Protein AF-0000000075738749 (afdb_homodimer)

Secondary structure (DSSP, 8-state):
-------HHHHHHHHHTTS--HHHHHHHHHHHIIIIISSTT----EEEE-TTHHHHHHHHHHHHHTT---STTTT-EEEEETTB--SSSS---TT-GGGTT---SS--HHHHHHHHTT-EEEEEEP-SGGGG-S-SS--TTEETTTEE---SSBTTB---STTHHHHHHHHTTSSSEEEEEESSSTTHHHHHHTT-EEEEPPBTTB--TTB--S-TTT-EEEEEESSHHHHHHHHHHH----TT-THHHHHHTT--S-GGGG--TTTTTT-EEEEEGGG-SS-HHHHHHHHHHHHHHHHTTPEEEEEE----PPTT-HHHHHHHHHHHHHHHHHHHHH-TTSS--SHHHHHHHHHHTHHHH-SS---HHHHHHHTS--TT-HHHHHHHHHHHIIIIIIIIHHHHHHTT-SEEEEESSSSSPPBP-TTT-----S--SSHHHHHHT--EEEEEEEEETTEEEEEEEE-STT-HHHHHHHHHHHHHHH--------BSS---/-------HHHHHHHHHTTS--HHHHHHHHHHHIIIIISSTT----EEEE-TTHHHHHHHHHHHHHTT---STTTT-EEEEETTB--SSSS---TT-GGGTT---SS--HHHHHHHHTT-EEEEEEP-SGGGG-S-SS--TTEETTTEE---SSBTTB---STTHHHHHHHHTTSSSEEEEEESSSTTHHHHHHTT-EEEEPPBTTB--TTB--S-TTT-EEEEEESSHHHHHHHHHHH----TT-THHHHHHTT--S-GGGG--TTTTTT-EEEEEGGG-SS-HHHHHHHHHHHHHHHHTTPEEEEEE----PPTT-HHHHHHHHHHHHHHHHHHHHT-TTSS--SHHHHHHHHHHTHHHH-SS---HHHHHHHTS--TT-HHHHHHHHHHHIIIIIIIIHHHHHHTT-SEEEEESSSSSPPBP-TTT-----S--SSHHHHHHT--EEEEEEEEETTEEEEEEEE-STT-HHHHHHHHHHHHHHH--------BSS---

Radius of gyration: 30.67 Å; Cα contacts (8 Å, |Δi|>4): 2647; chains: 2; bounding box: 59×98×75 Å

Organism: Mycobacterium marinum (strain ATCC BAA-535 / M) (NCBI:txid216594)

Foldseek 3Di:
DDDDLDALQRVVVCLVVVVDALLRLLVVLVVCCVDCCCDDLVQLFFLWWFPCLNVLRVVLSVCVVVVDQQASQASFEEEEALQFADCGQDWRFLLEPLQVRQHDNHGFLLVVLNVSNHYRHTGHTQFQRLFVLFFPFAFTQAGLRRGRRAAQQAGQFGLDAGSSSQLRCQLQVSGQWYKDKDLWLRFQVSCQFSFWKKKFAFLQFADCGRGQHQFNLQIGMAIIHRALLSRQRSSLSRGDDDPVGNSNVVNVVLDDNGLNVLLDLLLLAAAEEEEQCLQADFDDVLVVLVVVLVVLSVVSHHHYHPHDHFFDDWDCDPLVLVSRLQRNQVSFLVNLCVRVVRSARGLVRVLVVCVVVVVSGPVAGGRVSSVSSVVDDHCVDPSNVVSLVVLLCRLDVVGQVCRCVVRVHLKYKFWQAHDHTDGGDSNRHGDGTGGHDTRSCSSNSWMKMWHWRADDLSTTIIMIITHGHSSSSSVSNSRSSSCVSCVHDDRHPSHHRRDD/DDDDLDALQRVVVCLVVVVDALLRLLVVLVVCCVDCCCDDLVQLFFLWWFPCLNVLRVVLSVCVVVVDQQASQASFEEEEALQFADCGQDWRFLLEPLQVRQHDNHGFLLVVLNVSNHHRHTGHTQFQRLFVLFFPFAFTQAGLRRGRRAAQQAGQFGLDAGSSSQLRCQLQVSGQWYKDKDLWLRFQVSCQFSFWKKKFAFLQFADCGRGQHQFNLQIGMAIIHRALLSRQRSSLSRGDDDPVGNSNVVNVVLDDNGLNVLLDLLLLAAAEEEEQCLQADFDDVLVVLVVVLVVLSVVSHHHYHPHDHFFDDWDCDPLVLVSRLQRNQVSFLVNLCVRVVRSARGLVRVLVVCVVVVVSGPVAGGRVSSVSSVVDDHCVDPSNVVSLVVLLCRLDVVGQVCRCVVRVHLKYKFWQAHDHTGGGDSNRHGDGTGGHDTRSCSSNSWMKMWHWRADDLSTTIIMIITHGHSSSSSVSNSRSSSCVVCVHDDRHPSHHRRDD

Structure (mmCIF, N/CA/C/O backbone):
data_AF-0000000075738749-model_v1
#
loop_
_entity.id
_entity.type
_entity.pdbx_description
1 polymer 'Peptide amidase, GatA_1'
#
loop_
_atom_site.group_PDB
_atom_site.id
_atom_site.type_symbol
_atom_site.label_atom_id
_atom_site.label_alt_id
_atom_site.label_comp_id
_atom_site.label_asym_id
_atom_site.label_entity_id
_atom_site.label_seq_id
_atom_site.pdbx_PDB_ins_code
_atom_site.Cartn_x
_atom_site.Cartn_y
_atom_site.Cartn_z
_atom_site.occupancy
_atom_site.B_iso_or_equiv
_atom_site.auth_seq_id
_atom_site.auth_comp_id
_atom_site.auth_asym_id
_atom_site.auth_atom_id
_atom_site.pdbx_PDB_model_num
ATOM 1 N N . MET A 1 1 ? -3.473 8.977 37.5 1 52.16 1 MET A N 1
ATOM 2 C CA . MET A 1 1 ? -4.684 9.727 37.188 1 52.16 1 MET A CA 1
ATOM 3 C C . MET A 1 1 ? -4.801 9.945 35.688 1 52.16 1 MET A C 1
ATOM 5 O O . MET A 1 1 ? -3.799 10.188 35 1 52.16 1 MET A O 1
ATOM 9 N N . GLU A 1 2 ? -5.977 9.641 35.094 1 80.81 2 GLU A N 1
ATOM 10 C CA . GLU A 1 2 ? -6.215 9.82 33.656 1 80.81 2 GLU A CA 1
ATOM 11 C C . GLU A 1 2 ? -6.344 11.297 33.312 1 80.81 2 GLU A C 1
ATOM 13 O O . GLU A 1 2 ? -7.098 12.031 33.938 1 80.81 2 GLU A O 1
ATOM 18 N N . LEU A 1 3 ? -5.395 11.922 32.625 1 93.19 3 LEU A N 1
ATOM 19 C CA . LEU A 1 3 ? -5.422 13.305 32.156 1 93.19 3 LEU A CA 1
ATOM 20 C C . LEU A 1 3 ? -6.594 13.539 31.203 1 93.19 3 LEU A C 1
ATOM 22 O O . LEU A 1 3 ? -6.711 12.875 30.172 1 93.19 3 LEU A O 1
ATOM 26 N N . PRO A 1 4 ? -7.488 14.367 31.656 1 95.19 4 PRO A N 1
ATOM 27 C CA . PRO A 1 4 ? -8.57 14.68 30.719 1 95.19 4 PRO A CA 1
ATOM 28 C C . PRO A 1 4 ? -8.062 15.312 29.422 1 95.19 4 PRO A C 1
ATOM 30 O O . PRO A 1 4 ? -6.996 15.938 29.406 1 95.19 4 PRO A O 1
ATOM 33 N N . GLU A 1 5 ? -8.805 15.117 28.344 1 97.5 5 GLU A N 1
ATOM 34 C CA . GLU A 1 5 ? -8.523 15.852 27.125 1 97.5 5 GLU A CA 1
ATOM 35 C C . GLU A 1 5 ? -8.977 17.297 27.219 1 97.5 5 GLU A C 1
ATOM 37 O O . GLU A 1 5 ? -10.023 17.672 26.688 1 97.5 5 GLU A O 1
ATOM 42 N N . PHE A 1 6 ? -8.141 18.125 27.766 1 97.69 6 PHE A N 1
ATOM 43 C CA . PHE A 1 6 ? -8.477 19.531 27.984 1 97.69 6 PHE A CA 1
ATOM 44 C C . PHE A 1 6 ? -8.5 20.281 26.672 1 97.69 6 PHE A C 1
ATOM 46 O O . PHE A 1 6 ? -7.594 20.125 25.844 1 97.69 6 PHE A O 1
ATOM 53 N N . THR A 1 7 ? -9.555 21.078 26.531 1 98.5 7 THR A N 1
ATOM 54 C CA . THR A 1 7 ? -9.477 22.141 25.547 1 98.5 7 THR A CA 1
ATOM 55 C C . THR A 1 7 ? -8.695 23.328 26.094 1 98.5 7 THR A C 1
ATOM 57 O O . THR A 1 7 ? -8.391 23.391 27.297 1 98.5 7 THR A O 1
ATOM 60 N N . ILE A 1 8 ? -8.359 24.25 25.219 1 98.81 8 ILE A N 1
ATOM 61 C CA . ILE A 1 8 ? -7.645 25.438 25.656 1 98.81 8 ILE A CA 1
ATOM 62 C C . ILE A 1 8 ? -8.477 26.203 26.688 1 98.81 8 ILE A C 1
ATOM 64 O O . ILE A 1 8 ? -7.961 26.578 27.75 1 98.81 8 ILE A O 1
ATOM 68 N N . ALA A 1 9 ? -9.742 26.359 26.453 1 98.31 9 ALA A N 1
ATOM 69 C CA . ALA A 1 9 ? -10.625 27.078 27.375 1 98.31 9 ALA A CA 1
ATOM 70 C C . ALA A 1 9 ? -10.742 26.344 28.703 1 98.31 9 ALA A C 1
ATOM 72 O O . ALA A 1 9 ? -10.773 26.969 29.766 1 98.31 9 ALA A O 1
ATOM 73 N N . GLU A 1 10 ? -10.812 25.078 28.672 1 98.25 10 GLU A N 1
ATOM 74 C CA . GLU A 1 10 ? -10.938 24.297 29.891 1 98.25 10 GLU A CA 1
ATOM 75 C C . GLU A 1 10 ? -9.664 24.359 30.734 1 98.25 10 GLU A C 1
ATOM 77 O O . GLU A 1 10 ? -9.719 24.344 31.969 1 98.25 10 GLU A O 1
ATOM 82 N N . THR A 1 11 ? -8.523 24.422 30.078 1 98.31 11 THR A N 1
ATOM 83 C CA . THR A 1 11 ? -7.285 24.609 30.828 1 98.31 11 THR A CA 1
ATOM 84 C C . THR A 1 11 ? -7.301 25.922 31.594 1 98.31 11 THR A C 1
ATOM 86 O O . THR A 1 11 ? -6.918 25.953 32.781 1 98.31 11 THR A O 1
ATOM 89 N N . GLN A 1 12 ? -7.758 27 30.922 1 98 12 GLN A N 1
ATOM 90 C CA . GLN A 1 12 ? -7.812 28.297 31.578 1 98 12 GLN A CA 1
ATOM 91 C C . GLN A 1 12 ? -8.734 28.266 32.781 1 98 12 GLN A C 1
ATOM 93 O O . GLN A 1 12 ? -8.406 28.797 33.844 1 98 12 GLN A O 1
ATOM 98 N N . THR A 1 13 ? -9.852 27.578 32.656 1 97.94 13 THR A N 1
ATOM 99 C CA . THR A 1 13 ? -10.797 27.453 33.75 1 97.94 13 THR A CA 1
ATOM 100 C C . THR A 1 13 ? -10.18 26.672 34.906 1 97.94 13 THR A C 1
ATOM 102 O O . THR A 1 13 ? -10.328 27.047 36.062 1 97.94 13 THR A O 1
ATOM 105 N N . ALA A 1 14 ? -9.508 25.609 34.562 1 97.75 14 ALA A N 1
ATOM 106 C CA . ALA A 1 14 ? -8.875 24.781 35.594 1 97.75 14 ALA A CA 1
ATOM 107 C C . ALA A 1 14 ? -7.789 25.547 36.312 1 97.75 14 ALA A C 1
ATOM 109 O O . ALA A 1 14 ? -7.621 25.391 37.531 1 97.75 14 ALA A O 1
ATOM 110 N N . PHE A 1 15 ? -7.055 26.375 35.625 1 97.88 15 PHE A N 1
ATOM 111 C CA . PHE A 1 15 ? -6.027 27.219 36.25 1 97.88 15 PHE A CA 1
ATOM 112 C C . PHE A 1 15 ? -6.652 28.266 37.156 1 97.88 15 PHE A C 1
ATOM 114 O O . PHE A 1 15 ? -6.168 28.5 38.281 1 97.88 15 PHE A O 1
ATOM 121 N N . GLU A 1 16 ? -7.676 28.875 36.656 1 96.56 16 GLU A N 1
ATOM 122 C CA . GLU A 1 16 ? -8.359 29.906 37.438 1 96.56 16 GLU A CA 1
ATOM 123 C C . GLU A 1 16 ? -8.922 29.359 38.719 1 96.56 16 GLU A C 1
ATOM 125 O O . GLU A 1 16 ? -8.898 30.031 39.75 1 96.56 16 GLU A O 1
ATOM 130 N N . ARG A 1 17 ? -9.367 28.141 38.688 1 96.94 17 ARG A N 1
ATOM 131 C CA . ARG A 1 17 ? -9.992 27.516 39.844 1 96.94 17 ARG A CA 1
ATOM 132 C C . ARG A 1 17 ? -8.953 26.891 40.75 1 96.94 17 ARG A C 1
ATOM 134 O O . ARG A 1 17 ? -9.281 26.375 41.812 1 96.94 17 ARG A O 1
ATOM 141 N N . GLY A 1 18 ? -7.77 26.828 40.312 1 95.81 18 GLY A N 1
ATOM 142 C CA . GLY A 1 18 ? -6.691 26.266 41.094 1 95.81 18 GLY A CA 1
ATOM 143 C C . GLY A 1 18 ? -6.668 24.75 41.094 1 95.81 18 GLY A C 1
ATOM 144 O O . GLY A 1 18 ? -5.98 24.141 41.906 1 95.81 18 GLY A O 1
ATOM 145 N N . GLU A 1 19 ? -7.43 24.203 40.188 1 97 19 GLU A N 1
ATOM 146 C CA . GLU A 1 19 ? -7.457 22.75 40.062 1 97 19 GLU A CA 1
ATOM 147 C C . GLU A 1 19 ? -6.172 22.219 39.438 1 97 19 GLU A C 1
ATOM 149 O O . GLU A 1 19 ? -5.73 21.109 39.75 1 97 19 GLU A O 1
ATOM 154 N N . TRP A 1 20 ? -5.68 22.969 38.5 1 97.38 20 TRP A N 1
ATOM 155 C CA . TRP A 1 20 ? -4.414 22.703 37.812 1 97.38 20 TRP A CA 1
ATOM 156 C C . TRP A 1 20 ? -3.543 23.953 37.781 1 97.38 20 TRP A C 1
ATOM 158 O O . TRP A 1 20 ? -4.047 25.078 37.906 1 97.38 20 TRP A O 1
ATOM 168 N N . THR A 1 21 ? -2.281 23.734 37.75 1 98.25 21 THR A N 1
ATOM 169 C CA . THR A 1 21 ? -1.337 24.781 37.344 1 98.25 21 THR A CA 1
ATOM 170 C C . THR A 1 21 ? -0.713 24.469 36 1 98.25 21 THR A C 1
ATOM 172 O O . THR A 1 21 ? -0.791 23.328 35.531 1 98.25 21 THR A O 1
ATOM 175 N N . ALA A 1 22 ? -0.193 25.516 35.406 1 98.75 22 ALA A N 1
ATOM 176 C CA . ALA A 1 22 ? 0.54 25.266 34.188 1 98.75 22 ALA A CA 1
ATOM 177 C C . ALA A 1 22 ? 1.654 24.25 34.375 1 98.75 22 ALA A C 1
ATOM 179 O O . ALA A 1 22 ? 1.847 23.359 33.562 1 98.75 22 ALA A O 1
ATOM 180 N N . ALA A 1 23 ? 2.381 24.375 35.438 1 98.75 23 ALA A N 1
ATOM 181 C CA . ALA A 1 23 ? 3.477 23.453 35.75 1 98.75 23 ALA A CA 1
ATOM 182 C C . ALA A 1 23 ? 2.961 22.031 35.969 1 98.75 23 ALA A C 1
ATOM 184 O O . ALA A 1 23 ? 3.58 21.078 35.5 1 98.75 23 ALA A O 1
ATOM 185 N N . GLY A 1 24 ? 1.895 21.969 36.719 1 98.44 24 GLY A N 1
ATOM 186 C CA . GLY A 1 24 ? 1.309 20.656 36.938 1 98.44 24 GLY A CA 1
ATOM 187 C C . GLY A 1 24 ? 0.865 19.969 35.656 1 98.44 24 GLY A C 1
ATOM 188 O O . GLY A 1 24 ? 1.096 18.781 35.469 1 98.44 24 GLY A O 1
ATOM 189 N N . LEU A 1 25 ? 0.185 20.719 34.781 1 98.62 25 LEU A N 1
ATOM 190 C CA . LEU A 1 25 ? -0.27 20.172 33.5 1 98.62 25 LEU A CA 1
ATOM 191 C C . LEU A 1 25 ? 0.914 19.797 32.625 1 98.62 25 LEU A C 1
ATOM 193 O O . LEU A 1 25 ? 0.914 18.734 32 1 98.62 25 LEU A O 1
ATOM 197 N N . THR A 1 26 ? 1.918 20.656 32.594 1 98.75 26 THR A N 1
ATOM 198 C CA . THR A 1 26 ? 3.125 20.391 31.828 1 98.75 26 THR A CA 1
ATOM 199 C C . THR A 1 26 ? 3.824 19.125 32.312 1 98.75 26 THR A C 1
ATOM 201 O O . THR A 1 26 ? 4.246 18.297 31.5 1 98.75 26 THR A O 1
ATOM 204 N N . ASP A 1 27 ? 3.916 18.984 33.562 1 98.44 27 ASP A N 1
ATOM 205 C CA . ASP A 1 27 ? 4.543 17.797 34.156 1 98.44 27 ASP A CA 1
ATOM 206 C C . ASP A 1 27 ? 3.779 16.531 33.781 1 98.44 27 ASP A C 1
ATOM 208 O O . ASP A 1 27 ? 4.387 15.492 33.5 1 98.44 27 ASP A O 1
ATOM 212 N N . CYS A 1 28 ? 2.52 16.625 33.812 1 98.25 28 CYS A N 1
ATOM 213 C CA . CYS A 1 28 ? 1.69 15.492 33.438 1 98.25 28 CYS A CA 1
ATOM 214 C C . CYS A 1 28 ? 1.946 15.094 31.984 1 98.25 28 CYS A C 1
ATOM 216 O O . CYS A 1 28 ? 2.076 13.906 31.672 1 98.25 28 CYS A O 1
ATOM 218 N N . TYR A 1 29 ? 2.002 16.047 31.078 1 98.75 29 TYR A N 1
ATOM 219 C CA . TYR A 1 29 ? 2.26 15.75 29.672 1 98.75 29 TYR A CA 1
ATOM 220 C C . TYR A 1 29 ? 3.652 15.156 29.5 1 98.75 29 TYR A C 1
ATOM 222 O O . TYR A 1 29 ? 3.846 14.25 28.688 1 98.75 29 TYR A O 1
ATOM 230 N N . LEU A 1 30 ? 4.625 15.695 30.203 1 98.69 30 LEU A N 1
ATOM 231 C CA . LEU A 1 30 ? 5.977 15.156 30.125 1 98.69 30 LEU A CA 1
ATOM 232 C C . LEU A 1 30 ? 6.004 13.688 30.547 1 98.69 30 LEU A C 1
ATOM 234 O O . LEU A 1 30 ? 6.707 12.875 29.953 1 98.69 30 LEU A O 1
ATOM 238 N N . ARG A 1 31 ? 5.285 13.336 31.562 1 98.12 31 ARG A N 1
ATOM 239 C CA . ARG A 1 31 ? 5.184 11.953 32 1 98.12 31 ARG A CA 1
ATOM 240 C C . ARG A 1 31 ? 4.512 11.078 30.953 1 98.12 31 ARG A C 1
ATOM 242 O O . ARG A 1 31 ? 4.957 9.961 30.688 1 98.12 31 ARG A O 1
ATOM 249 N N . ARG A 1 32 ? 3.523 11.609 30.344 1 98.12 32 ARG A N 1
ATOM 250 C CA . ARG A 1 32 ? 2.811 10.852 29.328 1 98.12 32 ARG A CA 1
ATOM 251 C C . ARG A 1 32 ? 3.691 10.625 28.109 1 98.12 32 ARG A C 1
ATOM 253 O O . ARG A 1 32 ? 3.65 9.555 27.5 1 98.12 32 ARG A O 1
ATOM 260 N N . ILE A 1 33 ? 4.426 11.633 27.734 1 98.62 33 ILE A N 1
ATOM 261 C CA . ILE A 1 33 ? 5.355 11.484 26.625 1 98.62 33 ILE A CA 1
ATOM 262 C C . ILE A 1 33 ? 6.32 10.336 26.906 1 98.62 33 ILE A C 1
ATOM 264 O O . ILE A 1 33 ? 6.578 9.508 26.031 1 98.62 33 ILE A O 1
ATOM 268 N N . ARG A 1 34 ? 6.828 10.211 28.078 1 98 34 ARG A N 1
ATOM 269 C CA . ARG A 1 34 ? 7.734 9.125 28.453 1 98 34 ARG A CA 1
ATOM 270 C C . ARG A 1 34 ? 7.023 7.777 28.406 1 98 34 ARG A C 1
ATOM 272 O O . ARG A 1 34 ? 7.586 6.793 27.906 1 98 34 ARG A O 1
ATOM 279 N N . GLU A 1 35 ? 5.77 7.734 28.797 1 97.5 35 GLU A N 1
ATOM 280 C CA . GLU A 1 35 ? 5.066 6.473 29.031 1 97.5 35 GLU A CA 1
ATOM 281 C C . GLU A 1 35 ? 4.41 5.961 27.75 1 97.5 35 GLU A C 1
ATOM 283 O O . GLU A 1 35 ? 4.297 4.754 27.547 1 97.5 35 GLU A O 1
ATOM 288 N N . ILE A 1 36 ? 4 6.91 26.922 1 97.88 36 ILE A N 1
ATOM 289 C CA . ILE A 1 36 ? 3.176 6.539 25.781 1 97.88 36 ILE A CA 1
ATOM 290 C C . ILE A 1 36 ? 3.965 6.742 24.484 1 97.88 36 ILE A C 1
ATOM 292 O O . ILE A 1 36 ? 3.92 5.898 23.594 1 97.88 36 ILE A O 1
ATOM 296 N N . ASP A 1 37 ? 4.66 7.758 24.406 1 98.44 37 ASP A N 1
ATOM 297 C CA . ASP A 1 37 ? 5.34 8.156 23.172 1 98.44 37 ASP A CA 1
ATOM 298 C C . ASP A 1 37 ? 6.707 7.484 23.047 1 98.44 37 ASP A C 1
ATOM 300 O O . ASP A 1 37 ? 7.109 7.074 21.969 1 98.44 37 ASP A O 1
ATOM 304 N N . GLN A 1 38 ? 7.426 7.359 24.172 1 97.06 38 GLN A N 1
ATOM 305 C CA . GLN A 1 38 ? 8.797 6.863 24.156 1 97.06 38 GLN A CA 1
ATOM 306 C C . GLN A 1 38 ? 8.867 5.422 24.656 1 97.06 38 GLN A C 1
ATOM 308 O O . GLN A 1 38 ? 9.898 4.758 24.531 1 97.06 38 GLN A O 1
ATOM 313 N N . SER A 1 39 ? 7.773 4.98 25.234 1 95.62 39 SER A N 1
ATOM 314 C CA . SER A 1 39 ? 7.625 3.602 25.688 1 95.62 39 SER A CA 1
ATOM 315 C C . SER A 1 39 ? 6.207 3.094 25.469 1 95.62 39 SER A C 1
ATOM 317 O O . SER A 1 39 ? 5.367 3.807 24.922 1 95.62 39 SER A O 1
ATOM 319 N N . GLY A 1 40 ? 5.965 1.953 25.844 1 96 40 GLY A N 1
ATOM 320 C CA . GLY A 1 40 ? 4.625 1.43 25.656 1 96 40 GLY A CA 1
ATOM 321 C C . GLY A 1 40 ? 4.23 1.321 24.188 1 96 40 GLY A C 1
ATOM 322 O O . GLY A 1 40 ? 4.871 0.6 23.422 1 96 40 GLY A O 1
ATOM 323 N N . PRO A 1 41 ? 3.297 2.172 23.797 1 96.69 41 PRO A N 1
ATOM 324 C CA . PRO A 1 41 ? 2.906 2.191 22.391 1 96.69 41 PRO A CA 1
ATOM 325 C C . PRO A 1 41 ? 4.02 2.701 21.469 1 96.69 41 PRO A C 1
ATOM 327 O O . PRO A 1 41 ? 3.998 2.441 20.266 1 96.69 41 PRO A O 1
ATOM 330 N N . MET A 1 42 ? 4.895 3.469 22.047 1 97.56 42 MET A N 1
ATOM 331 C CA . MET A 1 42 ? 6.047 3.984 21.312 1 97.56 42 MET A CA 1
ATOM 332 C C . MET A 1 42 ? 5.602 4.727 20.062 1 97.56 42 MET A C 1
ATOM 334 O O . MET A 1 42 ? 6.027 4.391 18.953 1 97.56 42 MET A O 1
ATOM 338 N N . LEU A 1 43 ? 4.848 5.762 20.234 1 98.75 43 LEU A N 1
ATOM 339 C CA . LEU A 1 43 ? 4.238 6.516 19.141 1 98.75 43 LEU A CA 1
ATOM 340 C C . LEU A 1 43 ? 5.293 7.289 18.359 1 98.75 43 LEU A C 1
ATOM 342 O O . LEU A 1 43 ? 5.125 7.543 17.156 1 98.75 43 LEU A O 1
ATOM 346 N N . ARG A 1 44 ? 6.289 7.742 19.062 1 98.62 44 ARG A N 1
ATOM 347 C CA . ARG A 1 44 ? 7.395 8.5 18.5 1 98.62 44 ARG A CA 1
ATOM 348 C C . ARG A 1 44 ? 6.895 9.797 17.859 1 98.62 44 ARG A C 1
ATOM 350 O O . ARG A 1 44 ? 7.387 10.219 16.812 1 98.62 44 ARG A O 1
ATOM 357 N N . SER A 1 45 ? 5.895 10.375 18.422 1 98.94 45 SER A N 1
ATOM 358 C CA . SER A 1 45 ? 5.32 11.617 17.906 1 98.94 45 SER A CA 1
ATOM 359 C C . SER A 1 45 ? 6.152 12.82 18.312 1 98.94 45 SER A C 1
ATOM 361 O O . SER A 1 45 ? 6.18 13.836 17.609 1 98.94 45 SER A O 1
ATOM 363 N N . ILE A 1 46 ? 6.844 12.734 19.406 1 98.94 46 ILE A N 1
ATOM 364 C CA . ILE A 1 46 ? 7.688 13.812 19.906 1 98.94 46 ILE A CA 1
ATOM 365 C C . ILE A 1 46 ? 9.156 13.5 19.609 1 98.94 46 ILE A C 1
ATOM 367 O O . ILE A 1 46 ? 9.695 12.508 20.094 1 98.94 46 ILE A O 1
ATOM 371 N N . ILE A 1 47 ? 9.812 14.359 18.859 1 98.81 47 ILE A N 1
ATOM 372 C CA . ILE A 1 47 ? 11.188 14.094 18.438 1 98.81 47 ILE A CA 1
ATOM 373 C C . ILE A 1 47 ? 12.156 14.672 19.484 1 98.81 47 ILE A C 1
ATOM 375 O O . ILE A 1 47 ? 13.273 14.18 19.641 1 98.81 47 ILE A O 1
ATOM 379 N N . GLU A 1 48 ? 11.711 15.703 20.188 1 98.75 48 GLU A N 1
ATOM 380 C CA . GLU A 1 48 ? 12.531 16.344 21.219 1 98.75 48 GLU A CA 1
ATOM 381 C C . GLU A 1 48 ? 11.656 17.094 22.219 1 98.75 48 GLU A C 1
ATOM 383 O O . GLU A 1 48 ? 10.742 17.828 21.828 1 98.75 48 GLU A O 1
ATOM 388 N N . VAL A 1 49 ? 11.906 16.891 23.531 1 98.81 49 VAL A N 1
ATOM 389 C CA . VAL A 1 49 ? 11.211 17.609 24.578 1 98.81 49 VAL A CA 1
ATOM 390 C C . VAL A 1 49 ? 11.984 18.875 24.953 1 98.81 49 VAL A C 1
ATOM 392 O O . VAL A 1 49 ? 13.211 18.875 24.984 1 98.81 49 VAL A O 1
ATOM 395 N N . ASN A 1 50 ? 11.227 19.984 25.156 1 98.88 50 ASN A N 1
ATOM 396 C CA . ASN A 1 50 ? 11.852 21.219 25.609 1 98.88 50 ASN A CA 1
ATOM 397 C C . ASN A 1 50 ? 12.383 21.078 27.031 1 98.88 50 ASN A C 1
ATOM 399 O O . ASN A 1 50 ? 11.602 20.906 27.984 1 98.88 50 ASN A O 1
ATOM 403 N N . PRO A 1 51 ? 13.688 21.141 27.219 1 98.62 51 PRO A N 1
ATOM 404 C CA . PRO A 1 51 ? 14.211 20.969 28.578 1 98.62 51 PRO A CA 1
ATOM 405 C C . PRO A 1 51 ? 13.758 22.078 29.531 1 98.62 51 PRO A C 1
ATOM 407 O O . PRO A 1 51 ? 13.805 21.906 30.75 1 98.62 51 PRO A O 1
ATOM 410 N N . ASP A 1 52 ? 13.266 23.188 29.016 1 98.62 52 ASP A N 1
ATOM 411 C CA . ASP A 1 52 ? 12.867 24.312 29.844 1 98.62 52 ASP A CA 1
ATOM 412 C C . ASP A 1 52 ? 11.352 24.375 30 1 98.62 52 ASP A C 1
ATOM 414 O O . ASP A 1 52 ? 10.82 25.344 30.562 1 98.62 52 ASP A O 1
ATOM 418 N N . ALA A 1 53 ? 10.633 23.406 29.531 1 98.88 53 ALA A N 1
ATOM 419 C CA . ALA A 1 53 ? 9.172 23.469 29.5 1 98.88 53 ALA A CA 1
ATOM 420 C C . ALA A 1 53 ? 8.602 23.688 30.891 1 98.88 53 ALA A C 1
ATOM 422 O O . ALA A 1 53 ? 7.703 24.516 31.062 1 98.88 53 ALA A O 1
ATOM 423 N N . LEU A 1 54 ? 9.102 22.922 31.828 1 98.69 54 LEU A N 1
ATOM 424 C CA . LEU A 1 54 ? 8.578 23.031 33.188 1 98.69 54 LEU A CA 1
ATOM 425 C C . LEU A 1 54 ? 8.883 24.406 33.781 1 98.69 54 LEU A C 1
ATOM 427 O O . LEU A 1 54 ? 8.031 25 34.438 1 98.69 54 LEU A O 1
ATOM 431 N N . ALA A 1 55 ? 10.086 24.906 33.562 1 98.69 55 ALA A N 1
ATOM 432 C CA . ALA A 1 55 ? 10.461 26.219 34.062 1 98.69 55 ALA A CA 1
ATOM 433 C C . ALA A 1 55 ? 9.602 27.312 33.438 1 98.69 55 ALA A C 1
ATOM 435 O O . ALA A 1 55 ? 9.219 28.281 34.094 1 98.69 55 ALA A O 1
ATOM 436 N N . ILE A 1 56 ? 9.336 27.188 32.156 1 98.69 56 ILE A N 1
ATOM 437 C CA . ILE A 1 56 ? 8.461 28.125 31.469 1 98.69 56 ILE A CA 1
ATOM 438 C C . ILE A 1 56 ? 7.078 28.109 32.094 1 98.69 56 ILE A C 1
ATOM 440 O O . ILE A 1 56 ? 6.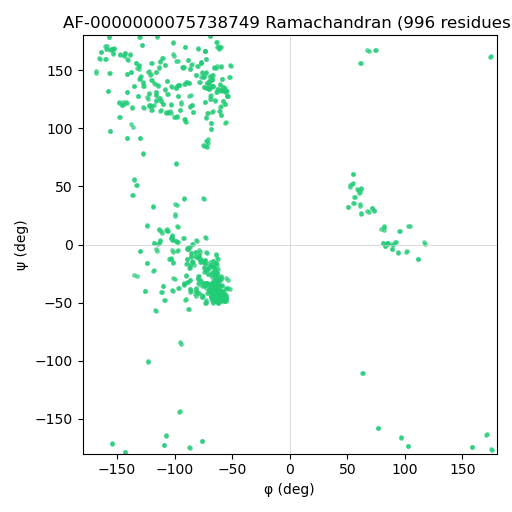508 29.172 32.375 1 98.69 56 ILE A O 1
ATOM 444 N N . ALA A 1 57 ? 6.574 26.953 32.344 1 98.88 57 ALA A N 1
ATOM 445 C CA . ALA A 1 57 ? 5.246 26.812 32.938 1 98.88 57 ALA A CA 1
ATOM 446 C C . ALA A 1 57 ? 5.191 27.438 34.344 1 98.88 57 ALA A C 1
ATOM 448 O O . ALA A 1 57 ? 4.215 28.094 34.688 1 98.88 57 ALA A O 1
ATOM 449 N N . GLU A 1 58 ? 6.223 27.203 35.125 1 98.75 58 GLU A N 1
ATOM 450 C CA . GLU A 1 58 ? 6.301 27.766 36.469 1 98.75 58 GLU A CA 1
ATOM 451 C C . GLU A 1 58 ? 6.301 29.297 36.406 1 98.75 58 GLU A C 1
ATOM 453 O O . GLU A 1 58 ? 5.66 29.953 37.25 1 98.75 58 GLU A O 1
ATOM 458 N N . ALA A 1 59 ? 7 29.812 35.5 1 98.75 59 ALA A N 1
ATOM 459 C CA . ALA A 1 59 ? 7.039 31.266 35.344 1 98.75 59 ALA A CA 1
ATOM 460 C C . ALA A 1 59 ? 5.66 31.812 35 1 98.75 59 ALA A C 1
ATOM 462 O O . ALA A 1 59 ? 5.277 32.906 35.469 1 98.75 59 ALA A O 1
ATOM 463 N N . LEU A 1 60 ? 4.953 31.141 34.188 1 98.88 60 LEU A N 1
ATOM 464 C CA . LEU A 1 60 ? 3.617 31.578 33.781 1 98.88 60 LEU A CA 1
ATOM 465 C C . LEU A 1 60 ? 2.641 31.453 34.969 1 98.88 60 LEU A C 1
ATOM 467 O O . LEU A 1 60 ? 1.719 32.281 35.094 1 98.88 60 LEU A O 1
ATOM 471 N N . ASP A 1 61 ? 2.838 30.438 35.75 1 98.69 61 ASP A N 1
ATOM 472 C CA . ASP A 1 61 ? 2.059 30.344 37 1 98.69 61 ASP A CA 1
ATOM 473 C C . ASP A 1 61 ? 2.312 31.547 37.906 1 98.69 61 ASP A C 1
ATOM 475 O O . ASP A 1 61 ? 1.384 32.094 38.5 1 98.69 61 ASP A O 1
ATOM 479 N N . ALA A 1 62 ? 3.557 31.859 38 1 98.62 62 ALA A N 1
ATOM 480 C CA . ALA A 1 62 ? 3.92 33 38.812 1 98.62 62 ALA A CA 1
ATOM 481 C C . ALA A 1 62 ? 3.283 34.281 38.281 1 98.62 62 ALA A C 1
ATOM 483 O O . ALA A 1 62 ? 2.812 35.125 39.031 1 98.62 62 ALA A O 1
ATOM 484 N N . GLU A 1 63 ? 3.309 34.438 36.969 1 98.62 63 GLU A N 1
ATOM 485 C CA . GLU A 1 63 ? 2.654 35.594 36.375 1 98.62 63 GLU A CA 1
ATOM 486 C C . GLU A 1 63 ? 1.164 35.625 36.688 1 98.62 63 GLU A C 1
ATOM 488 O O . GLU A 1 63 ? 0.624 36.688 37.031 1 98.62 63 GLU A O 1
ATOM 493 N N . ARG A 1 64 ? 0.549 34.5 36.531 1 97.88 64 ARG A N 1
ATOM 494 C CA . ARG A 1 64 ? -0.875 34.406 36.844 1 97.88 64 ARG A CA 1
ATOM 495 C C . ARG A 1 64 ? -1.142 34.781 38.312 1 97.88 64 ARG A C 1
ATOM 497 O O . ARG A 1 64 ? -2.09 35.5 38.594 1 97.88 64 ARG A O 1
ATOM 504 N N . SER A 1 65 ? -0.354 34.25 39.188 1 97.12 65 SER A N 1
ATOM 505 C CA . SER A 1 65 ? -0.495 34.562 40.594 1 97.12 65 SER A CA 1
ATOM 506 C C . SER A 1 65 ? -0.314 36.031 40.875 1 97.12 65 SER A C 1
ATOM 508 O O . SER A 1 65 ? -0.888 36.594 41.812 1 97.12 65 SER A O 1
ATOM 510 N N . GLY A 1 66 ? 0.502 36.594 40.031 1 97.31 66 GLY A N 1
ATOM 511 C CA . GLY A 1 66 ? 0.734 38.031 40.156 1 97.31 66 GLY A CA 1
ATOM 512 C C . GLY A 1 66 ? -0.314 38.875 39.438 1 97.31 66 GLY A C 1
ATOM 513 O O . GLY A 1 66 ? -0.229 40.094 39.406 1 97.31 66 GLY A O 1
ATOM 514 N N . GLY A 1 67 ? -1.225 38.25 38.844 1 96.56 67 GLY A N 1
ATOM 515 C CA . GLY A 1 67 ? -2.354 38.938 38.25 1 96.56 67 GLY A CA 1
ATOM 516 C C . GLY A 1 67 ? -2.164 39.219 36.781 1 96.56 67 GLY A C 1
ATOM 517 O O . GLY A 1 67 ? -2.951 39.938 36.156 1 96.56 67 GLY A O 1
ATOM 518 N N . ARG A 1 68 ? -1.167 38.625 36.188 1 97.56 68 ARG A N 1
ATOM 519 C CA . ARG A 1 68 ? -0.901 38.875 34.781 1 97.56 68 ARG A CA 1
ATOM 520 C C . ARG A 1 68 ? -1.229 37.625 33.938 1 97.56 68 ARG A C 1
ATOM 522 O O . ARG A 1 68 ? -0.703 36.562 34.188 1 97.56 68 ARG A O 1
ATOM 529 N N . ILE A 1 69 ? -2.123 37.812 33.031 1 97.69 69 ILE A N 1
ATOM 530 C CA . ILE A 1 69 ? -2.475 36.812 32.031 1 97.69 69 ILE A CA 1
ATOM 531 C C . ILE A 1 69 ? -2.127 37.312 30.641 1 97.69 69 ILE A C 1
ATOM 533 O O . ILE A 1 69 ? -2.645 38.344 30.203 1 97.69 69 ILE A O 1
ATOM 537 N N . ARG A 1 70 ? -1.331 36.594 29.906 1 98.06 70 ARG A N 1
ATOM 538 C CA . ARG A 1 70 ? -0.817 37.094 28.625 1 98.06 70 ARG A CA 1
ATOM 539 C C . ARG A 1 70 ? -1.866 36.969 27.531 1 98.06 70 ARG A C 1
ATOM 541 O O . ARG A 1 70 ? -1.901 37.781 26.594 1 98.06 70 ARG A O 1
ATOM 548 N N . GLY A 1 71 ? -2.654 35.938 27.625 1 97.38 71 GLY A N 1
ATOM 549 C CA . GLY A 1 71 ? -3.639 35.656 26.578 1 97.38 71 GLY A CA 1
ATOM 550 C C . GLY A 1 71 ? -4.316 34.312 26.75 1 97.38 71 GLY A C 1
ATOM 551 O O . GLY A 1 71 ? -4.234 33.688 27.812 1 97.38 71 GLY A O 1
ATOM 552 N N . ALA A 1 72 ? -4.93 33.875 25.688 1 96.81 72 ALA A N 1
ATOM 553 C CA . ALA A 1 72 ? -5.785 32.688 25.703 1 96.81 72 ALA A CA 1
ATOM 554 C C . ALA A 1 72 ? -4.957 31.438 25.922 1 96.81 72 ALA A C 1
ATOM 556 O O . ALA A 1 72 ? -5.488 30.406 26.328 1 96.81 72 ALA A O 1
ATOM 557 N N . LEU A 1 73 ? -3.643 31.547 25.703 1 98.81 73 LEU A N 1
ATOM 558 C CA . LEU A 1 73 ? -2.811 30.344 25.781 1 98.81 73 LEU A CA 1
ATOM 559 C C . LEU A 1 73 ? -1.96 30.359 27.047 1 98.81 73 LEU A C 1
ATOM 561 O O . LEU A 1 73 ? -1.061 29.531 27.188 1 98.81 73 LEU A O 1
ATOM 565 N N . HIS A 1 74 ? -2.264 31.266 27.984 1 98.81 74 HIS A N 1
ATOM 566 C CA . HIS A 1 74 ? -1.437 31.406 29.172 1 98.81 74 HIS A CA 1
ATOM 567 C C . HIS A 1 74 ? -1.306 30.078 29.922 1 98.81 74 HIS A C 1
ATOM 569 O O . HIS A 1 74 ? -2.262 29.625 30.547 1 98.81 74 HIS A O 1
ATOM 575 N N . GLY A 1 75 ? -0.152 29.469 29.781 1 98.88 75 GLY A N 1
ATOM 576 C CA . GLY A 1 75 ? 0.133 28.25 30.516 1 98.88 75 GLY A CA 1
ATOM 577 C C . GLY A 1 75 ? -0.223 26.984 29.75 1 98.88 75 GLY A C 1
ATOM 578 O O . GLY A 1 75 ? -0.047 25.875 30.25 1 98.88 75 GLY A O 1
ATOM 579 N N . VAL A 1 76 ? -0.699 27.078 28.5 1 98.88 76 VAL A N 1
ATOM 580 C CA . VAL A 1 76 ? -1.188 25.938 27.719 1 98.88 76 VAL A CA 1
ATOM 581 C C . VAL A 1 76 ? -0.02 25.25 27.016 1 98.88 76 VAL A C 1
ATOM 583 O O . VAL A 1 76 ? 0.697 25.891 26.234 1 98.88 76 VAL A O 1
ATOM 586 N N . PRO A 1 77 ? 0.262 23.938 27.266 1 98.88 77 PRO A N 1
ATOM 587 C CA . PRO A 1 77 ? 1.326 23.219 26.562 1 98.88 77 PRO A CA 1
ATOM 588 C C . PRO A 1 77 ? 1.01 22.984 25.094 1 98.88 77 PRO A C 1
ATOM 590 O O . PRO A 1 77 ? -0.059 22.469 24.75 1 98.88 77 PRO A O 1
ATOM 593 N N . VAL A 1 78 ? 1.936 23.359 24.188 1 98.94 78 VAL A N 1
ATOM 594 C CA . VAL A 1 78 ? 1.792 23.234 22.75 1 98.94 78 VAL A CA 1
ATOM 595 C C . VAL A 1 78 ? 3.037 22.562 22.156 1 98.94 78 VAL A C 1
ATOM 597 O O . VAL A 1 78 ? 4.152 22.797 22.641 1 98.94 78 VAL A O 1
ATOM 600 N N . VAL A 1 79 ? 2.822 21.703 21.141 1 98.94 79 VAL A N 1
ATOM 601 C CA . VAL A 1 79 ? 3.916 21.031 20.453 1 98.94 79 VAL A CA 1
ATOM 602 C C . VAL A 1 79 ? 4.098 21.641 19.062 1 98.94 79 VAL A C 1
ATOM 604 O O . VAL A 1 79 ? 3.119 22.016 18.406 1 98.94 79 VAL A O 1
ATOM 607 N N . ILE A 1 80 ? 5.375 21.797 18.641 1 98.94 80 ILE A N 1
ATOM 608 C CA . ILE A 1 80 ? 5.719 22.469 17.391 1 98.94 80 ILE A CA 1
ATOM 609 C C . ILE A 1 80 ? 6.379 21.484 16.438 1 98.94 80 ILE A C 1
ATOM 611 O O . ILE A 1 80 ? 7.32 20.781 16.812 1 98.94 80 ILE A O 1
ATOM 615 N N . LYS A 1 81 ? 5.879 21.391 15.156 1 98.94 81 LYS A N 1
ATOM 616 C CA . LYS A 1 81 ? 6.52 20.562 14.148 1 98.94 81 LYS A CA 1
ATOM 617 C C . LYS A 1 81 ? 8.008 20.875 14.031 1 98.94 81 LYS A C 1
ATOM 619 O O . LYS A 1 81 ? 8.406 22.031 14.078 1 98.94 81 LYS A O 1
ATOM 624 N N . ASP A 1 82 ? 8.805 19.891 13.789 1 98.88 82 ASP A N 1
ATOM 625 C CA . ASP A 1 82 ? 10.266 20 13.828 1 98.88 82 ASP A CA 1
ATOM 626 C C . ASP A 1 82 ? 10.789 20.766 12.625 1 98.88 82 ASP A C 1
ATOM 628 O O . ASP A 1 82 ? 12 20.969 12.484 1 98.88 82 ASP A O 1
ATOM 632 N N . SER A 1 83 ? 9.953 21.328 11.797 1 98.81 83 SER A N 1
ATOM 633 C CA . SER A 1 83 ? 10.375 22.172 10.688 1 98.81 83 SER A CA 1
ATOM 634 C C . SER A 1 83 ? 10.195 23.641 11.016 1 98.81 83 SER A C 1
ATOM 636 O O . SER A 1 83 ? 10.453 24.5 10.172 1 98.81 83 SER A O 1
ATOM 638 N N . ILE A 1 84 ? 9.789 23.953 12.203 1 98.88 84 ILE A N 1
ATOM 639 C CA . ILE A 1 84 ? 9.508 25.312 12.609 1 98.88 84 ILE A CA 1
ATOM 640 C C . ILE A 1 84 ? 10.477 25.734 13.711 1 98.88 84 ILE A C 1
ATOM 642 O O . ILE A 1 84 ? 10.586 25.062 14.742 1 98.88 84 ILE A O 1
ATOM 646 N N . ASP A 1 85 ? 11.062 26.859 13.562 1 98.5 85 ASP A N 1
ATOM 647 C CA . ASP A 1 85 ? 12.102 27.344 14.477 1 98.5 85 ASP A CA 1
ATOM 648 C C . ASP A 1 85 ? 11.508 27.703 15.836 1 98.5 85 ASP A C 1
ATOM 650 O O . ASP A 1 85 ? 10.43 28.297 15.914 1 98.5 85 ASP A O 1
ATOM 654 N N . THR A 1 86 ? 12.148 27.266 16.844 1 98.5 86 THR A N 1
ATOM 655 C CA . THR A 1 86 ? 11.914 27.734 18.203 1 98.5 86 THR A CA 1
ATOM 656 C C . THR A 1 86 ? 13.188 28.297 18.812 1 98.5 86 THR A C 1
ATOM 658 O O . THR A 1 86 ? 14.266 27.703 18.688 1 98.5 86 THR A O 1
ATOM 661 N N . GLY A 1 87 ? 13.062 29.438 19.344 1 96.81 87 GLY A N 1
ATOM 662 C CA . GLY A 1 87 ? 14.219 30.078 19.953 1 96.81 87 GLY A CA 1
ATOM 663 C C . GLY A 1 87 ? 14.578 29.469 21.297 1 96.81 87 GLY A C 1
ATOM 664 O O . GLY A 1 87 ? 14.781 30.188 22.281 1 96.81 87 GLY A O 1
ATOM 665 N N . ASP A 1 88 ? 14.508 28.203 21.422 1 96.31 88 ASP A N 1
ATOM 666 C CA . ASP A 1 88 ? 14.852 27.406 22.609 1 96.31 88 ASP A CA 1
ATOM 667 C C . ASP A 1 88 ? 16.156 26.641 22.391 1 96.31 88 ASP A C 1
ATOM 669 O O . ASP A 1 88 ? 16.953 26.984 21.516 1 96.31 88 ASP A O 1
ATOM 673 N N . LYS A 1 89 ? 16.344 25.625 23.312 1 97.25 89 LYS A N 1
ATOM 674 C CA . LYS A 1 89 ? 17.547 24.781 23.219 1 97.25 89 LYS A CA 1
ATOM 675 C C . LYS A 1 89 ? 17.312 23.609 22.281 1 97.25 89 LYS A C 1
ATOM 677 O O . LYS A 1 89 ? 18.25 22.859 21.969 1 97.25 89 LYS A O 1
ATOM 682 N N . MET A 1 90 ? 16.109 23.531 21.766 1 97.75 90 MET A N 1
ATOM 683 C CA . MET A 1 90 ? 15.758 22.422 20.875 1 97.75 90 MET A CA 1
ATOM 684 C C . MET A 1 90 ? 16.266 22.688 19.469 1 97.75 90 MET A C 1
ATOM 686 O O . MET A 1 90 ? 16.406 23.844 19.047 1 97.75 90 MET A O 1
ATOM 690 N N . ALA A 1 91 ? 16.5 21.625 18.766 1 97.44 91 ALA A N 1
ATOM 691 C CA . ALA A 1 91 ? 16.906 21.734 17.359 1 97.44 91 ALA A CA 1
ATOM 692 C C . ALA A 1 91 ? 15.703 21.828 16.438 1 97.44 91 ALA A C 1
ATOM 694 O O . ALA A 1 91 ? 14.594 21.438 16.812 1 97.44 91 ALA A O 1
ATOM 695 N N . THR A 1 92 ? 15.859 22.469 15.359 1 98.31 92 THR A N 1
ATOM 696 C CA . THR A 1 92 ? 14.977 22.375 14.203 1 98.31 92 THR A CA 1
ATOM 697 C C . THR A 1 92 ? 15.648 21.609 13.07 1 98.31 92 THR A C 1
ATOM 699 O O . THR A 1 92 ? 16.609 22.078 12.477 1 98.31 92 THR A O 1
ATOM 702 N N . THR A 1 93 ? 15.039 20.375 12.75 1 98.12 93 THR A N 1
ATOM 703 C CA . THR A 1 93 ? 15.844 19.469 11.922 1 98.12 93 THR A CA 1
ATOM 704 C C . THR A 1 93 ? 15.039 18.953 10.742 1 98.12 93 THR A C 1
ATOM 706 O O . THR A 1 93 ? 15.57 18.25 9.883 1 98.12 93 THR A O 1
ATOM 709 N N . ALA A 1 94 ? 13.773 19.281 10.695 1 98.38 94 ALA A N 1
ATOM 710 C CA . ALA A 1 94 ? 12.875 18.688 9.711 1 98.38 94 ALA A CA 1
ATOM 711 C C . ALA A 1 94 ? 12.992 17.156 9.711 1 98.38 94 ALA A C 1
ATOM 713 O O . ALA A 1 94 ? 12.914 16.531 8.656 1 98.38 94 ALA A O 1
ATOM 714 N N . GLY A 1 95 ? 13.266 16.562 10.844 1 98.25 95 GLY A N 1
ATOM 715 C CA . GLY A 1 95 ? 13.367 15.125 11.031 1 98.25 95 GLY A CA 1
ATOM 716 C C . GLY A 1 95 ? 14.711 14.562 10.609 1 98.25 95 GLY A C 1
ATOM 717 O O . GLY A 1 95 ? 14.945 13.359 10.719 1 98.25 95 GLY A O 1
ATOM 718 N N . SER A 1 96 ? 15.656 15.352 10.148 1 98.19 96 SER A N 1
ATOM 719 C CA . SER A 1 96 ? 16.875 14.875 9.5 1 98.19 96 SER A CA 1
ATOM 720 C C . SER A 1 96 ? 18.031 14.789 10.492 1 98.19 96 SER A C 1
ATOM 722 O O . SER A 1 96 ? 18.266 15.734 11.25 1 98.19 96 SER A O 1
ATOM 724 N N . LEU A 1 97 ? 18.781 13.742 10.43 1 97.62 97 LEU A N 1
ATOM 725 C CA . LEU A 1 97 ? 20 13.602 11.211 1 97.62 97 LEU A CA 1
ATOM 726 C C . LEU A 1 97 ? 21.047 14.633 10.781 1 97.62 97 LEU A C 1
ATOM 728 O O . LEU A 1 97 ? 21.875 15.062 11.586 1 97.62 97 LEU A O 1
ATOM 732 N N . ALA A 1 98 ? 20.953 15.062 9.562 1 97.25 98 ALA A N 1
ATOM 733 C CA . ALA A 1 98 ? 21.906 16.016 9.023 1 97.25 98 ALA A CA 1
ATOM 734 C C . ALA A 1 98 ? 21.812 17.359 9.727 1 97.25 98 ALA A C 1
ATOM 736 O O . ALA A 1 98 ? 22.75 18.156 9.688 1 97.25 98 ALA A O 1
ATOM 737 N N . LEU A 1 99 ? 20.719 17.641 10.375 1 97.69 99 LEU A N 1
ATOM 738 C CA . LEU A 1 99 ? 20.516 18.922 11.023 1 97.69 99 LEU A CA 1
ATOM 739 C C . LEU A 1 99 ? 20.453 18.781 12.539 1 97.69 99 LEU A C 1
ATOM 741 O O . LEU A 1 99 ? 19.984 19.672 13.234 1 97.69 99 LEU A O 1
ATOM 745 N N . GLU A 1 100 ? 20.875 17.594 12.953 1 95.62 100 GLU A N 1
ATOM 746 C CA . GLU A 1 100 ? 21.031 17.469 14.398 1 95.62 100 GLU A CA 1
ATOM 747 C C . GLU A 1 100 ? 21.922 18.562 14.953 1 95.62 100 GLU A C 1
ATOM 749 O O . GLU A 1 100 ? 23 18.844 14.406 1 95.62 100 GLU A O 1
ATOM 754 N N . GLY A 1 101 ? 21.469 19.297 15.969 1 93.56 101 GLY A N 1
ATOM 755 C CA . GLY A 1 101 ? 22.25 20.375 16.578 1 93.56 101 GLY A CA 1
ATOM 756 C C . GLY A 1 101 ? 21.938 21.734 15.984 1 93.56 101 GLY A C 1
ATOM 757 O O . GLY A 1 101 ? 22.453 22.75 16.469 1 93.56 101 GLY A O 1
ATOM 758 N N . ASN A 1 102 ? 21.141 21.781 14.93 1 96.75 102 ASN A N 1
ATOM 759 C CA . ASN A 1 102 ? 20.703 23.062 14.391 1 96.75 102 ASN A CA 1
ATOM 760 C C . ASN A 1 102 ? 19.75 23.781 15.352 1 96.75 102 ASN A C 1
ATOM 762 O O . ASN A 1 102 ? 18.547 23.5 15.352 1 96.75 102 ASN A O 1
ATOM 766 N N . ILE A 1 103 ? 20.312 24.703 16.078 1 96.44 103 ILE A N 1
ATOM 767 C CA . ILE A 1 103 ? 19.531 25.453 17.078 1 96.44 103 ILE A CA 1
ATOM 768 C C . ILE A 1 103 ? 19.234 26.844 16.547 1 96.44 103 ILE A C 1
ATOM 770 O O . ILE A 1 103 ? 20.156 27.656 16.359 1 96.44 103 ILE A O 1
ATOM 774 N N . ALA A 1 104 ? 17.984 27.141 16.328 1 95.44 104 ALA A N 1
ATOM 775 C CA . ALA A 1 104 ? 17.578 28.453 15.844 1 95.44 104 ALA A CA 1
ATOM 776 C C . ALA A 1 104 ? 17.828 29.516 16.906 1 95.44 104 ALA A C 1
ATOM 778 O O . ALA A 1 104 ? 17.641 29.281 18.094 1 95.44 104 ALA A O 1
ATOM 779 N N . THR A 1 105 ? 18.188 30.719 16.453 1 93.38 105 THR A N 1
ATOM 780 C CA . THR A 1 105 ? 18.5 31.797 17.391 1 93.38 105 THR A CA 1
ATOM 781 C C . THR A 1 105 ? 17.25 32.562 17.797 1 93.38 105 THR A C 1
ATOM 783 O O . THR A 1 105 ? 17.25 33.312 18.781 1 93.38 105 THR A O 1
ATOM 786 N N . ARG A 1 106 ? 16.234 32.406 17.031 1 95.44 106 ARG A N 1
ATOM 787 C CA . ARG A 1 106 ? 14.977 33.094 17.344 1 95.44 106 ARG A CA 1
ATOM 788 C C . ARG A 1 106 ? 13.789 32.188 16.969 1 95.44 106 ARG A C 1
ATOM 790 O O . ARG A 1 106 ? 13.93 31.234 16.203 1 95.44 106 ARG A O 1
ATOM 797 N N . ASP A 1 107 ? 12.664 32.562 17.516 1 98.25 107 ASP A N 1
ATOM 798 C CA . ASP A 1 107 ? 11.406 31.906 17.172 1 98.25 107 ASP A CA 1
ATOM 799 C C . ASP A 1 107 ? 10.984 32.25 15.742 1 98.25 107 ASP A C 1
ATOM 801 O O . ASP A 1 107 ? 11.188 33.375 15.281 1 98.25 107 ASP A O 1
ATOM 805 N N . ALA A 1 108 ? 10.445 31.219 15.062 1 98.69 108 ALA A N 1
ATOM 806 C CA . ALA A 1 108 ? 9.57 31.594 13.945 1 98.69 108 ALA A CA 1
ATOM 807 C C . ALA A 1 108 ? 8.508 32.594 14.391 1 98.69 108 ALA A C 1
ATOM 809 O O . ALA A 1 108 ? 8.133 32.625 15.57 1 98.69 108 ALA A O 1
ATOM 810 N N . PHE A 1 109 ? 8 33.406 13.492 1 98.44 109 PHE A N 1
ATOM 811 C CA . PHE A 1 109 ? 7.043 34.438 13.82 1 98.44 109 PHE A CA 1
ATOM 812 C C . PHE A 1 109 ? 5.828 33.844 14.531 1 98.44 109 PHE A C 1
ATOM 814 O O . PHE A 1 109 ? 5.379 34.406 15.547 1 98.44 109 PHE A O 1
ATOM 821 N N . VAL A 1 110 ? 5.266 32.75 14.062 1 98.75 110 VAL A N 1
ATOM 822 C CA . VAL A 1 110 ? 4.066 32.156 14.633 1 98.75 110 VAL A CA 1
ATOM 823 C C . VAL A 1 110 ? 4.371 31.609 16.031 1 98.75 110 VAL A C 1
ATOM 825 O O . VAL A 1 110 ? 3.496 31.594 16.906 1 98.75 110 VAL A O 1
ATOM 828 N N . VAL A 1 111 ? 5.562 31.078 16.234 1 98.88 111 VAL A N 1
ATOM 829 C CA . VAL A 1 111 ? 5.949 30.578 17.547 1 98.88 111 VAL A CA 1
ATOM 830 C C . VAL A 1 111 ? 6.086 31.75 18.531 1 98.88 111 VAL A C 1
ATOM 832 O O . VAL A 1 111 ? 5.691 31.641 19.688 1 98.88 111 VAL A O 1
ATOM 835 N N . LYS A 1 112 ? 6.672 32.844 18.062 1 98.69 112 LYS A N 1
ATOM 836 C CA . LYS A 1 112 ? 6.75 34.062 18.875 1 98.69 112 LYS A CA 1
ATOM 837 C C . LYS A 1 112 ? 5.359 34.5 19.328 1 98.69 112 LYS A C 1
ATOM 839 O O . LYS A 1 112 ? 5.172 34.906 20.484 1 98.69 112 LYS A O 1
ATOM 844 N N . GLN A 1 113 ? 4.422 34.5 18.406 1 98.31 113 GLN A N 1
ATOM 845 C CA . GLN A 1 113 ? 3.051 34.875 18.734 1 98.31 113 GLN A CA 1
ATOM 846 C C . GLN A 1 113 ? 2.469 33.938 19.812 1 98.31 113 GLN A C 1
ATOM 848 O O . GLN A 1 113 ? 1.79 34.406 20.734 1 98.31 113 GLN A O 1
ATOM 853 N N . LEU A 1 114 ? 2.734 32.656 19.688 1 98.81 114 LEU A N 1
ATOM 854 C CA . LEU A 1 114 ? 2.268 31.688 20.688 1 98.81 114 LEU A CA 1
ATOM 855 C C . LEU A 1 114 ? 2.883 31.969 22.047 1 98.81 114 LEU A C 1
ATOM 857 O O . LEU A 1 114 ? 2.18 31.984 23.062 1 98.81 114 LEU A O 1
ATOM 861 N N . ARG A 1 115 ? 4.16 32.188 22.031 1 98.56 115 ARG A N 1
ATOM 862 C CA . ARG A 1 115 ? 4.883 32.5 23.266 1 98.56 115 ARG A CA 1
ATOM 863 C C . ARG A 1 115 ? 4.363 33.781 23.906 1 98.56 115 ARG A C 1
ATOM 865 O O . ARG A 1 115 ? 4.199 33.844 25.125 1 98.56 115 ARG A O 1
ATOM 872 N N . ASP A 1 116 ? 4.121 34.812 23.109 1 98.38 116 ASP A N 1
ATOM 873 C CA . ASP A 1 116 ? 3.607 36.062 23.609 1 98.38 116 ASP A CA 1
ATOM 874 C C . ASP A 1 116 ? 2.217 35.906 24.203 1 98.38 116 ASP A C 1
ATOM 876 O O . ASP A 1 116 ? 1.833 36.656 25.109 1 98.38 116 ASP A O 1
ATOM 880 N N . ALA A 1 117 ? 1.508 34.938 23.719 1 98.62 117 ALA A N 1
ATOM 881 C CA . ALA A 1 117 ? 0.164 34.656 24.219 1 98.62 117 ALA A CA 1
ATOM 882 C C . ALA A 1 117 ? 0.21 33.75 25.453 1 98.62 117 ALA A C 1
ATOM 884 O O . ALA A 1 117 ? -0.825 33.469 26.047 1 98.62 117 ALA A O 1
ATOM 885 N N . GLY A 1 118 ? 1.387 33.25 25.797 1 98.81 118 GLY A N 1
ATOM 886 C CA . GLY A 1 118 ? 1.583 32.531 27.047 1 98.81 118 GLY A CA 1
ATOM 887 C C . GLY A 1 118 ? 1.654 31.031 26.875 1 98.81 118 GLY A C 1
ATOM 888 O O . GLY A 1 118 ? 1.534 30.281 27.859 1 98.81 118 GLY A O 1
ATOM 889 N N . ALA A 1 119 ? 1.844 30.562 25.719 1 98.88 119 ALA A N 1
ATOM 890 C CA . ALA A 1 119 ? 1.931 29.125 25.5 1 98.88 119 ALA A CA 1
ATOM 891 C C . ALA A 1 119 ? 3.205 28.547 26.109 1 98.88 119 ALA A C 1
ATOM 893 O O . ALA A 1 119 ? 4.254 29.203 26.109 1 98.88 119 ALA A O 1
ATOM 894 N N . VAL A 1 120 ? 3.139 27.375 26.625 1 98.88 120 VAL A N 1
ATOM 895 C CA . VAL A 1 120 ? 4.305 26.578 27.016 1 98.88 120 VAL A CA 1
ATOM 896 C C . VAL A 1 120 ? 4.758 25.719 25.844 1 98.88 120 VAL A C 1
ATOM 898 O O . VAL A 1 120 ? 4.105 24.734 25.484 1 98.88 120 VAL A O 1
ATOM 901 N N . ILE A 1 121 ? 5.863 26.109 25.219 1 98.88 121 ILE A N 1
ATOM 902 C CA . ILE A 1 121 ? 6.406 25.266 24.156 1 98.88 121 ILE A CA 1
ATOM 903 C C . ILE A 1 121 ? 6.945 23.969 24.734 1 98.88 121 ILE A C 1
ATOM 905 O O . ILE A 1 121 ? 8.078 23.922 25.234 1 98.88 121 ILE A O 1
ATOM 909 N N . LEU A 1 122 ? 6.238 22.922 24.562 1 98.88 122 LEU A N 1
ATOM 910 C CA . LEU A 1 122 ? 6.457 21.656 25.234 1 98.88 122 LEU A CA 1
ATOM 911 C C . LEU A 1 122 ? 7.57 20.859 24.547 1 98.88 122 LEU A C 1
ATOM 913 O O . LEU A 1 122 ? 8.344 20.172 25.219 1 98.88 122 LEU A O 1
ATOM 917 N N . GLY A 1 123 ? 7.609 20.906 23.266 1 98.88 123 GLY A N 1
ATOM 918 C CA . GLY A 1 123 ? 8.586 20.156 22.5 1 98.88 123 GLY A CA 1
ATOM 919 C C . GLY A 1 123 ? 8.383 20.266 21 1 98.88 123 GLY A C 1
ATOM 920 O O . GLY A 1 123 ? 7.566 21.078 20.531 1 98.88 123 GLY A O 1
ATOM 921 N N . LYS A 1 124 ? 9.219 19.531 20.25 1 98.94 124 LYS A N 1
ATOM 922 C CA . LYS A 1 124 ? 9.156 19.422 18.797 1 98.94 124 LYS A CA 1
ATOM 923 C C . LYS A 1 124 ? 8.523 18.109 18.359 1 98.94 124 LYS A C 1
ATOM 925 O O . LYS A 1 124 ? 8.82 17.062 18.938 1 98.94 124 LYS A O 1
ATOM 930 N N . ALA A 1 125 ? 7.648 18.203 17.391 1 98.94 125 ALA A N 1
ATOM 931 C CA . ALA A 1 125 ? 6.992 17.016 16.859 1 98.94 125 ALA A CA 1
ATOM 932 C C . ALA A 1 125 ? 7.812 16.391 15.742 1 98.94 125 ALA A C 1
ATOM 934 O O . ALA A 1 125 ? 8.391 17.094 14.914 1 98.94 125 ALA A O 1
ATOM 935 N N . ASN A 1 126 ? 7.859 15.055 15.781 1 98.88 126 ASN A N 1
ATOM 936 C CA . ASN A 1 126 ? 8.391 14.312 14.641 1 98.88 126 ASN A CA 1
ATOM 937 C C . ASN A 1 126 ? 7.57 14.562 13.375 1 98.88 126 ASN A C 1
ATOM 939 O O . ASN A 1 126 ? 6.535 15.227 13.422 1 98.88 126 ASN A O 1
ATOM 943 N N . MET A 1 127 ? 8.094 14.117 12.25 1 98.75 127 MET A N 1
ATOM 944 C CA . MET A 1 127 ? 7.48 14.438 10.961 1 98.75 127 MET A CA 1
ATOM 945 C C . MET A 1 127 ? 8.008 13.508 9.867 1 98.75 127 MET A C 1
ATOM 947 O O . MET A 1 127 ? 8.93 12.734 10.094 1 98.75 127 MET A O 1
ATOM 951 N N . SER A 1 128 ? 7.309 13.516 8.742 1 98.44 128 SER A N 1
ATOM 952 C CA . SER A 1 128 ? 7.965 12.969 7.559 1 98.44 128 SER A CA 1
ATOM 953 C C . SER A 1 128 ? 9.172 13.805 7.16 1 98.44 128 SER A C 1
ATOM 955 O O . SER A 1 128 ? 9.047 15.008 6.906 1 98.44 128 SER A O 1
ATOM 957 N N . GLU A 1 129 ? 10.25 13.211 7.078 1 98.12 129 GLU A N 1
ATOM 958 C CA . GLU A 1 129 ? 11.5 13.93 6.848 1 98.12 129 GLU A CA 1
ATOM 959 C C . GLU A 1 129 ? 11.414 14.805 5.602 1 98.12 129 GLU A C 1
ATOM 961 O O . GLU A 1 129 ? 10.922 14.367 4.559 1 98.12 129 GLU A O 1
ATOM 966 N N . TRP A 1 130 ? 11.758 16.125 5.77 1 97.5 130 TRP A N 1
ATOM 967 C CA . TRP A 1 130 ? 11.758 17.156 4.738 1 97.5 130 TRP A CA 1
ATOM 968 C C . TRP A 1 130 ? 10.359 17.375 4.172 1 97.5 130 TRP A C 1
ATOM 970 O O . TRP A 1 130 ? 10.203 17.656 2.982 1 97.5 130 TRP A O 1
ATOM 980 N N . GLY A 1 131 ? 9.344 17.094 4.961 1 97 131 GLY A N 1
ATOM 981 C CA . GLY A 1 131 ? 7.973 17.266 4.5 1 97 131 GLY A CA 1
ATOM 982 C C . GLY A 1 131 ? 7.559 16.234 3.459 1 97 131 GLY A C 1
ATOM 983 O O . GLY A 1 131 ? 6.855 16.562 2.502 1 97 131 GLY A O 1
ATOM 984 N N . TYR A 1 132 ? 8.125 15.031 3.551 1 96.06 132 TYR A N 1
ATOM 985 C CA . TYR A 1 132 ? 7.785 13.914 2.674 1 96.06 132 TYR A CA 1
ATOM 986 C C . TYR A 1 132 ? 8.594 13.969 1.383 1 96.06 132 TYR A C 1
ATOM 988 O O . TYR A 1 132 ? 8.5 13.07 0.546 1 96.06 132 TYR A O 1
ATOM 996 N N . MET A 1 133 ? 9.469 14.945 1.188 1 96.88 133 MET A N 1
ATOM 997 C CA . MET A 1 133 ? 10.141 15.188 -0.086 1 96.88 133 MET A CA 1
ATOM 998 C C . MET A 1 133 ? 11.539 14.578 -0.088 1 96.88 133 MET A C 1
ATOM 1000 O O . MET A 1 133 ? 12.477 15.156 -0.643 1 96.88 133 MET A O 1
ATOM 1004 N N . ARG A 1 134 ? 11.695 13.477 0.563 1 94 134 ARG A N 1
ATOM 1005 C CA . ARG A 1 134 ? 12.992 12.82 0.575 1 94 134 ARG A CA 1
ATOM 1006 C C . ARG A 1 134 ? 13.117 11.828 -0.58 1 94 134 ARG A C 1
ATOM 1008 O O . ARG A 1 134 ? 14.094 11.852 -1.323 1 94 134 ARG A O 1
ATOM 1015 N N . SER A 1 135 ? 12.07 11.008 -0.736 1 94.56 135 SER A N 1
ATOM 1016 C CA . SER A 1 135 ? 12.148 9.883 -1.665 1 94.56 135 SER A CA 1
ATOM 1017 C C . SER A 1 135 ? 10.852 9.727 -2.453 1 94.56 135 SER A C 1
ATOM 1019 O O . SER A 1 135 ? 9.82 10.273 -2.07 1 94.56 135 SER A O 1
ATOM 1021 N N . THR A 1 136 ? 10.922 8.969 -3.562 1 92.31 136 THR A N 1
ATOM 1022 C CA . THR A 1 136 ? 9.75 8.68 -4.371 1 92.31 136 THR A CA 1
ATOM 1023 C C . THR A 1 136 ? 8.914 7.57 -3.732 1 92.31 136 THR A C 1
ATOM 1025 O O . THR A 1 136 ? 7.773 7.332 -4.137 1 92.31 136 THR A O 1
ATOM 1028 N N . ARG A 1 137 ? 9.375 6.918 -2.732 1 91.81 137 ARG A N 1
ATOM 1029 C CA . ARG A 1 137 ? 8.656 5.867 -2.021 1 91.81 137 ARG A CA 1
ATOM 1030 C C . ARG A 1 137 ? 8.766 6.055 -0.512 1 91.81 137 ARG A C 1
ATOM 1032 O O . ARG A 1 137 ? 9.133 5.125 0.208 1 91.81 137 ARG A O 1
ATOM 1039 N N . PRO A 1 138 ? 8.461 7.227 -0.071 1 91.5 138 PRO A N 1
ATOM 1040 C CA . PRO A 1 138 ? 8.633 7.496 1.358 1 91.5 138 PRO A CA 1
ATOM 1041 C C . PRO A 1 138 ? 7.562 6.82 2.217 1 91.5 138 PRO A C 1
ATOM 1043 O O . PRO A 1 138 ? 6.613 6.238 1.683 1 91.5 138 PRO A O 1
ATOM 1046 N N . CYS A 1 139 ? 7.836 6.812 3.465 1 94.75 139 CYS A N 1
ATOM 1047 C CA . CYS A 1 139 ? 6.898 6.391 4.496 1 94.75 139 CYS A CA 1
ATOM 1048 C C . CYS A 1 139 ? 6.473 7.57 5.367 1 94.75 139 CYS A C 1
ATOM 1050 O O . CYS A 1 139 ? 7.297 8.156 6.066 1 94.75 139 CYS A O 1
ATOM 1052 N N . SER A 1 140 ? 5.211 7.902 5.328 1 97.81 140 SER A N 1
ATOM 1053 C CA . SER A 1 140 ? 4.711 9.016 6.133 1 97.81 140 SER A CA 1
ATOM 1054 C C . SER A 1 140 ? 5.031 8.812 7.613 1 97.81 140 SER A C 1
ATOM 1056 O O . SER A 1 140 ? 4.855 7.715 8.148 1 97.81 140 SER A O 1
ATOM 1058 N N . GLY A 1 141 ? 5.57 9.859 8.211 1 98.06 141 GLY A N 1
ATOM 1059 C CA . GLY A 1 141 ? 5.855 9.852 9.633 1 98.06 141 GLY A CA 1
ATOM 1060 C C . GLY A 1 141 ? 7.242 9.328 9.961 1 98.06 141 GLY A C 1
ATOM 1061 O O . GLY A 1 141 ? 7.645 9.312 11.133 1 98.06 141 GLY A O 1
ATOM 1062 N N . TRP A 1 142 ? 8 8.945 8.922 1 97.56 142 TRP A N 1
ATOM 1063 C CA . TRP A 1 142 ? 9.352 8.469 9.188 1 97.56 142 TRP A CA 1
ATOM 1064 C C . TRP A 1 142 ? 10.375 9.586 9 1 97.56 142 TRP A C 1
ATOM 1066 O O . TRP A 1 142 ? 10.281 10.375 8.062 1 97.56 142 TRP A O 1
ATOM 1076 N N . SER A 1 143 ? 11.297 9.664 9.883 1 97.81 143 SER A N 1
ATOM 1077 C CA . SER A 1 143 ? 12.469 10.531 9.773 1 97.81 143 SER A CA 1
ATOM 1078 C C . SER A 1 143 ? 13.719 9.844 10.312 1 97.81 143 SER A C 1
ATOM 1080 O O . SER A 1 143 ? 13.625 8.977 11.188 1 97.81 143 SER A O 1
ATOM 1082 N N . SER A 1 144 ? 14.859 10.148 9.719 1 97.31 144 SER A N 1
ATOM 1083 C CA . SER A 1 144 ? 16.094 9.508 10.148 1 97.31 144 SER A CA 1
ATOM 1084 C C . SER A 1 144 ? 16.391 9.812 11.609 1 97.31 144 SER A C 1
ATOM 1086 O O . SER A 1 144 ? 16.938 8.961 12.328 1 97.31 144 SER A O 1
ATOM 1088 N N . ARG A 1 145 ? 15.984 10.938 12.117 1 97.69 145 ARG A N 1
ATOM 1089 C CA . ARG A 1 145 ? 16.266 11.328 13.492 1 97.69 145 ARG A CA 1
ATOM 1090 C C . ARG A 1 145 ? 15.227 10.773 14.453 1 97.69 145 ARG A C 1
ATOM 1092 O O . ARG A 1 145 ? 15.57 10.312 15.555 1 97.69 145 ARG A O 1
ATOM 1099 N N . GLY A 1 146 ? 14 10.797 14.039 1 97.81 146 GLY A N 1
ATOM 1100 C CA . GLY A 1 146 ? 12.93 10.516 14.977 1 97.81 146 GLY A CA 1
ATOM 1101 C C . GLY A 1 146 ? 12.344 9.125 14.828 1 97.81 146 GLY A C 1
ATOM 1102 O O . GLY A 1 146 ? 11.602 8.656 15.695 1 97.81 146 GLY A O 1
ATOM 1103 N N . GLY A 1 147 ? 12.688 8.43 13.727 1 96.88 147 GLY A N 1
ATOM 1104 C CA . GLY A 1 147 ? 12.086 7.133 13.461 1 96.88 147 GLY A CA 1
ATOM 1105 C C . GLY A 1 147 ? 10.664 7.23 12.93 1 96.88 147 GLY A C 1
ATOM 1106 O O . GLY A 1 147 ? 10.297 8.234 12.312 1 96.88 147 GLY A O 1
ATOM 1107 N N . GLN A 1 148 ? 9.875 6.152 13.078 1 97.38 148 GLN A N 1
ATOM 1108 C CA . GLN A 1 148 ? 8.539 6.047 12.5 1 97.38 148 GLN A CA 1
ATOM 1109 C C . GLN A 1 148 ? 7.469 6.449 13.516 1 97.38 148 GLN A C 1
ATOM 1111 O O . GLN A 1 148 ? 7.32 5.809 14.555 1 97.38 148 GLN A O 1
ATOM 1116 N N . VAL A 1 149 ? 6.766 7.527 13.195 1 98.75 149 VAL A N 1
ATOM 1117 C CA . VAL A 1 149 ? 5.574 7.871 13.961 1 98.75 149 VAL A CA 1
ATOM 1118 C C . VAL A 1 149 ? 4.484 6.828 13.719 1 98.75 149 VAL A C 1
ATOM 1120 O O . VAL A 1 149 ? 4.281 6.387 12.586 1 98.75 149 VAL A O 1
ATOM 1123 N N . ARG A 1 150 ? 3.715 6.48 14.781 1 98.5 150 ARG A N 1
ATOM 1124 C CA . ARG A 1 150 ? 2.664 5.473 14.656 1 98.5 150 ARG A CA 1
ATOM 1125 C C . ARG A 1 150 ? 1.289 6.082 14.906 1 98.5 150 ARG A C 1
ATOM 1127 O O . ARG A 1 150 ? 1.16 7.055 15.656 1 98.5 150 ARG A O 1
ATOM 1134 N N . ASN A 1 151 ? 0.338 5.523 14.242 1 98.75 151 ASN A N 1
ATOM 1135 C CA . ASN A 1 151 ? -1.047 5.941 14.438 1 98.75 151 ASN A CA 1
ATOM 1136 C C . ASN A 1 151 ? -1.601 5.441 15.766 1 98.75 151 ASN A C 1
ATOM 1138 O O . ASN A 1 151 ? -1.641 4.234 16.016 1 98.75 151 ASN A O 1
ATOM 1142 N N . PRO A 1 152 ? -2.055 6.305 16.594 1 98.75 152 PRO A N 1
ATOM 1143 C CA . PRO A 1 152 ? -2.457 5.867 17.938 1 98.75 152 PRO A CA 1
ATOM 1144 C C . PRO A 1 152 ? -3.762 5.074 17.938 1 98.75 152 PRO A C 1
ATOM 1146 O O . PRO A 1 152 ? -4.102 4.434 18.938 1 98.75 152 PRO A O 1
ATOM 1149 N N . TYR A 1 153 ? -4.535 5.133 16.891 1 98.5 153 TYR A N 1
ATOM 1150 C CA . TYR A 1 153 ? -5.758 4.34 16.812 1 98.5 153 TYR A CA 1
ATOM 1151 C C . TYR A 1 153 ? -5.441 2.883 16.5 1 98.5 153 TYR A C 1
ATOM 1153 O O . TYR A 1 153 ? -6.027 1.976 17.094 1 98.5 153 TYR A O 1
ATOM 1161 N N . VAL A 1 154 ? -4.578 2.658 15.562 1 98.06 154 VAL A N 1
ATOM 1162 C CA . VAL A 1 154 ? -4.008 1.355 15.234 1 98.06 154 VAL A CA 1
ATOM 1163 C C . VAL A 1 154 ? -2.508 1.496 14.984 1 98.06 154 VAL A C 1
ATOM 1165 O O . VAL A 1 154 ? -2.092 2.074 13.977 1 98.06 154 VAL A O 1
ATOM 1168 N N . LEU A 1 155 ? -1.714 0.877 15.758 1 97.75 155 LEU A N 1
ATOM 1169 C CA . LEU A 1 155 ? -0.307 1.233 15.898 1 97.75 155 LEU A CA 1
ATOM 1170 C C . LEU A 1 155 ? 0.482 0.845 14.656 1 97.75 155 LEU A C 1
ATOM 1172 O O . LEU A 1 155 ? 1.522 1.438 14.367 1 97.75 155 LEU A O 1
ATOM 1176 N N . ASP A 1 156 ? -0.005 -0.112 13.836 1 96.44 156 ASP A N 1
ATOM 1177 C CA . ASP A 1 156 ? 0.748 -0.523 12.656 1 96.44 156 ASP A CA 1
ATOM 1178 C C . ASP A 1 156 ? 0.246 0.197 11.406 1 96.44 156 ASP A C 1
ATOM 1180 O O . ASP A 1 156 ? 0.555 -0.209 10.281 1 96.44 156 ASP A O 1
ATOM 1184 N N . ARG A 1 157 ? -0.54 1.291 11.625 1 98 157 ARG A N 1
ATOM 1185 C CA . ARG A 1 157 ? -1.071 2.07 10.508 1 98 157 ARG A CA 1
ATOM 1186 C C . ARG A 1 157 ? -0.375 3.424 10.406 1 98 157 ARG A C 1
ATOM 1188 O O . ARG A 1 157 ? 0.142 3.939 11.398 1 98 157 ARG A O 1
ATOM 1195 N N . SER A 1 158 ? -0.394 3.93 9.203 1 98.5 158 SER A N 1
ATOM 1196 C CA . SER A 1 158 ? 0.259 5.195 8.891 1 98.5 158 SER A CA 1
ATOM 1197 C C . SER A 1 158 ? -0.423 6.359 9.602 1 98.5 158 SER A C 1
ATOM 1199 O O . SER A 1 158 ? -1.652 6.426 9.656 1 98.5 158 SER A O 1
ATOM 1201 N N . PRO A 1 159 ? 0.378 7.238 10.164 1 98.62 159 PRO A N 1
ATOM 1202 C CA . PRO A 1 159 ? -0.208 8.477 10.68 1 98.62 159 PRO A CA 1
ATOM 1203 C C . PRO A 1 159 ? -0.525 9.484 9.586 1 98.62 159 PRO A C 1
ATOM 1205 O O . PRO A 1 159 ? -1.21 10.484 9.836 1 98.62 159 PRO A O 1
ATOM 1208 N N . LEU A 1 160 ? -0.003 9.234 8.375 1 97.31 160 LEU A N 1
ATOM 1209 C CA . LEU A 1 160 ? -0.118 10.055 7.172 1 97.31 160 LEU A CA 1
ATOM 1210 C C . LEU A 1 160 ? 0.495 11.438 7.398 1 97.31 160 LEU A C 1
ATOM 1212 O O . LEU A 1 160 ? 0.677 11.859 8.539 1 97.31 160 LEU A O 1
ATOM 1216 N N . GLY A 1 161 ? 0.898 12.07 6.289 1 96.25 161 GLY A N 1
ATOM 1217 C CA . GLY A 1 161 ? 1.265 13.477 6.242 1 96.25 161 GLY A CA 1
ATOM 1218 C C . GLY A 1 161 ? 2.619 13.758 6.863 1 96.25 161 GLY A C 1
ATOM 1219 O O . GLY A 1 161 ? 3.172 12.914 7.57 1 96.25 161 GLY A O 1
ATOM 1220 N N . SER A 1 162 ? 3.07 14.992 6.59 1 98.25 162 SER A N 1
ATOM 1221 C CA . SER A 1 162 ? 4.375 15.352 7.137 1 98.25 162 SER A CA 1
ATOM 1222 C C . SER A 1 162 ? 4.246 15.914 8.547 1 98.25 162 SER A C 1
ATOM 1224 O O . SER A 1 162 ? 5.223 15.938 9.305 1 98.25 162 SER A O 1
ATOM 1226 N N . SER A 1 163 ? 3.023 16.391 8.93 1 98.94 163 SER A N 1
ATOM 1227 C CA . SER A 1 163 ? 2.803 16.797 10.312 1 98.94 163 SER A CA 1
ATOM 1228 C C . SER A 1 163 ? 2.268 15.641 11.148 1 98.94 163 SER A C 1
ATOM 1230 O O . SER A 1 163 ? 1.372 15.836 11.977 1 98.94 163 SER A O 1
ATOM 1232 N N . SER A 1 164 ? 2.777 14.492 10.914 1 98.88 164 SER A N 1
ATOM 1233 C CA . SER A 1 164 ? 2.314 13.258 11.547 1 98.88 164 SER A CA 1
ATOM 1234 C C . SER A 1 164 ? 2.494 13.32 13.062 1 98.88 164 SER A C 1
ATOM 1236 O O . SER A 1 164 ? 1.576 12.992 13.812 1 98.88 164 SER A O 1
ATOM 1238 N N . GLY A 1 165 ? 3.701 13.781 13.539 1 98.94 165 GLY A N 1
ATOM 1239 C CA . GLY A 1 165 ? 3.941 13.875 14.969 1 98.94 165 GLY A CA 1
ATOM 1240 C C . GLY A 1 165 ? 2.984 14.82 15.672 1 98.94 165 GLY A C 1
ATOM 1241 O O . GLY A 1 165 ? 2.492 14.516 16.766 1 98.94 165 GLY A O 1
ATOM 1242 N N . SER A 1 166 ? 2.719 15.922 15.039 1 99 166 SER A N 1
ATOM 1243 C CA . SER A 1 166 ? 1.785 16.891 15.602 1 99 166 SER A CA 1
ATOM 1244 C C . SER A 1 166 ? 0.394 16.297 15.766 1 99 166 SER A C 1
ATOM 1246 O O . SER A 1 166 ? -0.226 16.422 16.828 1 99 166 SER A O 1
ATOM 1248 N N . ALA A 1 167 ? -0.043 15.641 14.711 1 98.94 167 ALA A N 1
ATOM 1249 C CA . ALA A 1 167 ? -1.383 15.055 14.734 1 98.94 167 ALA A CA 1
ATOM 1250 C C . ALA A 1 167 ? -1.485 13.961 15.797 1 98.94 167 ALA A C 1
ATOM 1252 O O . ALA A 1 167 ? -2.457 13.914 16.547 1 98.94 167 ALA A O 1
ATOM 1253 N N . VAL A 1 168 ? -0.488 13.148 15.859 1 98.94 168 VAL A N 1
ATOM 1254 C CA . VAL A 1 168 ? -0.503 12 16.766 1 98.94 168 VAL A CA 1
ATOM 1255 C C . VAL A 1 168 ? -0.387 12.484 18.203 1 98.94 168 VAL A C 1
ATOM 1257 O O . VAL A 1 168 ? -1.052 11.953 19.094 1 98.94 168 VAL A O 1
ATOM 1260 N N . ALA A 1 169 ? 0.429 13.492 18.453 1 98.94 169 ALA A N 1
ATOM 1261 C CA . ALA A 1 169 ? 0.572 14.047 19.797 1 98.94 169 ALA A CA 1
ATOM 1262 C C . ALA A 1 169 ? -0.758 14.594 20.312 1 98.94 169 ALA A C 1
ATOM 1264 O O . ALA A 1 169 ? -1.133 14.352 21.469 1 98.94 169 ALA A O 1
ATOM 1265 N N . VAL A 1 170 ? -1.451 15.273 19.469 1 98.94 170 VAL A N 1
ATOM 1266 C CA . VAL A 1 170 ? -2.742 15.836 19.828 1 98.94 170 VAL A CA 1
ATOM 1267 C C . VAL A 1 170 ? -3.752 14.719 20.062 1 98.94 170 VAL A C 1
ATOM 1269 O O . VAL A 1 170 ? -4.445 14.695 21.078 1 98.94 170 VAL A O 1
ATOM 1272 N N . ALA A 1 171 ? -3.812 13.789 19.156 1 98.94 171 ALA A N 1
ATOM 1273 C CA . ALA A 1 171 ? -4.793 12.711 19.219 1 98.94 171 ALA A CA 1
ATOM 1274 C C . ALA A 1 171 ? -4.598 11.859 20.469 1 98.94 171 ALA A C 1
ATOM 1276 O O . ALA A 1 171 ? -5.574 11.43 21.094 1 98.94 171 ALA A O 1
ATOM 1277 N N . ALA A 1 172 ? -3.342 11.68 20.859 1 98.81 172 ALA A N 1
ATOM 1278 C CA . ALA A 1 172 ? -3.004 10.789 21.969 1 98.81 172 ALA A CA 1
ATOM 1279 C C . ALA A 1 172 ? -2.951 11.547 23.297 1 98.81 172 ALA A C 1
ATOM 1281 O O . ALA A 1 172 ? -2.529 11 24.312 1 98.81 172 ALA A O 1
ATOM 1282 N N . ASN A 1 173 ? -3.305 12.781 23.281 1 98.69 173 ASN A N 1
ATOM 1283 C CA . ASN A 1 173 ? -3.336 13.609 24.484 1 98.69 173 ASN A CA 1
ATOM 1284 C C . ASN A 1 173 ? -1.95 13.742 25.109 1 98.69 173 ASN A C 1
ATOM 1286 O O . ASN A 1 173 ? -1.782 13.508 26.312 1 98.69 173 ASN A O 1
ATOM 1290 N N . LEU A 1 174 ? -1.016 14.047 24.297 1 98.88 174 LEU A N 1
ATOM 1291 C CA . LEU A 1 174 ? 0.347 14.32 24.734 1 98.88 174 LEU A CA 1
ATOM 1292 C C . LEU A 1 174 ? 0.619 15.82 24.781 1 98.88 174 LEU A C 1
ATOM 1294 O O . LEU A 1 174 ? 1.693 16.25 25.203 1 98.88 174 LEU A O 1
ATOM 1298 N N . CYS A 1 175 ? -0.289 16.609 24.328 1 98.88 175 CYS A N 1
ATOM 1299 C CA . CYS A 1 175 ? -0.36 18.078 24.391 1 98.88 175 CYS A CA 1
ATOM 1300 C C . CYS A 1 175 ? -1.794 18.547 24.203 1 98.88 175 CYS A C 1
ATOM 1302 O O . CYS A 1 175 ? -2.691 17.75 23.922 1 98.88 175 CYS A O 1
ATOM 1304 N N . VAL A 1 176 ? -1.987 19.812 24.422 1 98.88 176 VAL A N 1
ATOM 1305 C CA . VAL A 1 176 ? -3.324 20.375 24.234 1 98.88 176 VAL A CA 1
ATOM 1306 C C . VAL A 1 176 ? -3.566 20.656 22.75 1 98.88 176 VAL A C 1
ATOM 1308 O O . VAL A 1 176 ? -4.66 20.422 22.234 1 98.88 176 VAL A O 1
ATOM 1311 N N . ALA A 1 177 ? -2.555 21.156 22.078 1 98.94 177 ALA A N 1
ATOM 1312 C CA . ALA A 1 177 ? -2.611 21.531 20.656 1 98.94 177 ALA A CA 1
ATOM 1313 C C . ALA A 1 177 ? -1.221 21.516 20.031 1 98.94 177 ALA A C 1
ATOM 1315 O O . ALA A 1 177 ? -0.217 21.375 20.734 1 98.94 177 ALA A O 1
ATOM 1316 N N . ALA A 1 178 ? -1.202 21.578 18.719 1 98.94 178 ALA A N 1
ATOM 1317 C CA . ALA A 1 178 ? 0.08 21.531 18.031 1 98.94 178 ALA A CA 1
ATOM 1318 C C . ALA A 1 178 ? 0.047 22.375 16.75 1 98.94 178 ALA A C 1
ATOM 1320 O O . ALA A 1 178 ? -1.023 22.781 16.297 1 98.94 178 ALA A O 1
ATOM 1321 N N . LEU A 1 179 ? 1.241 22.656 16.25 1 98.94 179 LEU A N 1
ATOM 1322 C CA . LEU A 1 179 ? 1.408 23.281 14.953 1 98.94 179 LEU A CA 1
ATOM 1323 C C . LEU A 1 179 ? 1.964 22.297 13.93 1 98.94 179 LEU A C 1
ATOM 1325 O O . LEU A 1 179 ? 2.854 21.516 14.25 1 98.94 179 LEU A O 1
ATOM 1329 N N . GLY A 1 180 ? 1.334 22.297 12.797 1 98.88 180 GLY A N 1
ATOM 1330 C CA . GLY A 1 180 ? 1.871 21.609 11.633 1 98.88 180 GLY A CA 1
ATOM 1331 C C . GLY A 1 180 ? 2.238 22.531 10.492 1 98.88 180 GLY A C 1
ATOM 1332 O O . GLY A 1 180 ? 2.176 23.766 10.641 1 98.88 180 GLY A O 1
ATOM 1333 N N . ALA A 1 181 ? 2.723 21.984 9.492 1 98.81 181 ALA A N 1
ATOM 1334 C CA . ALA A 1 181 ? 3.006 22.672 8.234 1 98.81 181 ALA A CA 1
ATOM 1335 C C . ALA A 1 181 ? 2.59 21.828 7.035 1 98.81 181 ALA A C 1
ATOM 1337 O O . ALA A 1 181 ? 2.582 20.609 7.105 1 98.81 181 ALA A O 1
ATOM 1338 N N . GLU A 1 182 ? 2.199 22.562 6.004 1 98.38 182 GLU A N 1
ATOM 1339 C CA . GLU A 1 182 ? 1.657 21.875 4.836 1 98.38 182 GLU A CA 1
ATOM 1340 C C . GLU A 1 182 ? 2.117 22.531 3.541 1 98.38 182 GLU A C 1
ATOM 1342 O O . GLU A 1 182 ? 2.16 23.766 3.447 1 98.38 182 GLU A O 1
ATOM 1347 N N . VAL A 1 183 ? 2.596 21.672 2.641 1 98.5 183 VAL A N 1
ATOM 1348 C CA . VAL A 1 183 ? 2.734 22.109 1.253 1 98.5 183 VAL A CA 1
ATOM 1349 C C . VAL A 1 183 ? 1.578 21.547 0.423 1 98.5 183 VAL A C 1
ATOM 1351 O O . VAL A 1 183 ? 1.045 22.234 -0.448 1 98.5 183 VAL A O 1
ATOM 1354 N N . ASP A 1 184 ? 1.226 20.328 0.721 1 98.38 184 ASP A N 1
ATOM 1355 C CA . ASP A 1 184 ? 0.046 19.672 0.155 1 98.38 184 ASP A CA 1
ATOM 1356 C C . ASP A 1 184 ? -0.448 18.547 1.058 1 98.38 184 ASP A C 1
ATOM 1358 O O . ASP A 1 184 ? 0.077 17.438 1.01 1 98.38 184 ASP A O 1
ATOM 1362 N N . GLY A 1 185 ? -1.436 18.891 1.847 1 98.19 185 GLY A N 1
ATOM 1363 C CA . GLY A 1 185 ? -2.135 17.875 2.617 1 98.19 185 GLY A CA 1
ATOM 1364 C C . GLY A 1 185 ? -1.452 17.547 3.934 1 98.19 185 GLY A C 1
ATOM 1365 O O . GLY A 1 185 ? -1.964 16.75 4.723 1 98.19 185 GLY A O 1
ATOM 1366 N N . SER A 1 186 ? -0.367 18.172 4.297 1 98.62 186 SER A N 1
ATOM 1367 C CA . SER A 1 186 ? 0.472 17.766 5.418 1 98.62 186 SER A CA 1
ATOM 1368 C C . SER A 1 186 ? -0.132 18.188 6.75 1 98.62 186 SER A C 1
ATOM 1370 O O . SER A 1 186 ? 0.353 17.797 7.812 1 98.62 186 SER A O 1
ATOM 1372 N N . ILE A 1 187 ? -1.165 18.906 6.758 1 98.88 187 ILE A N 1
ATOM 1373 C CA . ILE A 1 187 ? -1.898 19.203 7.98 1 98.88 187 ILE A CA 1
ATOM 1374 C C . ILE A 1 187 ? -3.225 18.453 7.988 1 98.88 187 ILE A C 1
ATOM 1376 O O . ILE A 1 187 ? -3.51 17.703 8.922 1 98.88 187 ILE A O 1
ATOM 1380 N N . VAL A 1 188 ? -3.951 18.516 6.895 1 98.88 188 VAL A N 1
ATOM 1381 C CA . VAL A 1 188 ? -5.32 18.016 6.875 1 98.88 188 VAL A CA 1
ATOM 1382 C C . VAL A 1 188 ? -5.312 16.484 6.785 1 98.88 188 VAL A C 1
ATOM 1384 O O . VAL A 1 188 ? -6.195 15.828 7.336 1 98.88 188 VAL A O 1
ATOM 1387 N N . ARG A 1 189 ? -4.328 15.938 6.141 1 98.56 189 ARG A N 1
ATOM 1388 C CA . ARG A 1 189 ? -4.316 14.492 5.98 1 98.56 189 ARG A CA 1
ATOM 1389 C C . ARG A 1 189 ? -3.975 13.797 7.293 1 98.56 189 ARG A C 1
ATOM 1391 O O . ARG A 1 189 ? -4.684 12.883 7.723 1 98.56 189 ARG A O 1
ATOM 1398 N N . PRO A 1 190 ? -2.885 14.203 7.988 1 98.81 190 PRO A N 1
ATOM 1399 C CA . PRO A 1 190 ? -2.686 13.57 9.297 1 98.81 190 PRO A CA 1
ATOM 1400 C C . PRO A 1 190 ? -3.797 13.906 10.289 1 98.81 190 PRO A C 1
ATOM 1402 O O . PRO A 1 190 ? -4.121 13.094 11.156 1 98.81 190 PRO A O 1
ATOM 1405 N N . ALA A 1 191 ? -4.43 15.062 10.172 1 98.94 191 ALA A N 1
ATOM 1406 C CA . ALA A 1 191 ? -5.59 15.344 11.016 1 98.94 191 ALA A CA 1
ATOM 1407 C C . ALA A 1 191 ? -6.707 14.336 10.758 1 98.94 191 ALA A C 1
ATOM 1409 O O . ALA A 1 191 ? -7.301 13.812 11.703 1 98.94 191 ALA A O 1
ATOM 1410 N N . SER A 1 192 ? -6.98 14.078 9.523 1 98.81 192 SER A N 1
ATOM 1411 C CA . SER A 1 192 ? -8 13.109 9.117 1 98.81 192 SER A CA 1
ATOM 1412 C C . SER A 1 192 ? -7.691 11.719 9.664 1 98.81 192 SER A C 1
ATOM 1414 O O . SER A 1 192 ? -8.57 11.062 10.227 1 98.81 192 SER A O 1
ATOM 1416 N N . SER A 1 193 ? -6.469 11.32 9.555 1 98.69 193 SER A N 1
ATOM 1417 C CA . SER A 1 193 ? -6.078 9.953 9.883 1 98.69 193 SER A CA 1
ATOM 1418 C C . SER A 1 193 ? -5.941 9.758 11.383 1 98.69 193 SER A C 1
ATOM 1420 O O . SER A 1 193 ? -5.836 8.625 11.867 1 98.69 193 SER A O 1
ATOM 1422 N N . ASN A 1 194 ? -5.945 10.859 12.141 1 98.88 194 ASN A N 1
ATOM 1423 C CA . ASN A 1 194 ? -5.773 10.758 13.586 1 98.88 194 ASN A CA 1
ATOM 1424 C C . ASN A 1 194 ? -6.93 11.414 14.336 1 98.88 194 ASN A C 1
ATOM 1426 O O . ASN A 1 194 ? -6.801 11.75 15.516 1 98.88 194 ASN A O 1
ATOM 1430 N N . SER A 1 195 ? -7.996 11.664 13.688 1 98.88 195 SER A N 1
ATOM 1431 C CA . SER A 1 195 ? -9.281 12.086 14.242 1 98.88 195 SER A CA 1
ATOM 1432 C C . SER A 1 195 ? -9.141 13.391 15.023 1 98.88 195 SER A C 1
ATOM 1434 O O . SER A 1 195 ? -9.609 13.484 16.156 1 98.88 195 SER A O 1
ATOM 1436 N N . ILE A 1 196 ? -8.484 14.289 14.406 1 98.94 196 ILE A N 1
ATOM 1437 C CA . ILE A 1 196 ? -8.43 15.625 14.992 1 98.94 196 ILE A CA 1
ATOM 1438 C C . ILE A 1 196 ? -8.781 16.672 13.938 1 98.94 196 ILE A C 1
ATOM 1440 O O . ILE A 1 196 ? -9.117 16.312 12.805 1 98.94 196 ILE A O 1
ATOM 1444 N N . VAL A 1 197 ? -8.797 17.922 14.344 1 99 197 VAL A N 1
ATOM 1445 C CA . VAL A 1 197 ? -9.086 19.031 13.453 1 99 197 VAL A CA 1
ATOM 1446 C C . VAL A 1 197 ? -7.773 19.656 12.977 1 99 197 VAL A C 1
ATOM 1448 O O . VAL A 1 197 ? -6.855 19.875 13.773 1 99 197 VAL A O 1
ATOM 1451 N N . GLY A 1 198 ? -7.609 19.797 11.703 1 98.94 198 GLY A N 1
ATOM 1452 C CA . GLY A 1 198 ? -6.484 20.516 11.117 1 98.94 198 GLY A CA 1
ATOM 1453 C C . GLY A 1 198 ? -6.902 21.594 10.133 1 98.94 198 GLY A C 1
ATOM 1454 O O . GLY A 1 198 ? -7.852 21.406 9.367 1 98.94 198 GLY A O 1
ATOM 1455 N N . LEU A 1 199 ? -6.238 22.734 10.172 1 98.94 199 LEU A N 1
ATOM 1456 C CA . LEU A 1 199 ? -6.547 23.844 9.273 1 98.94 199 LEU A CA 1
ATOM 1457 C C . LEU A 1 199 ? -5.293 24.312 8.539 1 98.94 199 LEU A C 1
ATOM 1459 O O . LEU A 1 199 ? -4.297 24.672 9.172 1 98.94 199 LEU A O 1
ATOM 1463 N N . LYS A 1 200 ? -5.328 24.188 7.266 1 98.81 200 LYS A N 1
ATOM 1464 C CA . LYS A 1 200 ? -4.371 24.875 6.402 1 98.81 200 LYS A CA 1
ATOM 1465 C C . LYS A 1 200 ? -4.906 26.234 5.973 1 98.81 200 LYS A C 1
ATOM 1467 O O . LYS A 1 200 ? -5.789 26.328 5.117 1 98.81 200 LYS A O 1
ATOM 1472 N N . PRO A 1 201 ? -4.348 27.297 6.496 1 98.25 201 PRO A N 1
ATOM 1473 C CA . PRO A 1 201 ? -4.855 28.625 6.152 1 98.25 201 PRO A CA 1
ATOM 1474 C C . PRO A 1 201 ? -4.469 29.062 4.742 1 98.25 201 PRO A C 1
ATOM 1476 O O . PRO A 1 201 ? -3.643 28.422 4.098 1 98.25 201 PRO A O 1
ATOM 1479 N N . THR A 1 202 ? -5.168 30.141 4.316 1 98 202 THR A N 1
ATOM 1480 C CA . THR A 1 202 ? -4.773 30.797 3.076 1 98 202 THR A CA 1
ATOM 1481 C C . THR A 1 202 ? -3.309 31.234 3.133 1 98 202 THR A C 1
ATOM 1483 O O . THR A 1 202 ? -2.842 31.734 4.156 1 98 202 THR A O 1
ATOM 1486 N N . VAL A 1 203 ? -2.574 30.938 2.078 1 97.44 203 VAL A N 1
ATOM 1487 C CA . VAL A 1 203 ? -1.209 31.438 2 1 97.44 203 VAL A CA 1
ATOM 1488 C C . VAL A 1 203 ? -1.215 32.969 2.141 1 97.44 203 VAL A C 1
ATOM 1490 O O . VAL A 1 203 ? -1.882 33.656 1.372 1 97.44 203 VAL A O 1
ATOM 1493 N N . GLY A 1 204 ? -0.512 33.438 3.152 1 96.69 204 GLY A N 1
ATOM 1494 C CA . GLY A 1 204 ? -0.49 34.875 3.418 1 96.69 204 GLY A CA 1
ATOM 1495 C C . GLY A 1 204 ? -1.208 35.25 4.699 1 96.69 204 GLY A C 1
ATOM 1496 O O . GLY A 1 204 ? -1.043 36.344 5.203 1 96.69 204 GLY A O 1
ATOM 1497 N N . LEU A 1 205 ? -1.948 34.312 5.242 1 97.38 205 LEU A N 1
ATOM 1498 C CA . LEU A 1 205 ? -2.656 34.594 6.48 1 97.38 205 LEU A CA 1
ATOM 1499 C C . LEU A 1 205 ? -1.717 34.5 7.68 1 97.38 205 LEU A C 1
ATOM 1501 O O . LEU A 1 205 ? -1.831 35.281 8.625 1 97.38 205 LEU A O 1
ATOM 1505 N N . LEU A 1 206 ? -0.871 33.531 7.707 1 97.75 206 LEU A N 1
ATOM 1506 C CA . LEU A 1 206 ? 0.163 33.344 8.727 1 97.75 206 LEU A CA 1
ATOM 1507 C C . LEU A 1 206 ? 1.553 33.5 8.117 1 97.75 206 LEU A C 1
ATOM 1509 O O . LEU A 1 206 ? 1.741 33.25 6.922 1 97.75 206 LEU A O 1
ATOM 1513 N N . SER A 1 207 ? 2.426 33.906 8.961 1 97.94 207 SER A N 1
ATOM 1514 C CA . SER A 1 207 ? 3.805 34.031 8.5 1 97.94 207 SER A CA 1
ATOM 1515 C C . SER A 1 207 ? 4.484 32.688 8.391 1 97.94 207 SER A C 1
ATOM 1517 O O . SER A 1 207 ? 4.246 31.797 9.211 1 97.94 207 SER A O 1
ATOM 1519 N N . ARG A 1 208 ? 5.426 32.625 7.395 1 97.38 208 ARG A N 1
ATOM 1520 C CA . ARG A 1 208 ? 6.219 31.422 7.191 1 97.38 208 ARG A CA 1
ATOM 1521 C C . ARG A 1 208 ? 7.68 31.656 7.559 1 97.38 208 ARG A C 1
ATOM 1523 O O . ARG A 1 208 ? 8.539 30.828 7.289 1 97.38 208 ARG A O 1
ATOM 1530 N N . SER A 1 209 ? 7.914 32.812 8.188 1 96.94 209 SER A N 1
ATOM 1531 C CA . SER A 1 209 ? 9.281 33.094 8.609 1 96.94 209 SER A CA 1
ATOM 1532 C C . SER A 1 209 ? 9.758 32.062 9.648 1 96.94 209 SER A C 1
ATOM 1534 O O . SER A 1 209 ? 9.047 31.797 10.625 1 96.94 209 SER A O 1
ATOM 1536 N N . GLY A 1 210 ? 10.992 31.516 9.391 1 97 210 GLY A N 1
ATOM 1537 C CA . GLY A 1 210 ? 11.57 30.562 10.312 1 97 210 GLY A CA 1
ATOM 1538 C C . GLY A 1 210 ? 11.047 29.156 10.125 1 97 210 GLY A C 1
ATOM 1539 O O . GLY A 1 210 ? 11.195 28.312 11.008 1 97 210 GLY A O 1
ATOM 1540 N N . VAL A 1 211 ? 10.414 28.922 8.992 1 98.12 211 VAL A N 1
ATOM 1541 C CA . VAL A 1 211 ? 9.836 27.609 8.695 1 98.12 211 VAL A CA 1
ATOM 1542 C C . VAL A 1 211 ? 10.586 26.969 7.531 1 98.12 211 VAL A C 1
ATOM 1544 O O . VAL A 1 211 ? 10.828 27.609 6.508 1 98.12 211 VAL A O 1
ATOM 1547 N N . ILE A 1 212 ? 11.078 25.734 7.715 1 97.88 212 ILE A N 1
ATOM 1548 C CA . ILE A 1 212 ? 11.609 24.969 6.598 1 97.88 212 ILE A CA 1
ATOM 1549 C C . ILE A 1 212 ? 10.469 24.5 5.691 1 97.88 212 ILE A C 1
ATOM 1551 O O . ILE A 1 212 ? 9.641 23.688 6.094 1 97.88 212 ILE A O 1
ATOM 1555 N N . GLY A 1 213 ? 10.422 25.016 4.504 1 97.19 213 GLY A N 1
ATOM 1556 C CA . GLY A 1 213 ? 9.336 24.688 3.588 1 97.19 213 GLY A CA 1
ATOM 1557 C C . GLY A 1 213 ? 9.781 23.812 2.43 1 97.19 213 GLY A C 1
ATOM 1558 O O . GLY A 1 213 ? 10.898 23.281 2.432 1 97.19 213 GLY A O 1
ATOM 1559 N N . VAL A 1 214 ? 8.828 23.609 1.438 1 98.12 214 VAL A N 1
ATOM 1560 C CA . VAL A 1 214 ? 9.078 22.859 0.216 1 98.12 214 VAL A CA 1
ATOM 1561 C C . VAL A 1 214 ? 8.938 23.766 -0.997 1 98.12 214 VAL A C 1
ATOM 1563 O O . VAL A 1 214 ? 9.875 23.922 -1.783 1 98.12 214 VAL A O 1
ATOM 1566 N N . ALA A 1 215 ? 7.762 24.391 -1.094 1 98 215 ALA A N 1
ATOM 1567 C CA . ALA A 1 215 ? 7.469 25.281 -2.213 1 98 215 ALA A CA 1
ATOM 1568 C C . ALA A 1 215 ? 6.66 26.484 -1.755 1 98 215 ALA A C 1
ATOM 1570 O O . ALA A 1 215 ? 5.516 26.344 -1.321 1 98 215 ALA A O 1
ATOM 1571 N N . SER A 1 216 ? 7.133 27.656 -1.966 1 95.69 216 SER A N 1
ATOM 1572 C CA . SER A 1 216 ? 6.652 28.891 -1.373 1 95.69 216 SER A CA 1
ATOM 1573 C C . SER A 1 216 ? 5.211 29.188 -1.779 1 95.69 216 SER A C 1
ATOM 1575 O O . SER A 1 216 ? 4.43 29.703 -0.983 1 95.69 216 SER A O 1
ATOM 1577 N N . PRO A 1 217 ? 4.766 28.859 -3.01 1 96.81 217 PRO A N 1
ATOM 1578 C CA . PRO A 1 217 ? 3.383 29.172 -3.361 1 96.81 217 PRO A CA 1
ATOM 1579 C C . PRO A 1 217 ? 2.365 28.375 -2.553 1 96.81 217 PRO A C 1
ATOM 1581 O O . PRO A 1 217 ? 1.192 28.75 -2.48 1 96.81 217 PRO A O 1
ATOM 1584 N N . GLN A 1 218 ? 2.816 27.266 -1.952 1 98.38 218 GLN A N 1
ATOM 1585 C CA . GLN A 1 218 ? 1.869 26.359 -1.303 1 98.38 218 GLN A CA 1
ATOM 1586 C C . GLN A 1 218 ? 2.158 26.25 0.191 1 98.38 218 GLN A C 1
ATOM 1588 O O . GLN A 1 218 ? 1.269 25.906 0.977 1 98.38 218 GLN A O 1
ATOM 1593 N N . ASP A 1 219 ? 3.369 26.531 0.627 1 98.44 219 ASP A N 1
ATOM 1594 C CA . ASP A 1 219 ? 3.801 26.344 2.008 1 98.44 219 ASP A CA 1
ATOM 1595 C C . ASP A 1 219 ? 2.949 27.156 2.975 1 98.44 219 ASP A C 1
ATOM 1597 O O . ASP A 1 219 ? 2.701 28.344 2.738 1 98.44 219 ASP A O 1
ATOM 1601 N N . MET A 1 220 ? 2.537 26.469 4.023 1 98.31 220 MET A N 1
ATOM 1602 C CA . MET A 1 220 ? 1.825 27.172 5.082 1 98.31 220 MET A CA 1
ATOM 1603 C C . MET A 1 220 ? 1.93 26.422 6.406 1 98.31 220 MET A C 1
ATOM 1605 O O . MET A 1 220 ? 2.109 25.203 6.422 1 98.31 220 MET A O 1
ATOM 1609 N N . VAL A 1 221 ? 1.946 27.156 7.453 1 98.62 221 VAL A N 1
ATOM 1610 C CA . VAL A 1 221 ? 1.805 26.609 8.797 1 98.62 221 VAL A CA 1
ATOM 1611 C C . VAL A 1 221 ? 0.335 26.641 9.211 1 98.62 221 VAL A C 1
ATOM 1613 O O . VAL A 1 221 ? -0.454 27.422 8.68 1 98.62 221 VAL A O 1
ATOM 1616 N N . GLY A 1 222 ? -0.012 25.719 10.094 1 98.81 222 GLY A N 1
ATOM 1617 C CA . GLY A 1 222 ? -1.401 25.719 10.531 1 98.81 222 GLY A CA 1
ATOM 1618 C C . GLY A 1 222 ? -1.62 25 11.844 1 98.81 222 GLY A C 1
ATOM 1619 O O . GLY A 1 222 ? -0.776 24.219 12.281 1 98.81 222 GLY A O 1
ATOM 1620 N N . PRO A 1 223 ? -2.748 25.344 12.477 1 98.94 223 PRO A N 1
ATOM 1621 C CA . PRO A 1 223 ? -3.076 24.766 13.781 1 98.94 223 PRO A CA 1
ATOM 1622 C C . PRO A 1 223 ? -3.701 23.375 13.672 1 98.94 223 PRO A C 1
ATOM 1624 O O . PRO A 1 223 ? -4.418 23.094 12.711 1 98.94 223 PRO A O 1
ATOM 1627 N N . MET A 1 224 ? -3.418 22.516 14.625 1 98.94 224 MET A N 1
ATOM 1628 C CA . MET A 1 224 ? -3.984 21.188 14.805 1 98.94 224 MET A CA 1
ATOM 1629 C C . MET A 1 224 ? -4.426 20.984 16.25 1 98.94 224 MET A C 1
ATOM 1631 O O . MET A 1 224 ? -3.648 21.203 17.172 1 98.94 224 MET A O 1
ATOM 1635 N N . ALA A 1 225 ? -5.629 20.578 16.422 1 98.94 225 ALA A N 1
ATOM 1636 C CA . ALA A 1 225 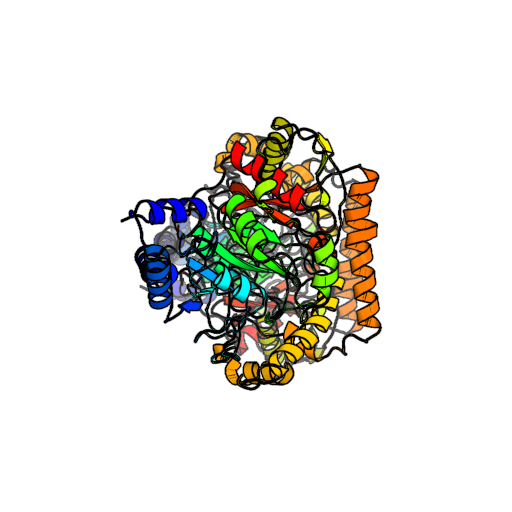? -6.184 20.359 17.75 1 98.94 225 ALA A CA 1
ATOM 1637 C C . ALA A 1 225 ? -7.355 19.375 17.703 1 98.94 225 ALA A C 1
ATOM 1639 O O . ALA A 1 225 ? -7.734 18.906 16.625 1 98.94 225 ALA A O 1
ATOM 1640 N N . ARG A 1 226 ? -7.918 19.078 18.891 1 98.88 226 ARG A N 1
ATOM 1641 C CA . ARG A 1 226 ? -9 18.094 18.969 1 98.88 226 ARG A CA 1
ATOM 1642 C C . ARG A 1 226 ? -10.344 18.734 18.641 1 98.88 226 ARG A C 1
ATOM 1644 O O . ARG A 1 226 ? -11.312 18.047 18.344 1 98.88 226 ARG A O 1
ATOM 1651 N N . THR A 1 227 ? -10.383 20.109 18.703 1 98.94 227 THR A N 1
ATOM 1652 C CA . THR A 1 227 ? -11.656 20.781 18.469 1 98.94 227 THR A CA 1
ATOM 1653 C C . THR A 1 227 ? -11.484 21.953 17.5 1 98.94 227 THR A C 1
ATOM 1655 O O . THR A 1 227 ? -10.398 22.531 17.391 1 98.94 227 THR A O 1
ATOM 1658 N N . VAL A 1 228 ? -12.602 22.281 16.859 1 98.94 228 VAL A N 1
ATOM 1659 C CA . VAL A 1 228 ? -12.609 23.438 15.977 1 98.94 228 VAL A CA 1
ATOM 1660 C C . VAL A 1 228 ? -12.336 24.719 16.781 1 98.94 228 VAL A C 1
ATOM 1662 O O . VAL A 1 228 ? -11.648 25.625 16.312 1 98.94 228 VAL A O 1
ATOM 1665 N N . THR A 1 229 ? -12.797 24.75 18 1 98.94 229 THR A N 1
ATOM 1666 C CA . THR A 1 229 ? -12.602 25.906 18.875 1 98.94 229 THR A CA 1
ATOM 1667 C C . THR A 1 229 ? -11.125 26.141 19.156 1 98.94 229 THR A C 1
ATOM 1669 O O . THR A 1 229 ? -10.641 27.266 19.078 1 98.94 229 THR A O 1
ATOM 1672 N N . ASP A 1 230 ? -10.43 25.109 19.453 1 98.94 230 ASP A N 1
ATOM 1673 C CA . ASP A 1 230 ? -9 25.25 19.734 1 98.94 230 ASP A CA 1
ATOM 1674 C C . ASP A 1 230 ? -8.227 25.672 18.484 1 98.94 230 ASP A C 1
ATOM 1676 O O . ASP A 1 230 ? -7.277 26.453 18.578 1 98.94 230 ASP A O 1
ATOM 1680 N N . VAL A 1 231 ? -8.625 25.141 17.328 1 98.94 231 VAL A N 1
ATOM 1681 C CA . VAL A 1 231 ? -8 25.531 16.062 1 98.94 231 VAL A CA 1
ATOM 1682 C C . VAL A 1 231 ? -8.242 27.016 15.805 1 98.94 231 VAL A C 1
ATOM 1684 O O . VAL A 1 231 ? -7.32 27.734 15.414 1 98.94 231 VAL A O 1
ATOM 1687 N N . ALA A 1 232 ? -9.445 27.469 16.062 1 98.88 232 ALA A N 1
ATOM 1688 C CA . ALA A 1 232 ? -9.773 28.891 15.891 1 98.88 232 ALA A CA 1
ATOM 1689 C C . ALA A 1 232 ? -8.977 29.75 16.859 1 98.88 232 ALA A C 1
ATOM 1691 O O . ALA A 1 232 ? -8.539 30.859 16.5 1 98.88 232 ALA A O 1
ATOM 1692 N N . THR A 1 233 ? -8.797 29.281 18.062 1 98.88 233 THR A N 1
ATOM 1693 C CA . THR A 1 233 ? -8.023 30.016 19.062 1 98.88 233 THR A CA 1
ATOM 1694 C C . THR A 1 233 ? -6.57 30.156 18.625 1 98.88 233 THR A C 1
ATOM 1696 O O . THR A 1 233 ? -6 31.25 18.703 1 98.88 233 THR A O 1
ATOM 1699 N N . LEU A 1 234 ? -6.016 29.078 18.172 1 98.94 234 LEU A N 1
ATOM 1700 C CA . LEU A 1 234 ? -4.629 29.109 17.703 1 98.94 234 LEU A CA 1
ATOM 1701 C C . LEU A 1 234 ? -4.48 30.016 16.5 1 98.94 234 LEU A C 1
ATOM 1703 O O . LEU A 1 234 ? -3.52 30.781 16.406 1 98.94 234 LEU A O 1
ATOM 1707 N N . LEU A 1 235 ? -5.43 29.875 15.586 1 98.69 235 LEU A N 1
ATOM 1708 C CA . LEU A 1 235 ? -5.387 30.734 14.398 1 98.69 235 LEU A CA 1
ATOM 1709 C C . LEU A 1 235 ? -5.406 32.219 14.797 1 98.69 235 LEU A C 1
ATOM 1711 O O . LEU A 1 235 ? -4.648 33 14.242 1 98.69 235 LEU A O 1
ATOM 1715 N N . THR A 1 236 ? -6.258 32.562 15.758 1 98.12 236 THR A N 1
ATOM 1716 C CA . THR A 1 236 ? -6.391 33.938 16.25 1 98.12 236 THR A CA 1
ATOM 1717 C C . THR A 1 236 ? -5.059 34.438 16.797 1 98.12 236 THR A C 1
ATOM 1719 O O . THR A 1 236 ? -4.625 35.531 16.469 1 98.12 236 THR A O 1
ATOM 1722 N N . VAL A 1 237 ? -4.387 33.656 17.547 1 98.12 237 VAL A N 1
ATOM 1723 C CA . VAL A 1 237 ? -3.16 34.062 18.234 1 98.12 237 VAL A CA 1
ATOM 1724 C C . VAL A 1 237 ? -2.025 34.219 17.234 1 98.12 237 VAL A C 1
ATOM 1726 O O . VAL A 1 237 ? -1.189 35.094 17.359 1 98.12 237 VAL A O 1
ATOM 1729 N N . MET A 1 238 ? -2.014 33.406 16.156 1 98 238 MET A N 1
ATOM 1730 C CA . MET A 1 238 ? -0.862 33.312 15.266 1 98 238 MET A CA 1
ATOM 1731 C C . MET A 1 238 ? -0.957 34.344 14.148 1 98 238 MET A C 1
ATOM 1733 O O . MET A 1 238 ? 0.037 34.656 13.477 1 98 238 MET A O 1
ATOM 1737 N N . THR A 1 239 ? -2.109 34.875 13.961 1 95.88 239 THR A N 1
ATOM 1738 C CA . THR A 1 239 ? -2.32 35.812 12.859 1 95.88 239 THR A CA 1
ATOM 1739 C C . THR A 1 239 ? -1.632 37.125 13.125 1 95.88 239 THR A C 1
ATOM 1741 O O . THR A 1 239 ? -1.69 37.656 14.242 1 95.88 239 THR A O 1
ATOM 1744 N N . GLY A 1 240 ? -0.918 37.688 12.117 1 93.38 240 GLY A N 1
ATOM 1745 C CA . GLY A 1 240 ? -0.239 38.969 12.195 1 93.38 240 GLY A CA 1
ATOM 1746 C C . GLY A 1 240 ? 0.605 39.281 10.977 1 93.38 240 GLY A C 1
ATOM 1747 O O . GLY A 1 240 ? 0.926 38.375 10.195 1 93.38 240 GLY A O 1
ATOM 1748 N N . VAL A 1 241 ? 0.92 40.5 10.797 1 95.31 241 VAL A N 1
ATOM 1749 C CA . VAL A 1 241 ? 1.779 40.906 9.703 1 95.31 241 VAL A CA 1
ATOM 1750 C C . VAL A 1 241 ? 3.244 40.781 10.109 1 95.31 241 VAL A C 1
ATOM 1752 O O . VAL A 1 241 ? 3.639 41.25 11.188 1 95.31 241 VAL A O 1
ATOM 1755 N N . ASP A 1 242 ? 3.969 40.125 9.289 1 96.25 242 ASP A N 1
ATOM 1756 C CA . ASP A 1 242 ? 5.398 39.906 9.484 1 96.25 242 ASP A CA 1
ATOM 1757 C C . ASP A 1 242 ? 6.207 40.5 8.336 1 96.25 242 ASP A C 1
ATOM 1759 O O . ASP A 1 242 ? 6.109 40.062 7.195 1 96.25 242 ASP A O 1
ATOM 1763 N N . ASP A 1 243 ? 7.07 41.438 8.617 1 94.75 243 ASP A N 1
ATOM 1764 C CA . ASP A 1 243 ? 7.871 42.094 7.594 1 94.75 243 ASP A CA 1
ATOM 1765 C C . ASP A 1 243 ? 8.805 41.125 6.895 1 94.75 243 ASP A C 1
ATOM 1767 O O . ASP A 1 243 ? 9.18 41.312 5.738 1 94.75 243 ASP A O 1
ATOM 1771 N N . SER A 1 244 ? 9.117 40.062 7.586 1 94.69 244 SER A N 1
ATOM 1772 C CA . SER A 1 244 ? 10.023 39.062 7.02 1 94.69 244 SER A CA 1
ATOM 1773 C C . SER A 1 244 ? 9.281 38.125 6.078 1 94.69 244 SER A C 1
ATOM 1775 O O . SER A 1 244 ? 9.906 37.312 5.383 1 94.69 244 SER A O 1
ATOM 1777 N N . ASP A 1 245 ? 8 38.156 6.039 1 96.12 245 ASP A N 1
ATOM 1778 C CA . ASP A 1 245 ? 7.16 37.438 5.086 1 96.12 245 ASP A CA 1
ATOM 1779 C C . ASP A 1 245 ? 6.141 38.375 4.438 1 96.12 245 ASP A C 1
ATOM 1781 O O . ASP A 1 245 ? 4.996 38.469 4.879 1 96.12 245 ASP A O 1
ATOM 1785 N N . PRO A 1 246 ? 6.496 38.938 3.346 1 93.56 246 PRO A N 1
ATOM 1786 C CA . PRO A 1 246 ? 5.688 40 2.738 1 93.56 246 PRO A CA 1
ATOM 1787 C C . PRO A 1 246 ? 4.301 39.531 2.322 1 93.56 246 PRO A C 1
ATOM 1789 O O . PRO A 1 246 ? 3.391 40.344 2.137 1 93.56 246 PRO A O 1
ATOM 1792 N N . THR A 1 247 ? 4.109 38.219 2.207 1 93 247 THR A N 1
ATOM 1793 C CA . THR A 1 247 ? 2.793 37.719 1.827 1 93 247 THR A CA 1
ATOM 1794 C C . THR A 1 247 ? 1.758 38.031 2.898 1 93 247 THR A C 1
ATOM 1796 O O . THR A 1 247 ? 0.56 38.094 2.611 1 93 247 THR A O 1
ATOM 1799 N N . THR A 1 248 ? 2.176 38.25 4.152 1 95 248 THR A N 1
ATOM 1800 C CA . THR A 1 248 ? 1.26 38.5 5.258 1 95 248 THR A CA 1
ATOM 1801 C C . THR A 1 248 ? 0.7 39.938 5.188 1 95 248 THR A C 1
ATOM 1803 O O . THR A 1 248 ? -0.287 40.25 5.852 1 95 248 THR A O 1
ATOM 1806 N N . ARG A 1 249 ? 1.27 40.781 4.41 1 90.75 249 ARG A N 1
ATOM 1807 C CA . ARG A 1 249 ? 0.738 42.125 4.23 1 90.75 249 ARG A CA 1
ATOM 1808 C C . ARG A 1 249 ? -0.593 42.094 3.488 1 90.75 249 ARG A C 1
ATOM 1810 O O . ARG A 1 249 ? -1.55 42.75 3.891 1 90.75 249 ARG A O 1
ATOM 1817 N N . ALA A 1 250 ? -0.605 41.312 2.461 1 81.94 250 ALA A N 1
ATOM 1818 C CA . ALA A 1 250 ? -1.85 41.156 1.715 1 81.94 250 ALA A CA 1
ATOM 1819 C C . ALA A 1 250 ? -2.912 40.469 2.568 1 81.94 250 ALA A C 1
ATOM 1821 O O . ALA A 1 250 ? -4.09 40.812 2.508 1 81.94 250 ALA A O 1
ATOM 1822 N N . GLY A 1 251 ? -2.559 39.656 3.387 1 84.12 251 GLY A N 1
ATOM 1823 C CA . GLY A 1 251 ? -3.469 38.938 4.258 1 84.12 251 GLY A CA 1
ATOM 1824 C C . GLY A 1 251 ? -4.027 39.781 5.379 1 84.12 251 GLY A C 1
ATOM 1825 O O . GLY A 1 251 ? -5.164 39.562 5.816 1 84.12 251 GLY A O 1
ATOM 1826 N N . GLY A 1 252 ? -3.219 40.625 5.77 1 82.88 252 GLY A N 1
ATOM 1827 C CA . GLY A 1 252 ? -3.609 41.5 6.879 1 82.88 252 GLY A CA 1
ATOM 1828 C C . GLY A 1 252 ? -4.914 42.219 6.633 1 82.88 252 GLY A C 1
ATOM 1829 O O . GLY A 1 252 ? -5.688 42.438 7.562 1 82.88 252 GLY A O 1
ATOM 1830 N N . ALA A 1 253 ? -5.16 42.469 5.422 1 81.94 253 ALA A N 1
ATOM 1831 C CA . ALA A 1 253 ? -6.379 43.188 5.062 1 81.94 253 ALA A CA 1
ATOM 1832 C C . ALA A 1 253 ? -7.605 42.281 5.188 1 81.94 253 ALA A C 1
ATOM 1834 O O . ALA A 1 253 ? -8.734 42.75 5.258 1 81.94 253 ALA A O 1
ATOM 1835 N N . HIS A 1 254 ? -7.301 41.031 5.277 1 82.94 254 HIS A N 1
ATOM 1836 C CA . HIS A 1 254 ? -8.398 40.062 5.27 1 82.94 254 HIS A CA 1
ATOM 1837 C C . HIS A 1 254 ? -8.508 39.344 6.613 1 82.94 254 HIS A C 1
ATOM 1839 O O . HIS A 1 254 ? -9.375 38.5 6.797 1 82.94 254 HIS A O 1
ATOM 1845 N N . THR A 1 255 ? -7.66 39.719 7.508 1 83.75 255 THR A N 1
ATOM 1846 C CA . THR A 1 255 ? -7.578 39 8.781 1 83.75 255 THR A CA 1
ATOM 1847 C C . THR A 1 255 ? -8.703 39.438 9.711 1 83.75 255 THR A C 1
ATOM 1849 O O . THR A 1 255 ? -9.055 40.625 9.766 1 83.75 255 THR A O 1
ATOM 1852 N N . ALA A 1 256 ? -9.203 38.406 10.359 1 82.69 256 ALA A N 1
ATOM 1853 C CA . ALA A 1 256 ? -10.117 38.719 11.461 1 82.69 256 ALA A CA 1
ATOM 1854 C C . ALA A 1 256 ? -9.344 38.969 12.742 1 82.69 256 ALA A C 1
ATOM 1856 O O . ALA A 1 256 ? -8.25 38.438 12.945 1 82.69 256 ALA A O 1
ATOM 1857 N N . THR A 1 257 ? -9.969 39.719 13.57 1 80.62 257 THR A N 1
ATOM 1858 C CA . THR A 1 257 ? -9.344 40 14.852 1 80.62 257 THR A CA 1
ATOM 1859 C C . THR A 1 257 ? -9.43 38.781 15.781 1 80.62 257 THR A C 1
ATOM 1861 O O . THR A 1 257 ? -8.539 38.562 16.609 1 80.62 257 THR A O 1
ATOM 1864 N N . ASP A 1 258 ? -10.508 38.094 15.672 1 95 258 ASP A N 1
ATOM 1865 C CA . ASP A 1 258 ? -10.75 36.906 16.484 1 95 258 ASP A CA 1
ATOM 1866 C C . ASP A 1 258 ? -11.578 35.875 15.734 1 95 258 ASP A C 1
ATOM 1868 O O . ASP A 1 258 ? -12.789 36.062 15.562 1 95 258 ASP A O 1
ATOM 1872 N N . TYR A 1 259 ? -10.992 34.812 15.367 1 97.75 259 TYR A N 1
ATOM 1873 C CA . TYR A 1 259 ? -11.656 33.781 14.555 1 97.75 259 TYR A CA 1
ATOM 1874 C C . TYR A 1 259 ? -12.664 33 15.383 1 97.75 259 TYR A C 1
ATOM 1876 O O . TYR A 1 259 ? -13.516 32.312 14.828 1 97.75 259 TYR A O 1
ATOM 1884 N N . ARG A 1 260 ? -12.664 33.094 16.719 1 97.38 260 ARG A N 1
ATOM 1885 C CA . ARG A 1 260 ? -13.609 32.406 17.578 1 97.38 260 ARG A CA 1
ATOM 1886 C C . ARG A 1 260 ? -15.008 33 17.438 1 97.38 260 ARG A C 1
ATOM 1888 O O . ARG A 1 260 ? -15.992 32.344 17.828 1 97.38 260 ARG A O 1
ATOM 1895 N N . ARG A 1 261 ? -15.07 34.188 16.922 1 97.56 261 ARG A N 1
ATOM 1896 C CA . ARG A 1 261 ? -16.359 34.812 16.75 1 97.56 261 ARG A CA 1
ATOM 1897 C C . ARG A 1 261 ? -17.219 34.094 15.727 1 97.56 261 ARG A C 1
ATOM 1899 O O . ARG A 1 261 ? -18.422 34.281 15.664 1 97.56 261 ARG A O 1
ATOM 1906 N N . PHE A 1 262 ? -16.594 33.219 14.938 1 98.06 262 PHE A N 1
ATOM 1907 C CA . PHE A 1 262 ? -17.297 32.531 13.859 1 98.06 262 PHE A CA 1
ATOM 1908 C C . PHE A 1 262 ? -17.75 31.156 14.289 1 98.06 262 PHE A C 1
ATOM 1910 O O . PHE A 1 262 ? -18.281 30.391 13.484 1 98.06 262 PHE A O 1
ATOM 1917 N N . LEU A 1 263 ? -17.484 30.812 15.578 1 98.69 263 LEU A N 1
ATOM 1918 C CA . LEU A 1 263 ? -17.984 29.562 16.156 1 98.69 263 LEU A CA 1
ATOM 1919 C C . LEU A 1 263 ? -19.484 29.625 16.391 1 98.69 263 LEU A C 1
ATOM 1921 O O . LEU A 1 263 ? -19.938 29.906 17.5 1 98.69 263 LEU A O 1
ATOM 1925 N N . ASP A 1 264 ? -20.234 29.344 15.352 1 98.5 264 ASP A N 1
ATOM 1926 C CA . ASP A 1 264 ? -21.703 29.406 15.375 1 98.5 264 ASP A CA 1
ATOM 1927 C C . ASP A 1 264 ? -22.312 28.031 15.055 1 98.5 264 ASP A C 1
ATOM 1929 O O . ASP A 1 264 ? -22.188 27.547 13.93 1 98.5 264 ASP A O 1
ATOM 1933 N N . PRO A 1 265 ? -23.031 27.438 16.062 1 98.19 265 PRO A N 1
ATOM 1934 C CA . PRO A 1 265 ? -23.625 26.125 15.812 1 98.19 265 PRO A CA 1
ATOM 1935 C C . PRO A 1 265 ? -24.672 26.156 14.695 1 98.19 265 PRO A C 1
ATOM 1937 O O . PRO A 1 265 ? -25.062 25.094 14.188 1 98.19 265 PRO A O 1
ATOM 1940 N N . ALA A 1 266 ? -25.109 27.375 14.234 1 98.5 266 ALA A N 1
ATOM 1941 C CA . ALA A 1 266 ? -26.125 27.5 13.195 1 98.5 266 ALA A CA 1
ATOM 1942 C C . ALA A 1 266 ? -25.5 27.922 11.867 1 98.5 266 ALA A C 1
ATOM 1944 O O . ALA A 1 266 ? -26.219 28.234 10.914 1 98.5 266 ALA A O 1
ATOM 1945 N N . ALA A 1 267 ? -24.25 27.875 11.797 1 98.75 267 ALA A N 1
ATOM 1946 C CA . ALA A 1 267 ? -23.531 28.453 10.664 1 98.75 267 ALA A CA 1
ATOM 1947 C C . ALA A 1 267 ? -23.906 27.75 9.359 1 98.75 267 ALA A C 1
ATOM 1949 O O . ALA A 1 267 ? -23.766 28.312 8.281 1 98.75 267 ALA A O 1
ATOM 1950 N N . LEU A 1 268 ? -24.406 26.562 9.43 1 98.81 268 LEU A N 1
ATOM 1951 C CA . LEU A 1 268 ? -24.688 25.781 8.227 1 98.81 268 LEU A CA 1
ATOM 1952 C C . LEU A 1 268 ? -26.047 26.125 7.652 1 98.81 268 LEU A C 1
ATOM 1954 O O . LEU A 1 268 ? -26.359 25.766 6.516 1 98.81 268 LEU A O 1
ATOM 1958 N N . GLN A 1 269 ? -26.891 26.828 8.438 1 98.69 269 GLN A N 1
ATOM 1959 C CA . GLN A 1 269 ? -28.203 27.219 7.938 1 98.69 269 GLN A CA 1
ATOM 1960 C C . GLN A 1 269 ? -28.078 28.094 6.699 1 98.69 269 GLN A C 1
ATOM 1962 O O . GLN A 1 269 ? -27.594 29.219 6.785 1 98.69 269 GLN A O 1
ATOM 1967 N N . GLY A 1 270 ? -28.469 27.609 5.594 1 98.25 270 GLY A N 1
ATOM 1968 C CA . GLY A 1 270 ? -28.484 28.391 4.359 1 98.25 270 GLY A CA 1
ATOM 1969 C C . GLY A 1 270 ? -27.172 28.312 3.6 1 98.25 270 GLY A C 1
ATOM 1970 O O . GLY A 1 270 ? -27.062 28.859 2.498 1 98.25 270 GLY A O 1
ATOM 1971 N N . ALA A 1 271 ? -26.203 27.641 4.18 1 98.81 271 ALA A N 1
ATOM 1972 C CA . ALA A 1 271 ? -24.922 27.484 3.484 1 98.81 271 ALA A CA 1
ATOM 1973 C C . ALA A 1 271 ? -25.078 26.609 2.244 1 98.81 271 ALA A C 1
ATOM 1975 O O . ALA A 1 271 ? -25.797 25.609 2.273 1 98.81 271 ALA A O 1
ATOM 1976 N N . ARG A 1 272 ? -24.5 27 1.147 1 98.88 272 ARG A N 1
ATOM 1977 C CA . ARG A 1 272 ? -24.484 26.203 -0.074 1 98.88 272 ARG A CA 1
ATOM 1978 C C . ARG A 1 272 ? -23.156 25.469 -0.243 1 98.88 272 ARG A C 1
ATOM 1980 O O . ARG A 1 272 ? -22.141 26.094 -0.528 1 98.88 272 ARG A O 1
ATOM 1987 N N . LEU A 1 273 ? -23.203 24.172 -0.081 1 98.94 273 LEU A N 1
ATOM 1988 C CA . LEU A 1 273 ? -22 23.344 -0.089 1 98.94 273 LEU A CA 1
ATOM 1989 C C . LEU A 1 273 ? -21.969 22.453 -1.322 1 98.94 273 LEU A C 1
ATOM 1991 O O . LEU A 1 273 ? -22.922 21.703 -1.584 1 98.94 273 LEU A O 1
ATOM 1995 N N . GLY A 1 274 ? -20.875 22.562 -2.111 1 98.88 274 GLY A N 1
ATOM 1996 C CA . GLY A 1 274 ? -20.688 21.688 -3.258 1 98.88 274 GLY A CA 1
ATOM 1997 C C . GLY A 1 274 ? -19.938 20.422 -2.916 1 98.88 274 GLY A C 1
ATOM 1998 O O . GLY A 1 274 ? -18.984 20.438 -2.137 1 98.88 274 GLY A O 1
ATOM 1999 N N . VAL A 1 275 ? -20.359 19.297 -3.488 1 98.81 275 VAL A N 1
ATOM 2000 C CA . VAL A 1 275 ? -19.703 18.016 -3.262 1 98.81 275 VAL A CA 1
ATOM 2001 C C . VAL A 1 275 ? -18.75 17.719 -4.414 1 98.81 275 VAL A C 1
ATOM 2003 O O . VAL A 1 275 ? -19.188 17.438 -5.535 1 98.81 275 VAL A O 1
ATOM 2006 N N . ALA A 1 276 ? -17.453 17.75 -4.164 1 98.38 276 ALA A N 1
ATOM 2007 C CA . ALA A 1 276 ? -16.453 17.391 -5.172 1 98.38 276 ALA A CA 1
ATOM 2008 C C . ALA A 1 276 ? -16.438 15.891 -5.426 1 98.38 276 ALA A C 1
ATOM 2010 O O . ALA A 1 276 ? -15.57 15.18 -4.922 1 98.38 276 ALA A O 1
ATOM 2011 N N . ARG A 1 277 ? -17.203 15.438 -6.305 1 97.25 277 ARG A N 1
ATOM 2012 C CA . ARG A 1 277 ? -17.469 14.016 -6.473 1 97.25 277 ARG A CA 1
ATOM 2013 C C . ARG A 1 277 ? -16.266 13.305 -7.102 1 97.25 277 ARG A C 1
ATOM 2015 O O . ARG A 1 277 ? -16.078 12.102 -6.906 1 97.25 277 ARG A O 1
ATOM 2022 N N . GLU A 1 278 ? -15.422 14.062 -7.816 1 96.31 278 GLU A N 1
ATOM 2023 C CA . GLU A 1 278 ? -14.227 13.492 -8.43 1 96.31 278 GLU A CA 1
ATOM 2024 C C . GLU A 1 278 ? -13.266 12.969 -7.367 1 96.31 278 GLU A C 1
ATOM 2026 O O . GLU A 1 278 ? -12.328 12.234 -7.684 1 96.31 278 GLU A O 1
ATOM 2031 N N . ARG A 1 279 ? -13.539 13.266 -6.102 1 97.19 279 ARG A N 1
ATOM 2032 C CA . ARG A 1 279 ? -12.648 12.867 -5.012 1 97.19 279 ARG A CA 1
ATOM 2033 C C . ARG A 1 279 ? -13.148 11.602 -4.332 1 97.19 279 ARG A C 1
ATOM 2035 O O . ARG A 1 279 ? -12.547 11.125 -3.367 1 97.19 279 ARG A O 1
ATOM 2042 N N . PHE A 1 280 ? -14.203 11 -4.793 1 96.5 280 PHE A N 1
ATOM 2043 C CA . PHE A 1 280 ? -14.82 9.789 -4.277 1 96.5 280 PHE A CA 1
ATOM 2044 C C . PHE A 1 280 ? -14.445 8.586 -5.137 1 96.5 280 PHE A C 1
ATOM 2046 O O . PHE A 1 280 ? -13.68 8.711 -6.09 1 96.5 280 PHE A O 1
ATOM 2053 N N . GLY A 1 281 ? -14.844 7.422 -4.711 1 93.88 281 GLY A N 1
ATOM 2054 C CA . GLY A 1 281 ? -14.797 6.242 -5.562 1 93.88 281 GLY A CA 1
ATOM 2055 C C . GLY A 1 281 ? -13.617 5.34 -5.273 1 93.88 281 GLY A C 1
ATOM 2056 O O . GLY A 1 281 ? -13.555 4.207 -5.762 1 93.88 281 GLY A O 1
ATOM 2057 N N . ALA A 1 282 ? -12.703 5.727 -4.414 1 93.94 282 ALA A N 1
ATOM 2058 C CA . ALA A 1 282 ? -11.492 4.945 -4.191 1 93.94 282 ALA A CA 1
ATOM 2059 C C . ALA A 1 282 ? -11.727 3.863 -3.139 1 93.94 282 ALA A C 1
ATOM 2061 O O . ALA A 1 282 ? -11.047 2.834 -3.137 1 93.94 282 ALA A O 1
ATOM 2062 N N . HIS A 1 283 ? -12.594 4.109 -2.221 1 96.19 283 HIS A N 1
ATOM 2063 C CA . HIS A 1 283 ? -12.852 3.215 -1.098 1 96.19 283 HIS A CA 1
ATOM 2064 C C . HIS A 1 283 ? -14.312 3.299 -0.649 1 96.19 283 HIS A 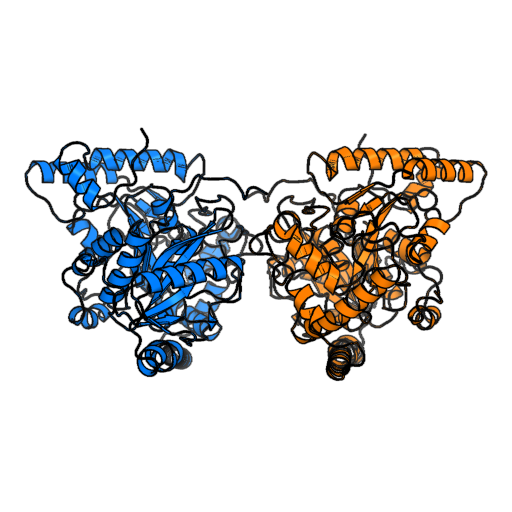C 1
ATOM 2066 O O . HIS A 1 283 ? -14.75 4.34 -0.158 1 96.19 283 HIS A O 1
ATOM 2072 N N . GLU A 1 284 ? -15.008 2.264 -0.646 1 93.19 284 GLU A N 1
ATOM 2073 C CA . GLU A 1 284 ? -16.453 2.258 -0.465 1 93.19 284 GLU A CA 1
ATOM 2074 C C . GLU A 1 284 ? -16.844 2.678 0.951 1 93.19 284 GLU A C 1
ATOM 2076 O O . GLU A 1 284 ? -17.828 3.387 1.148 1 93.19 284 GLU A O 1
ATOM 2081 N N . ALA A 1 285 ? -16.078 2.215 1.93 1 93.81 285 ALA A N 1
ATOM 2082 C CA . ALA A 1 285 ? -16.406 2.557 3.311 1 93.81 285 ALA A CA 1
ATOM 2083 C C . ALA A 1 285 ? -16.156 4.039 3.584 1 93.81 285 ALA A C 1
ATOM 2085 O O . ALA A 1 285 ? -16.922 4.676 4.32 1 93.81 285 ALA A O 1
ATOM 2086 N N . THR A 1 286 ? -15.086 4.59 3.045 1 97.38 286 THR A N 1
ATOM 2087 C CA . THR A 1 286 ? -14.828 6.02 3.16 1 97.38 286 THR A CA 1
ATOM 2088 C C . THR A 1 286 ? -15.953 6.824 2.516 1 97.38 286 THR A C 1
ATOM 2090 O O . THR A 1 286 ? -16.469 7.777 3.109 1 97.38 286 THR A O 1
ATOM 2093 N N . ASP A 1 287 ? -16.344 6.391 1.354 1 97.19 287 ASP A N 1
ATOM 2094 C CA . ASP A 1 287 ? -17.422 7.066 0.653 1 97.19 287 ASP A CA 1
ATOM 2095 C C . ASP A 1 287 ? -18.719 7.031 1.475 1 97.19 287 ASP A C 1
ATOM 2097 O O . ASP A 1 287 ? -19.422 8.039 1.574 1 97.19 287 ASP A O 1
ATOM 2101 N N . ALA A 1 288 ? -19.016 5.906 2.041 1 96.81 288 ALA A N 1
ATOM 2102 C CA . ALA A 1 288 ? -20.234 5.75 2.822 1 96.81 288 ALA A CA 1
ATOM 2103 C C . ALA A 1 288 ? -20.234 6.676 4.039 1 96.81 288 ALA A C 1
ATOM 2105 O O . ALA A 1 288 ? -21.266 7.258 4.383 1 96.81 288 ALA A O 1
ATOM 2106 N N . LEU A 1 289 ? -19.125 6.766 4.707 1 98.25 289 LEU A N 1
ATOM 2107 C CA . LEU A 1 289 ? -19 7.641 5.867 1 98.25 289 LEU A CA 1
ATOM 2108 C C . LEU A 1 289 ? -19.203 9.102 5.473 1 98.25 289 LEU A C 1
ATOM 2110 O O . LEU A 1 289 ? -19.875 9.852 6.176 1 98.25 289 LEU A O 1
ATOM 2114 N N . ILE A 1 290 ? -18.656 9.477 4.324 1 98.81 290 ILE A N 1
ATOM 2115 C CA . ILE A 1 290 ? -18.781 10.859 3.877 1 98.81 290 ILE A CA 1
ATOM 2116 C C . ILE A 1 290 ? -20.203 11.133 3.402 1 98.81 290 ILE A C 1
ATOM 2118 O O . ILE A 1 290 ? -20.734 12.227 3.596 1 98.81 290 ILE A O 1
ATOM 2122 N N . GLU A 1 291 ? -20.812 10.141 2.799 1 98.69 291 GLU A N 1
ATOM 2123 C CA . GLU A 1 291 ? -22.234 10.281 2.471 1 98.69 291 GLU A CA 1
ATOM 2124 C C . GLU A 1 291 ? -23.062 10.547 3.723 1 98.69 291 GLU A C 1
ATOM 2126 O O . GLU A 1 291 ? -23.984 11.367 3.699 1 98.69 291 GLU A O 1
ATOM 2131 N N . GLY A 1 292 ? -22.766 9.82 4.797 1 98.75 292 GLY A N 1
ATOM 2132 C CA . GLY A 1 292 ? -23.422 10.094 6.066 1 98.75 292 GLY A CA 1
ATOM 2133 C C . GLY A 1 292 ? -23.188 11.516 6.559 1 98.75 292 GLY A C 1
ATOM 2134 O O . GLY A 1 292 ? -24.125 12.156 7.055 1 98.75 292 GLY A O 1
ATOM 2135 N N . ALA A 1 293 ? -22 11.961 6.422 1 98.88 293 ALA A N 1
ATOM 2136 C CA . ALA A 1 293 ? -21.656 13.328 6.82 1 98.88 293 ALA A CA 1
ATOM 2137 C C . ALA A 1 293 ? -22.438 14.352 5.996 1 98.88 293 ALA A C 1
ATOM 2139 O O . ALA A 1 293 ? -22.875 15.367 6.523 1 98.88 293 ALA A O 1
ATOM 2140 N N . LEU A 1 294 ? -22.547 14.117 4.703 1 98.81 294 LEU A N 1
ATOM 2141 C CA . LEU A 1 294 ? -23.328 15 3.84 1 98.81 294 LEU A CA 1
ATOM 2142 C C . LEU A 1 294 ? -24.781 15.062 4.301 1 98.81 294 LEU A C 1
ATOM 2144 O O . LEU A 1 294 ? -25.391 16.125 4.293 1 98.81 294 LEU A O 1
ATOM 2148 N N . GLY A 1 295 ? -25.328 13.883 4.656 1 98.81 295 GLY A N 1
ATOM 2149 C CA . GLY A 1 295 ? -26.656 13.867 5.219 1 98.81 295 GLY A CA 1
ATOM 2150 C C . GLY A 1 295 ? -26.797 14.703 6.473 1 98.81 295 GLY A C 1
ATOM 2151 O O . GLY A 1 295 ? -27.797 15.391 6.664 1 98.81 295 GLY A O 1
ATOM 2152 N N . GLN A 1 296 ? -25.797 14.664 7.34 1 98.75 296 GLN A N 1
ATOM 2153 C CA . GLN A 1 296 ? -25.797 15.461 8.562 1 98.75 296 GLN A CA 1
ATOM 2154 C C . GLN A 1 296 ? -25.734 16.953 8.242 1 98.75 296 GLN A C 1
ATOM 2156 O O . GLN A 1 296 ? -26.406 17.766 8.875 1 98.75 296 GLN A O 1
ATOM 2161 N N . LEU A 1 297 ? -24.875 17.312 7.277 1 98.88 297 LEU A N 1
ATOM 2162 C CA . LEU A 1 297 ? -24.781 18.703 6.859 1 98.88 297 LEU A CA 1
ATOM 2163 C C . LEU A 1 297 ? -26.141 19.219 6.359 1 98.88 297 LEU A C 1
ATOM 2165 O O . LEU A 1 297 ? -26.547 20.328 6.695 1 98.88 297 LEU A O 1
ATOM 2169 N N . ALA A 1 298 ? -26.766 18.438 5.605 1 98.88 298 ALA A N 1
ATOM 2170 C CA . ALA A 1 298 ? -28.094 18.797 5.102 1 98.88 298 ALA A CA 1
ATOM 2171 C C . ALA A 1 298 ? -29.094 18.953 6.242 1 98.88 298 ALA A C 1
ATOM 2173 O O . ALA A 1 298 ? -29.891 19.891 6.246 1 98.88 298 ALA A O 1
ATOM 2174 N N . ALA A 1 299 ? -29.078 18.094 7.156 1 98.69 299 ALA A N 1
ATOM 2175 C CA . ALA A 1 299 ? -30 18.125 8.297 1 98.69 299 ALA A CA 1
ATOM 2176 C C . ALA A 1 299 ? -29.781 19.375 9.133 1 98.69 299 ALA A C 1
ATOM 2178 O O . ALA A 1 299 ? -30.703 19.859 9.789 1 98.69 299 ALA A O 1
ATOM 2179 N N . LEU A 1 300 ? -28.609 19.906 9.062 1 98.69 300 LEU A N 1
ATOM 2180 C CA . LEU A 1 300 ? -28.266 21.094 9.844 1 98.69 300 LEU A CA 1
ATOM 2181 C C . LEU A 1 300 ? -28.609 22.359 9.07 1 98.69 300 LEU A C 1
ATOM 2183 O O . LEU A 1 300 ? -28.359 23.469 9.555 1 98.69 300 LEU A O 1
ATOM 2187 N N . GLY A 1 301 ? -29.078 22.219 7.82 1 98.75 301 GLY A N 1
ATOM 2188 C CA . GLY A 1 301 ? -29.641 23.359 7.113 1 98.75 301 GLY A CA 1
ATOM 2189 C C . GLY A 1 301 ? -28.859 23.719 5.863 1 98.75 301 GLY A C 1
ATOM 2190 O O . GLY A 1 301 ? -29.25 24.641 5.133 1 98.75 301 GLY A O 1
ATOM 2191 N N . ALA A 1 302 ? -27.844 23.016 5.555 1 98.88 302 ALA A N 1
ATOM 2192 C CA . ALA A 1 302 ? -27.062 23.312 4.352 1 98.88 302 ALA A CA 1
ATOM 2193 C C . ALA A 1 302 ? -27.797 22.844 3.098 1 98.88 302 ALA A C 1
ATOM 2195 O O . ALA A 1 302 ? -28.469 21.812 3.117 1 98.88 302 ALA A O 1
ATOM 2196 N N . GLU A 1 303 ? -27.672 23.594 2.047 1 98.81 303 GLU A N 1
ATOM 2197 C CA . GLU A 1 303 ? -28.031 23.125 0.71 1 98.81 303 GLU A CA 1
ATOM 2198 C C . GLU A 1 303 ? -26.875 22.391 0.053 1 98.81 303 GLU A C 1
ATOM 2200 O O . GLU A 1 303 ? -25.812 22.984 -0.191 1 98.81 303 GLU A O 1
ATOM 2205 N N . ILE A 1 304 ? -27.141 21.156 -0.228 1 98.81 304 ILE A N 1
ATOM 2206 C CA . ILE A 1 304 ? -26.078 20.328 -0.815 1 98.81 304 ILE A CA 1
ATOM 2207 C C . ILE A 1 304 ? -26.203 20.344 -2.338 1 98.81 304 ILE A C 1
ATOM 2209 O O . ILE A 1 304 ? -27.234 19.938 -2.885 1 98.81 304 ILE A O 1
ATOM 2213 N N . VAL A 1 305 ? -25.156 20.797 -3.051 1 98.81 305 VAL A N 1
ATOM 2214 C CA . VAL A 1 305 ? -25.078 20.797 -4.508 1 98.81 305 VAL A CA 1
ATOM 2215 C C . VAL A 1 305 ? -24.188 19.656 -4.984 1 98.81 305 VAL A C 1
ATOM 2217 O O . VAL A 1 305 ? -22.953 19.719 -4.84 1 98.81 305 VAL A O 1
ATOM 2220 N N . ASP A 1 306 ? -24.734 18.734 -5.625 1 98.19 306 ASP A N 1
ATOM 2221 C CA . ASP A 1 306 ? -24.078 17.469 -5.957 1 98.19 306 ASP A CA 1
ATOM 2222 C C . ASP A 1 306 ? -24.531 16.969 -7.328 1 98.19 306 ASP A C 1
ATOM 2224 O O . ASP A 1 306 ? -25.703 16.703 -7.543 1 98.19 306 ASP A O 1
ATOM 2228 N N . PRO A 1 307 ? -23.609 16.766 -8.242 1 97.19 307 PRO A N 1
ATOM 2229 C CA . PRO A 1 307 ? -22.156 16.844 -8.102 1 97.19 307 PRO A CA 1
ATOM 2230 C C . PRO A 1 307 ? -21.594 18.188 -8.562 1 97.19 307 PRO A C 1
ATOM 2232 O O . PRO A 1 307 ? -22.266 18.922 -9.289 1 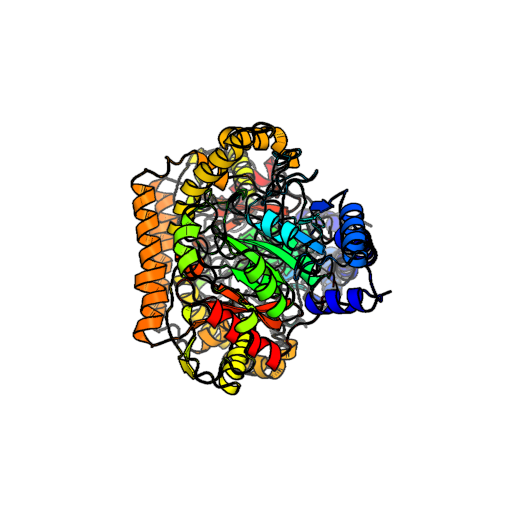97.19 307 PRO A O 1
ATOM 2235 N N . ILE A 1 308 ? -20.391 18.516 -8.055 1 97.69 308 ILE A N 1
ATOM 2236 C CA . ILE A 1 308 ? -19.578 19.531 -8.703 1 97.69 308 ILE A CA 1
ATOM 2237 C C . ILE A 1 308 ? -18.172 18.984 -8.945 1 97.69 308 ILE A C 1
ATOM 2239 O O . ILE A 1 308 ? -17.859 17.844 -8.562 1 97.69 308 ILE A O 1
ATOM 2243 N N . GLN A 1 309 ? -17.375 19.797 -9.703 1 95.69 309 GLN A N 1
ATOM 2244 C CA . GLN A 1 309 ? -15.953 19.516 -9.883 1 95.69 309 GLN A CA 1
ATOM 2245 C C . GLN A 1 309 ? -15.094 20.688 -9.406 1 95.69 309 GLN A C 1
ATOM 2247 O O . GLN A 1 309 ? -15.266 21.812 -9.875 1 95.69 309 GLN A O 1
ATOM 2252 N N . ALA A 1 310 ? -14.289 20.453 -8.477 1 93.25 310 ALA A N 1
ATOM 2253 C CA . ALA A 1 310 ? -13.406 21.484 -7.961 1 93.25 310 ALA A CA 1
ATOM 2254 C C . ALA A 1 310 ? -12.102 21.547 -8.742 1 93.25 310 ALA A C 1
ATOM 2256 O O . ALA A 1 310 ? -11.688 22.609 -9.211 1 93.25 310 ALA A O 1
ATOM 2257 N N . SER A 1 311 ? -11.359 20.406 -8.852 1 88.31 311 SER A N 1
ATOM 2258 C CA . SER A 1 311 ? -10.141 20.234 -9.633 1 88.31 311 SER A CA 1
ATOM 2259 C C . SER A 1 311 ? -9.758 18.766 -9.75 1 88.31 311 SER A C 1
ATOM 2261 O O . SER A 1 311 ? -9.977 17.984 -8.82 1 88.31 311 SER A O 1
ATOM 2263 N N . SER A 1 312 ? -9.125 18.531 -10.891 1 86.06 312 SER A N 1
ATOM 2264 C CA . SER A 1 312 ? -8.766 17.141 -11.133 1 86.06 312 SER A CA 1
ATOM 2265 C C . SER A 1 312 ? -7.285 16.891 -10.859 1 86.06 312 SER A C 1
ATOM 2267 O O . SER A 1 312 ? -6.754 15.836 -11.195 1 86.06 312 SER A O 1
ATOM 2269 N N . LEU A 1 313 ? -6.652 17.938 -10.312 1 93.44 313 LEU A N 1
ATOM 2270 C CA . LEU A 1 313 ? -5.234 17.766 -10.008 1 93.44 313 LEU A CA 1
ATOM 2271 C C . LEU A 1 313 ? -5.02 16.594 -9.055 1 93.44 313 LEU A C 1
ATOM 2273 O O . LEU A 1 313 ? -5.617 16.547 -7.973 1 93.44 313 LEU A O 1
ATOM 2277 N N . PRO A 1 314 ? -4.176 15.641 -9.516 1 92.38 314 PRO A N 1
ATOM 2278 C CA . PRO A 1 314 ? -3.902 14.508 -8.625 1 92.38 314 PRO A CA 1
ATOM 2279 C C . PRO A 1 314 ? -2.914 14.859 -7.516 1 92.38 314 PRO A C 1
ATOM 2281 O O . PRO A 1 314 ? -2.123 15.789 -7.66 1 92.38 314 PRO A O 1
ATOM 2284 N N . PHE A 1 315 ? -2.986 14.094 -6.461 1 91.19 315 PHE A N 1
ATOM 2285 C CA . PHE A 1 315 ? -1.989 14.211 -5.402 1 91.19 315 PHE A CA 1
ATOM 2286 C C . PHE A 1 315 ? -0.593 13.922 -5.941 1 91.19 315 PHE A C 1
ATOM 2288 O O . PHE A 1 315 ? -0.326 12.82 -6.426 1 91.19 315 PHE A O 1
ATOM 2295 N N . PHE A 1 316 ? 0.289 14.93 -5.832 1 92 316 PHE A N 1
ATOM 2296 C CA . PHE A 1 316 ? 1.68 14.828 -6.258 1 92 316 PHE A CA 1
ATOM 2297 C C . PHE A 1 316 ? 1.768 14.414 -7.723 1 92 316 PHE A C 1
ATOM 2299 O O . PHE A 1 316 ? 2.568 13.547 -8.086 1 92 316 PHE A O 1
ATOM 2306 N N . GLY A 1 317 ? 0.868 15.016 -8.516 1 94.56 317 GLY A N 1
ATOM 2307 C CA . GLY A 1 317 ? 0.971 14.828 -9.953 1 94.56 317 GLY A CA 1
ATOM 2308 C C . GLY A 1 317 ? 2.25 15.398 -10.539 1 94.56 317 GLY A C 1
ATOM 2309 O O . GLY A 1 317 ? 2.971 16.141 -9.867 1 94.56 317 GLY A O 1
ATOM 2310 N N . ASP A 1 318 ? 2.488 15.18 -11.797 1 95.38 318 ASP A N 1
ATOM 2311 C CA . ASP A 1 318 ? 3.744 15.547 -12.445 1 95.38 318 ASP A CA 1
ATOM 2312 C C . ASP A 1 318 ? 3.99 17.047 -12.359 1 95.38 318 ASP A C 1
ATOM 2314 O O . ASP A 1 318 ? 5.105 17.484 -12.07 1 95.38 318 ASP A O 1
ATOM 2318 N N . LEU A 1 319 ? 2.994 17.828 -12.594 1 97.25 319 LEU A N 1
ATOM 2319 C CA . LEU A 1 319 ? 3.133 19.266 -12.578 1 97.25 319 LEU A CA 1
ATOM 2320 C C . LEU A 1 319 ? 3.469 19.766 -11.172 1 97.25 319 LEU A C 1
ATOM 2322 O O . LEU A 1 319 ? 4.324 20.641 -11.008 1 97.25 319 LEU A O 1
ATOM 2326 N N . GLU A 1 320 ? 2.807 19.25 -10.211 1 98 320 GLU A N 1
ATOM 2327 C CA . GLU A 1 320 ? 3.047 19.672 -8.836 1 98 320 GLU A CA 1
ATOM 2328 C C . GLU A 1 320 ? 4.434 19.25 -8.359 1 98 320 GLU A C 1
ATOM 2330 O O . GLU A 1 320 ? 5.125 20.016 -7.691 1 98 320 GLU A O 1
ATOM 2335 N N . LEU A 1 321 ? 4.824 18.031 -8.703 1 98 321 LEU A N 1
ATOM 2336 C CA . LEU A 1 321 ? 6.148 17.547 -8.32 1 98 321 LEU A CA 1
ATOM 2337 C C . LEU A 1 321 ? 7.238 18.406 -8.961 1 98 321 LEU A C 1
ATOM 2339 O O . LEU A 1 321 ? 8.297 18.609 -8.367 1 98 321 LEU A O 1
ATOM 2343 N N . GLU A 1 322 ? 6.945 18.812 -10.188 1 98.25 322 GLU A N 1
ATOM 2344 C CA . GLU A 1 322 ? 7.902 19.719 -10.828 1 98.25 322 GLU A CA 1
ATOM 2345 C C . GLU A 1 322 ? 8.055 21.016 -10.047 1 98.25 322 GLU A C 1
ATOM 2347 O O . GLU A 1 322 ? 9.164 21.5 -9.852 1 98.25 322 GLU A O 1
ATOM 2352 N N . LEU A 1 323 ? 6.98 21.547 -9.562 1 98.62 323 LEU A N 1
ATOM 2353 C CA . LEU A 1 323 ? 7.027 22.734 -8.711 1 98.62 323 LEU A CA 1
ATOM 2354 C C . LEU A 1 323 ? 7.836 22.453 -7.445 1 98.62 323 LEU A C 1
ATOM 2356 O O . LEU A 1 323 ? 8.648 23.281 -7.027 1 98.62 323 LEU A O 1
ATOM 2360 N N . PHE A 1 324 ? 7.641 21.312 -6.871 1 98.62 324 PHE A N 1
ATOM 2361 C CA . PHE A 1 324 ? 8.312 20.938 -5.633 1 98.62 324 PHE A CA 1
ATOM 2362 C C . PHE A 1 324 ? 9.812 20.797 -5.855 1 98.62 324 PHE A C 1
ATOM 2364 O O . PHE A 1 324 ? 10.617 21.141 -4.988 1 98.62 324 PHE A O 1
ATOM 2371 N N . ARG A 1 325 ? 10.195 20.25 -6.984 1 98.38 325 ARG A N 1
ATOM 2372 C CA . ARG A 1 325 ? 11.617 20.078 -7.27 1 98.38 325 ARG A CA 1
ATOM 2373 C C . ARG A 1 325 ? 12.336 21.422 -7.301 1 98.38 325 ARG A C 1
ATOM 2375 O O . ARG A 1 325 ? 13.406 21.578 -6.703 1 98.38 325 ARG A O 1
ATOM 2382 N N . TYR A 1 326 ? 11.734 22.438 -7.949 1 98.38 326 TYR A N 1
ATOM 2383 C CA . TYR A 1 326 ? 12.305 23.781 -7.945 1 98.38 326 TYR A CA 1
ATOM 2384 C C . TYR A 1 326 ? 12.242 24.391 -6.551 1 98.38 326 TYR A C 1
ATOM 2386 O O . TYR A 1 326 ? 13.227 24.984 -6.082 1 98.38 326 TYR A O 1
ATOM 2394 N N . GLY A 1 327 ? 11.125 24.25 -5.93 1 98.56 327 GLY A N 1
ATOM 2395 C CA . GLY A 1 327 ? 10.875 24.891 -4.645 1 98.56 327 GLY A CA 1
ATOM 2396 C C . GLY A 1 327 ? 11.766 24.359 -3.539 1 98.56 327 GLY A C 1
ATOM 2397 O O . GLY A 1 327 ? 12.266 25.125 -2.709 1 98.56 327 GLY A O 1
ATOM 2398 N N . LEU A 1 328 ? 11.969 23.078 -3.51 1 98.5 328 LEU A N 1
ATOM 2399 C CA . LEU A 1 328 ? 12.727 22.438 -2.445 1 98.5 328 LEU A CA 1
ATOM 2400 C C . LEU A 1 328 ? 14.172 22.922 -2.434 1 98.5 328 LEU A C 1
ATOM 2402 O O . LEU A 1 328 ? 14.727 23.203 -1.368 1 98.5 328 LEU A O 1
ATOM 2406 N N . LYS A 1 329 ? 14.773 22.984 -3.598 1 98.19 329 LYS A N 1
ATOM 2407 C CA . LYS A 1 329 ? 16.141 23.5 -3.699 1 98.19 329 LYS A CA 1
ATOM 2408 C C . LYS A 1 329 ? 16.25 24.906 -3.146 1 98.19 329 LYS A C 1
ATOM 2410 O O . LYS A 1 329 ? 17.125 25.203 -2.338 1 98.19 329 LYS A O 1
ATOM 2415 N N . ALA A 1 330 ? 15.336 25.781 -3.566 1 98 330 ALA A N 1
ATOM 2416 C CA . ALA A 1 330 ? 15.344 27.172 -3.129 1 98 330 ALA A CA 1
ATOM 2417 C C . ALA A 1 330 ? 15.102 27.281 -1.626 1 98 330 ALA A C 1
ATOM 2419 O O . ALA A 1 330 ? 15.773 28.047 -0.933 1 98 330 ALA A O 1
ATOM 2420 N N . SER A 1 331 ? 14.125 26.531 -1.152 1 97.19 331 SER A N 1
ATOM 2421 C CA . SER A 1 331 ? 13.742 26.578 0.254 1 97.19 331 SER A CA 1
ATOM 2422 C C . SER A 1 331 ? 14.875 26.094 1.155 1 97.19 331 SER A C 1
ATOM 2424 O O . SER A 1 331 ? 15.219 26.766 2.137 1 97.19 331 SER A O 1
ATOM 2426 N N . LEU A 1 332 ? 15.453 24.984 0.85 1 97.44 332 LEU A N 1
ATOM 2427 C CA . LEU A 1 332 ? 16.5 24.406 1.691 1 97.44 332 LEU A CA 1
ATOM 2428 C C . LEU A 1 332 ? 17.75 25.266 1.651 1 97.44 332 LEU A C 1
ATOM 2430 O O . LEU A 1 332 ? 18.375 25.531 2.689 1 97.44 332 LEU A O 1
ATOM 2434 N N . ASN A 1 333 ? 18.172 25.703 0.493 1 97.5 333 ASN A N 1
ATOM 2435 C CA . ASN A 1 333 ? 19.344 26.562 0.405 1 97.5 333 ASN A CA 1
ATOM 2436 C C . ASN A 1 333 ? 19.125 27.891 1.136 1 97.5 333 ASN A C 1
ATOM 2438 O O . ASN A 1 333 ? 20.047 28.406 1.763 1 97.5 333 ASN A O 1
ATOM 2442 N N . GLY A 1 334 ? 17.938 28.438 1.006 1 95.94 334 GLY A N 1
ATOM 2443 C CA . GLY A 1 334 ? 17.625 29.656 1.734 1 95.94 334 GLY A CA 1
ATOM 2444 C C . GLY A 1 334 ? 17.688 29.484 3.24 1 95.94 334 GLY A C 1
ATOM 2445 O O . GLY A 1 334 ? 18.312 30.297 3.93 1 95.94 334 GLY A O 1
ATOM 2446 N N . TYR A 1 335 ? 17.094 28.453 3.729 1 96.44 335 TYR A N 1
ATOM 2447 C CA . TYR A 1 335 ? 17.062 28.203 5.168 1 96.44 335 TYR A CA 1
ATOM 2448 C C . TYR A 1 335 ? 18.469 27.906 5.688 1 96.44 335 TYR A C 1
ATOM 2450 O O . TYR A 1 335 ? 18.891 28.484 6.695 1 96.44 335 TYR A O 1
ATOM 2458 N N . LEU A 1 336 ? 19.109 26.984 5.012 1 95.88 336 LEU A N 1
ATOM 2459 C CA . LEU A 1 336 ? 20.422 26.547 5.461 1 95.88 336 LEU A CA 1
ATOM 2460 C C . LEU A 1 336 ? 21.422 27.703 5.387 1 95.88 336 LEU A C 1
ATOM 2462 O O . LEU A 1 336 ? 22.328 27.797 6.223 1 95.88 336 LEU A O 1
ATOM 2466 N N . GLY A 1 337 ? 21.25 28.562 4.457 1 93.88 337 GLY A N 1
ATOM 2467 C CA . GLY A 1 337 ? 22.078 29.75 4.363 1 93.88 337 GLY A CA 1
ATOM 2468 C C . GLY A 1 337 ? 21.922 30.688 5.543 1 93.88 337 GLY A C 1
ATOM 2469 O O . GLY A 1 337 ? 22.859 31.359 5.941 1 93.88 337 GLY A O 1
ATOM 2470 N N . ALA A 1 338 ? 20.734 30.656 6.102 1 91.5 338 ALA A N 1
ATOM 2471 C CA . ALA A 1 338 ? 20.422 31.547 7.215 1 91.5 338 ALA A CA 1
ATOM 2472 C C . ALA A 1 338 ? 20.797 30.906 8.547 1 91.5 338 ALA A C 1
ATOM 2474 O O . ALA A 1 338 ? 20.719 31.547 9.602 1 91.5 338 ALA A O 1
ATOM 2475 N N . HIS A 1 339 ? 21.25 29.672 8.539 1 90.69 339 HIS A N 1
ATOM 2476 C CA . HIS A 1 339 ? 21.609 28.938 9.75 1 90.69 339 HIS A CA 1
ATOM 2477 C C . HIS A 1 339 ? 23.016 28.359 9.648 1 90.69 339 HIS A C 1
ATOM 2479 O O . HIS A 1 339 ? 23.188 27.156 9.523 1 90.69 339 HIS A O 1
ATOM 2485 N N . PRO A 1 340 ? 23.953 29.156 9.844 1 84 340 PRO A N 1
ATOM 2486 C CA . PRO A 1 340 ? 25.344 28.75 9.578 1 84 340 PRO A CA 1
ATOM 2487 C C . PRO A 1 340 ? 25.875 27.766 10.602 1 84 340 PRO A C 1
ATOM 2489 O O . PRO A 1 340 ? 26.938 27.156 10.391 1 84 340 PRO A O 1
ATOM 2492 N N . ARG A 1 341 ? 25.219 27.469 11.617 1 82.62 341 ARG A N 1
ATOM 2493 C CA . ARG A 1 341 ? 25.688 26.531 12.633 1 82.62 341 ARG A CA 1
ATOM 2494 C C . ARG A 1 341 ? 25.281 25.094 12.305 1 82.62 341 ARG A C 1
ATOM 2496 O O . ARG A 1 341 ? 25.781 24.141 12.906 1 82.62 341 ARG A O 1
ATOM 2503 N N . ALA A 1 342 ? 24.391 24.969 11.352 1 88.31 342 ALA A N 1
ATOM 2504 C CA . ALA A 1 342 ? 24 23.641 10.93 1 88.31 342 ALA A CA 1
ATOM 2505 C C . ALA A 1 342 ? 25.172 22.891 10.312 1 88.31 342 ALA A C 1
ATOM 2507 O O . ALA A 1 342 ? 26.109 23.5 9.789 1 88.31 342 ALA A O 1
ATOM 2508 N N . ALA A 1 343 ? 25.156 21.578 10.398 1 91 343 ALA A N 1
ATOM 2509 C CA . ALA A 1 343 ? 26.234 20.734 9.906 1 91 343 ALA A CA 1
ATOM 2510 C C . ALA A 1 343 ? 26.328 20.797 8.383 1 91 343 ALA A C 1
ATOM 2512 O O . ALA A 1 343 ? 27.391 20.516 7.805 1 91 343 ALA A O 1
ATOM 2513 N N . VAL A 1 344 ? 25.203 21.062 7.73 1 96.06 344 VAL A N 1
ATOM 2514 C CA . VAL A 1 344 ? 25.172 21.219 6.281 1 96.06 344 VAL A CA 1
ATOM 2515 C C . VAL A 1 344 ? 24.656 22.625 5.93 1 96.06 344 VAL A C 1
ATOM 2517 O O . VAL A 1 344 ? 23.766 23.141 6.602 1 96.06 344 VAL A O 1
ATOM 2520 N N . GLY A 1 345 ? 25.188 23.141 4.836 1 95.81 345 GLY A N 1
ATOM 2521 C CA . GLY A 1 345 ? 24.859 24.531 4.523 1 95.81 345 GLY A CA 1
ATOM 2522 C C . GLY A 1 345 ? 24.078 24.688 3.23 1 95.81 345 GLY A C 1
ATOM 2523 O O . GLY A 1 345 ? 23.703 25.797 2.857 1 95.81 345 GLY A O 1
ATOM 2524 N N . SER A 1 346 ? 23.891 23.516 2.525 1 97.44 346 SER A N 1
ATOM 2525 C CA . SER A 1 346 ? 23.188 23.531 1.25 1 97.44 346 SER A CA 1
ATOM 2526 C C . SER A 1 346 ? 22.547 22.172 0.955 1 97.44 346 SER A C 1
ATOM 2528 O O . SER A 1 346 ? 22.844 21.188 1.629 1 97.44 346 SER A O 1
ATOM 2530 N N . LEU A 1 347 ? 21.688 22.203 -0.074 1 98.19 347 LEU A N 1
ATOM 2531 C CA . LEU A 1 347 ? 21.094 20.953 -0.532 1 98.19 347 LEU A CA 1
ATOM 2532 C C . LEU A 1 347 ? 22.172 19.984 -1.019 1 98.19 347 LEU A C 1
ATOM 2534 O O . LEU A 1 347 ? 22.094 18.781 -0.766 1 98.19 347 LEU A O 1
ATOM 2538 N N . ASP A 1 348 ? 23.141 20.516 -1.687 1 98.31 348 ASP A N 1
ATOM 2539 C CA . ASP A 1 348 ? 24.25 19.703 -2.18 1 98.31 348 ASP A CA 1
ATOM 2540 C C . ASP A 1 348 ? 24.984 19.016 -1.027 1 98.31 348 ASP A C 1
ATOM 2542 O O . ASP A 1 348 ? 25.297 17.828 -1.101 1 98.31 348 ASP A O 1
ATOM 2546 N N . GLU A 1 349 ? 25.25 19.766 -0.002 1 98.19 349 GLU A N 1
ATOM 2547 C CA . GLU A 1 349 ? 25.938 19.234 1.163 1 98.19 349 GLU A CA 1
ATOM 2548 C C . GLU A 1 349 ? 25.062 18.234 1.911 1 98.19 349 GLU A C 1
ATOM 2550 O O . GLU A 1 349 ? 25.562 17.25 2.473 1 98.19 349 GLU A O 1
ATOM 2555 N N . LEU A 1 350 ? 23.812 18.5 1.929 1 98.31 350 LEU A N 1
ATOM 2556 C CA . LEU A 1 350 ? 22.859 17.578 2.535 1 98.31 350 LEU A CA 1
ATOM 2557 C C . LEU A 1 350 ? 22.875 16.234 1.819 1 98.31 350 LEU A C 1
ATOM 2559 O O . LEU A 1 350 ? 22.922 15.188 2.465 1 98.31 350 LEU A O 1
ATOM 2563 N N . ILE A 1 351 ? 22.797 16.203 0.495 1 98.5 351 ILE A N 1
ATOM 2564 C CA . ILE A 1 351 ? 22.844 14.992 -0.329 1 98.5 351 ILE A CA 1
ATOM 2565 C C . ILE A 1 351 ? 24.125 14.227 -0.06 1 98.5 351 ILE A C 1
ATOM 2567 O O . ILE A 1 351 ? 24.109 13 0.084 1 98.5 351 ILE A O 1
ATOM 2571 N N . ALA A 1 352 ? 25.25 14.961 0.038 1 98.44 352 ALA A N 1
ATOM 2572 C CA . ALA A 1 352 ? 26.547 14.352 0.313 1 98.44 352 ALA A CA 1
ATOM 2573 C C . ALA A 1 352 ? 26.562 13.727 1.706 1 98.44 352 ALA A C 1
ATOM 2575 O O . ALA A 1 352 ? 27.109 12.641 1.895 1 98.44 352 ALA A O 1
ATOM 2576 N N . PHE A 1 353 ? 26.062 14.438 2.697 1 97.94 353 PHE A N 1
ATOM 2577 C CA . PHE A 1 353 ? 25.969 13.906 4.051 1 97.94 353 PHE A CA 1
ATOM 2578 C C . PHE A 1 353 ? 25.203 12.586 4.066 1 97.94 353 PHE A C 1
ATOM 2580 O O . PHE A 1 353 ? 25.656 11.609 4.668 1 97.94 353 PHE A O 1
ATOM 2587 N N . ASN A 1 354 ? 24.031 12.594 3.393 1 98.06 354 ASN A N 1
ATOM 2588 C CA . ASN A 1 354 ? 23.203 11.398 3.355 1 98.06 354 ASN A CA 1
ATOM 2589 C C . ASN A 1 354 ? 23.938 10.219 2.711 1 98.06 354 ASN A C 1
ATOM 2591 O O . ASN A 1 354 ? 23.812 9.086 3.164 1 98.06 354 ASN A O 1
ATOM 2595 N N . ARG A 1 355 ? 24.688 10.469 1.664 1 97.5 355 ARG A N 1
ATOM 2596 C CA . ARG A 1 355 ? 25.469 9.414 1.017 1 97.5 355 ARG A CA 1
ATOM 2597 C C . ARG A 1 355 ? 26.516 8.852 1.966 1 97.5 355 ARG A C 1
ATOM 2599 O O . ARG A 1 355 ? 26.703 7.633 2.043 1 97.5 355 ARG A O 1
ATOM 2606 N N . ALA A 1 356 ? 27.156 9.719 2.693 1 97.88 356 ALA A N 1
ATOM 2607 C CA . ALA A 1 356 ? 28.219 9.32 3.604 1 97.88 356 ALA A CA 1
ATOM 2608 C C . ALA A 1 356 ? 27.672 8.562 4.805 1 97.88 356 ALA A C 1
ATOM 2610 O O . ALA A 1 356 ? 28.391 7.77 5.426 1 97.88 356 ALA A O 1
ATOM 2611 N N . HIS A 1 357 ? 26.453 8.805 5.117 1 97.81 357 HIS A N 1
ATOM 2612 C CA . HIS A 1 357 ? 25.844 8.18 6.281 1 97.81 357 HIS A CA 1
ATOM 2613 C C . HIS A 1 357 ? 24.656 7.309 5.883 1 97.81 357 HIS A C 1
ATOM 2615 O O . HIS A 1 357 ? 23.672 7.227 6.613 1 97.81 357 HIS A O 1
ATOM 2621 N N . ALA A 1 358 ? 24.688 6.723 4.773 1 96.25 358 ALA A N 1
ATOM 2622 C CA . ALA A 1 358 ? 23.578 6.016 4.145 1 96.25 358 ALA A CA 1
ATOM 2623 C C . ALA A 1 358 ? 23.016 4.938 5.066 1 96.25 358 ALA A C 1
ATOM 2625 O O . ALA A 1 358 ? 21.797 4.715 5.113 1 96.25 358 ALA A O 1
ATOM 2626 N N . GLY A 1 359 ? 23.797 4.223 5.824 1 94 359 GLY A N 1
ATOM 2627 C CA . GLY A 1 359 ? 23.344 3.172 6.723 1 94 359 GLY A CA 1
ATOM 2628 C C . GLY A 1 359 ? 22.375 3.666 7.777 1 94 359 GLY A C 1
ATOM 2629 O O . GLY A 1 359 ? 21.469 2.938 8.18 1 94 359 GLY A O 1
ATOM 2630 N N . GLN A 1 360 ? 22.516 4.91 8.141 1 95.12 360 GLN A N 1
ATOM 2631 C CA . GLN A 1 360 ? 21.688 5.48 9.195 1 95.12 360 GLN A CA 1
ATOM 2632 C C . GLN A 1 360 ? 20.484 6.234 8.609 1 95.12 360 GLN A C 1
ATOM 2634 O O . GLN A 1 360 ? 19.391 6.191 9.164 1 95.12 360 GLN A O 1
ATOM 2639 N N . VAL A 1 361 ? 20.75 6.91 7.484 1 96.38 361 VAL A N 1
ATOM 2640 C CA . VAL A 1 361 ? 19.75 7.883 7.047 1 96.38 361 VAL A CA 1
ATOM 2641 C C . VAL A 1 361 ? 18.922 7.293 5.914 1 96.38 361 VAL A C 1
ATOM 2643 O O . VAL A 1 361 ? 17.844 7.797 5.609 1 96.38 361 VAL A O 1
ATOM 2646 N N . MET A 1 362 ? 19.375 6.207 5.293 1 94.19 362 MET A N 1
ATOM 2647 C CA . MET A 1 362 ? 18.656 5.617 4.164 1 94.19 362 MET A CA 1
ATOM 2648 C C . MET A 1 362 ? 18.578 4.102 4.305 1 94.19 362 MET A C 1
ATOM 2650 O O . MET A 1 362 ? 18.891 3.369 3.363 1 94.19 362 MET A O 1
ATOM 2654 N N . PRO A 1 363 ? 18.047 3.621 5.41 1 90.5 363 PRO A N 1
ATOM 2655 C CA . PRO A 1 363 ? 17.984 2.17 5.594 1 90.5 363 PRO A CA 1
ATOM 2656 C C . PRO A 1 363 ? 16.969 1.499 4.668 1 90.5 363 PRO A C 1
ATOM 2658 O O . PRO A 1 363 ? 17.094 0.31 4.363 1 90.5 363 PRO A O 1
ATOM 2661 N N . TYR A 1 364 ? 15.977 2.264 4.129 1 88.44 364 TYR A N 1
ATOM 2662 C CA . TYR A 1 364 ? 14.883 1.639 3.398 1 88.44 364 TYR A CA 1
ATOM 2663 C C . TYR A 1 364 ? 14.742 2.236 2.004 1 88.44 364 TYR A C 1
ATOM 2665 O O . TYR A 1 364 ? 14.445 1.523 1.043 1 88.44 364 TYR A O 1
ATOM 2673 N N . PHE A 1 365 ? 14.914 3.543 1.964 1 90.81 365 PHE A N 1
ATOM 2674 C CA . PHE A 1 365 ? 14.742 4.281 0.717 1 90.81 365 PHE A CA 1
ATOM 2675 C C . PHE A 1 365 ? 15.766 5.406 0.614 1 90.81 365 PHE A C 1
ATOM 2677 O O . PHE A 1 365 ? 16.406 5.766 1.606 1 90.81 365 PHE A O 1
ATOM 2684 N N . GLY A 1 366 ? 15.922 5.934 -0.537 1 93.69 366 GLY A N 1
ATOM 2685 C CA . GLY A 1 366 ? 17 6.879 -0.792 1 93.69 366 GLY A CA 1
ATOM 2686 C C . GLY A 1 366 ? 16.562 8.328 -0.662 1 93.69 366 GLY A C 1
ATOM 2687 O O . GLY A 1 366 ? 15.93 8.703 0.322 1 93.69 366 GLY A O 1
ATOM 2688 N N . GLN A 1 367 ? 17.109 9.133 -1.489 1 96.94 367 GLN A N 1
ATOM 2689 C CA . GLN A 1 367 ? 16.891 10.57 -1.436 1 96.94 367 GLN A CA 1
ATOM 2690 C C . GLN A 1 367 ? 16.656 11.141 -2.832 1 96.94 367 GLN A C 1
ATOM 2692 O O . GLN A 1 367 ? 17.203 12.188 -3.174 1 96.94 367 GLN A O 1
ATOM 2697 N N . GLU A 1 368 ? 15.852 10.453 -3.689 1 96.19 368 GLU A N 1
ATOM 2698 C CA . GLU A 1 368 ? 15.672 10.758 -5.105 1 96.19 368 GLU A CA 1
ATOM 2699 C C . GLU A 1 368 ? 15.117 12.172 -5.301 1 96.19 368 GLU A C 1
ATOM 2701 O O . GLU A 1 368 ? 15.523 12.883 -6.215 1 96.19 368 GLU A O 1
ATOM 2706 N N . PHE A 1 369 ? 14.18 12.617 -4.461 1 97.19 369 PHE A N 1
ATOM 2707 C CA . PHE A 1 369 ? 13.594 13.945 -4.617 1 97.19 369 PHE A CA 1
ATOM 2708 C C . PHE A 1 369 ? 14.633 15.031 -4.371 1 97.19 369 PHE A C 1
ATOM 2710 O O . PHE A 1 369 ? 14.625 16.062 -5.035 1 97.19 369 PHE A O 1
ATOM 2717 N N . LEU A 1 370 ? 15.523 14.766 -3.395 1 98.31 370 LEU A N 1
ATOM 2718 C CA . LEU A 1 370 ? 16.594 15.727 -3.123 1 98.31 370 LEU A CA 1
ATOM 2719 C C . LEU A 1 370 ? 17.516 15.859 -4.32 1 98.31 370 LEU A C 1
ATOM 2721 O O . LEU A 1 370 ? 17.875 16.969 -4.723 1 98.31 370 LEU A O 1
ATOM 2725 N N . GLU A 1 371 ? 17.859 14.711 -4.871 1 98.38 371 GLU A N 1
ATOM 2726 C CA . GLU A 1 371 ? 18.781 14.703 -6.016 1 98.38 371 GLU A CA 1
ATOM 2727 C C . GLU A 1 371 ? 18.125 15.336 -7.242 1 98.38 371 GLU A C 1
ATOM 2729 O O . GLU A 1 371 ? 18.766 16.094 -7.977 1 98.38 371 GLU A O 1
ATOM 2734 N N . GLN A 1 372 ? 16.891 15.062 -7.477 1 98.12 372 GLN A N 1
ATOM 2735 C CA . GLN A 1 372 ? 16.141 15.672 -8.578 1 98.12 372 GLN A CA 1
ATOM 2736 C C . GLN A 1 372 ? 16.062 17.188 -8.406 1 98.12 372 GLN A C 1
ATOM 2738 O O . GLN A 1 372 ? 16.172 17.938 -9.383 1 98.12 372 GLN A O 1
ATOM 2743 N N . SER A 1 373 ? 15.844 17.609 -7.203 1 98.62 373 SER A N 1
ATOM 2744 C CA . SER A 1 373 ? 15.758 19.031 -6.914 1 98.62 373 SER A CA 1
ATOM 2745 C C . SER A 1 373 ? 17.078 19.734 -7.172 1 98.62 373 SER A C 1
ATOM 2747 O O . SER A 1 373 ? 17.109 20.844 -7.715 1 98.62 373 SER A O 1
ATOM 2749 N N . GLN A 1 374 ? 18.156 19.078 -6.758 1 98.5 374 GLN A N 1
ATOM 2750 C CA . GLN A 1 374 ? 19.5 19.656 -6.945 1 98.5 374 GLN A CA 1
ATOM 2751 C C . GLN A 1 374 ? 19.797 19.891 -8.422 1 98.5 374 GLN A C 1
ATOM 2753 O O . GLN A 1 374 ? 20.5 20.828 -8.773 1 98.5 374 GLN A O 1
ATOM 2758 N N . ALA A 1 375 ? 19.203 19.141 -9.273 1 98.31 375 ALA A N 1
ATOM 2759 C CA . ALA A 1 375 ? 19.469 19.203 -10.711 1 98.31 375 ALA A CA 1
ATOM 2760 C C . ALA A 1 375 ? 18.672 20.328 -11.352 1 98.31 375 ALA A C 1
ATOM 2762 O O . ALA A 1 375 ? 18.906 20.688 -12.516 1 98.31 375 ALA A O 1
ATOM 2763 N N . LYS A 1 376 ? 17.781 21.016 -10.664 1 98.38 376 LYS A N 1
ATOM 2764 C CA . LYS A 1 376 ? 16.906 22.047 -11.219 1 98.38 376 LYS A CA 1
ATOM 2765 C C . LYS A 1 376 ? 17.594 23.422 -11.172 1 98.38 376 LYS A C 1
ATOM 2767 O O . LYS A 1 376 ? 18.547 23.609 -10.43 1 98.38 376 LYS A O 1
ATOM 2772 N N . GLY A 1 377 ? 17.109 24.344 -12.016 1 97.38 377 GLY A N 1
ATOM 2773 C CA . GLY A 1 377 ? 17.531 25.734 -11.961 1 97.38 377 GLY A CA 1
ATOM 2774 C C . GLY A 1 377 ? 16.906 26.5 -10.812 1 97.38 377 GLY A C 1
ATOM 2775 O O . GLY A 1 377 ? 16.375 25.906 -9.883 1 97.38 377 GLY A O 1
ATOM 2776 N N . ASP A 1 378 ? 17.062 27.844 -10.836 1 97 378 ASP A N 1
ATOM 2777 C CA . ASP A 1 378 ? 16.5 28.672 -9.773 1 97 378 ASP A CA 1
ATOM 2778 C C . ASP A 1 378 ? 15.062 29.047 -10.078 1 97 378 ASP A C 1
ATOM 2780 O O . ASP A 1 378 ? 14.461 28.531 -11.016 1 97 378 ASP A O 1
ATOM 2784 N N . LEU A 1 379 ? 14.445 29.875 -9.273 1 97.88 379 LEU A N 1
ATOM 2785 C CA . LEU A 1 379 ? 13.023 30.172 -9.344 1 97.88 379 LEU A CA 1
ATOM 2786 C C . LEU A 1 379 ? 12.734 31.188 -10.438 1 97.88 379 LEU A C 1
ATOM 2788 O O . LEU A 1 379 ? 11.586 31.609 -10.609 1 97.88 379 LEU A O 1
ATOM 2792 N N . THR A 1 380 ? 13.734 31.594 -11.164 1 98.06 380 THR A N 1
ATOM 2793 C CA . THR A 1 380 ? 13.539 32.438 -12.32 1 98.06 380 THR A CA 1
ATOM 2794 C C . THR A 1 380 ? 13.508 31.625 -13.609 1 98.06 380 THR A C 1
ATOM 2796 O O . THR A 1 380 ? 13.258 32.156 -14.688 1 98.06 380 THR A O 1
ATOM 2799 N N . ASP A 1 381 ? 13.758 30.375 -13.445 1 98 381 ASP A N 1
ATOM 2800 C CA . ASP A 1 381 ? 13.68 29.469 -14.578 1 98 381 ASP A CA 1
ATOM 2801 C C . ASP A 1 381 ? 12.32 29.531 -15.258 1 98 381 ASP A C 1
ATOM 2803 O O . ASP A 1 381 ? 11.281 29.438 -14.602 1 98 381 ASP A O 1
ATOM 2807 N N . PRO A 1 382 ? 12.328 29.656 -16.609 1 98.12 382 PRO A N 1
ATOM 2808 C CA . PRO A 1 382 ? 11.062 29.766 -17.344 1 98.12 382 PRO A CA 1
ATOM 2809 C C . PRO A 1 382 ? 10.148 28.562 -17.125 1 98.12 382 PRO A C 1
ATOM 2811 O O . PRO A 1 382 ? 8.922 28.719 -17.094 1 98.12 382 PRO A O 1
ATOM 2814 N N . GLN A 1 383 ? 10.727 27.469 -17.016 1 98.06 383 GLN A N 1
ATOM 2815 C CA . GLN A 1 383 ? 9.93 26.281 -16.781 1 98.06 383 GLN A CA 1
ATOM 2816 C C . GLN A 1 383 ? 9.227 26.344 -15.43 1 98.06 383 GLN A C 1
ATOM 2818 O O . GLN A 1 383 ? 8.055 25.969 -15.312 1 98.06 383 GLN A O 1
ATOM 2823 N N . TYR A 1 384 ? 9.977 26.781 -14.438 1 97.81 384 TYR A N 1
ATOM 2824 C CA . TYR A 1 384 ? 9.359 26.953 -13.125 1 97.81 384 TYR A CA 1
ATOM 2825 C C . TYR A 1 384 ? 8.18 27.906 -13.195 1 97.81 384 TYR A C 1
ATOM 2827 O O . TYR A 1 384 ? 7.109 27.625 -12.648 1 97.81 384 TYR A O 1
ATOM 2835 N N . LEU A 1 385 ? 8.375 29.016 -13.828 1 98.31 385 LEU A N 1
ATOM 2836 C CA . LEU A 1 385 ? 7.352 30.047 -13.914 1 98.31 385 LEU A CA 1
ATOM 2837 C C . LEU A 1 385 ? 6.121 29.531 -14.648 1 98.31 385 LEU A C 1
ATOM 2839 O O . LEU A 1 385 ? 4.988 29.828 -14.273 1 98.31 385 LEU A O 1
ATOM 2843 N N . ARG A 1 386 ? 6.309 28.75 -15.68 1 98.38 386 ARG A N 1
ATOM 2844 C CA . ARG A 1 386 ? 5.211 28.172 -16.438 1 98.38 386 ARG A CA 1
ATOM 2845 C C . ARG A 1 386 ? 4.418 27.172 -15.594 1 98.38 386 ARG A C 1
ATOM 2847 O O . ARG A 1 386 ? 3.186 27.203 -15.594 1 98.38 386 ARG A O 1
ATOM 2854 N N . VAL A 1 387 ? 5.105 26.328 -14.898 1 98.38 387 VAL A N 1
ATOM 2855 C CA . VAL A 1 387 ? 4.484 25.312 -14.055 1 98.38 387 VAL A CA 1
ATOM 2856 C C . VAL A 1 387 ? 3.666 25.984 -12.953 1 98.38 387 VAL A C 1
ATOM 2858 O O . VAL A 1 387 ? 2.523 25.594 -12.695 1 98.38 387 VAL A O 1
ATOM 2861 N N . ARG A 1 388 ? 4.242 26.969 -12.336 1 98.06 388 ARG A N 1
ATOM 2862 C CA . ARG A 1 388 ? 3.564 27.703 -11.273 1 98.06 388 ARG A CA 1
ATOM 2863 C C . ARG A 1 388 ? 2.277 28.344 -11.781 1 98.06 388 ARG A C 1
ATOM 2865 O O . ARG A 1 388 ? 1.234 28.25 -11.125 1 98.06 388 ARG A O 1
ATOM 2872 N N . ALA A 1 389 ? 2.324 28.953 -12.922 1 98 389 ALA A N 1
ATOM 2873 C CA . ALA A 1 389 ? 1.168 29.625 -13.508 1 98 389 ALA A CA 1
ATOM 2874 C C . ALA A 1 389 ? 0.082 28.625 -13.883 1 98 389 ALA A C 1
ATOM 2876 O O . ALA A 1 389 ? -1.107 28.875 -13.68 1 98 389 ALA A O 1
ATOM 2877 N N . GLU A 1 390 ? 0.486 27.547 -14.453 1 98.19 390 GLU A N 1
ATOM 2878 C CA . GLU A 1 390 ? -0.459 26.5 -14.875 1 98.19 390 GLU A CA 1
ATOM 2879 C C . GLU A 1 390 ? -1.172 25.891 -13.672 1 98.19 390 GLU A C 1
ATOM 2881 O O . GLU A 1 390 ? -2.389 25.703 -13.695 1 98.19 390 GLU A O 1
ATOM 2886 N N . LEU A 1 391 ? -0.449 25.609 -12.664 1 98.25 391 LEU A N 1
ATOM 2887 C CA . LEU A 1 391 ? -1.019 25.047 -11.438 1 98.25 391 LEU A CA 1
ATOM 2888 C C . LEU A 1 391 ? -2.018 26.016 -10.82 1 98.25 391 LEU A C 1
ATOM 2890 O O . LEU A 1 391 ? -3.119 25.625 -10.438 1 98.25 391 LEU A O 1
ATOM 2894 N N . ARG A 1 392 ? -1.606 27.25 -10.727 1 96.25 392 ARG A N 1
ATOM 2895 C CA . ARG A 1 392 ? -2.484 28.25 -10.148 1 96.25 392 ARG A CA 1
ATOM 2896 C C . ARG A 1 392 ? -3.787 28.359 -10.93 1 96.25 392 ARG A C 1
ATOM 2898 O O . ARG A 1 392 ? -4.863 28.484 -10.344 1 96.25 392 ARG A O 1
ATOM 2905 N N . ARG A 1 393 ? -3.703 28.328 -12.219 1 97.62 393 ARG A N 1
ATOM 2906 C CA . ARG A 1 393 ? -4.883 28.391 -13.07 1 97.62 393 ARG A CA 1
ATOM 2907 C C . ARG A 1 393 ? -5.789 27.188 -12.859 1 97.62 393 ARG A C 1
ATOM 2909 O O . ARG A 1 393 ? -6.992 27.344 -12.641 1 97.62 393 ARG A O 1
ATOM 2916 N N . LEU A 1 394 ? -5.219 26 -12.859 1 97.69 394 LEU A N 1
ATOM 2917 C CA . LEU A 1 394 ? -5.973 24.75 -12.797 1 97.69 394 LEU A CA 1
ATOM 2918 C C . LEU A 1 394 ? -6.668 24.609 -11.445 1 97.69 394 LEU A C 1
ATOM 2920 O O . LEU A 1 394 ? -7.766 24.062 -11.359 1 97.69 394 LEU A O 1
ATOM 2924 N N . ALA A 1 395 ? -6.055 25.125 -10.383 1 97.56 395 ALA A N 1
ATOM 2925 C CA . ALA A 1 395 ? -6.609 24.969 -9.039 1 97.56 395 ALA A CA 1
ATOM 2926 C C . ALA A 1 395 ? -7.508 26.141 -8.672 1 97.56 395 ALA A C 1
ATOM 2928 O O . ALA A 1 395 ? -8.484 25.984 -7.934 1 97.56 395 ALA A O 1
ATOM 2929 N N . GLY A 1 396 ? -7.191 27.312 -9.133 1 96.69 396 GLY A N 1
ATOM 2930 C CA . GLY A 1 396 ? -7.91 28.531 -8.773 1 96.69 396 GLY A CA 1
ATOM 2931 C C . GLY A 1 396 ? -8.992 28.891 -9.773 1 96.69 396 GLY A C 1
ATOM 2932 O O . GLY A 1 396 ? -10.125 28.438 -9.664 1 96.69 396 GLY A O 1
ATOM 2933 N N . ALA A 1 397 ? -8.578 29.594 -10.82 1 96.81 397 ALA A N 1
ATOM 2934 C CA . ALA A 1 397 ? -9.5 30.203 -11.773 1 96.81 397 ALA A CA 1
ATOM 2935 C C . ALA A 1 397 ? -10.336 29.156 -12.492 1 96.81 397 ALA A C 1
ATOM 2937 O O . ALA A 1 397 ? -11.516 29.375 -12.789 1 96.81 397 ALA A O 1
ATOM 2938 N N . ASP A 1 398 ? -9.688 28 -12.797 1 97.75 398 ASP A N 1
ATOM 2939 C CA . ASP A 1 398 ? -10.375 26.938 -13.523 1 97.75 398 ASP A CA 1
ATOM 2940 C C . ASP A 1 398 ? -10.789 25.812 -12.586 1 97.75 398 ASP A C 1
ATOM 2942 O O . ASP A 1 398 ? -11.273 24.766 -13.039 1 97.75 398 ASP A O 1
ATOM 2946 N N . GLY A 1 399 ? -10.57 26.031 -11.336 1 97.81 399 GLY A N 1
ATOM 2947 C CA . GLY A 1 399 ? -10.875 25 -10.352 1 97.81 399 GLY A CA 1
ATOM 2948 C C . GLY A 1 399 ? -11.836 25.469 -9.281 1 97.81 399 GLY A C 1
ATOM 2949 O O . GLY A 1 399 ? -13.031 25.641 -9.547 1 97.81 399 GLY A O 1
ATOM 2950 N N . ILE A 1 400 ? -11.328 25.797 -8.164 1 98.62 400 ILE A N 1
ATOM 2951 C CA . ILE A 1 400 ? -12.125 26.109 -6.977 1 98.62 400 ILE A CA 1
ATOM 2952 C C . ILE A 1 400 ? -12.961 27.359 -7.238 1 98.62 400 ILE A C 1
ATOM 2954 O O . ILE A 1 400 ? -14.164 27.375 -6.98 1 98.62 400 ILE A O 1
ATOM 2958 N N . ASP A 1 401 ? -12.336 28.375 -7.754 1 98.5 401 ASP A N 1
ATOM 2959 C CA . ASP A 1 401 ? -13.047 29.641 -7.977 1 98.5 401 ASP A CA 1
ATOM 2960 C C . ASP A 1 401 ? -14.156 29.469 -9.008 1 98.5 401 ASP A C 1
ATOM 2962 O O . ASP A 1 401 ? -15.234 30.047 -8.875 1 98.5 401 ASP A O 1
ATOM 2966 N N . LYS A 1 402 ? -13.859 28.719 -10.039 1 98.25 402 LYS A N 1
ATOM 2967 C CA . LYS A 1 402 ? -14.883 28.438 -11.047 1 98.25 402 LYS A CA 1
ATOM 2968 C C . LYS A 1 402 ? -16.062 27.703 -10.438 1 98.25 402 LYS A C 1
ATOM 2970 O O . LYS A 1 402 ? -17.219 28.047 -10.688 1 98.25 402 LYS A O 1
ATOM 2975 N N . ALA A 1 403 ? -15.828 26.703 -9.656 1 98.38 403 ALA A N 1
ATOM 2976 C CA . ALA A 1 403 ? -16.891 25.938 -9.023 1 98.38 403 ALA A CA 1
ATOM 2977 C C . ALA A 1 403 ? -17.719 26.797 -8.094 1 98.38 403 ALA A C 1
ATOM 2979 O O . ALA A 1 403 ? -18.953 26.719 -8.086 1 98.38 403 ALA A O 1
ATOM 2980 N N . LEU A 1 404 ? -17.047 27.625 -7.258 1 98.69 404 LEU A N 1
ATOM 2981 C CA . LEU A 1 404 ? -17.75 28.5 -6.324 1 98.69 404 LEU A CA 1
ATOM 2982 C C . LEU A 1 404 ? -18.656 29.469 -7.07 1 98.69 404 LEU A C 1
ATOM 2984 O O . LEU A 1 404 ? -19.797 29.703 -6.66 1 98.69 404 LEU A O 1
ATOM 2988 N N . ARG A 1 405 ? -18.156 30 -8.156 1 98.25 405 ARG A N 1
ATOM 2989 C CA . ARG A 1 405 ? -18.906 30.984 -8.93 1 98.25 405 ARG A CA 1
ATOM 2990 C C . ARG A 1 405 ? -20.062 30.328 -9.68 1 98.25 405 ARG A C 1
ATOM 2992 O O . ARG A 1 405 ? -21.203 30.781 -9.594 1 98.25 405 ARG A O 1
ATOM 2999 N N . GLU A 1 406 ? -19.75 29.25 -10.383 1 98.19 406 GLU A N 1
ATOM 3000 C CA . GLU A 1 406 ? -20.719 28.609 -11.266 1 98.19 406 GLU A CA 1
ATOM 3001 C C . GLU A 1 406 ? -21.891 28.031 -10.477 1 98.19 406 GLU A C 1
ATOM 3003 O O . GLU A 1 406 ? -23.031 28.016 -10.953 1 98.19 406 GLU A O 1
ATOM 3008 N N . HIS A 1 407 ? -21.641 27.625 -9.32 1 98.44 407 HIS A N 1
ATOM 3009 C CA . HIS A 1 407 ? -22.688 26.953 -8.547 1 98.44 407 HIS A CA 1
ATOM 3010 C C . HIS A 1 407 ? -23.109 27.797 -7.352 1 98.44 407 HIS A C 1
ATOM 3012 O O . HIS A 1 407 ? -23.891 27.344 -6.512 1 98.44 407 HIS A O 1
ATOM 3018 N N . ARG A 1 408 ? -22.547 29.016 -7.195 1 98.44 408 ARG A N 1
ATOM 3019 C CA . ARG A 1 408 ? -22.844 29.953 -6.113 1 98.44 408 ARG A CA 1
ATOM 3020 C C . ARG A 1 408 ? -22.641 29.281 -4.754 1 98.44 408 ARG A C 1
ATOM 3022 O O . ARG A 1 408 ? -23.562 29.266 -3.92 1 98.44 408 ARG A O 1
ATOM 3029 N N . LEU A 1 409 ? -21.469 28.719 -4.605 1 98.88 409 LEU A N 1
ATOM 3030 C CA . LEU A 1 409 ? -21.172 27.938 -3.406 1 98.88 409 LEU A CA 1
ATOM 3031 C C . LEU A 1 409 ? -20.5 28.812 -2.352 1 98.88 409 LEU A C 1
ATOM 3033 O O . LEU A 1 409 ? -19.781 29.75 -2.688 1 98.88 409 LEU A O 1
ATOM 3037 N N . ASP A 1 410 ? -20.719 28.391 -1.111 1 98.81 410 ASP A N 1
ATOM 3038 C CA . ASP A 1 410 ? -19.984 28.969 0.011 1 98.81 410 ASP A CA 1
ATOM 3039 C C . ASP A 1 410 ? -18.719 28.172 0.308 1 98.81 410 ASP A C 1
ATOM 3041 O O . ASP A 1 410 ? -17.719 28.734 0.777 1 98.81 410 ASP A O 1
ATOM 3045 N N . ALA A 1 411 ? -18.797 26.875 0.105 1 98.88 411 ALA A N 1
ATOM 3046 C CA . ALA A 1 411 ? -17.656 25.984 0.336 1 98.88 411 ALA A CA 1
ATOM 3047 C C . ALA A 1 411 ? -17.828 24.672 -0.431 1 98.88 411 ALA A C 1
ATOM 3049 O O . ALA A 1 411 ? -18.891 24.422 -1.005 1 98.88 411 ALA A O 1
ATOM 3050 N N . ILE A 1 412 ? -16.781 23.953 -0.463 1 98.88 412 ILE A N 1
ATOM 3051 C CA . ILE A 1 412 ? -16.75 22.656 -1.115 1 98.88 412 ILE A CA 1
ATOM 3052 C C . ILE A 1 412 ? -16.375 21.578 -0.099 1 98.88 412 ILE A C 1
ATOM 3054 O O . ILE A 1 412 ? -15.547 21.812 0.784 1 98.88 412 ILE A O 1
ATOM 3058 N N . VAL A 1 413 ? -17.047 20.391 -0.238 1 98.75 413 VAL A N 1
ATOM 3059 C CA . VAL A 1 413 ? -16.797 19.297 0.699 1 98.75 413 VAL A CA 1
ATOM 3060 C C . VAL A 1 413 ? -16.359 18.047 -0.063 1 98.75 413 VAL A C 1
ATOM 3062 O O . VAL A 1 413 ? -16.734 17.859 -1.219 1 98.75 413 VAL A O 1
ATOM 3065 N N . ALA A 1 414 ? -15.531 17.25 0.549 1 98.5 414 ALA A N 1
ATOM 3066 C CA . ALA A 1 414 ? -14.984 16.016 -0.001 1 98.5 414 ALA A CA 1
ATOM 3067 C C . ALA A 1 414 ? -14.359 15.148 1.095 1 98.5 414 ALA A C 1
ATOM 3069 O O . ALA A 1 414 ? -14.125 15.633 2.207 1 98.5 414 ALA A O 1
ATOM 3070 N N . PRO A 1 415 ? -14.188 13.805 0.83 1 98.5 415 PRO A N 1
ATOM 3071 C CA . PRO A 1 415 ? -13.312 13.078 1.75 1 98.5 415 PRO A CA 1
ATOM 3072 C C . PRO A 1 415 ? -11.898 13.656 1.808 1 98.5 415 PRO A C 1
ATOM 3074 O O . PRO A 1 415 ? -11.367 14.094 0.785 1 98.5 415 PRO A O 1
ATOM 3077 N N . THR A 1 416 ? -11.328 13.664 2.967 1 98.44 416 THR A N 1
ATOM 3078 C CA . THR A 1 416 ? -9.969 14.188 3.074 1 98.44 416 THR A CA 1
ATOM 3079 C C . THR A 1 416 ? -8.969 13.227 2.441 1 98.44 416 THR A C 1
ATOM 3081 O O . THR A 1 416 ? -8.031 13.656 1.761 1 98.44 416 THR A O 1
ATOM 3084 N N . GLU A 1 417 ? -9.219 11.969 2.729 1 97.44 417 GLU A N 1
ATOM 3085 C CA . GLU A 1 417 ? -8.391 10.906 2.176 1 97.44 417 GLU A CA 1
ATOM 3086 C C . GLU A 1 417 ? -9.219 9.945 1.323 1 97.44 417 GLU A C 1
ATOM 3088 O O . GLU A 1 417 ? -10.438 9.828 1.51 1 97.44 417 GLU A O 1
ATOM 3093 N N . GLY A 1 418 ? -8.531 9.289 0.415 1 96.19 418 GLY A N 1
ATOM 3094 C CA . GLY A 1 418 ? -9.219 8.312 -0.421 1 96.19 418 GLY A CA 1
ATOM 3095 C C . GLY A 1 418 ? -9.555 7.027 0.313 1 96.19 418 GLY A C 1
ATOM 3096 O O . GLY A 1 418 ? -10.422 6.27 -0.118 1 96.19 418 GLY A O 1
ATOM 3097 N N . SER A 1 419 ? -8.883 6.793 1.385 1 97.19 419 SER A N 1
ATOM 3098 C CA . SER A 1 419 ? -9.078 5.605 2.211 1 97.19 419 SER A CA 1
ATOM 3099 C C . SER A 1 419 ? -8.68 5.867 3.66 1 97.19 419 SER A C 1
ATOM 3101 O O . SER A 1 419 ? -8.07 6.891 3.965 1 97.19 419 SER A O 1
ATOM 3103 N N . PRO A 1 420 ? -9.133 4.949 4.559 1 97.12 420 PRO A N 1
ATOM 3104 C CA . PRO A 1 420 ? -8.492 4.98 5.875 1 97.12 420 PRO A CA 1
ATOM 3105 C C . PRO A 1 420 ? -6.988 4.734 5.812 1 97.12 420 PRO A C 1
ATOM 3107 O O . PRO A 1 420 ? -6.461 4.375 4.754 1 97.12 420 PRO A O 1
ATOM 3110 N N . ALA A 1 421 ? -6.34 4.949 6.941 1 98.19 421 ALA A N 1
ATOM 3111 C CA . ALA A 1 421 ? -4.887 4.809 7 1 98.19 421 ALA A CA 1
ATOM 3112 C C . ALA A 1 421 ? -4.453 3.404 6.594 1 98.19 421 ALA A C 1
ATOM 3114 O O . ALA A 1 421 ? -5.09 2.418 6.973 1 98.19 421 ALA A O 1
ATOM 3115 N N . PHE A 1 422 ? -3.471 3.32 5.82 1 97.88 422 PHE A N 1
ATOM 3116 C CA . PHE A 1 422 ? -2.902 2.064 5.348 1 97.88 422 PHE A CA 1
ATOM 3117 C C . PHE A 1 422 ? -1.792 1.589 6.277 1 97.88 422 PHE A C 1
ATOM 3119 O O . PHE A 1 422 ? -1.341 2.336 7.145 1 97.88 422 PHE A O 1
ATOM 3126 N N . ALA A 1 423 ? -1.352 0.38 6.074 1 97.12 423 ALA A N 1
ATOM 3127 C CA . ALA A 1 423 ? -0.298 -0.212 6.895 1 97.12 423 ALA A CA 1
ATOM 3128 C C . ALA A 1 423 ? 1.038 0.486 6.66 1 97.12 423 ALA A C 1
ATOM 3130 O O . ALA A 1 423 ? 1.36 0.857 5.527 1 97.12 423 ALA A O 1
ATOM 3131 N N . ILE A 1 424 ? 1.832 0.654 7.707 1 97.19 424 ILE A N 1
ATOM 3132 C CA . ILE A 1 424 ? 3.186 1.189 7.602 1 97.19 424 ILE A CA 1
ATOM 3133 C C . ILE A 1 424 ? 4.086 0.182 6.891 1 97.19 424 ILE A C 1
ATOM 3135 O O . ILE A 1 424 ? 4.148 -0.987 7.277 1 97.19 424 ILE A O 1
ATOM 3139 N N . ASP A 1 425 ? 4.734 0.629 5.828 1 96.5 425 ASP A N 1
ATOM 3140 C CA . ASP A 1 425 ? 5.641 -0.223 5.066 1 96.5 425 ASP A CA 1
ATOM 3141 C C . ASP A 1 425 ? 6.871 0.558 4.602 1 96.5 425 ASP A C 1
ATOM 3143 O O . ASP A 1 425 ? 6.883 1.106 3.498 1 96.5 425 ASP A O 1
ATOM 3147 N N . PRO A 1 426 ? 7.883 0.546 5.375 1 92.75 426 PRO A N 1
ATOM 3148 C CA . PRO A 1 426 ? 9.055 1.336 4.992 1 92.75 426 PRO A CA 1
ATOM 3149 C C . PRO A 1 426 ? 9.766 0.785 3.76 1 92.75 426 PRO A C 1
ATOM 3151 O O . PRO A 1 426 ? 10.547 1.495 3.123 1 92.75 426 PRO A O 1
ATOM 3154 N N . VAL A 1 427 ? 9.484 -0.478 3.42 1 94.25 427 VAL A N 1
ATOM 3155 C CA . VAL A 1 427 ? 10.195 -1.115 2.316 1 94.25 427 VAL A CA 1
ATOM 3156 C C . VAL A 1 427 ? 9.555 -0.707 0.989 1 94.25 427 VAL A C 1
ATOM 3158 O O . VAL A 1 427 ? 10.258 -0.332 0.047 1 94.25 427 VAL A O 1
ATOM 3161 N N . VAL A 1 428 ? 8.273 -0.7 0.955 1 96.38 428 VAL A N 1
ATOM 3162 C CA . VAL A 1 428 ? 7.594 -0.456 -0.313 1 96.38 428 VAL A CA 1
ATOM 3163 C C . VAL A 1 428 ? 7.105 0.989 -0.368 1 96.38 428 VAL A C 1
ATOM 3165 O O . VAL A 1 428 ? 7.016 1.579 -1.447 1 96.38 428 VAL A O 1
ATOM 3168 N N . GLY A 1 429 ? 6.801 1.566 0.809 1 96.12 429 GLY A N 1
ATOM 3169 C CA . GLY A 1 429 ? 6.32 2.938 0.868 1 96.12 429 GLY A CA 1
ATOM 3170 C C . GLY A 1 429 ? 4.82 3.039 1.075 1 96.12 429 GLY A C 1
ATOM 3171 O O . GLY A 1 429 ? 4.152 2.027 1.291 1 96.12 429 GLY A O 1
ATOM 3172 N N . ASP A 1 430 ? 4.32 4.238 1.009 1 97.12 430 ASP A N 1
ATOM 3173 C CA . ASP A 1 430 ? 2.928 4.539 1.329 1 97.12 430 ASP A CA 1
ATOM 3174 C C . ASP A 1 430 ? 1.987 4.004 0.249 1 97.12 430 ASP A C 1
ATOM 3176 O O . ASP A 1 430 ? 2.297 4.082 -0.942 1 97.12 430 ASP A O 1
ATOM 3180 N N . ASN A 1 431 ? 0.858 3.441 0.697 1 96.75 431 ASN A N 1
ATOM 3181 C CA . ASN A 1 431 ? -0.2 2.982 -0.197 1 96.75 431 ASN A CA 1
ATOM 3182 C C . ASN A 1 431 ? -1.324 4.008 -0.309 1 96.75 431 ASN A C 1
ATOM 3184 O O . ASN A 1 431 ? -2.465 3.73 0.068 1 96.75 431 ASN A O 1
ATOM 3188 N N . ILE A 1 432 ? -1.045 5.094 -0.932 1 95.5 432 ILE A N 1
ATOM 3189 C CA . ILE A 1 432 ? -2.012 6.18 -1.041 1 95.5 432 ILE A CA 1
ATOM 3190 C C . ILE A 1 432 ? -2.955 5.914 -2.211 1 95.5 432 ILE A C 1
ATOM 3192 O O . ILE A 1 432 ? -2.529 5.895 -3.369 1 95.5 432 ILE A O 1
ATOM 3196 N N . LEU A 1 433 ? -4.203 5.695 -1.953 1 94.56 433 LEU A N 1
ATOM 3197 C CA . LEU A 1 433 ? -5.199 5.523 -3.008 1 94.56 433 LEU A CA 1
ATOM 3198 C C . LEU A 1 433 ? -5.582 6.871 -3.611 1 94.56 433 LEU A C 1
ATOM 3200 O O . LEU A 1 433 ? -5.43 7.91 -2.969 1 94.56 433 LEU A O 1
ATOM 3204 N N . PRO A 1 434 ? -6.055 6.77 -4.832 1 91.44 434 PRO A N 1
ATOM 3205 C CA . PRO A 1 434 ? -6.605 8.016 -5.367 1 91.44 434 PRO A CA 1
ATOM 3206 C C . PRO A 1 434 ? -7.805 8.523 -4.57 1 91.44 434 PRO A C 1
ATOM 3208 O O . PRO A 1 434 ? -8.266 7.848 -3.65 1 91.44 434 PRO A O 1
ATOM 3211 N N . GLY A 1 435 ? -8.18 9.711 -4.914 1 91.5 435 GLY A N 1
ATOM 3212 C CA . GLY A 1 435 ? -9.258 10.344 -4.176 1 91.5 435 GLY A CA 1
ATOM 3213 C C . GLY A 1 435 ? -8.766 11.273 -3.08 1 91.5 435 GLY A C 1
ATOM 3214 O O . GLY A 1 435 ? -7.602 11.68 -3.078 1 91.5 435 GLY A O 1
ATOM 3215 N N . GLY A 1 436 ? -9.68 11.641 -2.178 1 93.94 436 GLY A N 1
ATOM 3216 C CA . GLY A 1 436 ? -9.32 12.609 -1.158 1 93.94 436 GLY A CA 1
ATOM 3217 C C . GLY A 1 436 ? -9.047 13.992 -1.722 1 93.94 436 GLY A C 1
ATOM 3218 O O . GLY A 1 436 ? -8.906 14.156 -2.936 1 93.94 436 GLY A O 1
ATOM 3219 N N . CYS A 1 437 ? -8.977 14.914 -0.786 1 93.69 437 CYS A N 1
ATOM 3220 C CA . CYS A 1 437 ? -8.852 16.281 -1.278 1 93.69 437 CYS A CA 1
ATOM 3221 C C . CYS A 1 437 ? -7.836 17.062 -0.453 1 93.69 437 CYS A C 1
ATOM 3223 O O . CYS A 1 437 ? -8.023 17.25 0.749 1 93.69 437 CYS A O 1
ATOM 3225 N N . SER A 1 438 ? -6.672 17.266 -0.986 1 94.75 438 SER A N 1
ATOM 3226 C CA . SER A 1 438 ? -5.715 18.188 -0.381 1 94.75 438 SER A CA 1
ATOM 3227 C C . SER A 1 438 ? -5.078 19.094 -1.432 1 94.75 438 SER A C 1
ATOM 3229 O O . SER A 1 438 ? -4.77 20.25 -1.155 1 94.75 438 SER A O 1
ATOM 3231 N N . THR A 1 439 ? -5.047 18.578 -2.652 1 97.62 439 THR A N 1
ATOM 3232 C CA . THR A 1 439 ? -4.184 19.188 -3.658 1 97.62 439 THR A CA 1
ATOM 3233 C C . THR A 1 439 ? -4.793 20.484 -4.18 1 97.62 439 THR A C 1
ATOM 3235 O O . THR A 1 439 ? -4.105 21.516 -4.27 1 97.62 439 THR A O 1
ATOM 3238 N N . PRO A 1 440 ? -6.09 20.531 -4.465 1 97.44 440 PRO A N 1
ATOM 3239 C CA . PRO A 1 440 ? -6.613 21.766 -5.059 1 97.44 440 PRO A CA 1
ATOM 3240 C C . PRO A 1 440 ? -6.461 22.969 -4.141 1 97.44 440 PRO A C 1
ATOM 3242 O O . PRO A 1 440 ? -5.906 24 -4.547 1 97.44 440 PRO A O 1
ATOM 3245 N N . PRO A 1 441 ? -6.875 22.859 -2.914 1 98.38 441 PRO A N 1
ATOM 3246 C CA . PRO A 1 441 ? -6.676 24.031 -2.057 1 98.38 441 PRO A CA 1
ATOM 3247 C C . PRO A 1 441 ? -5.203 24.312 -1.777 1 98.38 441 PRO A C 1
ATOM 3249 O O . PRO A 1 441 ? -4.809 25.469 -1.634 1 98.38 441 PRO A O 1
ATOM 3252 N N . ALA A 1 442 ? -4.367 23.312 -1.691 1 98.5 442 ALA A N 1
ATOM 3253 C CA . ALA A 1 442 ? -2.934 23.5 -1.489 1 98.5 442 ALA A CA 1
ATOM 3254 C C . ALA A 1 442 ? -2.32 24.297 -2.643 1 98.5 442 ALA A C 1
ATOM 3256 O O . ALA A 1 442 ? -1.607 25.281 -2.42 1 98.5 442 ALA A O 1
ATOM 3257 N N . VAL A 1 443 ? -2.652 23.859 -3.852 1 98.5 443 VAL A N 1
ATOM 3258 C CA . VAL A 1 443 ? -2.082 24.469 -5.051 1 98.5 443 VAL A CA 1
ATOM 3259 C C . VAL A 1 443 ? -2.613 25.891 -5.211 1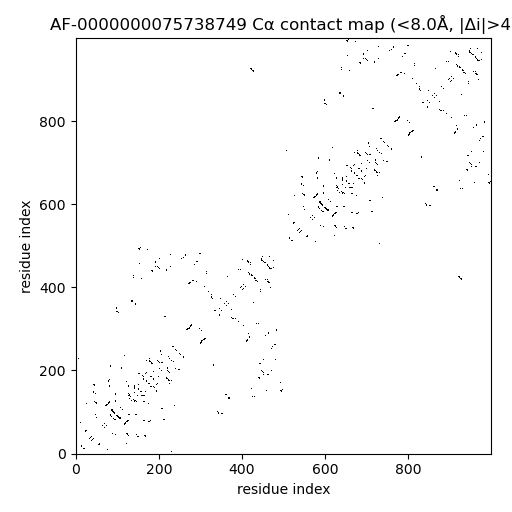 98.5 443 VAL A C 1
ATOM 3261 O O . VAL A 1 443 ? -1.87 26.797 -5.598 1 98.5 443 VAL A O 1
ATOM 3264 N N . ALA A 1 444 ? -3.844 26.125 -4.871 1 98.12 444 ALA A N 1
ATOM 3265 C CA . ALA A 1 444 ? -4.457 27.453 -5 1 98.12 444 ALA A CA 1
ATOM 3266 C C . ALA A 1 444 ? -4.008 28.375 -3.877 1 98.12 444 ALA A C 1
ATOM 3268 O O . ALA A 1 444 ? -4.184 29.594 -3.961 1 98.12 444 ALA A O 1
ATOM 3269 N N . GLY A 1 445 ? -3.422 27.812 -2.828 1 97.81 445 GLY A N 1
ATOM 3270 C CA . GLY A 1 445 ? -3.088 28.578 -1.645 1 97.81 445 GLY A CA 1
ATOM 3271 C C . GLY A 1 445 ? -4.301 28.953 -0.813 1 97.81 445 GLY A C 1
ATOM 3272 O O . GLY A 1 445 ? -4.324 30.016 -0.181 1 97.81 445 GLY A O 1
ATOM 3273 N N . TYR A 1 446 ? -5.352 28.109 -0.852 1 98.31 446 TYR A N 1
ATOM 3274 C CA . TYR A 1 446 ? -6.637 28.438 -0.236 1 98.31 446 TYR A CA 1
ATOM 3275 C C . TYR A 1 446 ? -6.789 27.719 1.102 1 98.31 446 TYR A C 1
ATOM 3277 O O . TYR A 1 446 ? -6 26.828 1.434 1 98.31 446 TYR A O 1
ATOM 3285 N N . PRO A 1 447 ? -7.781 28.203 1.952 1 98.44 447 PRO A N 1
ATOM 3286 C CA . PRO A 1 447 ? -7.98 27.547 3.246 1 98.44 447 PRO A CA 1
ATOM 3287 C C . PRO A 1 447 ? -8.68 26.188 3.121 1 98.44 447 PRO A C 1
ATOM 3289 O O . PRO A 1 447 ? -9.523 26 2.24 1 98.44 447 PRO A O 1
ATOM 3292 N N . HIS A 1 448 ? -8.305 25.297 3.949 1 98.88 448 HIS A N 1
ATOM 3293 C CA . HIS A 1 448 ? -8.789 23.922 4.008 1 98.88 448 HIS A CA 1
ATOM 3294 C C . HIS A 1 448 ? -8.844 23.422 5.449 1 98.88 448 HIS A C 1
ATOM 3296 O O . HIS A 1 448 ? -7.844 23.469 6.164 1 98.88 448 HIS A O 1
ATOM 3302 N N . ILE A 1 449 ? -10.047 23.047 5.906 1 98.94 449 ILE A N 1
ATOM 3303 C CA . ILE A 1 449 ? -10.188 22.5 7.254 1 98.94 449 ILE A CA 1
ATOM 3304 C C . ILE A 1 449 ? -10.688 21.062 7.176 1 98.94 449 ILE A C 1
ATOM 3306 O O . ILE A 1 449 ? -11.477 20.719 6.293 1 98.94 449 ILE A O 1
ATOM 3310 N N . CYS A 1 450 ? -10.133 20.234 7.988 1 98.81 450 CYS A N 1
ATOM 3311 C CA . CYS A 1 450 ? -10.555 18.859 8.133 1 98.81 450 CYS A CA 1
ATOM 3312 C C . CYS A 1 450 ? -11.133 18.594 9.523 1 98.81 450 CYS A C 1
ATOM 3314 O O . CYS A 1 450 ? -10.586 19.062 10.523 1 98.81 450 CYS A O 1
ATOM 3316 N N . VAL A 1 451 ? -12.273 17.844 9.57 1 98.94 451 VAL A N 1
ATOM 3317 C CA . VAL A 1 451 ? -12.875 17.438 10.836 1 98.94 451 VAL A CA 1
ATOM 3318 C C . VAL A 1 451 ? -13.172 15.938 10.812 1 98.94 451 VAL A C 1
ATOM 3320 O O . VAL A 1 451 ? -13.359 15.352 9.75 1 98.94 451 VAL A O 1
ATOM 3323 N N . PRO A 1 452 ? -13.203 15.328 12 1 98.88 452 PRO A N 1
ATOM 3324 C CA . PRO A 1 452 ? -13.547 13.898 12.047 1 98.88 452 PRO A CA 1
ATOM 3325 C C . PRO A 1 452 ? -14.945 13.617 11.484 1 98.88 452 PRO A C 1
ATOM 3327 O O . PRO A 1 452 ? -15.891 14.344 11.781 1 98.88 452 PRO A O 1
ATOM 3330 N N . ALA A 1 453 ? -15.062 12.531 10.688 1 98.81 453 ALA A N 1
ATOM 3331 C CA . ALA A 1 453 ? -16.344 12.227 10.055 1 98.81 453 ALA A CA 1
ATOM 3332 C C . ALA A 1 453 ? -16.797 10.82 10.406 1 98.81 453 ALA A C 1
ATOM 3334 O O . ALA A 1 453 ? -17.969 10.477 10.227 1 98.81 453 ALA A O 1
ATOM 3335 N N . GLY A 1 454 ? -15.891 10.016 10.914 1 98.69 454 GLY A N 1
ATOM 3336 C CA . GLY A 1 454 ? -16.266 8.672 11.297 1 98.69 454 GLY A CA 1
ATOM 3337 C C . GLY A 1 454 ? -15.094 7.715 11.367 1 98.69 454 GLY A C 1
ATOM 3338 O O . GLY A 1 454 ? -13.938 8.141 11.312 1 98.69 454 GLY A O 1
ATOM 3339 N N . TYR A 1 455 ? -15.461 6.438 11.602 1 97.62 455 TYR A N 1
ATOM 3340 C CA . TYR A 1 455 ? -14.445 5.395 11.742 1 97.62 455 TYR A CA 1
ATOM 3341 C C . TYR A 1 455 ? -14.828 4.152 10.953 1 97.62 455 TYR A C 1
ATOM 3343 O O . TYR A 1 455 ? -16 3.77 10.914 1 97.62 455 TYR A O 1
ATOM 3351 N N . PHE A 1 456 ? -13.922 3.578 10.273 1 96.19 456 PHE A N 1
ATOM 3352 C CA . PHE A 1 456 ? -14.039 2.26 9.656 1 96.19 456 PHE A CA 1
ATOM 3353 C C . PHE A 1 456 ? -12.945 1.328 10.164 1 96.19 456 PHE A C 1
ATOM 3355 O O . PHE A 1 456 ? -11.758 1.62 10.023 1 96.19 456 PHE A O 1
ATOM 3362 N N . CYS A 1 457 ? -13.305 0.224 10.789 1 93.69 457 CYS A N 1
ATOM 3363 C CA . CYS A 1 457 ? -12.383 -0.716 11.43 1 93.69 457 CYS A CA 1
ATOM 3364 C C . CYS A 1 457 ? -11.492 -0.008 12.438 1 93.69 457 CYS A C 1
ATOM 3366 O O . CYS A 1 457 ? -10.297 -0.285 12.516 1 93.69 457 CYS A O 1
ATOM 3368 N N . GLY A 1 458 ? -12.078 0.978 13.109 1 95.81 458 GLY A N 1
ATOM 3369 C CA . GLY A 1 458 ? -11.359 1.691 14.148 1 95.81 458 GLY A CA 1
ATOM 3370 C C . GLY A 1 458 ? -10.469 2.795 13.609 1 95.81 458 GLY A C 1
ATOM 3371 O O . GLY A 1 458 ? -9.867 3.547 14.375 1 95.81 458 GLY A O 1
ATOM 3372 N N . LEU A 1 459 ? -10.422 2.963 12.305 1 97.81 459 LEU A N 1
ATOM 3373 C CA . LEU A 1 459 ? -9.562 3.965 11.688 1 97.81 459 LEU A CA 1
ATOM 3374 C C . LEU A 1 459 ? -10.352 5.227 11.352 1 97.81 459 LEU A C 1
ATOM 3376 O O . LEU A 1 459 ? -11.438 5.148 10.766 1 97.81 459 LEU A O 1
ATOM 3380 N N . PRO A 1 460 ? -9.828 6.367 11.648 1 98.56 460 PRO A N 1
ATOM 3381 C CA . PRO A 1 460 ? -10.555 7.617 11.43 1 98.56 460 PRO A CA 1
ATOM 3382 C C . PRO A 1 460 ? -10.656 7.992 9.953 1 98.56 460 PRO A C 1
ATOM 3384 O O . PRO A 1 460 ? -9.75 7.707 9.172 1 98.56 460 PRO A O 1
ATOM 3387 N N . VAL A 1 461 ? -11.711 8.625 9.625 1 98.69 461 VAL A N 1
ATOM 3388 C CA . VAL A 1 461 ? -11.961 9.258 8.336 1 98.69 461 VAL A CA 1
ATOM 3389 C C . VAL A 1 461 ? -12.383 10.711 8.547 1 98.69 461 VAL A C 1
ATOM 3391 O O . VAL A 1 461 ? -13.148 11.016 9.469 1 98.69 461 VAL A O 1
ATOM 3394 N N . GLY A 1 462 ? -11.812 11.555 7.734 1 98.75 462 GLY A N 1
ATOM 3395 C CA . GLY A 1 462 ? -12.102 12.969 7.91 1 98.75 462 GLY A CA 1
ATOM 3396 C C . GLY A 1 462 ? -12.898 13.562 6.758 1 98.75 462 GLY A C 1
ATOM 3397 O O . GLY A 1 462 ? -12.867 13.031 5.645 1 98.75 462 GLY A O 1
ATOM 3398 N N . LEU A 1 463 ? -13.562 14.641 7.059 1 98.88 463 LEU A N 1
ATOM 3399 C CA . LEU A 1 463 ? -14.289 15.469 6.098 1 98.88 463 LEU A CA 1
ATOM 3400 C C . LEU A 1 463 ? -13.547 16.766 5.828 1 98.88 463 LEU A C 1
ATOM 3402 O O . LEU A 1 463 ? -13.172 17.484 6.766 1 98.88 463 LEU A O 1
ATOM 3406 N N . SER A 1 464 ? -13.391 17.016 4.594 1 98.81 464 SER A N 1
ATOM 3407 C CA . SER A 1 464 ? -12.742 18.25 4.168 1 98.81 464 SER A CA 1
ATOM 3408 C C . SER A 1 464 ? -13.773 19.312 3.793 1 98.81 464 SER A C 1
ATOM 3410 O O . SER A 1 464 ? -14.773 19.016 3.139 1 98.81 464 SER A O 1
ATOM 3412 N N . LEU A 1 465 ? -13.523 20.531 4.25 1 98.94 465 LEU A N 1
ATOM 3413 C CA . LEU A 1 465 ? -14.172 21.75 3.777 1 98.94 465 LEU A CA 1
ATOM 3414 C C . LEU A 1 465 ? -13.148 22.766 3.287 1 98.94 465 LEU A C 1
ATOM 3416 O O . LEU A 1 465 ? -12.18 23.062 3.992 1 98.94 465 LEU A O 1
ATOM 3420 N N . PHE A 1 466 ? -13.305 23.203 2.119 1 98.81 466 PHE A N 1
ATOM 3421 C CA . PHE A 1 466 ? -12.398 24.219 1.591 1 98.81 466 PHE A CA 1
ATOM 3422 C C . PHE A 1 466 ? -13.156 25.234 0.762 1 98.81 466 PHE A C 1
ATOM 3424 O O . PHE A 1 466 ? -14.297 25 0.361 1 98.81 466 PHE A O 1
ATOM 3431 N N . ALA A 1 467 ? -12.609 26.406 0.563 1 98.5 467 ALA A N 1
ATOM 3432 C CA . ALA A 1 467 ? -13.227 27.531 -0.13 1 98.5 467 ALA A CA 1
ATOM 3433 C C . ALA A 1 467 ? -12.172 28.453 -0.731 1 98.5 467 ALA A C 1
ATOM 3435 O O . ALA A 1 467 ? -11.023 28.047 -0.926 1 98.5 467 ALA A O 1
ATOM 3436 N N . GLY A 1 468 ? -12.648 29.609 -1.23 1 97.88 468 GLY A N 1
ATOM 3437 C CA . GLY A 1 468 ? -11.734 30.578 -1.812 1 97.88 468 GLY A CA 1
ATOM 3438 C C . GLY A 1 468 ? -10.828 31.234 -0.785 1 97.88 468 GLY A C 1
ATOM 3439 O O . GLY A 1 468 ? -10.938 30.969 0.411 1 97.88 468 GLY A O 1
ATOM 3440 N N . ALA A 1 469 ? -9.961 32.125 -1.248 1 97.19 469 ALA A N 1
ATOM 3441 C CA . ALA A 1 469 ? -8.953 32.781 -0.418 1 97.19 469 ALA A CA 1
ATOM 3442 C C . ALA A 1 469 ? -9.609 33.562 0.72 1 97.19 469 ALA A C 1
ATOM 3444 O O . ALA A 1 469 ? -10.633 34.219 0.524 1 97.19 469 ALA A O 1
ATOM 3445 N N . PHE A 1 470 ? -9.047 33.344 1.966 1 97.31 470 PHE A N 1
ATOM 3446 C CA . PHE A 1 470 ? -9.336 34.125 3.17 1 97.31 470 PHE A CA 1
ATOM 3447 C C . PHE A 1 470 ? -10.766 33.875 3.641 1 97.31 470 PHE A C 1
ATOM 3449 O O . PHE A 1 470 ? -11.383 34.75 4.258 1 97.31 470 PHE A O 1
ATOM 3456 N N . GLN A 1 471 ? -11.234 32.688 3.318 1 97.56 471 GLN A N 1
ATOM 3457 C CA . GLN A 1 471 ? -12.57 32.312 3.766 1 97.56 471 GLN A CA 1
ATOM 3458 C C . GLN A 1 471 ? -12.508 31.422 5.004 1 97.56 471 GLN A C 1
ATOM 3460 O O . GLN A 1 471 ? -13.414 30.641 5.25 1 97.56 471 GLN A O 1
ATOM 3465 N N . GLU A 1 472 ? -11.453 31.547 5.762 1 98.12 472 GLU A N 1
ATOM 3466 C CA . GLU A 1 472 ? -11.32 30.797 7.008 1 98.12 472 GLU A CA 1
ATOM 3467 C C . GLU A 1 472 ? -12.539 31.016 7.91 1 98.12 472 GLU A C 1
ATOM 3469 O O . GLU A 1 472 ? -13.016 30.062 8.539 1 98.12 472 GLU A O 1
ATOM 3474 N N . PRO A 1 473 ? -13.117 32.219 7.961 1 98 473 PRO A N 1
ATOM 3475 C CA . PRO A 1 473 ? -14.281 32.438 8.82 1 98 473 PRO A CA 1
ATOM 3476 C C . PRO A 1 473 ? -15.438 31.484 8.492 1 98 473 PRO A C 1
ATOM 3478 O O . PRO A 1 473 ? -16.016 30.859 9.383 1 98 473 PRO A O 1
ATOM 3481 N N . LYS A 1 474 ? -15.742 31.328 7.234 1 98.12 474 LYS A N 1
ATOM 3482 C CA . LYS A 1 474 ? -16.828 30.453 6.816 1 98.12 474 LYS A CA 1
ATOM 3483 C C . LYS A 1 474 ? -16.531 29 7.16 1 98.12 474 LYS A C 1
ATOM 3485 O O . LYS A 1 474 ? -17.375 28.281 7.695 1 98.12 474 LYS A O 1
ATOM 3490 N N . LEU A 1 475 ? -15.344 28.594 6.848 1 98.88 475 LEU A N 1
ATOM 3491 C CA . LEU A 1 475 ? -14.961 27.203 7.059 1 98.88 475 LEU A CA 1
ATOM 3492 C C . LEU A 1 475 ? -14.992 26.859 8.539 1 98.88 475 LEU A C 1
ATOM 3494 O O . LEU A 1 475 ? -15.43 25.766 8.914 1 98.88 475 LEU A O 1
ATOM 3498 N N . ILE A 1 476 ? -14.5 27.766 9.359 1 98.88 476 ILE A N 1
ATOM 3499 C CA . ILE A 1 476 ? -14.508 27.547 10.805 1 98.88 476 ILE A CA 1
ATOM 3500 C C . ILE A 1 476 ? -15.945 27.422 11.297 1 98.88 476 ILE A C 1
ATOM 3502 O O . ILE A 1 476 ? -16.25 26.547 12.102 1 98.88 476 ILE A O 1
ATOM 3506 N N . GLY A 1 477 ? -16.828 28.266 10.797 1 98.88 477 GLY A N 1
ATOM 3507 C CA . GLY A 1 477 ? -18.234 28.172 11.164 1 98.88 477 GLY A CA 1
ATOM 3508 C C . GLY A 1 477 ? -18.875 26.844 10.773 1 98.88 477 GLY A C 1
ATOM 3509 O O . GLY A 1 477 ? -19.531 26.203 11.602 1 98.88 477 GLY A O 1
ATOM 3510 N N . TYR A 1 478 ? -18.688 26.422 9.539 1 98.94 478 TYR A N 1
ATOM 3511 C CA . TYR A 1 478 ? -19.281 25.188 9.039 1 98.94 478 TYR A CA 1
ATOM 3512 C C . TYR A 1 478 ? -18.719 23.984 9.781 1 98.94 478 TYR A C 1
ATOM 3514 O O . TYR A 1 478 ? -19.484 23.078 10.172 1 98.94 478 TYR A O 1
ATOM 3522 N N . ALA A 1 479 ? -17.406 23.984 9.969 1 98.94 479 ALA A N 1
ATOM 3523 C CA . ALA A 1 479 ? -16.766 22.891 10.688 1 98.94 479 ALA A CA 1
ATOM 3524 C C . ALA A 1 479 ? -17.266 22.797 12.125 1 98.94 479 ALA A C 1
ATOM 3526 O O . ALA A 1 479 ? -17.516 21.703 12.641 1 98.94 479 ALA A O 1
ATOM 3527 N N . TYR A 1 480 ? -17.422 23.938 12.734 1 98.94 480 TYR A N 1
ATOM 3528 C CA . TYR A 1 480 ? -17.891 23.984 14.117 1 98.94 480 TYR A CA 1
ATOM 3529 C C . TYR A 1 480 ? -19.312 23.469 14.234 1 98.94 480 TYR A C 1
ATOM 3531 O O . TYR A 1 480 ? -19.609 22.672 15.133 1 98.94 480 TYR A O 1
ATOM 3539 N N . ALA A 1 481 ? -20.141 23.906 13.375 1 98.94 481 ALA A N 1
ATOM 3540 C CA . ALA A 1 481 ? -21.531 23.453 13.391 1 98.94 481 ALA A CA 1
ATOM 3541 C C . ALA A 1 481 ? -21.609 21.938 13.242 1 98.94 481 ALA A C 1
ATOM 3543 O O . ALA A 1 481 ? -22.359 21.281 13.961 1 98.94 481 ALA A O 1
ATOM 3544 N N . PHE A 1 482 ? -20.875 21.406 12.359 1 98.88 482 PHE A N 1
ATOM 3545 C CA . PHE A 1 482 ? -20.828 19.953 12.148 1 98.88 482 PHE A CA 1
ATOM 3546 C C . PHE A 1 482 ? -20.312 19.25 13.391 1 98.88 482 PHE A C 1
ATOM 3548 O O . PHE A 1 482 ? -20.906 18.25 13.828 1 98.88 482 PHE A O 1
ATOM 3555 N N . GLU A 1 483 ? -19.203 19.734 13.922 1 98.88 483 GLU A N 1
ATOM 3556 C CA . GLU A 1 483 ? -18.578 19.156 15.102 1 98.88 483 GLU A CA 1
ATOM 3557 C C . GLU A 1 483 ? -19.547 19.109 16.281 1 98.88 483 GLU A C 1
ATOM 3559 O O . GLU A 1 483 ? -19.688 18.094 16.953 1 98.88 483 GLU A O 1
ATOM 3564 N N . GLN A 1 484 ? -20.234 20.219 16.516 1 98.69 484 GLN A N 1
ATOM 3565 C CA . GLN A 1 484 ? -21.125 20.328 17.656 1 98.69 484 GLN A CA 1
ATOM 3566 C C . GLN A 1 484 ? -22.328 19.406 17.5 1 98.69 484 GLN A C 1
ATOM 3568 O O . GLN A 1 484 ? -22.828 18.859 18.5 1 98.69 484 GLN A O 1
ATOM 3573 N N . ALA A 1 485 ? -22.75 19.219 16.328 1 98.5 485 ALA A N 1
ATOM 3574 C CA . ALA A 1 485 ? -23.953 18.422 16.078 1 98.5 485 ALA A CA 1
ATOM 3575 C C . ALA A 1 485 ? -23.641 16.938 16.141 1 98.5 485 ALA A C 1
ATOM 3577 O O . ALA A 1 485 ? -24.516 16.125 16.5 1 98.5 485 ALA A O 1
ATOM 3578 N N . THR A 1 486 ? -22.453 16.516 15.812 1 98.25 486 THR A N 1
ATOM 3579 C CA . THR A 1 486 ? -22.203 15.094 15.578 1 98.25 486 THR A CA 1
ATOM 3580 C C . THR A 1 486 ? -21.344 14.508 16.688 1 98.25 486 THR A C 1
ATOM 3582 O O . THR A 1 486 ? -21.5 13.336 17.062 1 98.25 486 THR A O 1
ATOM 3585 N N . GLY A 1 487 ? -20.406 15.312 17.203 1 98.19 487 GLY A N 1
ATOM 3586 C CA . GLY A 1 487 ? -19.531 14.797 18.234 1 98.19 487 GLY A CA 1
ATOM 3587 C C . GLY A 1 487 ? -18.844 13.5 17.859 1 98.19 487 GLY A C 1
ATOM 3588 O O . GLY A 1 487 ? -18.781 12.57 18.672 1 98.19 487 GLY A O 1
ATOM 3589 N N . VAL A 1 488 ? -18.234 13.414 16.703 1 98.19 488 VAL A N 1
ATOM 3590 C CA . VAL A 1 488 ? -17.766 12.18 16.094 1 98.19 488 VAL A CA 1
ATOM 3591 C C . VAL A 1 488 ? -16.547 11.664 16.844 1 98.19 488 VAL A C 1
ATOM 3593 O O . VAL A 1 488 ? -16.375 10.453 17.031 1 98.19 488 VAL A O 1
ATOM 3596 N N . ARG A 1 489 ? -15.695 12.508 17.391 1 98.44 489 ARG A N 1
ATOM 3597 C CA . ARG A 1 489 ? -14.352 12.148 17.812 1 98.44 489 ARG A CA 1
ATOM 3598 C C . ARG A 1 489 ? -14.383 11.242 19.031 1 98.44 489 ARG A C 1
ATOM 3600 O O . ARG A 1 489 ? -15.156 11.469 19.969 1 98.44 489 ARG A O 1
ATOM 3607 N N . ARG A 1 490 ? -13.547 10.266 18.984 1 97.88 490 ARG A N 1
ATOM 3608 C CA . ARG A 1 490 ? -13.242 9.391 20.109 1 97.88 490 ARG A CA 1
ATOM 3609 C C . ARG A 1 490 ? -11.734 9.289 20.328 1 97.88 490 ARG A C 1
ATOM 3611 O O . ARG A 1 490 ? -10.961 9.289 19.375 1 97.88 490 ARG A O 1
ATOM 3618 N N . PRO A 1 491 ? -11.289 9.188 21.578 1 98 491 PRO A N 1
ATOM 3619 C CA . PRO A 1 491 ? -9.859 9.016 21.844 1 98 491 PRO A CA 1
ATOM 3620 C C . PRO A 1 491 ? -9.32 7.676 21.328 1 98 491 PRO A C 1
ATOM 3622 O O . PRO A 1 491 ? -10.07 6.695 21.266 1 98 491 PRO A O 1
ATOM 3625 N N . PRO A 1 492 ? -8.07 7.641 21 1 98.19 492 PRO A N 1
ATOM 3626 C CA . PRO A 1 492 ? -7.484 6.375 20.547 1 98.19 492 PRO A CA 1
ATOM 3627 C C . PRO A 1 492 ? -7.293 5.375 21.688 1 98.19 492 PRO A C 1
ATOM 3629 O O . PRO A 1 492 ? -7.223 5.77 22.859 1 98.19 492 PRO A O 1
ATOM 3632 N N . ARG A 1 493 ? -7.164 4.059 21.406 1 96.38 493 ARG A N 1
ATOM 3633 C CA . ARG A 1 493 ? -6.984 2.988 22.391 1 96.38 493 ARG A CA 1
ATOM 3634 C C . ARG A 1 493 ? -5.648 2.279 22.172 1 96.38 493 ARG A C 1
ATOM 3636 O O . ARG A 1 493 ? -5.344 1.304 22.859 1 96.38 493 ARG A O 1
ATOM 3643 N N . PHE A 1 494 ? -4.859 2.674 21.25 1 97.75 494 PHE A N 1
ATOM 3644 C CA . PHE A 1 494 ? -3.512 2.176 21 1 97.75 494 PHE A CA 1
ATOM 3645 C C . PHE A 1 494 ? -3.535 0.686 20.672 1 97.75 494 PHE A C 1
ATOM 3647 O O . PHE A 1 494 ? -2.742 -0.084 21.219 1 97.75 494 PHE A O 1
ATOM 3654 N N . VAL A 1 495 ? -4.492 0.26 19.781 1 96.69 495 VAL A N 1
ATOM 3655 C CA . VAL A 1 495 ? -4.555 -1.155 19.438 1 96.69 495 VAL A CA 1
ATOM 3656 C C . VAL A 1 495 ? -3.404 -1.511 18.5 1 96.69 495 VAL A C 1
ATOM 3658 O O . VAL A 1 495 ? -3.076 -0.742 17.594 1 96.69 495 VAL A O 1
ATOM 3661 N N . PRO A 1 496 ? -2.752 -2.619 18.766 1 94.75 496 PRO A N 1
ATOM 3662 C CA . PRO A 1 496 ? -1.532 -2.934 18.016 1 94.75 496 PRO A CA 1
ATOM 3663 C C . PRO A 1 496 ? -1.789 -3.129 16.516 1 94.75 496 PRO A C 1
ATOM 3665 O O . PRO A 1 496 ? -0.96 -2.742 15.695 1 94.75 496 PRO A O 1
ATOM 3668 N N . THR A 1 497 ? -2.908 -3.812 16.188 1 93.38 497 THR A N 1
ATOM 3669 C CA . THR A 1 497 ? -3.289 -4.098 14.805 1 93.38 497 THR A CA 1
ATOM 3670 C C . THR A 1 497 ? -4.801 -4.242 14.68 1 93.38 497 THR A C 1
ATOM 3672 O O . THR A 1 497 ? -5.516 -4.25 15.688 1 93.38 497 THR A O 1
ATOM 3675 N N . LEU A 1 498 ? -5.297 -4.27 13.391 1 87.69 498 LEU A N 1
ATOM 3676 C CA . LEU A 1 498 ? -6.73 -4.41 13.156 1 87.69 498 LEU A CA 1
ATOM 3677 C C . LEU A 1 498 ? -7.238 -5.742 13.703 1 87.69 498 LEU A C 1
ATOM 3679 O O . LEU A 1 498 ? -6.535 -6.75 13.641 1 87.69 498 LEU A O 1
ATOM 3683 N N . SER A 1 499 ? -8.281 -5.73 14.375 1 66.5 499 SER A N 1
ATOM 3684 C CA . SER A 1 499 ? -8.875 -6.969 14.875 1 66.5 499 SER A CA 1
ATOM 3685 C C . SER A 1 499 ? -9.477 -7.789 13.742 1 66.5 499 SER A C 1
ATOM 3687 O O . SER A 1 499 ? -10.266 -7.273 12.953 1 66.5 499 SER A O 1
ATOM 3689 N N . THR A 1 500 ? -8.742 -8.641 13.07 1 53.69 500 THR A N 1
ATOM 3690 C CA . THR A 1 500 ? -9.352 -9.531 12.086 1 53.69 500 THR A CA 1
ATOM 3691 C C . THR A 1 500 ? -10.297 -10.523 12.758 1 53.69 500 THR A C 1
ATOM 3693 O O . THR A 1 500 ? -10.102 -10.875 13.922 1 53.69 500 THR A O 1
ATOM 3696 N N . MET B 1 1 ? 11.93 -34.25 14.281 1 51.62 1 MET B N 1
ATOM 3697 C CA . MET B 1 1 ? 12.93 -34.312 13.219 1 51.62 1 MET B CA 1
ATOM 3698 C C . MET B 1 1 ? 12.656 -33.281 12.133 1 51.62 1 MET B C 1
ATOM 3700 O O . MET B 1 1 ? 11.5 -33.031 11.789 1 51.62 1 MET B O 1
ATOM 3704 N N . GLU B 1 2 ? 13.695 -32.531 11.734 1 80.81 2 GLU B N 1
ATOM 3705 C CA . GLU B 1 2 ? 13.578 -31.516 10.688 1 80.81 2 GLU B CA 1
ATOM 3706 C C . GLU B 1 2 ? 13.438 -32.156 9.312 1 80.81 2 GLU B C 1
ATOM 3708 O O . GLU B 1 2 ? 14.219 -33.062 8.953 1 80.81 2 GLU B O 1
ATOM 3713 N N . LEU B 1 3 ? 12.273 -32.125 8.648 1 93.19 3 LEU B N 1
ATOM 3714 C CA . LEU B 1 3 ? 12.023 -32.656 7.309 1 93.19 3 LEU B CA 1
ATOM 3715 C C . LEU B 1 3 ? 12.891 -31.953 6.273 1 93.19 3 LEU B C 1
ATOM 3717 O O . LEU B 1 3 ? 12.82 -30.719 6.133 1 93.19 3 LEU B O 1
ATOM 3721 N N . PRO B 1 4 ? 13.773 -32.719 5.691 1 95.19 4 PRO B N 1
ATOM 3722 C CA . PRO B 1 4 ? 14.539 -32.062 4.629 1 95.19 4 PRO B CA 1
ATOM 3723 C C . PRO B 1 4 ? 13.656 -31.531 3.504 1 95.19 4 PRO B C 1
ATOM 3725 O O . PRO B 1 4 ? 12.555 -32.031 3.287 1 95.19 4 PRO B O 1
ATOM 3728 N N . GLU B 1 5 ? 14.125 -30.516 2.836 1 97.5 5 GLU B N 1
ATOM 3729 C CA . GLU B 1 5 ? 13.461 -30.062 1.613 1 97.5 5 GLU B CA 1
ATOM 3730 C C . GLU B 1 5 ? 13.758 -31 0.449 1 97.5 5 GLU B C 1
ATOM 3732 O O . GLU B 1 5 ? 14.586 -30.703 -0.406 1 97.5 5 GLU B O 1
ATOM 3737 N N . PHE B 1 6 ? 12.984 -32.031 0.353 1 97.62 6 PHE B N 1
ATOM 3738 C CA . PHE B 1 6 ? 13.195 -33.031 -0.675 1 97.62 6 PHE B CA 1
ATOM 3739 C C . PHE B 1 6 ? 12.797 -32.5 -2.047 1 97.62 6 PHE B C 1
ATOM 3741 O O . PHE B 1 6 ? 11.734 -31.891 -2.195 1 97.62 6 PHE B O 1
ATOM 3748 N N . THR B 1 7 ? 13.688 -32.781 -2.998 1 98.5 7 THR B N 1
ATOM 3749 C CA . THR B 1 7 ? 13.234 -32.719 -4.383 1 98.5 7 THR B CA 1
ATOM 3750 C C . THR B 1 7 ? 12.477 -33.969 -4.773 1 98.5 7 THR B C 1
ATOM 3752 O O . THR B 1 7 ? 12.477 -34.969 -4.031 1 98.5 7 THR B O 1
ATOM 3755 N N . ILE B 1 8 ? 11.836 -33.938 -5.906 1 98.81 8 ILE B N 1
ATOM 3756 C CA . ILE B 1 8 ? 11.109 -35.094 -6.395 1 98.81 8 ILE B CA 1
ATOM 3757 C C . ILE B 1 8 ? 12.07 -36.281 -6.566 1 98.81 8 ILE B C 1
ATOM 3759 O O . ILE B 1 8 ? 11.797 -37.375 -6.109 1 98.81 8 ILE B O 1
ATOM 3763 N N . ALA B 1 9 ? 13.219 -36.031 -7.145 1 98.31 9 ALA B N 1
ATOM 3764 C CA . ALA B 1 9 ? 14.203 -37.094 -7.367 1 98.31 9 ALA B CA 1
ATOM 3765 C C . ALA B 1 9 ? 14.734 -37.625 -6.043 1 98.31 9 ALA B C 1
ATOM 3767 O O . ALA B 1 9 ? 14.945 -38.844 -5.902 1 98.31 9 ALA B O 1
ATOM 3768 N N . GLU B 1 10 ? 14.945 -36.812 -5.105 1 98.25 10 GLU B N 1
ATOM 3769 C CA . GLU B 1 10 ? 15.453 -37.219 -3.807 1 98.25 10 GLU B CA 1
ATOM 3770 C C . GLU B 1 10 ? 14.43 -38.062 -3.051 1 98.25 10 GLU B C 1
ATOM 3772 O O . GLU B 1 10 ? 14.789 -39 -2.318 1 98.25 10 GLU B O 1
ATOM 3777 N N . THR B 1 11 ? 13.164 -37.75 -3.215 1 98.31 11 THR B N 1
ATOM 3778 C CA . THR B 1 11 ? 12.133 -38.562 -2.604 1 98.31 11 THR B CA 1
ATOM 3779 C C . THR B 1 11 ? 12.188 -40 -3.154 1 98.31 11 THR B C 1
ATOM 3781 O O . THR B 1 11 ? 12.109 -40.969 -2.395 1 98.31 11 THR B O 1
ATOM 3784 N N . GLN B 1 12 ? 12.328 -40.094 -4.496 1 98 12 GLN B N 1
ATOM 3785 C CA . GLN B 1 12 ? 12.391 -41.406 -5.117 1 98 12 GLN B CA 1
ATOM 3786 C C . GLN B 1 12 ? 13.586 -42.219 -4.594 1 98 12 GLN B C 1
ATOM 3788 O O . GLN B 1 12 ? 13.461 -43.406 -4.297 1 98 12 GLN B O 1
ATOM 3793 N N . THR B 1 13 ? 14.695 -41.531 -4.441 1 97.94 13 THR B N 1
ATOM 3794 C CA . THR B 1 13 ? 15.898 -42.188 -3.924 1 97.94 13 THR B CA 1
ATOM 3795 C C . THR B 1 13 ? 15.688 -42.656 -2.488 1 97.94 13 THR B C 1
ATOM 3797 O O . THR B 1 13 ? 16.062 -43.781 -2.129 1 97.94 13 THR B O 1
ATOM 3800 N N . ALA B 1 14 ? 15.078 -41.812 -1.708 1 97.75 14 ALA B N 1
ATOM 3801 C CA . ALA B 1 14 ? 14.82 -42.125 -0.311 1 97.75 14 ALA B CA 1
ATOM 3802 C C . ALA B 1 14 ? 13.867 -43.312 -0.2 1 97.75 14 ALA B C 1
ATOM 3804 O O . ALA B 1 14 ? 14.023 -44.156 0.685 1 97.75 14 ALA B O 1
ATOM 3805 N N . PHE B 1 15 ? 12.891 -43.406 -1.067 1 97.88 15 PHE B N 1
ATOM 3806 C CA . PHE B 1 15 ? 11.961 -44.531 -1.088 1 97.88 15 PHE B CA 1
ATOM 3807 C C . PHE B 1 15 ? 12.664 -45.812 -1.503 1 97.88 15 PHE B C 1
ATOM 3809 O O . PHE B 1 15 ? 12.445 -46.875 -0.904 1 97.88 15 PHE B O 1
ATOM 3816 N N . GLU B 1 16 ? 13.453 -45.688 -2.52 1 96.56 16 GLU B N 1
ATOM 3817 C CA . GLU B 1 16 ? 14.18 -46.844 -3.033 1 96.56 16 GLU B CA 1
ATOM 3818 C C . GLU B 1 16 ? 15.109 -47.438 -1.974 1 96.56 16 GLU B C 1
ATOM 3820 O O . GLU B 1 16 ? 15.266 -48.656 -1.879 1 96.56 16 GLU B O 1
ATOM 3825 N N . ARG B 1 17 ? 15.672 -46.562 -1.175 1 96.94 17 ARG B N 1
ATOM 3826 C CA . ARG B 1 17 ? 16.641 -47 -0.163 1 96.94 17 ARG B CA 1
ATOM 3827 C C . ARG B 1 17 ? 15.93 -47.438 1.12 1 96.94 17 ARG B C 1
ATOM 3829 O O . ARG B 1 17 ? 16.578 -47.875 2.066 1 96.94 17 ARG B O 1
ATOM 3836 N N . GLY B 1 18 ? 14.688 -47.156 1.188 1 95.75 18 GLY B N 1
ATOM 3837 C CA . GLY B 1 18 ? 13.914 -47.562 2.355 1 95.75 18 GLY B CA 1
ATOM 3838 C C . GLY B 1 18 ? 14.07 -46.594 3.523 1 95.75 18 GLY B C 1
ATOM 3839 O O . GLY B 1 18 ? 13.695 -46.938 4.652 1 95.75 18 GLY B O 1
ATOM 3840 N N . GLU B 1 19 ? 14.641 -45.469 3.215 1 96.94 19 GLU B N 1
ATOM 3841 C CA . GLU B 1 19 ? 14.812 -44.469 4.258 1 96.94 19 GLU B CA 1
ATOM 3842 C C . GLU B 1 19 ? 13.484 -43.781 4.602 1 96.94 19 GLU B C 1
ATOM 3844 O O . GLU B 1 19 ? 13.266 -43.375 5.742 1 96.94 19 GLU B O 1
ATOM 3849 N N .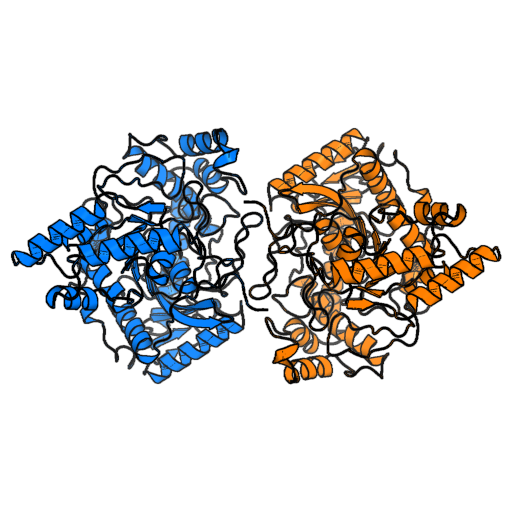 TRP B 1 20 ? 12.688 -43.625 3.596 1 97.38 20 TRP B N 1
ATOM 3850 C CA . TRP B 1 20 ? 11.336 -43.062 3.713 1 97.38 20 TRP B CA 1
ATOM 3851 C C . TRP B 1 20 ? 10.336 -43.938 2.947 1 97.38 20 TRP B C 1
ATOM 3853 O O . TRP B 1 20 ? 10.719 -44.688 2.039 1 97.38 20 TRP B O 1
ATOM 3863 N N . THR B 1 21 ? 9.148 -43.906 3.406 1 98.25 21 THR B N 1
ATOM 3864 C CA . THR B 1 21 ? 8.016 -44.375 2.613 1 98.25 21 THR B CA 1
ATOM 3865 C C . THR B 1 21 ? 7.117 -43.219 2.203 1 98.25 21 THR B C 1
ATOM 3867 O O . THR B 1 21 ? 7.215 -42.125 2.762 1 98.25 21 THR B O 1
ATOM 3870 N N . ALA B 1 22 ? 6.344 -43.5 1.187 1 98.75 22 ALA B N 1
ATOM 3871 C CA . ALA B 1 22 ? 5.359 -42.5 0.816 1 98.75 22 ALA B CA 1
ATOM 3872 C C . ALA B 1 22 ? 4.465 -42.125 2 1 98.75 22 ALA B C 1
ATOM 3874 O O . ALA B 1 22 ? 4.191 -40.969 2.248 1 98.75 22 ALA B O 1
ATOM 3875 N N . ALA B 1 23 ? 4.016 -43.094 2.715 1 98.75 23 ALA B N 1
ATOM 3876 C CA . ALA B 1 23 ? 3.15 -42.875 3.871 1 98.75 23 ALA B CA 1
ATOM 3877 C C . ALA B 1 23 ? 3.869 -42.094 4.957 1 98.75 23 ALA B C 1
ATOM 3879 O O . ALA B 1 23 ? 3.279 -41.188 5.578 1 98.75 23 ALA B O 1
ATOM 3880 N N . GLY B 1 24 ? 5.09 -42.5 5.184 1 98.38 24 GLY B N 1
ATOM 3881 C CA . GLY B 1 24 ? 5.867 -41.781 6.176 1 98.38 24 GLY B CA 1
ATOM 3882 C C . GLY B 1 24 ? 6.059 -40.312 5.832 1 98.38 24 GLY B C 1
ATOM 3883 O O . GLY B 1 24 ? 5.93 -39.438 6.695 1 98.38 24 GLY B O 1
ATOM 3884 N N . LEU B 1 25 ? 6.406 -40.031 4.582 1 98.62 25 LEU B N 1
ATOM 3885 C CA . LEU B 1 25 ? 6.594 -38.656 4.121 1 98.62 25 LEU B CA 1
ATOM 3886 C C . LEU B 1 25 ? 5.281 -37.875 4.18 1 98.62 25 LEU B C 1
ATOM 3888 O O . LEU B 1 25 ? 5.25 -36.75 4.621 1 98.62 25 LEU B O 1
ATOM 3892 N N . THR B 1 26 ? 4.207 -38.531 3.773 1 98.69 26 THR B N 1
ATOM 3893 C CA . THR B 1 26 ? 2.883 -37.906 3.805 1 98.69 26 THR B CA 1
ATOM 3894 C C . THR B 1 26 ? 2.482 -37.562 5.234 1 98.69 26 THR B C 1
ATOM 3896 O O . THR B 1 26 ? 1.979 -36.469 5.496 1 98.69 26 THR B O 1
ATOM 3899 N N . ASP B 1 27 ? 2.721 -38.438 6.113 1 98.44 27 ASP B N 1
ATOM 3900 C CA . ASP B 1 27 ? 2.4 -38.219 7.52 1 98.44 27 ASP B CA 1
ATOM 3901 C C . ASP B 1 27 ? 3.193 -37.031 8.078 1 98.44 27 ASP B C 1
ATOM 3903 O O . ASP B 1 27 ? 2.666 -36.25 8.859 1 98.44 27 ASP B O 1
ATOM 3907 N N . CYS B 1 28 ? 4.41 -36.969 7.715 1 98.25 28 CYS B N 1
ATOM 3908 C CA . CYS B 1 28 ? 5.25 -35.875 8.156 1 98.25 28 CYS B CA 1
ATOM 3909 C C . CYS B 1 28 ? 4.695 -34.531 7.664 1 98.25 28 CYS B C 1
ATOM 3911 O O . CYS B 1 28 ? 4.637 -33.562 8.43 1 98.25 28 CYS B O 1
ATOM 3913 N N . TYR B 1 29 ? 4.301 -34.469 6.422 1 98.75 29 TYR B N 1
ATOM 3914 C CA . TYR B 1 29 ? 3.742 -33.219 5.883 1 98.75 29 TYR B CA 1
ATOM 3915 C C . TYR B 1 29 ? 2.426 -32.875 6.566 1 98.75 29 TYR B C 1
ATOM 3917 O O . TYR B 1 29 ? 2.152 -31.703 6.836 1 98.75 29 TYR B O 1
ATOM 3925 N N . LEU B 1 30 ? 1.606 -33.875 6.82 1 98.69 30 LEU B N 1
ATOM 3926 C CA . LEU B 1 30 ? 0.35 -33.625 7.52 1 98.69 30 LEU B CA 1
ATOM 3927 C C . LEU B 1 30 ? 0.604 -33.031 8.906 1 98.69 30 LEU B C 1
ATOM 3929 O O . LEU B 1 30 ? -0.12 -32.156 9.344 1 98.69 30 LEU B O 1
ATOM 3933 N N . ARG B 1 31 ? 1.584 -33.5 9.586 1 98.12 31 ARG B N 1
ATOM 3934 C CA . ARG B 1 31 ? 1.957 -32.969 10.891 1 98.12 31 ARG B CA 1
ATOM 3935 C C . ARG B 1 31 ? 2.449 -31.516 10.766 1 98.12 31 ARG B C 1
ATOM 3937 O O . ARG B 1 31 ? 2.086 -30.656 11.57 1 98.12 31 ARG B O 1
ATOM 3944 N N . ARG B 1 32 ? 3.199 -31.281 9.758 1 98.12 32 ARG B N 1
ATOM 3945 C CA . ARG B 1 32 ? 3.723 -29.938 9.555 1 98.12 32 ARG B CA 1
ATOM 3946 C C . ARG B 1 32 ? 2.6 -28.953 9.219 1 98.12 32 ARG B C 1
ATOM 3948 O O . ARG B 1 32 ? 2.619 -27.812 9.672 1 98.12 32 ARG B O 1
ATOM 3955 N N . ILE B 1 33 ? 1.678 -29.406 8.422 1 98.62 33 ILE B N 1
ATOM 3956 C CA . ILE B 1 33 ? 0.528 -28.562 8.102 1 98.62 33 ILE B CA 1
ATOM 3957 C C . ILE B 1 33 ? -0.194 -28.172 9.391 1 98.62 33 ILE B C 1
ATOM 3959 O O . ILE B 1 33 ? -0.552 -27 9.578 1 98.62 33 ILE B O 1
ATOM 3963 N N . ARG B 1 34 ? -0.378 -29.047 10.312 1 98 34 ARG B N 1
ATOM 3964 C CA . ARG B 1 34 ? -1.028 -28.75 11.586 1 98 34 ARG B CA 1
ATOM 3965 C C . ARG B 1 34 ? -0.199 -27.781 12.406 1 98 34 ARG B C 1
ATOM 3967 O O . ARG B 1 34 ? -0.742 -26.844 13.016 1 98 34 ARG B O 1
ATOM 3974 N N . GLU B 1 35 ? 1.111 -27.891 12.367 1 97.5 35 GLU B N 1
ATOM 3975 C CA . GLU B 1 35 ? 1.992 -27.188 13.297 1 97.5 35 GLU B CA 1
ATOM 3976 C C . GLU B 1 35 ? 2.369 -25.812 12.766 1 97.5 35 GLU B C 1
ATOM 3978 O O . GLU B 1 35 ? 2.574 -24.875 13.539 1 97.5 35 GLU B O 1
ATOM 3983 N N . ILE B 1 36 ? 2.453 -25.734 11.445 1 97.88 36 ILE B N 1
ATOM 3984 C CA . ILE B 1 36 ? 3.01 -24.531 10.844 1 97.88 36 ILE B CA 1
ATOM 3985 C C . ILE B 1 36 ? 1.91 -23.766 10.117 1 97.88 36 ILE B C 1
ATOM 3987 O O . ILE B 1 36 ? 1.833 -22.531 10.211 1 97.88 36 ILE B O 1
ATOM 3991 N N . ASP B 1 37 ? 1.088 -24.422 9.461 1 98.44 37 ASP B N 1
ATOM 3992 C CA . ASP B 1 37 ? 0.086 -23.812 8.594 1 98.44 37 ASP B CA 1
ATOM 3993 C C . ASP B 1 37 ? -1.177 -23.453 9.375 1 98.44 37 ASP B C 1
ATOM 3995 O O . ASP B 1 37 ? -1.781 -22.406 9.148 1 98.44 37 ASP B O 1
ATOM 3999 N N . GLN B 1 38 ? -1.573 -24.312 10.312 1 97.12 38 GLN B N 1
ATOM 4000 C CA . GLN B 1 38 ? -2.834 -24.156 11.031 1 97.12 38 GLN B CA 1
ATOM 4001 C C . GLN B 1 38 ? -2.6 -23.641 12.453 1 97.12 38 GLN B C 1
ATOM 4003 O O . GLN B 1 38 ? -3.545 -23.266 13.141 1 97.12 38 GLN B O 1
ATOM 4008 N N . SER B 1 39 ? -1.353 -23.672 12.867 1 95.81 39 SER B N 1
ATOM 4009 C CA . SER B 1 39 ? -0.93 -23.141 14.156 1 95.81 39 SER B CA 1
ATOM 4010 C C . SER B 1 39 ? 0.441 -22.469 14.062 1 95.81 39 SER B C 1
ATOM 4012 O O . SER B 1 39 ? 1.024 -22.391 12.977 1 95.81 39 SER B O 1
ATOM 4014 N N . GLY B 1 40 ? 0.902 -22.016 15.102 1 96.06 40 GLY B N 1
ATOM 4015 C CA . GLY B 1 40 ? 2.205 -21.375 15.055 1 96.06 40 GLY B CA 1
ATOM 4016 C C . GLY B 1 40 ? 2.232 -20.141 14.164 1 96.06 40 GLY B C 1
ATOM 4017 O O . GLY B 1 40 ? 1.506 -19.172 14.414 1 96.06 40 GLY B O 1
ATOM 4018 N N . PRO B 1 41 ? 2.928 -20.266 13.062 1 96.75 41 PRO B N 1
ATOM 4019 C CA . PRO B 1 41 ? 2.955 -19.156 12.109 1 96.75 41 PRO B CA 1
ATOM 4020 C C . PRO B 1 41 ? 1.601 -18.906 11.445 1 96.75 41 PRO B C 1
ATOM 4022 O O . PRO B 1 41 ? 1.356 -17.812 10.914 1 96.75 41 PRO B O 1
ATOM 4025 N N . MET B 1 42 ? 0.807 -19.938 11.422 1 97.62 42 MET B N 1
ATOM 4026 C CA . MET B 1 42 ? -0.543 -19.844 10.883 1 97.62 42 MET B CA 1
ATOM 4027 C C . MET B 1 42 ? -0.515 -19.297 9.453 1 97.62 42 MET B C 1
ATOM 4029 O O . MET B 1 42 ? -1.16 -18.281 9.156 1 97.62 42 MET B O 1
ATOM 4033 N N . LEU B 1 43 ? 0.131 -19.984 8.57 1 98.75 43 LEU B N 1
ATOM 4034 C CA . LEU B 1 43 ? 0.357 -19.547 7.199 1 98.75 43 LEU B CA 1
ATOM 4035 C C . LEU B 1 43 ? -0.943 -19.562 6.402 1 98.75 43 LEU B C 1
ATOM 4037 O O . LEU B 1 43 ? -1.105 -18.797 5.457 1 98.75 43 LEU B O 1
ATOM 4041 N N . ARG B 1 44 ? -1.778 -20.516 6.734 1 98.62 44 ARG B N 1
ATOM 4042 C CA . ARG B 1 44 ? -3.074 -20.688 6.082 1 98.62 44 ARG B CA 1
ATOM 4043 C C . ARG B 1 44 ? -2.908 -20.969 4.594 1 98.62 44 ARG B C 1
ATOM 4045 O O . ARG B 1 44 ? -3.691 -20.469 3.775 1 98.62 44 ARG B O 1
ATOM 4052 N N . SER B 1 45 ? -1.883 -21.641 4.234 1 98.94 45 SER B N 1
ATOM 4053 C CA . SER B 1 45 ? -1.607 -21.953 2.834 1 98.94 45 SER B CA 1
ATOM 4054 C C . SER B 1 45 ? -2.459 -23.125 2.354 1 98.94 45 SER B C 1
ATOM 4056 O O . SER B 1 45 ? -2.779 -23.219 1.166 1 98.94 45 SER B O 1
ATOM 4058 N N . ILE B 1 46 ? -2.848 -23.984 3.238 1 98.94 46 ILE B N 1
ATOM 4059 C CA . ILE B 1 46 ? -3.664 -25.141 2.916 1 98.94 46 ILE B CA 1
ATOM 4060 C C . ILE B 1 46 ? -5.109 -24.891 3.34 1 98.94 46 ILE B C 1
ATOM 4062 O O . ILE B 1 46 ? -5.391 -24.703 4.523 1 98.94 46 ILE B O 1
ATOM 4066 N N . ILE B 1 47 ? -6.031 -24.938 2.4 1 98.81 47 ILE B N 1
ATOM 4067 C CA . ILE B 1 47 ? -7.422 -24.625 2.697 1 98.81 47 ILE B CA 1
ATOM 4068 C C . ILE B 1 47 ? -8.164 -25.891 3.107 1 98.81 47 ILE B C 1
ATOM 4070 O O . ILE B 1 47 ? -9.141 -25.828 3.859 1 98.81 47 ILE B O 1
ATOM 4074 N N . GLU B 1 48 ? -7.688 -27.031 2.633 1 98.75 48 GLU B N 1
ATOM 4075 C CA . GLU B 1 48 ? -8.297 -28.312 2.945 1 98.75 48 GLU B CA 1
ATOM 4076 C C . GLU B 1 48 ? -7.305 -29.453 2.75 1 98.75 48 GLU B C 1
ATOM 4078 O O . GLU B 1 48 ? -6.602 -29.516 1.738 1 98.75 48 GLU B O 1
ATOM 4083 N N . VAL B 1 49 ? -7.199 -30.359 3.744 1 98.81 49 VAL B N 1
ATOM 4084 C CA . VAL B 1 49 ? -6.352 -31.547 3.648 1 98.81 49 VAL B CA 1
ATOM 4085 C C . VAL B 1 49 ? -7.16 -32.719 3.082 1 98.81 49 VAL B C 1
ATOM 4087 O O . VAL B 1 49 ? -8.336 -32.906 3.418 1 98.81 49 VAL B O 1
ATOM 4090 N N . ASN B 1 50 ? -6.512 -33.469 2.178 1 98.88 50 ASN B N 1
ATOM 4091 C CA . ASN B 1 50 ? -7.145 -34.688 1.661 1 98.88 50 ASN B CA 1
ATOM 4092 C C . ASN B 1 50 ? -7.285 -35.75 2.744 1 98.88 50 ASN B C 1
ATOM 4094 O O . ASN B 1 50 ? -6.285 -36.281 3.242 1 98.88 50 ASN B O 1
ATOM 4098 N N . PRO B 1 51 ? -8.508 -36.094 3.119 1 98.62 51 PRO B N 1
ATOM 4099 C CA . PRO B 1 51 ? -8.656 -37.094 4.188 1 98.62 51 PRO B CA 1
ATOM 4100 C C . PRO B 1 51 ? -8.117 -38.469 3.789 1 98.62 51 PRO B C 1
ATOM 4102 O O . PRO B 1 51 ? -7.84 -39.281 4.656 1 98.62 51 PRO B O 1
ATOM 4105 N N . ASP B 1 52 ? -7.898 -38.719 2.52 1 98.62 52 ASP B N 1
ATOM 4106 C CA . ASP B 1 52 ? -7.449 -40 2.045 1 98.62 52 ASP B CA 1
ATOM 4107 C C . ASP B 1 52 ? -5.961 -40 1.717 1 98.62 52 ASP B C 1
ATOM 4109 O O . ASP B 1 52 ? -5.43 -40.969 1.17 1 98.62 52 ASP B O 1
ATOM 4113 N N . ALA B 1 53 ? -5.27 -38.938 1.989 1 98.88 53 ALA B N 1
ATOM 4114 C CA . ALA B 1 53 ? -3.881 -38.781 1.566 1 98.88 53 ALA B CA 1
ATOM 4115 C C . ALA B 1 53 ? -3.016 -39.938 2.076 1 98.88 53 ALA B C 1
ATOM 4117 O O . ALA B 1 53 ? -2.209 -40.469 1.329 1 98.88 53 ALA B O 1
ATOM 4118 N N . LEU B 1 54 ? -3.168 -40.219 3.348 1 98.69 54 LEU B N 1
ATOM 4119 C CA . LEU B 1 54 ? -2.346 -41.281 3.941 1 98.69 54 LEU B CA 1
ATOM 4120 C C . LEU B 1 54 ? -2.654 -42.625 3.314 1 98.69 54 LEU B C 1
ATOM 4122 O O . LEU B 1 54 ? -1.743 -43.406 3.041 1 98.69 54 LEU B O 1
ATOM 4126 N N . ALA B 1 55 ? -3.92 -42.906 3.104 1 98.69 55 ALA B N 1
ATOM 4127 C CA . ALA B 1 55 ? -4.316 -44.188 2.477 1 98.69 55 ALA B CA 1
ATOM 4128 C C . ALA B 1 55 ? -3.779 -44.281 1.053 1 98.69 55 ALA B C 1
ATOM 4130 O O . ALA B 1 55 ? -3.359 -45.344 0.612 1 98.69 55 ALA B O 1
ATOM 4131 N N . ILE B 1 56 ? -3.826 -43.188 0.338 1 98.69 56 ILE B N 1
ATOM 4132 C CA . ILE B 1 56 ? -3.273 -43.156 -1.011 1 98.69 56 ILE B CA 1
ATOM 4133 C C . ILE B 1 56 ? -1.779 -43.469 -0.969 1 98.69 56 ILE B C 1
ATOM 4135 O O . ILE B 1 56 ? -1.288 -44.281 -1.754 1 98.69 56 ILE B O 1
ATOM 4139 N N . ALA B 1 57 ? -1.101 -42.875 -0.053 1 98.88 57 ALA B N 1
ATOM 4140 C CA . ALA B 1 57 ? 0.34 -43.062 0.081 1 98.88 57 ALA B CA 1
ATOM 4141 C C . ALA B 1 57 ? 0.663 -44.5 0.411 1 98.88 57 ALA B C 1
ATOM 4143 O O . ALA B 1 57 ? 1.607 -45.094 -0.138 1 98.88 57 ALA B O 1
ATOM 4144 N N . GLU B 1 58 ? -0.112 -45.094 1.3 1 98.75 58 GLU B N 1
ATOM 4145 C CA . GLU B 1 58 ? 0.078 -46.5 1.683 1 98.75 58 GLU B CA 1
ATOM 4146 C C . GLU B 1 58 ? -0.115 -47.438 0.489 1 98.75 58 GLU B C 1
ATOM 4148 O O . GLU B 1 58 ? 0.629 -48.406 0.324 1 98.75 58 GLU B O 1
ATOM 4153 N N . ALA B 1 59 ? -1.073 -47.125 -0.274 1 98.75 59 ALA B N 1
ATOM 4154 C CA . ALA B 1 59 ? -1.32 -47.938 -1.47 1 98.75 59 ALA B CA 1
ATOM 4155 C C . ALA B 1 59 ? -0.146 -47.844 -2.439 1 98.75 59 ALA B C 1
ATOM 4157 O O . ALA B 1 59 ? 0.211 -48.844 -3.082 1 98.75 59 ALA B O 1
ATOM 4158 N N . LEU B 1 60 ? 0.411 -46.719 -2.584 1 98.81 60 LEU B N 1
ATOM 4159 C CA . LEU B 1 60 ? 1.545 -46.531 -3.482 1 98.81 60 LEU B CA 1
ATOM 4160 C C . LEU B 1 60 ? 2.787 -47.25 -2.941 1 98.81 60 LEU B C 1
ATOM 4162 O O . LEU B 1 60 ? 3.607 -47.75 -3.715 1 98.81 60 LEU B O 1
ATOM 4166 N N . ASP B 1 61 ? 2.924 -47.219 -1.635 1 98.69 61 ASP B N 1
ATOM 4167 C CA . ASP B 1 61 ? 3.986 -48.031 -1.031 1 98.69 61 ASP B CA 1
ATOM 4168 C C . ASP B 1 61 ? 3.82 -49.5 -1.363 1 98.69 61 ASP B C 1
ATOM 4170 O O . ASP B 1 61 ? 4.797 -50.188 -1.651 1 98.69 61 ASP B O 1
ATOM 4174 N N . ALA B 1 62 ? 2.613 -49.938 -1.222 1 98.62 62 ALA B N 1
ATOM 4175 C CA . ALA B 1 62 ? 2.326 -51.312 -1.538 1 98.62 62 ALA B CA 1
ATOM 4176 C C . ALA B 1 62 ? 2.65 -51.625 -2.996 1 98.62 62 ALA B C 1
ATOM 4178 O O . ALA B 1 62 ? 3.193 -52.688 -3.305 1 98.62 62 ALA B O 1
ATOM 4179 N N . GLU B 1 63 ? 2.297 -50.75 -3.875 1 98.62 63 GLU B N 1
ATOM 4180 C CA . GLU B 1 63 ? 2.635 -50.906 -5.285 1 98.62 63 GLU B CA 1
ATOM 4181 C C . GLU B 1 63 ? 4.145 -51 -5.48 1 98.62 63 GLU B C 1
ATOM 4183 O O . GLU B 1 63 ? 4.625 -51.875 -6.211 1 98.62 63 GLU B O 1
ATOM 4188 N N . ARG B 1 64 ? 4.832 -50.125 -4.855 1 97.88 64 ARG B N 1
ATOM 4189 C CA . ARG B 1 64 ? 6.289 -50.125 -4.961 1 97.88 64 ARG B CA 1
ATOM 4190 C C . ARG B 1 64 ? 6.859 -51.438 -4.445 1 97.88 64 ARG B C 1
ATOM 4192 O O . ARG B 1 64 ? 7.75 -52.031 -5.066 1 97.88 64 ARG B O 1
ATOM 4199 N N . SER B 1 65 ? 6.379 -51.875 -3.346 1 97.06 65 SER B N 1
ATOM 4200 C CA . SER B 1 65 ? 6.828 -53.125 -2.766 1 97.06 65 SER B CA 1
ATOM 4201 C C . SER B 1 65 ? 6.543 -54.312 -3.697 1 97.06 65 SER B C 1
ATOM 4203 O O . SER B 1 65 ? 7.262 -55.312 -3.686 1 97.06 65 SER B O 1
ATOM 4205 N N . GLY B 1 66 ? 5.48 -54.125 -4.402 1 97.31 66 GLY B N 1
ATOM 4206 C CA . GLY B 1 66 ? 5.117 -55.156 -5.375 1 97.31 66 GLY B CA 1
ATOM 4207 C C . GLY B 1 66 ? 5.848 -55 -6.695 1 97.31 66 GLY B C 1
ATOM 4208 O O . GLY B 1 66 ? 5.609 -55.781 -7.629 1 97.31 66 GLY B O 1
ATOM 4209 N N . GLY B 1 67 ? 6.656 -54.062 -6.797 1 96.62 67 GLY B N 1
ATOM 4210 C CA . GLY B 1 67 ? 7.512 -53.906 -7.965 1 96.62 67 GLY B CA 1
ATOM 4211 C C . GLY B 1 67 ? 6.934 -52.969 -9 1 96.62 67 GLY B C 1
ATOM 4212 O O . GLY B 1 67 ? 7.449 -52.875 -10.117 1 96.62 67 GLY B O 1
ATOM 4213 N N . ARG B 1 68 ? 5.906 -52.25 -8.648 1 97.56 68 ARG B N 1
ATOM 4214 C CA . ARG B 1 68 ? 5.273 -51.344 -9.609 1 97.56 68 ARG B CA 1
ATOM 4215 C C . ARG B 1 68 ? 5.523 -49.906 -9.242 1 97.56 68 ARG B C 1
ATOM 4217 O O . ARG B 1 68 ? 5.199 -49.469 -8.141 1 97.56 68 ARG B O 1
ATOM 4224 N N . ILE B 1 69 ? 6.137 -49.188 -10.125 1 97.75 69 ILE B N 1
ATOM 4225 C CA . ILE B 1 69 ? 6.344 -47.75 -10.031 1 97.75 69 ILE B CA 1
ATOM 4226 C C . ILE B 1 69 ? 5.605 -47.062 -11.172 1 97.75 69 ILE B C 1
ATOM 4228 O O . ILE B 1 69 ? 5.875 -47.312 -12.344 1 97.75 69 ILE B O 1
ATOM 4232 N N . ARG B 1 70 ? 4.742 -46.125 -10.859 1 98.06 70 ARG B N 1
ATOM 4233 C CA . ARG B 1 70 ? 3.877 -45.531 -11.867 1 98.06 70 ARG B CA 1
ATOM 4234 C C . ARG B 1 70 ? 4.629 -44.469 -12.68 1 98.06 70 ARG B C 1
ATOM 4236 O O . ARG B 1 70 ? 4.336 -44.25 -13.859 1 98.06 70 ARG B O 1
ATOM 4243 N N . GLY B 1 71 ? 5.535 -43.812 -12.023 1 97.44 71 GLY B N 1
ATOM 4244 C CA . GLY B 1 71 ? 6.258 -42.719 -12.672 1 97.44 71 GLY B CA 1
ATOM 4245 C C . GLY B 1 71 ? 7.113 -41.906 -11.711 1 97.44 71 GLY B C 1
ATOM 4246 O O . GLY B 1 71 ? 7.367 -42.344 -10.586 1 97.44 71 GLY B O 1
ATOM 4247 N N . ALA B 1 72 ? 7.5 -40.75 -12.172 1 96.81 72 ALA B N 1
ATOM 4248 C CA . ALA B 1 72 ? 8.469 -39.938 -11.453 1 96.81 72 ALA B CA 1
ATOM 4249 C C . ALA B 1 72 ? 7.871 -39.375 -10.156 1 96.81 72 ALA B C 1
ATOM 4251 O O . ALA B 1 72 ? 8.609 -38.969 -9.25 1 96.81 72 ALA B O 1
ATOM 4252 N N . LEU B 1 73 ? 6.535 -39.438 -10.047 1 98.81 73 LEU B N 1
ATOM 4253 C CA . LEU B 1 73 ? 5.895 -38.844 -8.883 1 98.81 73 LEU B CA 1
ATOM 4254 C C . LEU B 1 73 ? 5.391 -39.906 -7.926 1 98.81 73 LEU B C 1
ATOM 4256 O O . LEU B 1 73 ? 4.66 -39.625 -6.98 1 98.81 73 LEU B O 1
ATOM 4260 N N . HIS B 1 74 ? 5.809 -41.188 -8.141 1 98.81 74 HIS B N 1
ATOM 4261 C CA . HIS B 1 74 ? 5.289 -42.281 -7.344 1 98.81 74 HIS B CA 1
ATOM 4262 C C . HIS B 1 74 ? 5.504 -42.031 -5.852 1 98.81 74 HIS B C 1
ATOM 4264 O O . HIS B 1 74 ? 6.637 -42.125 -5.363 1 98.81 74 HIS B O 1
ATOM 4270 N N . GLY B 1 75 ? 4.434 -41.688 -5.172 1 98.88 75 GLY B N 1
ATOM 4271 C CA . GLY B 1 75 ? 4.488 -41.5 -3.73 1 98.88 75 GLY B CA 1
ATOM 4272 C C . GLY B 1 75 ? 4.793 -40.062 -3.316 1 98.88 75 GLY B C 1
ATOM 4273 O O . GLY B 1 75 ? 4.887 -39.781 -2.123 1 98.88 75 GLY B O 1
ATOM 4274 N N . VAL B 1 76 ? 4.934 -39.125 -4.234 1 98.88 76 VAL B N 1
ATOM 4275 C CA . VAL B 1 76 ? 5.348 -37.75 -3.947 1 98.88 76 VAL B CA 1
ATOM 4276 C C . VAL B 1 76 ? 4.137 -36.906 -3.551 1 98.88 76 VAL B C 1
ATOM 4278 O O . VAL B 1 76 ? 3.178 -36.781 -4.32 1 98.88 76 VAL B O 1
ATOM 4281 N N . PRO B 1 77 ? 4.086 -36.312 -2.328 1 98.88 77 PRO B N 1
ATOM 4282 C CA . PRO B 1 77 ? 2.977 -35.438 -1.924 1 98.88 77 PRO B CA 1
ATOM 4283 C C . PRO B 1 77 ? 2.943 -34.125 -2.701 1 98.88 77 PRO B C 1
ATOM 4285 O O . PRO B 1 77 ? 3.951 -33.406 -2.766 1 98.88 77 PRO B O 1
ATOM 4288 N N . VAL B 1 78 ? 1.785 -33.781 -3.281 1 98.94 78 VAL B N 1
ATOM 4289 C CA . VAL B 1 78 ? 1.583 -32.562 -4.074 1 98.94 78 VAL B CA 1
ATOM 4290 C C . VAL B 1 78 ? 0.321 -31.844 -3.604 1 98.94 78 VAL B C 1
ATOM 4292 O O . VAL B 1 78 ? -0.663 -32.5 -3.225 1 98.94 78 VAL B O 1
ATOM 4295 N N . VAL B 1 79 ? 0.38 -30.5 -3.598 1 98.94 79 VAL B N 1
ATOM 4296 C CA . VAL B 1 79 ? -0.764 -29.672 -3.227 1 98.94 79 VAL B CA 1
ATOM 4297 C C . VAL B 1 79 ? -1.354 -29.016 -4.473 1 98.94 79 VAL B C 1
ATOM 4299 O O . VAL B 1 79 ? -0.621 -28.625 -5.387 1 98.94 79 VAL B O 1
ATOM 4302 N N . ILE B 1 80 ? -2.707 -28.938 -4.52 1 98.94 80 ILE B N 1
ATOM 4303 C CA . ILE B 1 80 ? -3.424 -28.453 -5.691 1 98.94 80 ILE B CA 1
ATOM 4304 C C . ILE B 1 80 ? -4.18 -27.172 -5.34 1 98.94 80 ILE B C 1
ATOM 4306 O O . ILE B 1 80 ? -4.91 -27.125 -4.348 1 98.94 80 ILE B O 1
ATOM 4310 N N . LYS B 1 81 ? -4.004 -26.078 -6.156 1 98.94 81 LYS B N 1
ATOM 4311 C CA . LYS B 1 81 ? -4.766 -24.844 -5.953 1 98.94 81 LYS B CA 1
ATOM 4312 C C . LYS B 1 81 ? -6.262 -25.125 -5.891 1 98.94 81 LYS B C 1
ATOM 4314 O O . LYS B 1 81 ? -6.777 -25.953 -6.664 1 98.94 81 LYS B O 1
ATOM 4319 N N . ASP B 1 82 ? -6.977 -24.422 -5.086 1 98.88 82 ASP B N 1
ATOM 4320 C CA . ASP B 1 82 ? -8.375 -24.688 -4.781 1 98.88 82 ASP B CA 1
ATOM 4321 C C . ASP B 1 82 ? -9.273 -24.312 -5.961 1 98.88 82 ASP B C 1
ATOM 4323 O O . ASP B 1 82 ? -10.5 -24.469 -5.891 1 98.88 82 ASP B O 1
ATOM 4327 N N . SER B 1 83 ? -8.742 -23.938 -7.082 1 98.81 83 SER B N 1
ATOM 4328 C CA . SER B 1 83 ? -9.531 -23.656 -8.281 1 98.81 83 SER B CA 1
ATOM 4329 C C . SER B 1 83 ? -9.453 -24.828 -9.266 1 98.81 83 SER B C 1
ATOM 4331 O O . SER B 1 83 ? -10.008 -24.75 -10.367 1 98.81 83 SER B O 1
ATOM 4333 N N . ILE B 1 84 ? -8.805 -25.875 -8.898 1 98.88 84 ILE B N 1
ATOM 4334 C CA . ILE B 1 84 ? -8.602 -27.016 -9.781 1 98.88 84 ILE B CA 1
ATOM 4335 C C . ILE B 1 84 ? -9.312 -28.25 -9.203 1 98.88 84 ILE B C 1
ATOM 4337 O O . ILE B 1 84 ? -9.078 -28.625 -8.055 1 98.88 84 ILE B O 1
ATOM 4341 N N . ASP B 1 85 ? -10.047 -28.906 -10.008 1 98.56 85 ASP B N 1
ATOM 4342 C CA . ASP B 1 85 ? -10.875 -30.031 -9.57 1 98.56 85 ASP B CA 1
ATOM 4343 C C . ASP B 1 85 ? -10.016 -31.234 -9.195 1 98.56 85 ASP B C 1
ATOM 4345 O O . ASP B 1 85 ? -9.031 -31.547 -9.875 1 98.56 85 ASP B O 1
ATOM 4349 N N . THR B 1 86 ? -10.336 -31.797 -8.109 1 98.5 86 THR B N 1
ATOM 4350 C CA . THR B 1 86 ? -9.828 -33.094 -7.715 1 98.5 86 THR B CA 1
ATOM 4351 C C . THR B 1 86 ? -10.977 -34.094 -7.473 1 98.5 86 THR B C 1
ATOM 4353 O O . THR B 1 86 ? -11.961 -33.75 -6.824 1 98.5 86 THR B O 1
ATOM 4356 N N . GLY B 1 87 ? -10.852 -35.188 -8.07 1 96.81 87 GLY B N 1
ATOM 4357 C CA . GLY B 1 87 ? -11.883 -36.219 -7.895 1 96.81 87 GLY B CA 1
ATOM 4358 C C . GLY B 1 87 ? -11.828 -36.906 -6.543 1 96.81 87 GLY B C 1
ATOM 4359 O O . GLY B 1 87 ? -11.875 -38.125 -6.461 1 96.81 87 GLY B O 1
ATOM 4360 N N . ASP B 1 88 ? -11.57 -36.188 -5.52 1 96.25 88 ASP B N 1
ATOM 4361 C CA . ASP B 1 88 ? -11.508 -36.625 -4.133 1 96.25 88 ASP B CA 1
ATOM 4362 C C . ASP B 1 88 ? -12.719 -36.125 -3.342 1 96.25 88 ASP B C 1
ATOM 4364 O O . ASP B 1 88 ? -13.742 -35.781 -3.926 1 96.25 88 ASP B O 1
ATOM 4368 N N . LYS B 1 89 ? -12.57 -36.219 -1.98 1 97.25 89 LYS B N 1
ATOM 4369 C CA . LYS B 1 89 ? -13.641 -35.75 -1.1 1 97.25 89 LYS B CA 1
ATOM 4370 C C . LYS B 1 89 ? -13.508 -34.25 -0.806 1 97.25 89 LYS B C 1
ATOM 4372 O O . LYS B 1 89 ? -14.391 -33.656 -0.186 1 97.25 89 LYS B O 1
ATOM 4377 N N . MET B 1 90 ? -12.461 -33.688 -1.34 1 97.75 90 MET B N 1
ATOM 4378 C CA . MET B 1 90 ? -12.211 -32.281 -1.109 1 97.75 90 MET B CA 1
ATOM 4379 C C . MET B 1 90 ? -13.086 -31.406 -2.021 1 97.75 90 MET B C 1
ATOM 4381 O O . MET B 1 90 ? -13.453 -31.844 -3.117 1 97.75 90 MET B O 1
ATOM 4385 N N . ALA B 1 91 ? -13.352 -30.219 -1.564 1 97.44 91 ALA B N 1
ATOM 4386 C CA . ALA B 1 91 ? -14.109 -29.266 -2.375 1 97.44 91 ALA B CA 1
ATOM 4387 C C . ALA B 1 91 ? -13.18 -28.484 -3.299 1 97.44 91 ALA B C 1
ATOM 4389 O O . ALA B 1 91 ? -11.969 -28.406 -3.057 1 97.44 91 ALA B O 1
ATOM 4390 N N . THR B 1 92 ? -13.68 -28.078 -4.387 1 98.31 92 THR B N 1
ATOM 4391 C CA . THR B 1 92 ? -13.109 -27.031 -5.227 1 98.31 92 THR B CA 1
ATOM 4392 C C . THR B 1 92 ? -13.945 -25.75 -5.141 1 98.31 92 THR B C 1
ATOM 4394 O O . THR B 1 92 ? -15.078 -25.719 -5.613 1 98.31 92 THR B O 1
ATOM 4397 N N . THR B 1 93 ? -13.289 -24.656 -4.527 1 98.19 93 THR B N 1
ATOM 4398 C CA . THR B 1 93 ? -14.156 -23.547 -4.133 1 98.19 93 THR B CA 1
ATOM 4399 C C . THR B 1 93 ? -13.602 -22.219 -4.637 1 98.19 93 THR B C 1
ATOM 4401 O O . THR B 1 93 ? -14.242 -21.172 -4.477 1 98.19 93 THR B O 1
ATOM 4404 N N . ALA B 1 94 ? -12.438 -22.25 -5.223 1 98.38 94 ALA B N 1
ATOM 4405 C CA . ALA B 1 94 ? -11.742 -21.016 -5.574 1 98.38 94 ALA B CA 1
ATOM 4406 C C . ALA B 1 94 ? -11.672 -20.062 -4.379 1 98.38 94 ALA B C 1
ATOM 4408 O O . ALA B 1 94 ? -11.766 -18.844 -4.539 1 98.38 94 ALA B O 1
ATOM 4409 N N . GLY B 1 95 ? -11.594 -20.594 -3.184 1 98.25 95 GLY B N 1
ATOM 4410 C CA . GLY B 1 95 ? -11.477 -19.844 -1.944 1 98.25 95 GLY B CA 1
ATOM 4411 C C . GLY B 1 95 ? -12.805 -19.312 -1.433 1 98.25 95 GLY B C 1
ATOM 4412 O O . GLY B 1 95 ? -12.859 -18.656 -0.386 1 98.25 95 GLY B O 1
ATOM 4413 N N . SER B 1 96 ? -13.922 -19.562 -2.078 1 98.19 96 SER B N 1
ATOM 4414 C CA . SER B 1 96 ? -15.188 -18.906 -1.79 1 98.19 96 SER B CA 1
ATOM 4415 C C . SER B 1 96 ? -16.047 -19.75 -0.855 1 98.19 96 SER B C 1
ATOM 4417 O O . SER B 1 96 ? -16.219 -20.953 -1.073 1 98.19 96 SER B O 1
ATOM 4419 N N . LEU B 1 97 ? -16.672 -19.125 0.106 1 97.69 97 LEU B N 1
ATOM 4420 C CA . LEU B 1 97 ? -17.641 -19.781 0.974 1 97.69 97 LEU B CA 1
ATOM 4421 C C . LEU B 1 97 ? -18.859 -20.219 0.181 1 97.69 97 LEU B C 1
ATOM 4423 O O . LEU B 1 97 ? -19.516 -21.203 0.528 1 97.69 97 LEU B O 1
ATOM 4427 N N . ALA B 1 98 ? -19.125 -19.547 -0.887 1 97.25 98 ALA B N 1
ATOM 4428 C CA . ALA B 1 98 ? -20.297 -19.844 -1.706 1 97.25 98 ALA B CA 1
ATOM 4429 C C . ALA B 1 98 ? -20.188 -21.219 -2.348 1 97.25 98 ALA B C 1
ATOM 4431 O O . ALA B 1 98 ? -21.188 -21.797 -2.76 1 97.25 98 ALA B O 1
ATOM 4432 N N . LEU B 1 99 ? -19 -21.766 -2.434 1 97.69 99 LEU B N 1
ATOM 4433 C CA . LEU B 1 99 ? -18.797 -23.047 -3.096 1 97.69 99 LEU B CA 1
ATOM 4434 C C . LEU B 1 99 ? -18.359 -24.109 -2.098 1 97.69 99 LEU B C 1
ATOM 4436 O O . LEU B 1 99 ? -17.844 -25.156 -2.492 1 97.69 99 LEU B O 1
ATOM 4440 N N . GLU B 1 100 ? -18.516 -23.734 -0.846 1 95.62 100 GLU B N 1
ATOM 4441 C CA . GLU B 1 100 ? -18.281 -24.781 0.143 1 95.62 100 GLU B CA 1
ATOM 4442 C C . GLU B 1 100 ? -19.156 -26.016 -0.144 1 95.62 100 GLU B C 1
ATOM 4444 O O . GLU B 1 100 ? -20.344 -25.875 -0.416 1 95.62 100 GLU B O 1
ATOM 4449 N N . GLY B 1 101 ? -18.547 -27.188 -0.213 1 93.62 101 GLY B N 1
ATOM 4450 C CA . GLY B 1 101 ? -19.266 -28.422 -0.481 1 93.62 101 GLY B CA 1
ATOM 4451 C C . GLY B 1 101 ? -19.281 -28.797 -1.951 1 93.62 101 GLY B C 1
ATOM 4452 O O . GLY B 1 101 ? -19.781 -29.859 -2.32 1 93.62 101 GLY B O 1
ATOM 4453 N N . ASN B 1 102 ? -18.781 -27.922 -2.807 1 96.75 102 ASN B N 1
ATOM 4454 C CA . ASN B 1 102 ? -18.641 -28.266 -4.219 1 96.75 102 ASN B CA 1
ATOM 4455 C C . ASN B 1 102 ? -17.578 -29.344 -4.426 1 96.75 102 ASN B C 1
ATOM 4457 O O . ASN B 1 102 ? -16.391 -29.031 -4.516 1 96.75 102 ASN B O 1
ATOM 4461 N N . ILE B 1 103 ? -18.047 -30.562 -4.574 1 96.44 103 ILE B N 1
ATOM 4462 C CA . ILE B 1 103 ? -17.156 -31.688 -4.746 1 96.44 103 ILE B CA 1
ATOM 4463 C C . ILE B 1 103 ? -17.172 -32.156 -6.207 1 96.44 103 ILE B C 1
ATOM 4465 O O . ILE B 1 103 ? -18.188 -32.625 -6.711 1 96.44 103 ILE B O 1
ATOM 4469 N N . ALA B 1 104 ? -16.062 -32 -6.863 1 95.5 104 ALA B N 1
ATOM 4470 C CA . ALA B 1 104 ? -15.945 -32.406 -8.258 1 95.5 104 ALA B CA 1
ATOM 4471 C C . ALA B 1 104 ? -16.047 -33.938 -8.398 1 95.5 104 ALA B C 1
ATOM 4473 O O . ALA B 1 104 ? -15.547 -34.656 -7.547 1 95.5 104 ALA B O 1
ATOM 4474 N N . THR B 1 105 ? -16.641 -34.375 -9.5 1 93.38 105 THR B N 1
ATOM 4475 C CA . THR B 1 105 ? -16.859 -35.812 -9.703 1 93.38 105 THR B CA 1
ATOM 4476 C C . THR B 1 105 ? -15.641 -36.469 -10.352 1 93.38 105 THR B C 1
ATOM 4478 O O . THR B 1 105 ? -15.5 -37.688 -10.344 1 93.38 105 THR B O 1
ATOM 4481 N N . ARG B 1 106 ? -14.844 -35.656 -10.93 1 95.44 106 ARG B N 1
ATOM 4482 C CA . ARG B 1 106 ? -13.641 -36.156 -11.578 1 95.44 106 ARG B CA 1
ATOM 4483 C C . ARG B 1 106 ? -12.477 -35.188 -11.414 1 95.44 106 ARG B C 1
ATOM 4485 O O . ARG B 1 106 ? -12.68 -34.031 -11.102 1 95.44 106 ARG B O 1
ATOM 4492 N N . ASP B 1 107 ? -11.305 -35.719 -11.648 1 98.25 107 ASP B N 1
ATOM 4493 C CA . ASP B 1 107 ? -10.094 -34.875 -11.664 1 98.25 107 ASP B CA 1
ATOM 4494 C C . ASP B 1 107 ? -10.078 -33.969 -12.875 1 98.25 107 ASP B C 1
ATOM 4496 O O . ASP B 1 107 ? -10.523 -34.344 -13.961 1 98.25 107 ASP B O 1
ATOM 4500 N N . ALA B 1 108 ? -9.602 -32.719 -12.617 1 98.69 108 ALA B N 1
ATOM 4501 C CA . ALA B 1 108 ? -9.078 -32 -13.781 1 98.69 108 ALA B CA 1
ATOM 4502 C C . ALA B 1 108 ? -8.07 -32.844 -14.547 1 98.69 108 ALA B C 1
ATOM 4504 O O . ALA B 1 108 ? -7.422 -33.719 -13.969 1 98.69 108 ALA B O 1
ATOM 4505 N N . PHE B 1 109 ? -7.902 -32.625 -15.812 1 98.44 109 PHE B N 1
ATOM 4506 C CA . PHE B 1 109 ? -7.023 -33.438 -16.656 1 98.44 109 PHE B CA 1
ATOM 4507 C C . PHE B 1 109 ? -5.609 -33.469 -16.094 1 98.44 109 PHE B C 1
ATOM 4509 O O . PHE B 1 109 ? -4.992 -34.531 -16 1 98.44 109 PHE B O 1
ATOM 4516 N N . VAL B 1 110 ? -5.047 -32.312 -15.656 1 98.75 110 VAL B N 1
ATOM 4517 C CA . VAL B 1 110 ? -3.682 -32.25 -15.156 1 98.75 110 VAL B CA 1
ATOM 4518 C C . VAL B 1 110 ? -3.564 -33 -13.844 1 98.75 110 VAL B C 1
ATOM 4520 O O . VAL B 1 110 ? -2.512 -33.594 -13.539 1 98.75 110 VAL B O 1
ATOM 4523 N N . VAL B 1 111 ? -4.594 -32.969 -13.016 1 98.88 111 VAL B N 1
ATOM 4524 C CA . VAL B 1 111 ? -4.586 -33.719 -11.766 1 98.88 111 VAL B CA 1
ATOM 4525 C C . VAL B 1 111 ? -4.617 -35.219 -12.047 1 98.88 111 VAL B C 1
ATOM 4527 O O . VAL B 1 111 ? -3.936 -36 -11.375 1 98.88 111 VAL B O 1
ATOM 4530 N N . LYS B 1 112 ? -5.426 -35.625 -13.023 1 98.69 112 LYS B N 1
ATOM 4531 C CA . LYS B 1 112 ? -5.441 -37.031 -13.438 1 98.69 112 LYS B CA 1
ATOM 4532 C C . LYS B 1 112 ? -4.051 -37.469 -13.867 1 98.69 112 LYS B C 1
ATOM 4534 O O . LYS B 1 112 ? -3.631 -38.594 -13.531 1 98.69 112 LYS B O 1
ATOM 4539 N N . GLN B 1 113 ? -3.373 -36.656 -14.625 1 98.38 113 GLN B N 1
ATOM 4540 C CA . GLN B 1 113 ? -2.018 -37 -15.055 1 98.38 113 GLN B CA 1
ATOM 4541 C C . GLN B 1 113 ? -1.086 -37.156 -13.859 1 98.38 113 GLN B C 1
ATOM 4543 O O . GLN B 1 113 ? -0.263 -38.062 -13.836 1 98.38 113 GLN B O 1
ATOM 4548 N N . LEU B 1 114 ? -1.21 -36.281 -12.867 1 98.81 114 LEU B N 1
ATOM 4549 C CA . LEU B 1 114 ? -0.402 -36.406 -11.656 1 98.81 114 LEU B CA 1
ATOM 4550 C C . LEU B 1 114 ? -0.695 -37.688 -10.922 1 98.81 114 LEU B C 1
ATOM 4552 O O . LEU B 1 114 ? 0.228 -38.406 -10.5 1 98.81 114 LEU B O 1
ATOM 4556 N N . ARG B 1 115 ? -1.956 -37.969 -10.781 1 98.56 115 ARG B N 1
ATOM 4557 C CA . ARG B 1 115 ? -2.385 -39.188 -10.102 1 98.56 115 ARG B CA 1
ATOM 4558 C C . ARG B 1 115 ? -1.88 -40.406 -10.828 1 98.56 115 ARG B C 1
ATOM 4560 O O . ARG B 1 115 ? -1.416 -41.375 -10.195 1 98.56 115 ARG B O 1
ATOM 4567 N N . ASP B 1 116 ? -1.971 -40.438 -12.141 1 98.38 116 ASP B N 1
ATOM 4568 C CA . ASP B 1 116 ? -1.511 -41.562 -12.961 1 98.38 116 ASP B CA 1
ATOM 4569 C C . ASP B 1 116 ? -0.004 -41.75 -12.82 1 98.38 116 ASP B C 1
ATOM 4571 O O . ASP B 1 116 ? 0.495 -42.875 -12.953 1 98.38 116 ASP B O 1
ATOM 4575 N N . ALA B 1 117 ? 0.681 -40.688 -12.539 1 98.62 117 ALA B N 1
ATOM 4576 C CA . ALA B 1 117 ? 2.131 -40.75 -12.367 1 98.62 117 ALA B CA 1
ATOM 4577 C C . ALA B 1 117 ? 2.5 -41.125 -10.938 1 98.62 117 ALA B C 1
ATOM 4579 O O . ALA B 1 117 ? 3.678 -41.281 -10.617 1 98.62 117 ALA B O 1
ATOM 4580 N N . GLY B 1 118 ? 1.51 -41.188 -10.055 1 98.81 118 GLY B N 1
ATOM 4581 C CA . GLY B 1 118 ? 1.719 -41.719 -8.719 1 98.81 118 GLY B CA 1
ATOM 4582 C C . GLY B 1 118 ? 1.789 -40.656 -7.648 1 98.81 118 GLY B C 1
ATOM 4583 O O . GLY B 1 118 ? 2.232 -40.906 -6.527 1 98.81 118 GLY B O 1
ATOM 4584 N N . ALA B 1 119 ? 1.376 -39.5 -7.926 1 98.88 119 ALA B N 1
ATOM 4585 C CA . ALA B 1 119 ? 1.413 -38.438 -6.93 1 98.88 119 ALA B CA 1
ATOM 4586 C C . ALA B 1 119 ? 0.407 -38.688 -5.812 1 98.88 119 ALA B C 1
ATOM 4588 O O . ALA B 1 119 ? -0.679 -39.219 -6.055 1 98.88 119 ALA B O 1
ATOM 4589 N N . VAL B 1 120 ? 0.75 -38.312 -4.613 1 98.88 120 VAL B N 1
ATOM 4590 C CA . VAL B 1 120 ? -0.182 -38.25 -3.494 1 98.88 120 VAL B CA 1
ATOM 4591 C C . VAL B 1 120 ? -0.805 -36.875 -3.422 1 98.88 120 VAL B C 1
ATOM 4593 O O . VAL B 1 120 ? -0.145 -35.906 -3.023 1 98.88 120 VAL B O 1
ATOM 4596 N N . ILE B 1 121 ? -2.068 -36.75 -3.809 1 98.88 121 ILE B N 1
ATOM 4597 C CA . ILE B 1 121 ? -2.75 -35.469 -3.668 1 98.88 121 ILE B CA 1
ATOM 4598 C C . ILE B 1 121 ? -2.971 -35.156 -2.188 1 98.88 121 ILE B C 1
ATOM 4600 O O . ILE B 1 121 ? -3.93 -35.656 -1.583 1 98.88 121 ILE B O 1
ATOM 4604 N N . LEU B 1 122 ? -2.205 -34.281 -1.667 1 98.88 122 LEU B N 1
ATOM 4605 C CA . LEU B 1 122 ? -2.098 -34.031 -0.235 1 98.88 122 LEU B CA 1
ATOM 4606 C C . LEU B 1 122 ? -3.242 -33.125 0.241 1 98.88 122 LEU B C 1
ATOM 4608 O O . LEU B 1 122 ? -3.738 -33.312 1.357 1 98.88 122 LEU B O 1
ATOM 4612 N N . GLY B 1 123 ? -3.609 -32.188 -0.547 1 98.88 123 GLY B N 1
ATOM 4613 C CA . GLY B 1 123 ? -4.652 -31.25 -0.188 1 98.88 123 GLY B CA 1
ATOM 4614 C C . GLY B 1 123 ? -4.836 -30.141 -1.21 1 98.88 123 GLY B C 1
ATOM 4615 O O . GLY B 1 123 ? -4.262 -30.188 -2.299 1 98.88 123 GLY B O 1
ATOM 4616 N N . LYS B 1 124 ? -5.734 -29.203 -0.88 1 98.94 124 LYS B N 1
ATOM 4617 C CA . LYS B 1 124 ? -6.016 -28.016 -1.68 1 98.94 124 LYS B CA 1
ATOM 4618 C C . LYS B 1 124 ? -5.359 -26.766 -1.076 1 98.94 124 LYS B C 1
ATOM 4620 O O . LYS B 1 124 ? -5.375 -26.578 0.142 1 98.94 124 LYS B O 1
ATOM 4625 N N . ALA B 1 125 ? -4.77 -25.984 -1.944 1 98.94 125 ALA B N 1
ATOM 4626 C CA . ALA B 1 125 ? -4.121 -24.75 -1.508 1 98.94 125 ALA B CA 1
ATOM 4627 C C . ALA B 1 125 ? -5.113 -23.594 -1.482 1 98.94 125 ALA B C 1
ATOM 4629 O O . ALA B 1 125 ? -5.957 -23.469 -2.373 1 98.94 125 ALA B O 1
ATOM 4630 N N . ASN B 1 126 ? -4.992 -22.781 -0.435 1 98.88 126 ASN B N 1
ATOM 4631 C CA . ASN B 1 126 ? -5.691 -21.5 -0.407 1 98.88 126 ASN B CA 1
ATOM 4632 C C . ASN B 1 126 ? -5.246 -20.594 -1.552 1 98.88 126 ASN B C 1
ATOM 4634 O O . ASN B 1 126 ? -4.316 -20.938 -2.289 1 98.88 126 ASN B O 1
ATOM 4638 N N . MET B 1 127 ? -5.977 -19.516 -1.753 1 98.75 127 MET B N 1
ATOM 4639 C CA . MET B 1 127 ? -5.742 -18.656 -2.91 1 98.75 127 MET B CA 1
ATOM 4640 C C . MET B 1 127 ? -6.41 -17.297 -2.719 1 98.75 127 MET B C 1
ATOM 4642 O O . MET B 1 127 ? -7.156 -17.094 -1.76 1 98.75 127 MET B O 1
ATOM 4646 N N . SER B 1 128 ? -6.016 -16.359 -3.561 1 98.44 128 SER B N 1
ATOM 4647 C CA . SER B 1 128 ? -6.871 -15.18 -3.678 1 98.44 128 SER B CA 1
ATOM 4648 C C . SER B 1 128 ? -8.234 -15.547 -4.258 1 98.44 128 SER B C 1
ATOM 4650 O O . SER B 1 128 ? -8.32 -16.094 -5.359 1 98.44 128 SER B O 1
ATOM 4652 N N . GLU B 1 129 ? -9.219 -15.234 -3.584 1 98.06 129 GLU B N 1
ATOM 4653 C CA . GLU B 1 129 ? -10.562 -15.656 -3.965 1 98.06 129 GLU B CA 1
ATOM 4654 C C . GLU B 1 129 ? -10.891 -15.242 -5.398 1 98.06 129 GLU B C 1
ATOM 4656 O O . GLU B 1 129 ? -10.609 -14.109 -5.797 1 98.06 129 GLU B O 1
ATOM 4661 N N . TRP B 1 130 ? -11.344 -16.234 -6.23 1 97.5 130 TRP B N 1
ATOM 4662 C CA . TRP B 1 130 ? -11.727 -16.094 -7.633 1 97.5 130 TRP B CA 1
ATOM 4663 C C . TRP B 1 130 ? -10.539 -15.641 -8.477 1 97.5 130 TRP B C 1
ATOM 4665 O O . TRP B 1 130 ? -10.711 -14.883 -9.438 1 97.5 130 TRP B O 1
ATOM 4675 N N . GLY B 1 131 ? -9.336 -15.938 -8.039 1 97 131 GLY B N 1
ATOM 4676 C CA . GLY B 1 131 ? -8.156 -15.531 -8.789 1 97 131 GLY B CA 1
ATOM 4677 C C . GLY B 1 131 ? -7.895 -14.039 -8.727 1 97 131 GLY B C 1
ATOM 4678 O O . GLY B 1 131 ? -7.5 -13.43 -9.727 1 97 131 GLY B O 1
ATOM 4679 N N . TYR B 1 132 ? -8.258 -13.422 -7.602 1 96 132 TYR B N 1
ATOM 4680 C CA . TYR B 1 132 ? -8.008 -12.008 -7.355 1 96 132 TYR B CA 1
ATOM 4681 C C . TYR B 1 132 ? -9.109 -11.148 -7.965 1 96 132 TYR B C 1
ATOM 4683 O O . TYR B 1 132 ? -9.094 -9.922 -7.82 1 96 132 TYR B O 1
ATOM 4691 N N . MET B 1 133 ? -10.133 -11.703 -8.594 1 96.88 133 MET B N 1
ATOM 4692 C CA . MET B 1 133 ? -11.117 -10.961 -9.367 1 96.88 133 MET B CA 1
ATOM 4693 C C . MET B 1 133 ? -12.383 -10.727 -8.555 1 96.88 133 MET B C 1
ATOM 4695 O O . MET B 1 133 ? -13.492 -10.789 -9.094 1 96.88 133 MET B O 1
ATOM 4699 N N . ARG B 1 134 ? -12.242 -10.539 -7.289 1 94.06 134 ARG B N 1
ATOM 4700 C CA . ARG B 1 134 ? -13.406 -10.281 -6.453 1 94.06 134 ARG B CA 1
ATOM 4701 C C . ARG B 1 134 ? -13.688 -8.781 -6.348 1 94.06 134 ARG B C 1
ATOM 4703 O O . ARG B 1 134 ? -14.812 -8.336 -6.559 1 94.06 134 ARG B O 1
ATOM 4710 N N . SER B 1 135 ? -12.625 -8.031 -6.07 1 94.56 135 SER B N 1
ATOM 4711 C CA . SER B 1 135 ? -12.797 -6.617 -5.742 1 94.56 135 SER B CA 1
ATOM 4712 C C . SER B 1 135 ? -11.727 -5.758 -6.406 1 94.56 135 SER B C 1
ATOM 4714 O O . SER B 1 135 ? -10.703 -6.273 -6.859 1 94.56 135 SER B O 1
ATOM 4716 N N . THR B 1 136 ? -11.961 -4.441 -6.465 1 92.31 136 THR B N 1
ATOM 4717 C CA . THR B 1 136 ? -11 -3.492 -7.012 1 92.31 136 THR B CA 1
ATOM 4718 C C . THR B 1 136 ? -9.906 -3.186 -5.992 1 92.31 136 THR B C 1
ATOM 4720 O O . THR B 1 136 ? -8.883 -2.588 -6.332 1 92.31 136 THR B O 1
ATOM 4723 N N . ARG B 1 137 ? -10.031 -3.592 -4.793 1 91.88 137 ARG B N 1
ATOM 4724 C CA . ARG B 1 137 ? -9.039 -3.393 -3.742 1 91.88 137 ARG B CA 1
ATOM 4725 C C . ARG B 1 137 ? -8.781 -4.688 -2.975 1 91.88 137 ARG B C 1
ATOM 4727 O O . ARG B 1 137 ? -8.852 -4.707 -1.743 1 91.88 137 ARG B O 1
ATOM 4734 N N . PRO B 1 138 ? -8.508 -5.723 -3.699 1 91.56 138 PRO B N 1
ATOM 4735 C CA . PRO B 1 138 ? -8.352 -7.016 -3.033 1 91.56 138 PRO B CA 1
ATOM 4736 C C . PRO B 1 138 ? -7.043 -7.125 -2.256 1 91.56 138 PRO B C 1
ATOM 4738 O O . PRO B 1 138 ? -6.195 -6.234 -2.344 1 91.56 138 PRO B O 1
ATOM 4741 N N . CYS B 1 139 ? -7.008 -8.117 -1.45 1 94.94 139 CYS B N 1
ATOM 4742 C CA . CYS B 1 139 ? -5.812 -8.539 -0.726 1 94.94 139 CYS B CA 1
ATOM 4743 C C . CYS B 1 139 ? -5.332 -9.898 -1.207 1 94.94 139 CYS B C 1
ATOM 4745 O O . CYS B 1 139 ? -6.02 -10.906 -1.025 1 94.94 139 CYS B O 1
ATOM 4747 N N . SER B 1 140 ? -4.156 -9.945 -1.799 1 97.88 140 SER B N 1
ATOM 4748 C CA . SER B 1 140 ? -3.615 -11.203 -2.295 1 97.88 140 SER B CA 1
ATOM 4749 C C . SER B 1 140 ? -3.537 -12.242 -1.185 1 97.88 140 SER B C 1
ATOM 4751 O O . SER B 1 140 ? -3.111 -11.938 -0.068 1 97.88 140 SER B O 1
ATOM 4753 N N . GLY B 1 141 ? -4.035 -13.43 -1.506 1 98.12 141 GLY B N 1
ATOM 4754 C CA . GLY B 1 141 ? -3.959 -14.555 -0.583 1 98.12 141 GLY B CA 1
ATOM 4755 C C . GLY B 1 141 ? -5.145 -14.633 0.358 1 98.12 141 GLY B C 1
ATOM 4756 O O . GLY B 1 141 ? -5.234 -15.555 1.175 1 98.12 141 GLY B O 1
ATOM 4757 N N . TRP B 1 142 ? -6.09 -13.688 0.213 1 97.62 142 TRP B N 1
ATOM 4758 C CA . TRP B 1 142 ? -7.266 -13.742 1.075 1 97.62 142 TRP B CA 1
ATOM 4759 C C . TRP B 1 142 ? -8.43 -14.422 0.363 1 97.62 142 TRP B C 1
ATOM 4761 O O . TRP B 1 142 ? -8.664 -14.18 -0.822 1 97.62 142 TRP B O 1
ATOM 4771 N N . SER B 1 143 ? -9.109 -15.258 1.049 1 97.81 143 SER B N 1
ATOM 4772 C CA . SER B 1 143 ? -10.367 -15.859 0.609 1 97.81 143 SER B CA 1
ATOM 4773 C C . SER B 1 143 ? -11.352 -15.984 1.767 1 97.81 143 SER B C 1
ATOM 4775 O O . SER B 1 143 ? -10.945 -16.109 2.926 1 97.81 143 SER B O 1
ATOM 4777 N N . SER B 1 144 ? -12.625 -15.852 1.465 1 97.31 144 SER B N 1
ATOM 4778 C CA . SER B 1 144 ? -13.633 -15.922 2.518 1 97.31 144 SER B CA 1
ATOM 4779 C C . SER B 1 144 ? -13.602 -17.281 3.227 1 97.31 144 SER B C 1
ATOM 4781 O O . SER B 1 144 ? -13.836 -17.359 4.434 1 97.31 144 SER B O 1
ATOM 4783 N N . ARG B 1 145 ? -13.219 -18.328 2.562 1 97.69 145 ARG B N 1
ATOM 4784 C CA . ARG B 1 145 ? -13.203 -19.656 3.145 1 97.69 145 ARG B CA 1
ATOM 4785 C C . ARG B 1 145 ? -11.898 -19.922 3.885 1 97.69 145 ARG B C 1
ATOM 4787 O O . ARG B 1 145 ? -11.898 -20.516 4.969 1 97.69 145 ARG B O 1
ATOM 4794 N N . GLY B 1 146 ? -10.82 -19.484 3.311 1 97.81 146 GLY B N 1
ATOM 4795 C CA . GLY B 1 146 ? -9.523 -19.906 3.814 1 97.81 146 GLY B CA 1
ATOM 4796 C C . GLY B 1 146 ? -8.828 -18.844 4.645 1 97.81 146 GLY B C 1
ATOM 4797 O O . GLY B 1 146 ? -7.84 -19.125 5.324 1 97.81 146 GLY B O 1
ATOM 4798 N N . GLY B 1 147 ? -9.336 -17.594 4.613 1 96.88 147 GLY B N 1
ATOM 4799 C CA . GLY B 1 147 ? -8.672 -16.5 5.301 1 96.88 147 GLY B CA 1
ATOM 4800 C C . GLY B 1 147 ? -7.445 -15.992 4.566 1 96.88 147 GLY B C 1
ATOM 4801 O O . GLY B 1 147 ? -7.355 -16.109 3.342 1 96.88 147 GLY B O 1
ATOM 4802 N N . GLN B 1 148 ? -6.527 -15.336 5.281 1 97.38 148 GLN B N 1
ATOM 4803 C CA . GLN B 1 148 ? -5.371 -14.664 4.695 1 97.38 148 GLN B CA 1
ATOM 4804 C C . GLN B 1 148 ? -4.141 -15.57 4.723 1 97.38 148 GLN B C 1
ATOM 4806 O O . GLN B 1 148 ? -3.67 -15.953 5.793 1 97.38 148 GLN B O 1
ATOM 4811 N N . VAL B 1 149 ? -3.668 -15.922 3.537 1 98.75 149 VAL B N 1
ATOM 4812 C CA . VAL B 1 149 ? -2.375 -16.594 3.43 1 98.75 149 VAL B CA 1
ATOM 4813 C C . VAL B 1 149 ? -1.26 -15.617 3.818 1 98.75 149 VAL B C 1
ATOM 4815 O O . VAL B 1 149 ? -1.288 -14.445 3.438 1 98.75 149 VAL B O 1
ATOM 4818 N N . ARG B 1 150 ? -0.22 -16.125 4.527 1 98.5 150 ARG B N 1
ATOM 4819 C CA . ARG B 1 150 ? 0.88 -15.273 4.969 1 98.5 150 ARG B CA 1
ATOM 4820 C C . ARG B 1 150 ? 2.191 -15.688 4.309 1 98.5 150 ARG B C 1
ATOM 4822 O O . ARG B 1 150 ? 2.379 -16.859 3.967 1 98.5 150 ARG B O 1
ATOM 4829 N N . ASN B 1 151 ? 3.014 -14.719 4.102 1 98.75 151 ASN B N 1
ATOM 4830 C CA . ASN B 1 151 ? 4.34 -14.961 3.551 1 98.75 151 ASN B CA 1
ATOM 4831 C C . ASN B 1 151 ? 5.266 -15.602 4.582 1 98.75 151 ASN B C 1
ATOM 4833 O O . ASN B 1 151 ? 5.512 -15.023 5.645 1 98.75 151 ASN B O 1
ATOM 4837 N N . PRO B 1 152 ? 5.809 -16.719 4.309 1 98.75 152 PRO B N 1
ATOM 4838 C CA . PRO B 1 152 ? 6.578 -17.422 5.336 1 98.75 152 PRO B CA 1
ATOM 4839 C C . PRO B 1 152 ? 7.93 -16.766 5.617 1 98.75 152 PRO B C 1
ATOM 4841 O O . PRO B 1 152 ? 8.586 -17.094 6.609 1 98.75 152 PRO B O 1
ATOM 4844 N N . TYR B 1 153 ? 8.406 -15.914 4.758 1 98.5 153 TYR B N 1
ATOM 4845 C CA . TYR B 1 153 ? 9.656 -15.211 5.012 1 98.5 153 TYR B CA 1
ATOM 4846 C C . TYR B 1 153 ? 9.453 -14.094 6.027 1 98.5 153 TYR B C 1
ATOM 4848 O O . TYR B 1 153 ? 10.273 -13.906 6.93 1 98.5 153 TYR B O 1
ATOM 4856 N N . VAL B 1 154 ? 8.414 -13.328 5.863 1 98.12 154 VAL B N 1
ATOM 4857 C CA . VAL B 1 154 ? 7.941 -12.328 6.812 1 98.12 154 VAL B CA 1
ATOM 4858 C C . VAL B 1 154 ? 6.422 -12.398 6.926 1 98.12 154 VAL B C 1
ATOM 4860 O O . VAL B 1 154 ? 5.703 -12.039 5.988 1 98.12 154 VAL B O 1
ATOM 4863 N N . LEU B 1 155 ? 5.918 -12.688 8.055 1 97.75 155 LEU B N 1
ATOM 4864 C CA . LEU B 1 155 ? 4.555 -13.195 8.211 1 97.75 155 LEU B CA 1
ATOM 4865 C C . LEU B 1 155 ? 3.535 -12.086 7.965 1 97.75 155 LEU B C 1
ATOM 4867 O O . LEU B 1 155 ? 2.393 -12.359 7.594 1 97.75 155 LEU B O 1
ATOM 4871 N N . ASP B 1 156 ? 3.922 -10.797 8.086 1 96.44 156 ASP B N 1
ATOM 4872 C CA . ASP B 1 156 ? 2.953 -9.727 7.891 1 96.44 156 ASP B CA 1
ATOM 4873 C C . ASP B 1 156 ? 3.043 -9.156 6.473 1 96.44 156 ASP B C 1
ATOM 4875 O O . ASP B 1 156 ? 2.516 -8.078 6.195 1 96.44 156 ASP B O 1
ATOM 4879 N N . ARG B 1 157 ? 3.723 -9.93 5.574 1 98 157 ARG B N 1
ATOM 4880 C CA . ARG B 1 157 ? 3.865 -9.5 4.188 1 98 157 ARG B CA 1
ATOM 4881 C C . ARG B 1 157 ? 3.01 -10.359 3.258 1 98 157 ARG B C 1
ATOM 4883 O O . ARG B 1 157 ? 2.697 -11.508 3.578 1 98 157 ARG B O 1
ATOM 4890 N N . SER B 1 158 ? 2.672 -9.75 2.15 1 98.5 158 SER B N 1
ATOM 4891 C CA . SER B 1 158 ? 1.812 -10.383 1.158 1 98.5 158 SER B CA 1
ATOM 4892 C C . SER B 1 158 ? 2.504 -11.586 0.519 1 98.5 158 SER B C 1
ATOM 4894 O O . SER B 1 158 ? 3.691 -11.523 0.193 1 98.5 158 SER B O 1
ATOM 4896 N N . PRO B 1 159 ? 1.767 -12.656 0.371 1 98.62 159 PRO B N 1
ATOM 4897 C CA . PRO B 1 159 ? 2.307 -13.773 -0.415 1 98.62 159 PRO B CA 1
ATOM 4898 C C . PRO B 1 159 ? 2.221 -13.523 -1.92 1 98.62 159 PRO B C 1
ATOM 4900 O O . PRO B 1 159 ? 2.816 -14.266 -2.705 1 98.62 159 PRO B O 1
ATOM 4903 N N . LEU B 1 160 ? 1.441 -12.5 -2.309 1 97.38 160 LEU B N 1
ATOM 4904 C CA . LEU B 1 160 ? 1.158 -12.086 -3.678 1 97.38 160 LEU B CA 1
ATOM 4905 C C . LEU B 1 160 ? 0.458 -13.195 -4.449 1 97.38 160 LEU B C 1
ATOM 4907 O O . LEU B 1 160 ? 0.515 -14.367 -4.055 1 97.38 160 LEU B O 1
ATOM 4911 N N . GLY B 1 161 ? -0.279 -12.797 -5.496 1 96.25 161 GLY B N 1
ATOM 4912 C CA . GLY B 1 161 ? -0.814 -13.688 -6.512 1 96.25 161 GLY B CA 1
ATOM 4913 C C . GLY B 1 161 ? -1.994 -14.508 -6.023 1 96.25 161 GLY B C 1
ATOM 4914 O O . GLY B 1 161 ? -2.246 -14.586 -4.82 1 96.25 161 GLY B O 1
ATOM 4915 N N . SER B 1 162 ? -2.646 -15.125 -7.02 1 98.25 162 SER B N 1
ATOM 4916 C CA . SER B 1 162 ? -3.807 -15.93 -6.648 1 98.25 162 SER B CA 1
ATOM 4917 C C . SER B 1 162 ? -3.398 -17.344 -6.27 1 98.25 162 SER B C 1
ATOM 4919 O O . SER B 1 162 ? -4.148 -18.062 -5.598 1 98.25 162 SER B O 1
ATOM 4921 N N . SER B 1 163 ? -2.182 -17.797 -6.707 1 98.94 163 SER B N 1
ATOM 4922 C CA . SER B 1 163 ? -1.679 -19.094 -6.262 1 98.94 163 SER B CA 1
ATOM 4923 C C . SER B 1 163 ? -0.82 -18.938 -5.008 1 98.94 163 SER B C 1
ATOM 4925 O O . SER B 1 163 ? 0.219 -19.594 -4.887 1 98.94 163 SER B O 1
ATOM 4927 N N . SER B 1 164 ? -1.233 -18.094 -4.141 1 98.88 164 SER B N 1
ATOM 4928 C CA . SER B 1 164 ? -0.484 -17.75 -2.936 1 98.88 164 SER B CA 1
ATOM 4929 C C . SER B 1 164 ? -0.292 -18.969 -2.041 1 98.88 164 SER B C 1
ATOM 4931 O O . SER B 1 164 ? 0.816 -19.234 -1.57 1 98.88 164 SER B O 1
ATOM 4933 N N . GLY B 1 165 ? -1.386 -19.766 -1.811 1 98.94 165 GLY B N 1
ATOM 4934 C CA . GLY B 1 165 ? -1.275 -20.953 -0.978 1 98.94 165 GLY B CA 1
ATOM 4935 C C . GLY B 1 165 ? -0.295 -21.969 -1.521 1 98.94 165 GLY B C 1
ATOM 4936 O O . GLY B 1 165 ? 0.484 -22.562 -0.766 1 98.94 165 GLY B O 1
ATOM 4937 N N . SER B 1 166 ? -0.33 -22.156 -2.814 1 99 166 SER B N 1
ATOM 4938 C CA . SER B 1 166 ? 0.589 -23.094 -3.459 1 99 166 SER B CA 1
ATOM 4939 C C . SER B 1 166 ? 2.039 -22.672 -3.246 1 99 166 SER B C 1
ATOM 4941 O O . SER B 1 166 ? 2.879 -23.5 -2.871 1 99 166 SER B O 1
ATOM 4943 N N . ALA B 1 167 ? 2.279 -21.406 -3.473 1 98.94 167 ALA B N 1
ATOM 4944 C CA . ALA B 1 167 ? 3.645 -20.891 -3.344 1 98.94 167 ALA B CA 1
ATOM 4945 C C . ALA B 1 167 ? 4.133 -21.016 -1.902 1 98.94 167 ALA B C 1
ATOM 4947 O O . ALA B 1 167 ? 5.258 -21.453 -1.655 1 98.94 167 ALA B O 1
ATOM 4948 N N . VAL B 1 168 ? 3.291 -20.656 -0.994 1 98.94 168 VAL B N 1
ATOM 4949 C CA . VAL B 1 168 ? 3.666 -20.625 0.416 1 98.94 168 VAL B CA 1
ATOM 4950 C C . VAL B 1 168 ? 3.854 -22.047 0.931 1 98.94 168 VAL B C 1
ATOM 4952 O O . VAL B 1 168 ? 4.777 -22.328 1.7 1 98.94 168 VAL B O 1
ATOM 4955 N N . ALA B 1 169 ? 3.014 -22.969 0.515 1 98.94 169 ALA B N 1
ATOM 4956 C CA . ALA B 1 169 ? 3.141 -24.375 0.923 1 98.94 169 ALA B CA 1
ATOM 4957 C C . ALA B 1 169 ? 4.48 -24.953 0.48 1 98.94 169 ALA B C 1
ATOM 4959 O O . ALA B 1 169 ? 5.156 -25.625 1.255 1 98.94 169 ALA B O 1
ATOM 4960 N N . VAL B 1 170 ? 4.848 -24.656 -0.717 1 98.94 170 VAL B N 1
ATOM 4961 C CA . VAL B 1 170 ? 6.113 -25.141 -1.252 1 98.94 170 VAL B CA 1
ATOM 4962 C C . VAL B 1 170 ? 7.277 -24.484 -0.506 1 98.94 170 VAL B C 1
ATOM 4964 O O . VAL B 1 170 ? 8.195 -25.172 -0.054 1 98.94 170 VAL B O 1
ATOM 4967 N N . ALA B 1 171 ? 7.219 -23.203 -0.352 1 98.94 171 ALA B N 1
ATOM 4968 C CA . ALA B 1 171 ? 8.305 -22.453 0.27 1 98.94 171 ALA B CA 1
ATOM 4969 C C . ALA B 1 171 ? 8.531 -22.906 1.71 1 98.94 171 ALA B C 1
ATOM 4971 O O . ALA B 1 171 ? 9.672 -23 2.166 1 98.94 171 ALA B O 1
ATOM 4972 N N . ALA B 1 172 ? 7.445 -23.25 2.389 1 98.81 172 ALA B N 1
ATOM 4973 C CA . ALA B 1 172 ? 7.5 -23.578 3.812 1 98.81 172 ALA B CA 1
ATOM 4974 C C . ALA B 1 172 ? 7.688 -25.078 4.023 1 98.81 172 ALA B C 1
ATOM 4976 O O . ALA B 1 172 ? 7.602 -25.562 5.152 1 98.81 172 ALA B O 1
ATOM 4977 N N . ASN B 1 173 ? 7.875 -25.797 2.992 1 98.62 173 ASN B N 1
ATOM 4978 C CA . ASN B 1 173 ? 8.102 -27.234 3.066 1 98.62 173 ASN B CA 1
ATOM 4979 C C . ASN B 1 173 ? 6.91 -27.969 3.68 1 98.62 173 ASN B C 1
ATOM 4981 O O . ASN B 1 173 ? 7.074 -28.766 4.605 1 98.62 173 ASN B O 1
ATOM 4985 N N . LEU B 1 174 ? 5.773 -27.641 3.184 1 98.81 174 LEU B N 1
ATOM 4986 C CA . LEU B 1 174 ? 4.539 -28.312 3.58 1 98.81 174 LEU B CA 1
ATOM 4987 C C . LEU B 1 174 ? 4.105 -29.312 2.518 1 98.81 174 LEU B C 1
ATOM 4989 O O . LEU B 1 174 ? 3.125 -30.031 2.703 1 98.81 174 LEU B O 1
ATOM 4993 N N . CYS B 1 175 ? 4.777 -29.375 1.426 1 98.88 175 CYS B N 1
ATOM 4994 C CA . CYS B 1 175 ? 4.684 -30.312 0.321 1 98.88 175 CYS B CA 1
ATOM 4995 C C . CYS B 1 175 ? 5.957 -30.312 -0.515 1 98.88 175 CYS B C 1
ATOM 4997 O O . CYS B 1 175 ? 6.848 -29.484 -0.285 1 98.88 175 CYS B O 1
ATOM 4999 N N . VAL B 1 176 ? 6.043 -31.25 -1.405 1 98.88 176 VAL B N 1
ATOM 5000 C CA . VAL B 1 176 ? 7.215 -31.297 -2.273 1 98.88 176 VAL B CA 1
ATOM 5001 C C . VAL B 1 176 ? 7.047 -30.312 -3.428 1 98.88 176 VAL B C 1
ATOM 5003 O O . VAL B 1 176 ? 8 -29.641 -3.82 1 98.88 176 VAL B O 1
ATOM 5006 N N . ALA B 1 177 ? 5.84 -30.234 -3.971 1 98.94 177 ALA B N 1
ATOM 5007 C CA . ALA B 1 177 ? 5.504 -29.375 -5.102 1 98.94 177 ALA B CA 1
ATOM 5008 C C . ALA B 1 177 ? 4.012 -29.047 -5.113 1 98.94 177 ALA B C 1
ATOM 5010 O O . ALA B 1 177 ? 3.236 -29.625 -4.348 1 98.94 177 ALA B O 1
ATOM 5011 N N . ALA B 1 178 ? 3.66 -28.094 -5.941 1 98.94 178 ALA B N 1
ATOM 5012 C CA . ALA B 1 178 ? 2.26 -27.672 -5.996 1 98.94 178 ALA B CA 1
ATOM 5013 C C . ALA B 1 178 ? 1.877 -27.234 -7.406 1 98.94 178 ALA B C 1
ATOM 5015 O O . ALA B 1 178 ? 2.746 -27.031 -8.258 1 98.94 178 ALA B O 1
ATOM 5016 N N . LEU B 1 179 ? 0.573 -27.172 -7.617 1 98.94 179 LEU B N 1
ATOM 5017 C CA . LEU B 1 179 ? 0.016 -26.578 -8.836 1 98.94 179 LEU B CA 1
ATOM 5018 C C . LEU B 1 179 ? -0.649 -25.25 -8.539 1 98.94 179 LEU B C 1
ATOM 5020 O O . LEU B 1 179 ? -1.33 -25.094 -7.523 1 98.94 179 LEU B O 1
ATOM 5024 N N . GLY B 1 180 ? -0.323 -24.297 -9.383 1 98.88 180 GLY B N 1
ATOM 5025 C CA . GLY B 1 180 ? -1.038 -23.031 -9.398 1 98.88 180 GLY B CA 1
ATOM 5026 C C . GLY B 1 180 ? -1.785 -22.797 -10.695 1 98.88 180 GLY B C 1
ATOM 5027 O O . GLY B 1 180 ? -1.84 -23.672 -11.562 1 98.88 180 GLY B O 1
ATOM 5028 N N . ALA B 1 181 ? -2.428 -21.719 -10.742 1 98.81 181 ALA B N 1
ATOM 5029 C CA . ALA B 1 181 ? -3.094 -21.219 -11.945 1 98.81 181 ALA B CA 1
ATOM 5030 C C . ALA B 1 181 ? -2.881 -19.719 -12.117 1 98.81 181 ALA B C 1
ATOM 5032 O O . ALA B 1 181 ? -2.695 -19 -11.133 1 98.81 181 ALA B O 1
ATOM 5033 N N . GLU B 1 182 ? -2.852 -19.359 -13.383 1 98.44 182 GLU B N 1
ATOM 5034 C CA . GLU B 1 182 ? -2.535 -17.953 -13.68 1 98.44 182 GLU B CA 1
ATOM 5035 C C . GLU B 1 182 ? -3.373 -17.438 -14.844 1 98.44 182 GLU B C 1
ATOM 5037 O O . GLU B 1 182 ? -3.586 -18.156 -15.828 1 98.44 182 GLU B O 1
ATOM 5042 N N . VAL B 1 183 ? -3.957 -16.266 -14.602 1 98.5 183 VAL B N 1
ATOM 5043 C CA . VAL B 1 183 ? -4.48 -15.484 -15.719 1 98.5 183 VAL B CA 1
ATOM 5044 C C . VAL B 1 183 ? -3.506 -14.367 -16.062 1 98.5 183 VAL B C 1
ATOM 5046 O O . VAL B 1 183 ? -3.289 -14.07 -17.25 1 98.5 183 VAL B O 1
ATOM 5049 N N . ASP B 1 184 ? -2.949 -13.781 -15.031 1 98.44 184 ASP B N 1
ATOM 5050 C CA . ASP B 1 184 ? -1.876 -12.797 -15.164 1 98.44 184 ASP B CA 1
ATOM 5051 C C . ASP B 1 184 ? -1.045 -12.719 -13.883 1 98.44 184 ASP B C 1
ATOM 5053 O O . ASP B 1 184 ? -1.433 -12.055 -12.93 1 98.44 184 ASP B O 1
ATOM 5057 N N . GLY B 1 185 ? 0.063 -13.422 -13.93 1 98.19 185 GLY B N 1
ATOM 5058 C CA . GLY B 1 185 ? 1.047 -13.289 -12.867 1 98.19 185 GLY B CA 1
ATOM 5059 C C . GLY B 1 185 ? 0.753 -14.172 -11.672 1 98.19 185 GLY B C 1
ATOM 5060 O O . GLY B 1 185 ? 1.537 -14.219 -10.719 1 98.19 185 GLY B O 1
ATOM 5061 N N . SER B 1 186 ? -0.277 -14.977 -11.664 1 98.62 186 SER B N 1
ATOM 5062 C CA . SER B 1 186 ? -0.761 -15.672 -10.469 1 98.62 186 SER B CA 1
ATOM 5063 C C . SER B 1 186 ? 0.097 -16.891 -10.156 1 98.62 186 SER B C 1
ATOM 5065 O O . SER B 1 186 ? -0.061 -17.516 -9.102 1 98.62 186 SER B O 1
ATOM 5067 N N . ILE B 1 187 ? 1.009 -17.219 -10.953 1 98.88 187 ILE B N 1
ATOM 5068 C CA . ILE B 1 187 ? 1.979 -18.266 -10.648 1 98.88 187 ILE B CA 1
ATOM 5069 C C . ILE B 1 187 ? 3.348 -17.641 -10.391 1 98.88 187 ILE B C 1
ATOM 5071 O O . ILE B 1 187 ? 3.941 -17.844 -9.328 1 98.88 187 ILE B O 1
ATOM 5075 N N . VAL B 1 188 ? 3.77 -16.75 -11.273 1 98.88 188 VAL B N 1
ATOM 5076 C CA . VAL B 1 188 ? 5.141 -16.266 -11.242 1 98.88 188 VAL B CA 1
ATOM 5077 C C . VAL B 1 188 ? 5.297 -15.234 -10.125 1 98.88 188 VAL B C 1
ATOM 5079 O O . VAL B 1 188 ? 6.363 -15.141 -9.508 1 98.88 188 VAL B O 1
ATOM 5082 N N . ARG B 1 189 ? 4.254 -14.516 -9.836 1 98.56 189 ARG B N 1
ATOM 5083 C CA . ARG B 1 189 ? 4.375 -13.477 -8.812 1 98.56 189 ARG B CA 1
ATOM 5084 C C . ARG B 1 189 ? 4.457 -14.086 -7.418 1 98.56 189 ARG B C 1
ATOM 5086 O O . ARG B 1 189 ? 5.352 -13.75 -6.641 1 98.56 189 ARG B O 1
ATOM 5093 N N . PRO B 1 190 ? 3.529 -15 -7.059 1 98.81 190 PRO B N 1
ATOM 5094 C CA . PRO B 1 190 ? 3.734 -15.633 -5.754 1 98.81 190 PRO B CA 1
ATOM 5095 C C . PRO B 1 190 ? 5.008 -16.469 -5.695 1 98.81 190 PRO B C 1
ATOM 5097 O O . PRO B 1 190 ? 5.629 -16.594 -4.637 1 98.81 190 PRO B O 1
ATOM 5100 N N . ALA B 1 191 ? 5.457 -17.047 -6.805 1 98.94 191 ALA B N 1
ATOM 5101 C CA . ALA B 1 191 ? 6.746 -17.719 -6.812 1 98.94 191 ALA B CA 1
ATOM 5102 C C . ALA B 1 191 ? 7.879 -16.766 -6.465 1 98.94 191 ALA B C 1
ATOM 5104 O O . ALA B 1 191 ? 8.742 -17.078 -5.645 1 98.94 191 ALA B O 1
ATOM 5105 N N . SER B 1 192 ? 7.859 -15.617 -7.062 1 98.81 192 SER B N 1
ATOM 5106 C CA . SER B 1 192 ? 8.852 -14.578 -6.82 1 98.81 192 SER B CA 1
ATOM 5107 C C . SER B 1 192 ? 8.859 -14.156 -5.355 1 98.81 192 SER B C 1
ATOM 5109 O O . SER B 1 192 ? 9.922 -14.07 -4.734 1 98.81 192 SER B O 1
ATOM 5111 N N . SER B 1 193 ? 7.707 -13.969 -4.805 1 98.69 193 SER B N 1
ATOM 5112 C CA . SER B 1 193 ? 7.578 -13.406 -3.467 1 98.69 193 SER B CA 1
ATOM 5113 C C . SER B 1 193 ? 7.84 -14.453 -2.393 1 98.69 193 SER B C 1
ATOM 5115 O O . SER B 1 193 ? 7.988 -14.117 -1.215 1 98.69 193 SER B O 1
ATOM 5117 N N . ASN B 1 194 ? 7.898 -15.719 -2.797 1 98.88 194 ASN B N 1
ATOM 5118 C CA . ASN B 1 194 ? 8.102 -16.781 -1.82 1 98.88 194 ASN B CA 1
ATOM 5119 C C . ASN B 1 194 ? 9.32 -17.641 -2.168 1 98.88 194 ASN B C 1
ATOM 5121 O O . ASN B 1 194 ? 9.438 -18.766 -1.695 1 98.88 194 ASN B O 1
ATOM 5125 N N . SER B 1 195 ? 10.148 -17.172 -3 1 98.88 195 SER B N 1
ATOM 5126 C CA . SER B 1 195 ? 11.469 -17.703 -3.312 1 98.88 195 SER B CA 1
ATOM 5127 C C . SER B 1 195 ? 11.375 -19.141 -3.812 1 98.88 195 SER B C 1
ATOM 5129 O O . SER B 1 195 ? 12.094 -20.031 -3.334 1 98.88 195 SER B O 1
ATOM 5131 N N . ILE B 1 196 ? 10.484 -19.328 -4.707 1 98.94 196 ILE B N 1
ATOM 5132 C CA . ILE B 1 196 ? 10.414 -20.625 -5.371 1 98.94 196 ILE B CA 1
ATOM 5133 C C . ILE B 1 196 ? 10.367 -20.422 -6.887 1 98.94 196 ILE B C 1
ATOM 5135 O O . ILE B 1 196 ? 10.453 -19.297 -7.375 1 98.94 196 ILE B O 1
ATOM 5139 N N . VAL B 1 197 ? 10.328 -21.531 -7.609 1 99 197 VAL B N 1
ATOM 5140 C CA . VAL B 1 197 ? 10.242 -21.516 -9.062 1 99 197 VAL B CA 1
ATOM 5141 C C . VAL B 1 197 ? 8.789 -21.703 -9.5 1 99 197 VAL B C 1
ATOM 5143 O O . VAL B 1 197 ? 8.078 -22.547 -8.953 1 99 197 VAL B O 1
ATOM 5146 N N . GLY B 1 198 ? 8.312 -20.828 -10.336 1 98.94 198 GLY B N 1
ATOM 5147 C CA . GLY B 1 198 ? 6.996 -20.953 -10.945 1 98.94 198 GLY B CA 1
ATOM 5148 C C . GLY B 1 198 ? 7.023 -20.844 -12.453 1 98.94 198 GLY B C 1
ATOM 5149 O O . GLY B 1 198 ? 7.762 -20.016 -13 1 98.94 198 GLY B O 1
ATOM 5150 N N . LEU B 1 199 ? 6.258 -21.672 -13.141 1 98.94 199 LEU B N 1
ATOM 5151 C CA . LEU B 1 199 ? 6.199 -21.641 -14.594 1 98.94 199 LEU B CA 1
ATOM 5152 C C . LEU B 1 199 ? 4.758 -21.531 -15.078 1 98.94 199 LEU B C 1
ATOM 5154 O O . LEU B 1 199 ? 3.912 -22.359 -14.727 1 98.94 199 LEU B O 1
ATOM 5158 N N . LYS B 1 200 ? 4.496 -20.469 -15.75 1 98.81 200 LYS B N 1
ATOM 5159 C CA . LYS B 1 200 ? 3.279 -20.359 -16.547 1 98.81 200 LYS B CA 1
ATOM 5160 C C . LYS B 1 200 ? 3.521 -20.828 -17.984 1 98.81 200 LYS B C 1
ATOM 5162 O O . LYS B 1 200 ? 4.141 -20.125 -18.781 1 98.81 200 LYS B O 1
ATOM 5167 N N . PRO B 1 201 ? 2.992 -21.953 -18.344 1 98.31 201 PRO B N 1
ATOM 5168 C CA . PRO B 1 201 ? 3.234 -22.469 -19.688 1 98.31 201 PRO B CA 1
ATOM 5169 C C . PRO B 1 201 ? 2.461 -21.703 -20.766 1 98.31 201 PRO B C 1
ATOM 5171 O O . PRO B 1 201 ? 1.587 -20.906 -20.438 1 98.31 201 PRO B O 1
ATOM 5174 N N . THR B 1 202 ? 2.9 -21.984 -22.016 1 98.06 202 THR B N 1
ATOM 5175 C CA . THR B 1 202 ? 2.133 -21.484 -23.156 1 98.06 202 THR B CA 1
ATOM 5176 C C . THR B 1 202 ? 0.688 -21.969 -23.078 1 98.06 202 THR B C 1
ATOM 5178 O O . THR B 1 202 ? 0.431 -23.125 -22.75 1 98.06 202 THR B O 1
ATOM 5181 N N . VAL B 1 203 ? -0.247 -21.062 -23.312 1 97.5 203 VAL B N 1
ATOM 5182 C CA . VAL B 1 203 ? -1.641 -21.484 -23.406 1 97.5 203 VAL B CA 1
ATOM 5183 C C . VAL B 1 203 ? -1.784 -22.562 -24.484 1 97.5 203 VAL B C 1
ATOM 5185 O O . VAL B 1 203 ? -1.42 -22.328 -25.641 1 97.5 203 VAL B O 1
ATOM 5188 N N . GLY B 1 204 ? -2.264 -23.703 -24.062 1 96.81 204 GLY B N 1
ATOM 5189 C CA . GLY B 1 204 ? -2.396 -24.812 -25 1 96.81 204 GLY B CA 1
ATOM 5190 C C . GLY B 1 204 ? -1.435 -25.953 -24.719 1 96.81 204 GLY B C 1
ATOM 5191 O O . GLY B 1 204 ? -1.604 -27.062 -25.219 1 96.81 204 GLY B O 1
ATOM 5192 N N . LEU B 1 205 ? -0.472 -25.688 -23.859 1 97.5 205 LEU B N 1
ATOM 5193 C CA . LEU B 1 205 ? 0.477 -26.75 -23.531 1 97.5 205 LEU B CA 1
ATOM 5194 C C . LEU B 1 205 ? -0.117 -27.719 -22.516 1 97.5 205 LEU B C 1
ATOM 5196 O O . LEU B 1 205 ? 0.13 -28.922 -22.594 1 97.5 205 LEU B O 1
ATOM 5200 N N . LEU B 1 206 ? -0.805 -27.219 -21.531 1 97.81 206 LEU B N 1
ATOM 5201 C CA . LEU B 1 206 ? -1.531 -28.016 -20.547 1 97.81 206 LEU B CA 1
ATOM 5202 C C . LEU B 1 206 ? -3.035 -27.812 -20.672 1 97.81 206 LEU B C 1
ATOM 5204 O O . LEU B 1 206 ? -3.479 -26.75 -21.141 1 97.81 206 LEU B O 1
ATOM 5208 N N . SER B 1 207 ? -3.721 -28.797 -20.281 1 98 207 SER B N 1
ATOM 5209 C CA . SER B 1 207 ? -5.176 -28.703 -20.312 1 98 207 SER B CA 1
ATOM 5210 C C . SER B 1 207 ? -5.695 -27.844 -19.156 1 98 207 SER B C 1
ATOM 5212 O O . SER B 1 207 ? -5.16 -27.891 -18.047 1 98 207 SER B O 1
ATOM 5214 N N . ARG B 1 208 ? -6.84 -27.156 -19.484 1 97.38 208 ARG B N 1
ATOM 5215 C CA . ARG B 1 208 ? -7.508 -26.328 -18.469 1 97.38 208 ARG B CA 1
ATOM 5216 C C . ARG B 1 208 ? -8.852 -26.938 -18.078 1 97.38 208 ARG B C 1
ATOM 5218 O O . ARG B 1 208 ? -9.648 -26.297 -17.391 1 97.38 208 ARG B O 1
ATOM 5225 N N . SER B 1 209 ? -9.047 -28.156 -18.516 1 96.94 209 SER B N 1
ATOM 5226 C CA . SER B 1 209 ? -10.297 -28.828 -18.141 1 96.94 209 SER B CA 1
ATOM 5227 C C . SER B 1 209 ? -10.375 -29.047 -16.641 1 96.94 209 SER B C 1
ATOM 5229 O O . SER B 1 209 ? -9.422 -29.531 -16.031 1 96.94 209 SER B O 1
ATOM 5231 N N . GLY B 1 210 ? -11.57 -28.641 -16.078 1 97.06 210 GLY B N 1
ATOM 5232 C CA . GLY B 1 210 ? -11.781 -28.812 -14.648 1 97.06 210 GLY B CA 1
ATOM 5233 C C . GLY B 1 210 ? -11.156 -27.719 -13.812 1 97.06 210 GLY B C 1
ATOM 5234 O O . GLY B 1 210 ? -10.977 -27.875 -12.602 1 97.06 210 GLY B O 1
ATOM 5235 N N . VAL B 1 211 ? -10.789 -26.625 -14.453 1 98.12 211 VAL B N 1
ATOM 5236 C CA . VAL B 1 211 ? -10.148 -25.5 -13.773 1 98.12 211 VAL B CA 1
ATOM 5237 C C . VAL B 1 211 ? -11.078 -24.281 -13.781 1 98.12 211 VAL B C 1
ATOM 5239 O O . VAL B 1 211 ? -11.641 -23.938 -14.82 1 98.12 211 VAL B O 1
ATOM 5242 N N . ILE B 1 212 ? -11.359 -23.703 -12.609 1 97.88 212 ILE B N 1
ATOM 5243 C CA . ILE B 1 212 ? -12.055 -22.422 -12.547 1 97.88 212 ILE B CA 1
ATOM 5244 C C . ILE B 1 212 ? -11.125 -21.312 -13.016 1 97.88 212 ILE B C 1
ATOM 5246 O O . ILE B 1 212 ? -10.125 -21 -12.359 1 97.88 212 ILE B O 1
ATOM 5250 N N . GLY B 1 213 ? -11.43 -20.719 -14.117 1 97.19 213 GLY B N 1
ATOM 5251 C CA . GLY B 1 213 ? -10.578 -19.688 -14.68 1 97.19 213 GLY B CA 1
ATOM 5252 C C . GLY B 1 213 ? -11.18 -18.297 -14.586 1 97.19 213 GLY B C 1
ATOM 5253 O O . GLY B 1 213 ? -12.18 -18.094 -13.898 1 97.19 213 GLY B O 1
ATOM 5254 N N . VAL B 1 214 ? -10.477 -17.297 -15.25 1 98.06 214 VAL B N 1
ATOM 5255 C CA . VAL B 1 214 ? -10.93 -15.906 -15.336 1 98.06 214 VAL B CA 1
ATOM 5256 C C . VAL B 1 214 ? -11.203 -15.539 -16.797 1 98.06 214 VAL B C 1
ATOM 5258 O O . VAL B 1 214 ? -12.312 -15.125 -17.141 1 98.06 214 VAL B O 1
ATOM 5261 N N . ALA B 1 215 ? -10.164 -15.711 -17.609 1 98 215 ALA B N 1
ATOM 5262 C CA . ALA B 1 215 ? -10.266 -15.383 -19.031 1 98 215 ALA B CA 1
ATOM 5263 C C . ALA B 1 215 ? -9.516 -16.406 -19.891 1 98 215 ALA B C 1
ATOM 5265 O O . ALA B 1 215 ? -8.297 -16.5 -19.797 1 98 215 ALA B O 1
ATOM 5266 N N . SER B 1 216 ? -10.172 -17.031 -20.781 1 95.62 216 SER B N 1
ATOM 5267 C CA . SER B 1 216 ? -9.711 -18.203 -21.5 1 95.62 216 SER B CA 1
ATOM 5268 C C . SER B 1 216 ? -8.453 -17.906 -22.328 1 95.62 216 SER B C 1
ATOM 5270 O O . SER B 1 216 ? -7.566 -18.75 -22.438 1 95.62 216 SER B O 1
ATOM 5272 N N . PRO B 1 217 ? -8.297 -16.703 -22.906 1 96.81 217 PRO B N 1
ATOM 5273 C CA . PRO B 1 217 ? -7.094 -16.469 -23.703 1 96.81 217 PRO B CA 1
ATOM 5274 C C . PRO B 1 217 ? -5.82 -16.469 -22.859 1 96.81 217 PRO B C 1
ATOM 5276 O O . PRO B 1 217 ? -4.719 -16.625 -23.406 1 96.81 217 PRO B O 1
ATOM 5279 N N . GLN B 1 218 ? -5.965 -16.281 -21.547 1 98.38 218 GLN B N 1
ATOM 5280 C CA . GLN B 1 218 ? -4.785 -16.109 -20.703 1 98.38 218 GLN B CA 1
ATOM 5281 C C . GLN B 1 218 ? -4.68 -17.219 -19.656 1 98.38 218 GLN B C 1
ATOM 5283 O O . GLN B 1 218 ? -3.594 -17.5 -19.156 1 98.38 218 GLN B O 1
ATOM 5288 N N . ASP B 1 219 ? -5.77 -17.875 -19.328 1 98.5 219 ASP B N 1
ATOM 5289 C CA . ASP B 1 219 ? -5.82 -18.859 -18.25 1 98.5 219 ASP B CA 1
ATOM 5290 C C . ASP B 1 219 ? -4.867 -20.031 -18.516 1 98.5 219 ASP B C 1
ATOM 5292 O O . ASP B 1 219 ? -4.832 -20.562 -19.625 1 98.5 219 ASP B O 1
ATOM 5296 N N . MET B 1 220 ? -4.129 -20.344 -17.469 1 98.31 220 MET B N 1
ATOM 5297 C CA . MET B 1 220 ? -3.275 -21.516 -17.562 1 98.31 220 MET B CA 1
ATOM 5298 C C . MET B 1 220 ? -2.957 -22.078 -16.188 1 98.31 220 MET B C 1
ATOM 5300 O O . MET B 1 220 ? -2.975 -21.344 -15.195 1 98.31 220 MET B O 1
ATOM 5304 N N . VAL B 1 221 ? -2.811 -23.344 -16.109 1 98.62 221 VAL B N 1
ATOM 5305 C CA . VAL B 1 221 ? -2.275 -24.016 -14.938 1 98.62 221 VAL B CA 1
ATOM 5306 C C . VAL B 1 221 ? -0.763 -24.172 -15.07 1 98.62 221 VAL B C 1
ATOM 5308 O O . VAL B 1 221 ? -0.231 -24.172 -16.188 1 98.62 221 VAL B O 1
ATOM 5311 N N . GLY B 1 222 ? -0.099 -24.234 -13.93 1 98.81 222 GLY B N 1
ATOM 5312 C CA . GLY B 1 222 ? 1.343 -24.406 -14.023 1 98.81 222 GLY B CA 1
ATOM 5313 C C . GLY B 1 222 ? 1.961 -24.938 -12.742 1 98.81 222 GLY B C 1
ATOM 5314 O O . GLY B 1 222 ? 1.346 -24.875 -11.68 1 98.81 222 GLY B O 1
ATOM 5315 N N . PRO B 1 223 ? 3.16 -25.5 -12.898 1 98.94 223 PRO B N 1
ATOM 5316 C CA . PRO B 1 223 ? 3.867 -26.094 -11.766 1 98.94 223 PRO B CA 1
ATOM 5317 C C . PRO B 1 223 ? 4.609 -25.062 -10.922 1 98.94 223 PRO B C 1
ATOM 5319 O O . PRO B 1 223 ? 5.102 -24.062 -11.453 1 98.94 223 PRO B O 1
ATOM 5322 N N . MET B 1 224 ? 4.672 -25.281 -9.641 1 98.94 224 MET B N 1
ATOM 5323 C CA . MET B 1 224 ? 5.426 -24.516 -8.656 1 98.94 224 MET B CA 1
ATOM 5324 C C . MET B 1 224 ? 6.23 -25.438 -7.742 1 98.94 224 MET B C 1
ATOM 5326 O O . MET B 1 224 ? 5.684 -26.391 -7.176 1 98.94 224 MET B O 1
ATOM 5330 N N . ALA B 1 225 ? 7.48 -25.172 -7.629 1 98.94 225 ALA B N 1
ATOM 5331 C CA . ALA B 1 225 ? 8.367 -25.984 -6.805 1 98.94 225 ALA B CA 1
ATOM 5332 C C . ALA B 1 225 ? 9.602 -25.203 -6.379 1 98.94 225 ALA B C 1
ATOM 5334 O O . ALA B 1 225 ? 9.758 -24.031 -6.75 1 98.94 225 ALA B O 1
ATOM 5335 N N . ARG B 1 226 ? 10.469 -25.859 -5.582 1 98.94 226 ARG B N 1
ATOM 5336 C CA . ARG B 1 226 ? 11.648 -25.156 -5.062 1 98.94 226 ARG B CA 1
ATOM 5337 C C . ARG B 1 226 ? 12.781 -25.172 -6.082 1 98.94 226 ARG B C 1
ATOM 5339 O O . ARG B 1 226 ? 13.727 -24.391 -5.965 1 98.94 226 ARG B O 1
ATOM 5346 N N . THR B 1 227 ? 12.664 -26.062 -7.105 1 98.94 227 THR B N 1
ATOM 5347 C CA . THR B 1 227 ? 13.75 -26.172 -8.078 1 98.94 227 THR B CA 1
ATOM 5348 C C . THR B 1 227 ? 13.203 -26.172 -9.5 1 98.94 227 THR B C 1
ATOM 5350 O O . THR B 1 227 ? 12.07 -26.594 -9.734 1 98.94 227 THR B O 1
ATOM 5353 N N . VAL B 1 228 ? 14.07 -25.781 -10.406 1 98.94 228 VAL B N 1
ATOM 5354 C CA . VAL B 1 228 ? 13.727 -25.828 -11.828 1 98.94 228 VAL B CA 1
ATOM 5355 C C . VAL B 1 228 ? 13.508 -27.281 -12.258 1 98.94 228 VAL B C 1
ATOM 5357 O O . VAL B 1 228 ? 12.617 -27.562 -13.055 1 98.94 228 VAL B O 1
ATOM 5360 N N . THR B 1 229 ? 14.25 -28.188 -11.68 1 98.94 229 THR B N 1
ATOM 5361 C CA . THR B 1 229 ? 14.141 -29.594 -12 1 98.94 229 THR B CA 1
ATOM 5362 C C . THR B 1 229 ? 12.758 -30.125 -11.641 1 98.94 229 THR B C 1
ATOM 5364 O O . THR B 1 229 ? 12.141 -30.844 -12.43 1 98.94 229 THR B O 1
ATOM 5367 N N . ASP B 1 230 ? 12.289 -29.797 -10.508 1 98.94 230 ASP B N 1
ATOM 5368 C CA . ASP B 1 230 ? 10.969 -30.281 -10.086 1 98.94 230 ASP B CA 1
ATOM 5369 C C . ASP B 1 230 ? 9.867 -29.672 -10.961 1 98.94 230 ASP B C 1
ATOM 5371 O O . ASP B 1 230 ? 8.883 -30.344 -11.273 1 98.94 230 ASP B O 1
ATOM 5375 N N . VAL B 1 231 ? 10.023 -28.406 -11.344 1 98.94 231 VAL B N 1
ATOM 5376 C CA . VAL B 1 231 ? 9.07 -27.75 -12.234 1 98.94 231 VAL B CA 1
ATOM 5377 C C . VAL B 1 231 ? 9.055 -28.453 -13.586 1 98.94 231 VAL B C 1
ATOM 5379 O O . VAL B 1 231 ? 7.988 -28.734 -14.141 1 98.94 231 VAL B O 1
ATOM 5382 N N . ALA B 1 232 ? 10.227 -28.797 -14.078 1 98.88 232 ALA B N 1
ATOM 5383 C CA . ALA B 1 232 ? 10.32 -29.516 -15.344 1 98.88 232 ALA B CA 1
ATOM 5384 C C . ALA B 1 232 ? 9.695 -30.906 -15.242 1 98.88 232 ALA B C 1
ATOM 5386 O O . ALA B 1 232 ? 9.047 -31.375 -16.188 1 98.88 232 ALA B O 1
ATOM 5387 N N . THR B 1 233 ? 9.883 -31.562 -14.125 1 98.88 233 THR B N 1
ATOM 5388 C CA . THR B 1 233 ? 9.297 -32.875 -13.891 1 98.88 233 THR B CA 1
ATOM 5389 C C . THR B 1 233 ? 7.773 -32.812 -13.898 1 98.88 233 THR B C 1
ATOM 5391 O O . THR B 1 233 ? 7.109 -33.625 -14.555 1 98.88 233 THR B O 1
ATOM 5394 N N . LEU B 1 234 ? 7.25 -31.828 -13.211 1 98.94 234 LEU B N 1
ATOM 5395 C CA . LEU B 1 234 ? 5.801 -31.656 -13.156 1 98.94 234 LEU B CA 1
ATOM 5396 C C . LEU B 1 234 ? 5.246 -31.328 -14.539 1 98.94 234 LEU B C 1
ATOM 5398 O O . LEU B 1 234 ? 4.207 -31.859 -14.945 1 98.94 234 LEU B O 1
ATOM 5402 N N . LEU B 1 235 ? 5.949 -30.422 -15.211 1 98.75 235 LEU B N 1
ATOM 5403 C CA . LEU B 1 235 ? 5.512 -30.062 -16.562 1 98.75 235 LEU B CA 1
ATOM 5404 C C . LEU B 1 235 ? 5.449 -31.297 -17.453 1 98.75 235 LEU B C 1
ATOM 5406 O O . LEU B 1 235 ? 4.492 -31.469 -18.219 1 98.75 235 LEU B O 1
ATOM 5410 N N . THR B 1 236 ? 6.465 -32.156 -17.375 1 98.19 236 THR B N 1
ATOM 5411 C CA . THR B 1 236 ? 6.551 -33.375 -18.156 1 98.19 236 THR B CA 1
ATOM 5412 C C . THR B 1 236 ? 5.348 -34.281 -17.891 1 98.19 236 THR B C 1
ATOM 5414 O O . THR B 1 236 ? 4.711 -34.781 -18.828 1 98.19 236 THR B O 1
ATOM 5417 N N . VAL B 1 237 ? 4.98 -34.438 -16.703 1 98.19 237 VAL B N 1
ATOM 5418 C CA . VAL B 1 237 ? 3.926 -35.375 -16.266 1 98.19 237 VAL B CA 1
ATOM 5419 C C . VAL B 1 237 ? 2.564 -34.812 -16.703 1 98.19 237 VAL B C 1
ATOM 5421 O O . VAL B 1 237 ? 1.688 -35.594 -17.109 1 98.19 237 VAL B O 1
ATOM 5424 N N . MET B 1 238 ? 2.383 -33.5 -16.734 1 98.06 238 MET B N 1
ATOM 5425 C CA . MET B 1 238 ? 1.066 -32.906 -16.906 1 98.06 238 MET B CA 1
ATOM 5426 C C . MET B 1 238 ? 0.758 -32.688 -18.391 1 98.06 238 MET B C 1
ATOM 5428 O O . MET B 1 238 ? -0.396 -32.469 -18.75 1 98.06 238 MET B O 1
ATOM 5432 N N . THR B 1 239 ? 1.764 -32.719 -19.188 1 96.06 239 THR B N 1
ATOM 5433 C CA . THR B 1 239 ? 1.587 -32.438 -20.594 1 96.06 239 THR B CA 1
ATOM 5434 C C . THR B 1 239 ? 0.833 -33.562 -21.297 1 96.06 239 THR B C 1
ATOM 5436 O O . THR B 1 239 ? 1.108 -34.75 -21.062 1 96.06 239 THR B O 1
ATOM 5439 N N . GLY B 1 240 ? -0.171 -33.219 -22.125 1 93.69 240 GLY B N 1
ATOM 5440 C CA . GLY B 1 240 ? -0.958 -34.188 -22.906 1 93.69 240 GLY B CA 1
ATOM 5441 C C . GLY B 1 240 ? -2.109 -33.531 -23.656 1 93.69 240 GLY B C 1
ATOM 5442 O O . GLY B 1 240 ? -2.496 -32.406 -23.344 1 93.69 240 GLY B O 1
ATOM 5443 N N . VAL B 1 241 ? -2.607 -34.219 -24.609 1 95.38 241 VAL B N 1
ATOM 5444 C CA . VAL B 1 241 ? -3.758 -33.719 -25.375 1 95.38 241 VAL B CA 1
ATOM 5445 C C . VAL B 1 241 ? -5.051 -34.125 -24.672 1 95.38 241 VAL B C 1
ATOM 5447 O O . VAL B 1 241 ? -5.215 -35.281 -24.281 1 95.38 241 VAL B O 1
ATOM 5450 N N . ASP B 1 242 ? -5.871 -33.156 -24.453 1 96.38 242 ASP B N 1
ATOM 5451 C CA . ASP B 1 242 ? -7.172 -33.344 -23.828 1 96.38 242 ASP B CA 1
ATOM 5452 C C . ASP B 1 242 ? -8.305 -32.938 -24.766 1 96.38 242 ASP B C 1
ATOM 5454 O O . ASP B 1 242 ? -8.445 -31.766 -25.109 1 96.38 242 ASP B O 1
ATOM 5458 N N . ASP B 1 243 ? -9.172 -33.844 -25.094 1 94.88 243 ASP B N 1
ATOM 5459 C CA . ASP B 1 243 ? -10.273 -33.594 -26.016 1 94.88 243 ASP B CA 1
ATOM 5460 C C . ASP B 1 243 ? -11.219 -32.531 -25.453 1 94.88 243 ASP B C 1
ATOM 5462 O O . ASP B 1 243 ? -11.898 -31.812 -26.203 1 94.88 243 ASP B O 1
ATOM 5466 N N . SER B 1 244 ? -11.227 -32.406 -24.156 1 94.81 244 SER B N 1
ATOM 5467 C CA . SER B 1 244 ? -12.117 -31.469 -23.5 1 94.81 244 SER B CA 1
ATOM 5468 C C . SER B 1 244 ? -11.531 -30.062 -23.516 1 94.81 244 SER B C 1
ATOM 5470 O O . SER B 1 244 ? -12.203 -29.094 -23.156 1 94.81 244 SER B O 1
ATOM 5472 N N . ASP B 1 245 ? -10.305 -29.906 -23.891 1 96.19 245 ASP B N 1
ATOM 5473 C CA . ASP B 1 245 ? -9.648 -28.625 -24.109 1 96.19 245 ASP B CA 1
ATOM 5474 C C . ASP B 1 245 ? -8.945 -28.594 -25.469 1 96.19 245 ASP B C 1
ATOM 5476 O O . ASP B 1 245 ? -7.738 -28.844 -25.547 1 96.19 245 ASP B O 1
ATOM 5480 N N . PRO B 1 246 ? -9.609 -28.156 -26.469 1 93.62 246 PRO B N 1
ATOM 5481 C CA . PRO B 1 246 ? -9.109 -28.266 -27.828 1 93.62 246 PRO B CA 1
ATOM 5482 C C . PRO B 1 246 ? -7.82 -27.469 -28.062 1 93.62 246 PRO B C 1
ATOM 5484 O O . PRO B 1 246 ? -7.094 -27.734 -29.016 1 93.62 246 PRO B O 1
ATOM 5487 N N . THR B 1 247 ? -7.512 -26.547 -27.156 1 93.12 247 THR B N 1
ATOM 5488 C CA . THR B 1 247 ? -6.277 -25.781 -27.328 1 93.12 247 THR B CA 1
ATOM 5489 C C . THR B 1 247 ? -5.059 -26.688 -27.203 1 93.12 247 THR B C 1
ATOM 5491 O O . THR B 1 247 ? -3.984 -26.375 -27.719 1 93.12 247 THR B O 1
ATOM 5494 N N . THR B 1 248 ? -5.18 -27.828 -26.516 1 95.06 248 THR B N 1
ATOM 5495 C CA . THR B 1 248 ? -4.055 -28.734 -26.281 1 95.06 248 THR B CA 1
ATOM 5496 C C . THR B 1 248 ? -3.705 -29.5 -27.547 1 95.06 248 THR B C 1
ATOM 5498 O O . THR B 1 248 ? -2.629 -30.094 -27.641 1 95.06 248 THR B O 1
ATOM 5501 N N . ARG B 1 249 ? -4.555 -29.516 -28.516 1 91 249 ARG B N 1
ATOM 5502 C CA . ARG B 1 249 ? -4.246 -30.172 -29.781 1 91 249 ARG B CA 1
ATOM 5503 C C . ARG B 1 249 ? -3.154 -29.406 -30.531 1 91 249 ARG B C 1
ATOM 5505 O O . ARG B 1 249 ? -2.211 -30.016 -31.047 1 91 249 ARG B O 1
ATOM 5512 N N . ALA B 1 250 ? -3.305 -28.141 -30.562 1 82.69 250 ALA B N 1
ATOM 5513 C CA . ALA B 1 250 ? -2.279 -27.312 -31.188 1 82.69 250 ALA B CA 1
ATOM 5514 C C . ALA B 1 250 ? -0.96 -27.391 -30.422 1 82.69 250 ALA B C 1
ATOM 5516 O O . ALA B 1 250 ? 0.113 -27.438 -31.031 1 82.69 250 ALA B O 1
ATOM 5517 N N . GLY B 1 251 ? -1.005 -27.562 -29.219 1 84.75 251 GLY B N 1
ATOM 5518 C CA . GLY B 1 251 ? 0.178 -27.656 -28.375 1 84.75 251 GLY B CA 1
ATOM 5519 C C . GLY B 1 251 ? 0.896 -28.984 -28.5 1 84.75 251 GLY B C 1
ATOM 5520 O O . GLY B 1 251 ? 2.119 -29.047 -28.359 1 84.75 251 GLY B O 1
ATOM 5521 N N . GLY B 1 252 ? 0.113 -29.922 -28.719 1 83.5 252 GLY B N 1
ATOM 5522 C CA . GLY B 1 252 ? 0.665 -31.266 -28.812 1 83.5 252 GLY B CA 1
ATOM 5523 C C . GLY B 1 252 ? 1.765 -31.391 -29.844 1 83.5 252 GLY B C 1
ATOM 5524 O O . GLY B 1 252 ? 2.713 -32.156 -29.656 1 83.5 252 GLY B O 1
ATOM 5525 N N . ALA B 1 253 ? 1.67 -30.594 -30.812 1 82.38 253 ALA B N 1
ATOM 5526 C CA . ALA B 1 253 ? 2.664 -30.625 -31.891 1 82.38 253 ALA B CA 1
ATOM 5527 C C . ALA B 1 253 ? 3.984 -30 -31.438 1 82.38 253 ALA B C 1
ATOM 5529 O O . ALA B 1 253 ? 5.027 -30.234 -32.031 1 82.38 253 ALA B O 1
ATOM 5530 N N . HIS B 1 254 ? 3.863 -29.328 -30.344 1 83.5 254 HIS B N 1
ATOM 5531 C CA . HIS B 1 254 ? 5.031 -28.578 -29.875 1 83.5 254 HIS B CA 1
ATOM 5532 C C . HIS B 1 254 ? 5.562 -29.141 -28.562 1 83.5 254 HIS B C 1
ATOM 5534 O O . HIS B 1 254 ? 6.555 -28.656 -28.031 1 83.5 254 HIS B O 1
ATOM 5540 N N . THR B 1 255 ? 4.93 -30.156 -28.109 1 84.25 255 THR B N 1
ATOM 5541 C CA . THR B 1 255 ? 5.258 -30.703 -26.781 1 84.25 255 THR B CA 1
ATOM 5542 C C . THR B 1 255 ? 6.52 -31.547 -26.844 1 84.25 255 THR B C 1
ATOM 5544 O O . THR B 1 255 ? 6.734 -32.281 -27.812 1 84.25 255 THR B O 1
ATOM 5547 N N . ALA B 1 256 ? 7.277 -31.344 -25.781 1 83 256 ALA B N 1
ATOM 5548 C CA . ALA B 1 256 ? 8.383 -32.281 -25.578 1 83 256 ALA B CA 1
ATOM 5549 C C . ALA B 1 256 ? 7.926 -33.531 -24.844 1 83 256 ALA B C 1
ATOM 5551 O O . ALA B 1 256 ? 6.98 -33.469 -24.047 1 83 256 ALA B O 1
ATOM 5552 N N . THR B 1 257 ? 8.641 -34.531 -25.062 1 81.44 257 THR B N 1
ATOM 5553 C CA . THR B 1 257 ? 8.32 -35.781 -24.375 1 81.44 257 THR B CA 1
ATOM 5554 C C . THR B 1 257 ? 8.766 -35.719 -22.906 1 81.44 257 THR B C 1
ATOM 5556 O O . THR B 1 257 ? 8.133 -36.312 -22.047 1 81.44 257 THR B O 1
ATOM 5559 N N . ASP B 1 258 ? 9.875 -35.062 -22.734 1 95.06 258 ASP B N 1
ATOM 5560 C CA . ASP B 1 258 ? 10.445 -34.938 -21.391 1 95.06 258 ASP B CA 1
ATOM 5561 C C . ASP B 1 258 ? 11.188 -33.594 -21.25 1 95.06 258 ASP B C 1
ATOM 5563 O O . ASP B 1 258 ? 12.281 -33.438 -21.797 1 95.06 258 ASP B O 1
ATOM 5567 N N . TYR B 1 259 ? 10.664 -32.719 -20.5 1 97.81 259 TYR B N 1
ATOM 5568 C CA . TYR B 1 259 ? 11.227 -31.375 -20.359 1 97.81 259 TYR B CA 1
ATOM 5569 C C . TYR B 1 259 ? 12.492 -31.391 -19.516 1 97.81 259 TYR B C 1
ATOM 5571 O O . TYR B 1 259 ? 13.266 -30.422 -19.516 1 97.81 259 TYR B O 1
ATOM 5579 N N . ARG B 1 260 ? 12.812 -32.469 -18.797 1 97.44 260 ARG B N 1
ATOM 5580 C CA . ARG B 1 260 ? 14.023 -32.594 -17.984 1 97.44 260 ARG B CA 1
ATOM 5581 C C . ARG B 1 260 ? 15.266 -32.688 -18.875 1 97.44 260 ARG B C 1
ATOM 5583 O O . ARG B 1 260 ? 16.375 -32.469 -18.406 1 97.44 260 ARG B O 1
ATOM 5590 N N . ARG B 1 261 ? 15.055 -33.031 -20.094 1 97.62 261 ARG B N 1
ATOM 5591 C CA . ARG B 1 261 ? 16.172 -33.156 -21.016 1 97.62 261 ARG B CA 1
ATOM 5592 C C . ARG B 1 261 ? 16.828 -31.797 -21.281 1 97.62 261 ARG B C 1
ATOM 5594 O O . ARG B 1 261 ? 17.953 -31.734 -21.766 1 97.62 261 ARG B O 1
ATOM 5601 N N . PHE B 1 262 ? 16.141 -30.734 -20.906 1 98.06 262 PHE B N 1
ATOM 5602 C CA . PHE B 1 262 ? 16.625 -29.391 -21.203 1 98.06 262 PHE B CA 1
ATOM 5603 C C . PHE B 1 262 ? 17.344 -28.797 -20 1 98.06 262 PHE B C 1
ATOM 5605 O O . PHE B 1 262 ? 17.75 -27.625 -20.031 1 98.06 262 PHE B O 1
ATOM 5612 N N . LEU B 1 263 ? 17.453 -29.594 -18.922 1 98.69 263 LEU B N 1
ATOM 5613 C CA . LEU B 1 263 ? 18.219 -29.188 -17.75 1 98.69 263 LEU B CA 1
ATOM 5614 C C . LEU B 1 263 ? 19.719 -29.234 -18.031 1 98.69 263 LEU B C 1
ATOM 5616 O O . LEU B 1 263 ? 20.375 -30.203 -17.703 1 98.69 263 LEU B O 1
ATOM 5620 N N . ASP B 1 264 ? 20.219 -28.156 -18.609 1 98.5 264 ASP B N 1
ATOM 5621 C CA . ASP B 1 264 ? 21.625 -28.047 -19 1 98.5 264 ASP B CA 1
ATOM 5622 C C . ASP B 1 264 ? 22.297 -26.859 -18.297 1 98.5 264 ASP B C 1
ATOM 5624 O O . ASP B 1 264 ? 21.953 -25.703 -18.562 1 98.5 264 ASP B O 1
ATOM 5628 N N . PRO B 1 265 ? 23.297 -27.172 -17.422 1 98.19 265 PRO B N 1
ATOM 5629 C CA . PRO B 1 265 ? 23.969 -26.078 -16.703 1 98.19 265 PRO B CA 1
ATOM 5630 C C . PRO B 1 265 ? 24.688 -25.109 -17.641 1 98.19 265 PRO B C 1
ATOM 5632 O O . PRO B 1 265 ? 25.078 -24.016 -17.234 1 98.19 265 PRO B O 1
ATOM 5635 N N . ALA B 1 266 ? 24.844 -25.5 -18.969 1 98.5 266 ALA B N 1
ATOM 5636 C CA . ALA B 1 266 ? 25.562 -24.656 -19.922 1 98.5 266 ALA B CA 1
ATOM 5637 C C . ALA B 1 266 ? 24.594 -23.984 -20.891 1 98.5 266 ALA B C 1
ATOM 5639 O O . ALA B 1 266 ? 25 -23.359 -21.875 1 98.5 266 ALA B O 1
ATOM 5640 N N . ALA B 1 267 ? 23.359 -24.031 -20.578 1 98.75 267 ALA B N 1
ATOM 5641 C CA . ALA B 1 267 ? 22.328 -23.625 -21.516 1 98.75 267 ALA B CA 1
ATOM 5642 C C . ALA B 1 267 ? 22.453 -22.125 -21.844 1 98.75 267 ALA B C 1
ATOM 5644 O O . ALA B 1 267 ? 21.984 -21.672 -22.891 1 98.75 267 ALA B O 1
ATOM 5645 N N . LEU B 1 268 ? 23.094 -21.375 -21.016 1 98.81 268 LEU B N 1
ATOM 5646 C CA . LEU B 1 268 ? 23.156 -19.938 -21.188 1 98.81 268 LEU B CA 1
ATOM 5647 C C . LEU B 1 268 ? 24.281 -19.547 -22.141 1 98.81 268 LEU B C 1
ATOM 5649 O O . LEU B 1 268 ? 24.344 -18.406 -22.609 1 98.81 268 LEU B O 1
ATOM 5653 N N . GLN B 1 269 ? 25.203 -20.484 -22.422 1 98.69 269 GLN B N 1
ATOM 5654 C CA . GLN B 1 269 ? 26.297 -20.188 -23.344 1 98.69 269 GLN B CA 1
ATOM 5655 C C . GLN B 1 269 ? 25.766 -19.812 -24.719 1 98.69 269 GLN B C 1
ATOM 5657 O O . GLN B 1 269 ? 25.172 -20.656 -25.406 1 98.69 269 GLN B O 1
ATOM 5662 N N . GLY B 1 270 ? 25.922 -18.609 -25.094 1 98.25 270 GLY B N 1
ATOM 5663 C CA . GLY B 1 270 ? 25.547 -18.156 -26.422 1 98.25 270 GLY B CA 1
ATOM 5664 C C . GLY B 1 270 ? 24.109 -17.688 -26.5 1 98.25 270 GLY B C 1
ATOM 5665 O O . GLY B 1 270 ? 23.656 -17.188 -27.531 1 98.25 270 GLY B O 1
ATOM 5666 N N . ALA B 1 271 ? 23.391 -17.828 -25.391 1 98.75 271 ALA B N 1
ATOM 5667 C CA . ALA B 1 271 ? 22.016 -17.344 -25.375 1 98.75 271 ALA B CA 1
ATOM 5668 C C . ALA B 1 271 ? 21.969 -15.812 -25.469 1 98.75 271 ALA B C 1
ATOM 5670 O O . ALA B 1 271 ? 22.766 -15.117 -24.844 1 98.75 271 ALA B O 1
ATOM 5671 N N . ARG B 1 272 ? 21.078 -15.281 -26.281 1 98.88 272 ARG B N 1
ATOM 5672 C CA . ARG B 1 272 ? 20.875 -13.844 -26.391 1 98.88 272 ARG B CA 1
ATOM 5673 C C . ARG B 1 272 ? 19.641 -13.406 -25.594 1 98.88 272 ARG B C 1
ATOM 5675 O O . ARG B 1 272 ? 18.516 -13.703 -25.984 1 98.88 272 ARG B O 1
ATOM 5682 N N . LEU B 1 273 ? 19.891 -12.711 -24.516 1 98.94 273 LEU B N 1
ATOM 5683 C CA . LEU B 1 273 ? 18.828 -12.328 -23.594 1 98.94 273 LEU B CA 1
ATOM 5684 C C . LEU B 1 273 ? 18.594 -10.82 -23.625 1 98.94 273 LEU B C 1
ATOM 5686 O O . LEU B 1 273 ? 19.531 -10.039 -23.438 1 98.94 273 LEU B O 1
ATOM 5690 N N . GLY B 1 274 ? 17.328 -10.414 -23.922 1 98.88 274 GLY B N 1
ATOM 5691 C CA . GLY B 1 274 ? 16.969 -9.008 -23.875 1 98.88 274 GLY B CA 1
ATOM 5692 C C . GLY B 1 274 ? 16.484 -8.555 -22.516 1 98.88 274 GLY B C 1
ATOM 5693 O O . GLY B 1 274 ? 15.75 -9.281 -21.844 1 98.88 274 GLY B O 1
ATOM 5694 N N . VAL B 1 275 ? 16.891 -7.359 -22.094 1 98.81 275 VAL B N 1
ATOM 5695 C CA . VAL B 1 275 ? 16.469 -6.801 -20.812 1 98.81 275 VAL B CA 1
ATOM 5696 C C . VAL B 1 275 ? 15.305 -5.836 -21.031 1 98.81 275 VAL B C 1
ATOM 5698 O O . VAL B 1 275 ? 15.477 -4.754 -21.594 1 98.81 275 VAL B O 1
ATOM 5701 N N . ALA B 1 276 ? 14.109 -6.207 -20.594 1 98.38 276 ALA B N 1
ATOM 5702 C CA . ALA B 1 276 ? 12.945 -5.324 -20.672 1 98.38 276 ALA B CA 1
ATOM 5703 C C . ALA B 1 276 ? 13.047 -4.184 -19.672 1 98.38 276 ALA B C 1
ATOM 5705 O O . ALA B 1 276 ? 12.422 -4.223 -18.609 1 98.38 276 ALA B O 1
ATOM 5706 N N . ARG B 1 277 ? 13.609 -3.127 -20.016 1 97.25 277 ARG B N 1
ATOM 5707 C CA . ARG B 1 277 ? 13.992 -2.068 -19.094 1 97.25 277 ARG B CA 1
ATOM 5708 C C . ARG B 1 277 ? 12.773 -1.283 -18.625 1 97.25 277 ARG B C 1
ATOM 5710 O O . ARG B 1 277 ? 12.781 -0.696 -17.547 1 97.25 277 ARG B O 1
ATOM 5717 N N . GLU B 1 278 ? 11.695 -1.32 -19.438 1 96.38 278 GLU B N 1
ATOM 5718 C CA . GLU B 1 278 ? 10.469 -0.627 -19.047 1 96.38 278 GLU B CA 1
ATOM 5719 C C . GLU B 1 278 ? 9.859 -1.226 -17.781 1 96.38 278 GLU B C 1
ATOM 5721 O O . GLU B 1 278 ? 8.969 -0.63 -17.172 1 96.38 278 GLU B O 1
ATOM 5726 N N . ARG B 1 279 ? 10.398 -2.354 -17.328 1 97.25 279 ARG B N 1
ATOM 5727 C CA . ARG B 1 279 ? 9.859 -3.043 -16.172 1 97.25 279 ARG B CA 1
ATOM 5728 C C . ARG B 1 279 ? 10.664 -2.707 -14.914 1 97.25 279 ARG B C 1
ATOM 5730 O O . ARG B 1 279 ? 10.383 -3.219 -13.828 1 97.25 279 ARG B O 1
ATOM 5737 N N . PHE B 1 280 ? 11.641 -1.853 -14.992 1 96.5 280 PHE B N 1
ATOM 5738 C CA . PHE B 1 280 ? 12.516 -1.411 -13.914 1 96.5 280 PHE B CA 1
ATOM 5739 C C . PHE B 1 280 ? 12.094 -0.038 -13.406 1 96.5 280 PHE B C 1
ATOM 5741 O O . PHE B 1 280 ? 11.102 0.525 -13.867 1 96.5 280 PHE B O 1
ATOM 5748 N N . GLY B 1 281 ? 12.711 0.416 -12.359 1 93.88 281 GLY B N 1
ATOM 5749 C CA . GLY B 1 281 ? 12.609 1.808 -11.953 1 93.88 281 GLY B CA 1
ATOM 5750 C C . GLY B 1 281 ? 11.648 2.021 -10.797 1 93.88 281 GLY B C 1
ATOM 5751 O O . GLY B 1 281 ? 11.609 3.104 -10.203 1 93.88 281 GLY B O 1
ATOM 5752 N N . ALA B 1 282 ? 10.938 1.013 -10.352 1 93.94 282 ALA B N 1
ATOM 5753 C CA . ALA B 1 282 ? 9.922 1.198 -9.32 1 93.94 282 ALA B CA 1
ATOM 5754 C C . ALA B 1 282 ? 10.531 1.101 -7.922 1 93.94 282 ALA B C 1
ATOM 5756 O O . ALA B 1 282 ? 10.008 1.675 -6.965 1 93.94 282 ALA B O 1
ATOM 5757 N N . HIS B 1 283 ? 11.562 0.335 -7.785 1 96.12 283 HIS B N 1
ATOM 5758 C CA . HIS B 1 283 ? 12.195 0.068 -6.5 1 96.12 283 HIS B CA 1
ATOM 5759 C C . HIS B 1 283 ? 13.695 -0.159 -6.66 1 96.12 283 HIS B C 1
ATOM 5761 O O . HIS B 1 283 ? 14.117 -1.138 -7.281 1 96.12 283 HIS B O 1
ATOM 5767 N N . GLU B 1 284 ? 14.492 0.578 -6.027 1 93.12 284 GLU B N 1
ATOM 5768 C CA . GLU B 1 284 ? 15.93 0.613 -6.27 1 93.12 284 GLU B CA 1
ATOM 5769 C C . GLU B 1 284 ? 16.594 -0.695 -5.848 1 93.12 284 GLU B C 1
ATOM 5771 O O . GLU B 1 284 ? 17.5 -1.179 -6.523 1 93.12 284 GLU B O 1
ATOM 5776 N N . ALA B 1 285 ? 16.156 -1.243 -4.73 1 93.75 285 ALA B N 1
ATOM 5777 C CA . ALA B 1 285 ? 16.781 -2.479 -4.258 1 93.75 285 ALA B CA 1
ATOM 5778 C C . ALA B 1 285 ? 16.422 -3.65 -5.172 1 93.75 285 ALA B C 1
ATOM 5780 O O . ALA B 1 285 ? 17.266 -4.523 -5.414 1 93.75 285 ALA B O 1
ATOM 5781 N N . THR B 1 286 ? 15.188 -3.715 -5.652 1 97.38 286 THR B N 1
ATOM 5782 C CA . THR B 1 286 ? 14.797 -4.734 -6.617 1 97.38 286 THR B CA 1
ATOM 5783 C C . THR B 1 286 ? 15.625 -4.613 -7.895 1 97.38 286 THR B C 1
ATOM 5785 O O . THR B 1 286 ? 16.141 -5.609 -8.398 1 97.38 286 THR B O 1
ATOM 5788 N N . ASP B 1 287 ? 15.766 -3.4 -8.344 1 97.19 287 ASP B N 1
ATOM 5789 C CA . ASP B 1 287 ? 16.562 -3.16 -9.547 1 97.19 287 ASP B CA 1
ATOM 5790 C C . ASP B 1 287 ? 18 -3.619 -9.352 1 97.19 287 ASP B C 1
ATOM 5792 O O . ASP B 1 287 ? 18.578 -4.25 -10.242 1 97.19 287 ASP B O 1
ATOM 5796 N N . ALA B 1 288 ? 18.547 -3.309 -8.227 1 96.81 288 ALA B N 1
ATOM 5797 C CA . ALA B 1 288 ? 19.938 -3.666 -7.945 1 96.81 288 ALA B CA 1
ATOM 5798 C C . ALA B 1 288 ? 20.125 -5.18 -7.934 1 96.81 288 ALA B C 1
ATOM 5800 O O . ALA B 1 288 ? 21.125 -5.691 -8.43 1 96.81 288 ALA B O 1
ATOM 5801 N N . LEU B 1 289 ? 19.219 -5.887 -7.332 1 98.31 289 LEU B N 1
ATOM 5802 C CA . LEU B 1 289 ? 19.297 -7.344 -7.285 1 98.31 289 LEU B CA 1
ATOM 5803 C C . LEU B 1 289 ? 19.203 -7.934 -8.688 1 98.31 289 LEU B C 1
ATOM 5805 O O . LEU B 1 289 ? 19.938 -8.867 -9.016 1 98.31 289 LEU B O 1
ATOM 5809 N N . ILE B 1 290 ? 18.359 -7.359 -9.523 1 98.81 290 ILE B N 1
ATOM 5810 C CA . ILE B 1 290 ? 18.188 -7.875 -10.883 1 98.81 290 ILE B CA 1
ATOM 5811 C C . ILE B 1 290 ? 19.406 -7.512 -11.719 1 98.81 290 ILE B C 1
ATOM 5813 O O . ILE B 1 290 ? 19.844 -8.289 -12.578 1 98.81 290 ILE B O 1
ATOM 5817 N N . GLU B 1 291 ? 19.984 -6.348 -11.469 1 98.69 291 GLU B N 1
ATOM 5818 C CA . GLU B 1 291 ? 21.25 -6.02 -12.125 1 98.69 291 GLU B CA 1
ATOM 5819 C C . GLU B 1 291 ? 22.312 -7.051 -11.789 1 98.69 291 GLU B C 1
ATOM 5821 O O . GLU B 1 291 ? 23.109 -7.441 -12.656 1 98.69 291 GLU B O 1
ATOM 5826 N N . GLY B 1 292 ? 22.375 -7.453 -10.523 1 98.75 292 GLY B N 1
ATOM 5827 C CA . GLY B 1 292 ? 23.281 -8.523 -10.141 1 98.75 292 GLY B CA 1
ATOM 5828 C C . GLY B 1 292 ? 23.016 -9.82 -10.883 1 98.75 292 GLY B C 1
ATOM 5829 O O . GLY B 1 292 ? 23.953 -10.5 -11.312 1 98.75 292 GLY B O 1
ATOM 5830 N N . ALA B 1 293 ? 21.781 -10.141 -11.016 1 98.88 293 ALA B N 1
ATOM 5831 C CA . ALA B 1 293 ? 21.391 -11.344 -11.742 1 98.88 293 ALA B CA 1
ATOM 5832 C C . ALA B 1 293 ? 21.812 -11.266 -13.203 1 98.88 293 ALA B C 1
ATOM 5834 O O . ALA B 1 293 ? 22.25 -12.258 -13.781 1 98.88 293 ALA B O 1
ATOM 5835 N N . LEU B 1 294 ? 21.641 -10.117 -13.828 1 98.81 294 LEU B N 1
ATOM 5836 C CA . LEU B 1 294 ? 22.078 -9.914 -15.203 1 98.81 294 LEU B CA 1
ATOM 5837 C C . LEU B 1 294 ? 23.578 -10.141 -15.336 1 98.81 294 LEU B C 1
ATOM 5839 O O . LEU B 1 294 ? 24.031 -10.734 -16.312 1 98.81 294 LEU B O 1
ATOM 5843 N N . GLY B 1 295 ? 24.312 -9.609 -14.344 1 98.81 295 GLY B N 1
ATOM 5844 C CA . GLY B 1 295 ? 25.75 -9.875 -14.328 1 98.81 295 GLY B CA 1
ATOM 5845 C C . GLY B 1 295 ? 26.078 -11.352 -14.266 1 98.81 295 GLY B C 1
ATOM 5846 O O . GLY B 1 295 ? 27.016 -11.812 -14.93 1 98.81 295 GLY B O 1
ATOM 5847 N N . GLN B 1 296 ? 25.344 -12.109 -13.477 1 98.75 296 GLN B N 1
ATOM 5848 C CA . GLN B 1 296 ? 25.547 -13.547 -13.359 1 98.75 296 GLN B CA 1
ATOM 5849 C C . GLN B 1 296 ? 25.219 -14.25 -14.68 1 98.75 296 GLN B C 1
ATOM 5851 O O . GLN B 1 296 ? 25.938 -15.164 -15.094 1 98.75 296 GLN B O 1
ATOM 5856 N N . LEU B 1 297 ? 24.141 -13.844 -15.312 1 98.88 297 LEU B N 1
ATOM 5857 C CA . LEU B 1 297 ? 23.766 -14.406 -16.609 1 98.88 297 LEU B CA 1
ATOM 5858 C C . LEU B 1 297 ? 24.875 -14.188 -17.625 1 98.88 297 LEU B C 1
ATOM 5860 O O . LEU B 1 297 ? 25.234 -15.102 -18.375 1 98.88 297 LEU B O 1
ATOM 5864 N N . ALA B 1 298 ? 25.406 -13.039 -17.641 1 98.88 298 ALA B N 1
ATOM 5865 C CA . ALA B 1 298 ? 26.5 -12.719 -18.531 1 98.88 298 ALA B CA 1
ATOM 5866 C C . ALA B 1 298 ? 27.734 -13.578 -18.219 1 98.88 298 ALA B C 1
ATOM 5868 O O . ALA B 1 298 ? 28.391 -14.086 -19.141 1 98.88 298 ALA B O 1
ATOM 5869 N N . ALA B 1 299 ? 28.031 -13.742 -17.016 1 98.69 299 ALA B N 1
ATOM 5870 C CA . ALA B 1 299 ? 29.188 -14.523 -16.594 1 98.69 299 ALA B CA 1
ATOM 5871 C C . ALA B 1 299 ? 29.047 -15.984 -17 1 98.69 299 ALA B C 1
ATOM 5873 O O . ALA B 1 299 ? 30.031 -16.688 -17.203 1 98.69 299 ALA B O 1
ATOM 5874 N N . LEU B 1 300 ? 27.828 -16.406 -17.172 1 98.69 300 LEU B N 1
ATOM 5875 C CA . LEU B 1 300 ? 27.547 -17.797 -17.531 1 98.69 300 LEU B CA 1
ATOM 5876 C C . LEU B 1 300 ? 27.531 -17.969 -19.047 1 98.69 300 LEU B C 1
ATOM 5878 O O . LEU B 1 300 ? 27.281 -19.062 -19.547 1 98.69 300 LEU B O 1
ATOM 5882 N N . GLY B 1 301 ? 27.703 -16.859 -19.797 1 98.75 301 GLY B N 1
ATOM 5883 C CA . GLY B 1 301 ? 27.938 -16.969 -21.219 1 98.75 301 GLY B CA 1
ATOM 5884 C C . GLY B 1 301 ? 26.828 -16.344 -22.062 1 98.75 301 GLY B C 1
ATOM 5885 O O . GLY B 1 301 ? 26.922 -16.297 -23.281 1 98.75 301 GLY B O 1
ATOM 5886 N N . ALA B 1 302 ? 25.859 -15.773 -21.453 1 98.88 302 ALA B N 1
ATOM 5887 C CA . ALA B 1 302 ? 24.781 -15.125 -22.203 1 98.88 302 ALA B CA 1
ATOM 5888 C C . ALA B 1 302 ? 25.234 -13.781 -22.75 1 98.88 302 ALA B C 1
ATOM 5890 O O . ALA B 1 302 ? 26.016 -13.07 -22.125 1 98.88 302 ALA B O 1
ATOM 5891 N N . GLU B 1 303 ? 24.766 -13.453 -23.922 1 98.81 303 GLU B N 1
ATOM 5892 C CA . GLU B 1 303 ? 24.844 -12.094 -24.438 1 98.81 303 GLU B CA 1
ATOM 5893 C C . GLU B 1 303 ? 23.641 -11.258 -23.984 1 98.81 303 GLU B C 1
ATOM 5895 O O . GLU B 1 303 ? 22.5 -11.555 -24.328 1 98.81 303 GLU B O 1
ATOM 5900 N N . ILE B 1 304 ? 23.984 -10.234 -23.266 1 98.81 304 ILE B N 1
ATOM 5901 C CA . ILE B 1 304 ? 22.922 -9.398 -22.734 1 98.81 304 ILE B CA 1
ATOM 5902 C C . ILE B 1 304 ? 22.672 -8.219 -23.672 1 98.81 304 ILE B C 1
ATOM 5904 O O . ILE B 1 304 ? 23.578 -7.43 -23.938 1 98.81 304 ILE B O 1
ATOM 5908 N N . VAL B 1 305 ? 21.422 -8.07 -24.156 1 98.88 305 VAL B N 1
ATOM 5909 C CA . VAL B 1 305 ? 21 -6.965 -25.016 1 98.88 305 VAL B CA 1
ATOM 5910 C C . VAL B 1 305 ? 20.156 -5.988 -24.203 1 98.88 305 VAL B C 1
ATOM 5912 O O . VAL B 1 305 ? 19 -6.285 -23.859 1 98.88 305 VAL B O 1
ATOM 5915 N N . ASP B 1 306 ? 20.641 -4.848 -24 1 98.19 306 ASP B N 1
ATOM 5916 C CA . ASP B 1 306 ? 20.078 -3.877 -23.062 1 98.19 306 ASP B CA 1
ATOM 5917 C C . ASP B 1 306 ? 20.219 -2.453 -23.594 1 98.19 306 ASP B C 1
ATOM 5919 O O . ASP B 1 306 ? 21.344 -1.978 -23.812 1 98.19 306 ASP B O 1
ATOM 5923 N N . PRO B 1 307 ? 19.156 -1.733 -23.781 1 97.25 307 PRO B N 1
ATOM 5924 C CA . PRO B 1 307 ? 17.781 -2.062 -23.391 1 97.25 307 PRO B CA 1
ATOM 5925 C C . PRO B 1 307 ? 16.969 -2.623 -24.562 1 97.25 307 PRO B C 1
ATOM 5927 O O . PRO B 1 307 ? 17.344 -2.455 -25.719 1 97.25 307 PRO B O 1
ATOM 5930 N N . ILE B 1 308 ? 15.898 -3.361 -24.219 1 97.75 308 ILE B N 1
ATOM 5931 C CA . ILE B 1 308 ? 14.82 -3.596 -25.172 1 97.75 308 ILE B CA 1
ATOM 5932 C C . ILE B 1 308 ? 13.477 -3.23 -24.547 1 97.75 308 ILE B C 1
ATOM 5934 O O . ILE B 1 308 ? 13.414 -2.854 -23.375 1 97.75 308 ILE B O 1
ATOM 5938 N N . GLN B 1 309 ? 12.43 -3.25 -25.422 1 95.69 309 GLN B N 1
ATOM 5939 C CA . GLN B 1 309 ? 11.047 -3.104 -24.969 1 95.69 309 GLN B CA 1
ATOM 5940 C C . GLN B 1 309 ? 10.203 -4.312 -25.375 1 95.69 309 GLN B C 1
ATOM 5942 O O . GLN B 1 309 ? 10.117 -4.645 -26.562 1 95.69 309 GLN B O 1
ATOM 5947 N N . ALA B 1 310 ? 9.688 -4.973 -24.438 1 93.31 310 ALA B N 1
ATOM 5948 C CA . ALA B 1 310 ? 8.836 -6.129 -24.719 1 93.31 310 ALA B CA 1
ATOM 5949 C C . ALA B 1 310 ? 7.383 -5.715 -24.891 1 93.31 310 ALA B C 1
ATOM 5951 O O . ALA B 1 310 ? 6.742 -6.062 -25.891 1 93.31 310 ALA B O 1
ATOM 5952 N N . SER B 1 311 ? 6.773 -5.016 -23.906 1 88.69 311 SER B N 1
ATOM 5953 C CA . SER B 1 311 ? 5.426 -4.453 -23.922 1 88.69 311 SER B CA 1
ATOM 5954 C C . SER B 1 311 ? 5.203 -3.504 -22.75 1 88.69 311 SER B C 1
ATOM 5956 O O . SER B 1 311 ? 5.711 -3.734 -21.656 1 88.69 311 SER B O 1
ATOM 5958 N N . SER B 1 312 ? 4.371 -2.525 -23.078 1 86.25 312 SER B N 1
ATOM 5959 C CA . SER B 1 312 ? 4.148 -1.521 -22.047 1 86.25 312 SER B CA 1
ATOM 5960 C C . SER B 1 312 ? 2.814 -1.739 -21.344 1 86.25 312 SER B C 1
ATOM 5962 O O . SER B 1 312 ? 2.355 -0.878 -20.578 1 86.25 312 SER B O 1
ATOM 5964 N N . LEU B 1 313 ? 2.201 -2.877 -21.672 1 93.44 313 LEU B N 1
ATOM 5965 C CA . LEU B 1 313 ? 0.929 -3.158 -21.016 1 93.44 313 LEU B CA 1
ATOM 5966 C C . LEU B 1 313 ? 1.093 -3.188 -19.5 1 93.44 313 LEU B C 1
ATOM 5968 O O . LEU B 1 313 ? 1.933 -3.924 -18.984 1 93.44 313 LEU B O 1
ATOM 5972 N N . PRO B 1 314 ? 0.286 -2.332 -18.844 1 92.38 314 PRO B N 1
ATOM 5973 C CA . PRO B 1 314 ? 0.375 -2.334 -17.375 1 92.38 314 PRO B CA 1
ATOM 5974 C C . PRO B 1 314 ? -0.35 -3.518 -16.734 1 92.38 314 PRO B C 1
ATOM 5976 O O . PRO B 1 314 ? -1.257 -4.09 -17.344 1 92.38 314 PRO B O 1
ATOM 5979 N N . PHE B 1 315 ? 0.067 -3.84 -15.547 1 91.19 315 PHE B N 1
ATOM 5980 C CA . PHE B 1 315 ? -0.646 -4.844 -14.766 1 91.19 315 PHE B CA 1
ATOM 5981 C C . PHE B 1 315 ? -2.086 -4.41 -14.516 1 91.19 315 PHE B C 1
ATOM 5983 O O . PHE B 1 315 ? -2.328 -3.377 -13.883 1 91.19 315 PHE B O 1
ATOM 5990 N N . PHE B 1 316 ? -3.033 -5.219 -15.023 1 92.19 316 PHE B N 1
ATOM 5991 C CA . PHE B 1 316 ? -4.461 -4.992 -14.852 1 92.19 316 PHE B CA 1
ATOM 5992 C C . PHE B 1 316 ? -4.859 -3.619 -15.375 1 92.19 316 PHE B C 1
ATOM 5994 O O . PHE B 1 316 ? -5.609 -2.891 -14.727 1 92.19 316 PHE B O 1
ATOM 6001 N N . GLY B 1 317 ? -4.258 -3.27 -16.531 1 94.75 317 GLY B N 1
ATOM 6002 C CA . GLY B 1 317 ? -4.695 -2.064 -17.219 1 94.75 317 GLY B CA 1
ATOM 6003 C C . GLY B 1 317 ? -6.137 -2.131 -17.688 1 94.75 317 GLY B C 1
ATOM 6004 O O . GLY B 1 317 ? -6.75 -3.201 -17.672 1 94.75 317 GLY B O 1
ATOM 6005 N N . ASP B 1 318 ? -6.656 -1.066 -18.203 1 95.44 318 ASP B N 1
ATOM 6006 C CA . ASP B 1 318 ? -8.062 -0.951 -18.562 1 95.44 318 ASP B CA 1
ATOM 6007 C C . ASP B 1 318 ? -8.461 -1.996 -19.594 1 95.44 318 ASP B C 1
ATOM 6009 O O . ASP B 1 318 ? -9.516 -2.621 -19.484 1 95.44 318 ASP B O 1
ATOM 6013 N N . LEU B 1 319 ? -7.641 -2.182 -20.578 1 97.31 319 LEU B N 1
ATOM 6014 C CA . LEU B 1 319 ? -7.938 -3.129 -21.641 1 97.31 319 LEU B CA 1
ATOM 6015 C C . LEU B 1 319 ? -7.977 -4.555 -21.109 1 97.31 319 LEU B C 1
ATOM 6017 O O . LEU B 1 319 ? -8.867 -5.332 -21.469 1 97.31 319 LEU B O 1
ATOM 6021 N N . GLU B 1 320 ? -7.039 -4.887 -20.297 1 98 320 GLU B N 1
ATOM 6022 C CA . GLU B 1 320 ? -6.984 -6.238 -19.75 1 98 320 GLU B CA 1
ATOM 6023 C C . GLU B 1 320 ? -8.148 -6.496 -18.797 1 98 320 GLU B C 1
ATOM 6025 O O . GLU B 1 320 ? -8.742 -7.578 -18.812 1 98 320 GLU B O 1
ATOM 6030 N N . LEU B 1 321 ? -8.469 -5.52 -17.969 1 98 321 LEU B N 1
ATOM 6031 C CA . LEU B 1 321 ? -9.586 -5.668 -17.047 1 98 321 LEU B CA 1
ATOM 6032 C C . LEU B 1 321 ? -10.898 -5.844 -17.812 1 98 321 LEU B C 1
ATOM 6034 O O . LEU B 1 321 ? -11.789 -6.562 -17.375 1 98 321 LEU B O 1
ATOM 6038 N N . GLU B 1 322 ? -10.969 -5.129 -18.922 1 98.25 322 GLU B N 1
ATOM 6039 C CA . GLU B 1 322 ? -12.156 -5.316 -19.766 1 98.25 322 GLU B CA 1
ATOM 6040 C C . GLU B 1 322 ? -12.266 -6.754 -20.25 1 98.25 322 GLU B C 1
ATOM 6042 O O . GLU B 1 322 ? -13.344 -7.344 -20.25 1 98.25 322 GLU B O 1
ATOM 6047 N N . LEU B 1 323 ? -11.172 -7.332 -20.656 1 98.56 323 LEU B N 1
ATOM 6048 C CA . LEU B 1 323 ? -11.148 -8.742 -21.047 1 98.56 323 LEU B CA 1
ATOM 6049 C C . LEU B 1 323 ? -11.578 -9.633 -19.891 1 98.56 323 LEU B C 1
ATOM 6051 O O . LEU B 1 323 ? -12.352 -10.57 -20.078 1 98.56 323 LEU B O 1
ATOM 6055 N N . PHE B 1 324 ? -11.117 -9.328 -18.703 1 98.62 324 PHE B N 1
ATOM 6056 C CA . PHE B 1 324 ? -11.414 -10.133 -17.531 1 98.62 324 PHE B CA 1
ATOM 6057 C C . PHE B 1 324 ? -12.898 -10.039 -17.172 1 98.62 324 PHE B C 1
ATOM 6059 O O . PHE B 1 324 ? -13.5 -11.023 -16.734 1 98.62 324 PHE B O 1
ATOM 6066 N N . ARG B 1 325 ? -13.477 -8.867 -17.328 1 98.38 325 ARG B N 1
ATOM 6067 C CA . ARG B 1 325 ? -14.891 -8.711 -17.016 1 98.38 325 ARG B CA 1
ATOM 6068 C C . ARG B 1 325 ? -15.75 -9.617 -17.891 1 98.38 325 ARG B C 1
ATOM 6070 O O . ARG B 1 325 ? -16.641 -10.297 -17.375 1 98.38 325 ARG B O 1
ATOM 6077 N N . TYR B 1 326 ? -15.453 -9.695 -19.188 1 98.31 326 TYR B N 1
ATOM 6078 C CA . TYR B 1 326 ? -16.156 -10.617 -20.078 1 98.31 326 TYR B CA 1
ATOM 6079 C C . TYR B 1 326 ? -15.828 -12.062 -19.734 1 98.31 326 TYR B C 1
ATOM 6081 O O . TYR B 1 326 ? -16.719 -12.906 -19.656 1 98.31 326 TYR B O 1
ATOM 6089 N N . GLY B 1 327 ? -14.578 -12.312 -19.547 1 98.5 327 GLY B N 1
ATOM 6090 C CA . GLY B 1 327 ? -14.102 -13.672 -19.328 1 98.5 327 GLY B CA 1
ATOM 6091 C C . GLY B 1 327 ? -14.617 -14.289 -18.047 1 98.5 327 GLY B C 1
ATOM 6092 O O . GLY B 1 327 ? -14.992 -15.461 -18.016 1 98.5 327 GLY B O 1
ATOM 6093 N N . LEU B 1 328 ? -14.656 -13.531 -17 1 98.44 328 LEU B N 1
ATOM 6094 C CA . LEU B 1 328 ? -15.047 -14.031 -15.688 1 98.44 328 LEU B CA 1
ATOM 6095 C C . LEU B 1 328 ? -16.484 -14.516 -15.695 1 98.44 328 LEU B C 1
ATOM 6097 O O . LEU B 1 328 ? -16.797 -15.578 -15.141 1 98.44 328 LEU B O 1
ATOM 6101 N N . LYS B 1 329 ? -17.359 -13.734 -16.297 1 98.12 329 LYS B N 1
ATOM 6102 C CA . LYS B 1 329 ? -18.766 -14.133 -16.406 1 98.12 329 LYS B CA 1
ATOM 6103 C C . LYS B 1 329 ? -18.891 -15.469 -17.141 1 98.12 329 LYS B C 1
ATOM 6105 O O . LYS B 1 329 ? -19.578 -16.375 -16.656 1 98.12 329 LYS B O 1
ATOM 6110 N N . ALA B 1 330 ? -18.234 -15.578 -18.266 1 98 330 ALA B N 1
ATOM 6111 C CA . ALA B 1 330 ? -18.297 -16.797 -19.062 1 98 330 ALA B CA 1
ATOM 6112 C C . ALA B 1 330 ? -17.703 -17.984 -18.312 1 98 330 ALA B C 1
ATOM 6114 O O . ALA B 1 330 ? -18.266 -19.078 -18.328 1 98 330 ALA B O 1
ATOM 6115 N N . SER B 1 331 ? -16.562 -17.781 -17.703 1 97.12 331 SER B N 1
ATOM 6116 C CA . SER B 1 331 ? -15.852 -18.844 -17 1 97.12 331 SER B CA 1
ATOM 6117 C C . SER B 1 331 ? -16.656 -19.359 -15.82 1 97.12 331 SER B C 1
ATOM 6119 O O . SER B 1 331 ? -16.828 -20.578 -15.664 1 97.12 331 SER B O 1
ATOM 6121 N N . LEU B 1 332 ? -17.156 -18.484 -15.008 1 97.44 332 LEU B N 1
ATOM 6122 C CA . LEU B 1 332 ? -17.891 -18.891 -13.812 1 97.44 332 LEU B CA 1
ATOM 6123 C C . LEU B 1 332 ? -19.219 -19.547 -14.188 1 97.44 332 LEU B C 1
ATOM 6125 O O . LEU B 1 332 ? -19.578 -20.594 -13.617 1 97.44 332 LEU B O 1
ATOM 6129 N N . ASN B 1 333 ? -19.938 -18.984 -15.109 1 97.5 333 ASN B N 1
ATOM 6130 C CA . ASN B 1 333 ? -21.188 -19.594 -15.531 1 97.5 333 ASN B CA 1
ATOM 6131 C C . ASN B 1 333 ? -20.969 -20.969 -16.172 1 97.5 333 ASN B C 1
ATOM 6133 O O . ASN B 1 333 ? -21.766 -21.891 -15.969 1 97.5 333 ASN B O 1
ATOM 6137 N N . GLY B 1 334 ? -19.922 -21.078 -16.953 1 96.06 334 GLY B N 1
ATOM 6138 C CA . GLY B 1 334 ? -19.578 -22.375 -17.531 1 96.06 334 GLY B CA 1
ATOM 6139 C C . GLY B 1 334 ? -19.266 -23.422 -16.5 1 96.06 334 GLY B C 1
ATOM 6140 O O . GLY B 1 334 ? -19.797 -24.531 -16.547 1 96.06 334 GLY B O 1
ATOM 6141 N N . TYR B 1 335 ? -18.438 -23.078 -15.562 1 96.5 335 TYR B N 1
ATOM 6142 C CA . TYR B 1 335 ? -18.031 -24.031 -14.531 1 96.5 335 TYR B CA 1
ATOM 6143 C C . TYR B 1 335 ? -19.219 -24.406 -13.641 1 96.5 335 TYR B C 1
ATOM 6145 O O . TYR B 1 335 ? -19.438 -25.594 -13.375 1 96.5 335 TYR B O 1
ATOM 6153 N N . LEU B 1 336 ? -19.891 -23.375 -13.18 1 95.88 336 LEU B N 1
ATOM 6154 C CA . LEU B 1 336 ? -21 -23.594 -12.258 1 95.88 336 LEU B CA 1
ATOM 6155 C C . LEU B 1 336 ? -22.109 -24.391 -12.938 1 95.88 336 LEU B C 1
ATOM 6157 O O . LEU B 1 336 ? -22.781 -25.203 -12.289 1 95.88 336 LEU B O 1
ATOM 6161 N N . GLY B 1 337 ? -22.266 -24.203 -14.195 1 93.94 337 GLY B N 1
ATOM 6162 C CA . GLY B 1 337 ? -23.219 -24.984 -14.953 1 93.94 337 GLY B CA 1
ATOM 6163 C C . GLY B 1 337 ? -22.875 -26.453 -15.016 1 93.94 337 GLY B C 1
ATOM 6164 O O . GLY B 1 337 ? -23.781 -27.297 -15.07 1 93.94 337 GLY B O 1
ATOM 6165 N N . ALA B 1 338 ? -21.609 -26.719 -14.953 1 91.69 338 ALA B N 1
ATOM 6166 C CA . ALA B 1 338 ? -21.141 -28.094 -15.055 1 91.69 338 ALA B CA 1
ATOM 6167 C C . ALA B 1 338 ? -21.094 -28.766 -13.68 1 91.69 338 ALA B C 1
ATOM 6169 O O . ALA B 1 338 ? -20.828 -29.953 -13.57 1 91.69 338 ALA B O 1
ATOM 6170 N N . HIS B 1 339 ? -21.391 -28.031 -12.633 1 90.88 339 HIS B N 1
ATOM 6171 C CA . HIS B 1 339 ? -21.359 -28.531 -11.266 1 90.88 339 HIS B CA 1
ATOM 6172 C C . HIS B 1 339 ? -22.672 -28.25 -10.539 1 90.88 339 HIS B C 1
ATOM 6174 O O . HIS B 1 339 ? -22.719 -27.406 -9.641 1 90.88 339 HIS B O 1
ATOM 6180 N N . PRO B 1 340 ? -23.625 -29 -10.797 1 84.38 340 PRO B N 1
ATOM 6181 C CA . PRO B 1 340 ? -24.984 -28.703 -10.32 1 84.38 340 PRO B CA 1
ATOM 6182 C C . PRO B 1 340 ? -25.141 -28.922 -8.812 1 84.38 340 PRO B C 1
ATOM 6184 O O . PRO B 1 340 ? -26.125 -28.516 -8.227 1 84.38 340 PRO B O 1
ATOM 6187 N N . ARG B 1 341 ? -24.203 -29.453 -8.141 1 83.06 341 ARG B N 1
ATOM 6188 C CA . ARG B 1 341 ? -24.312 -29.703 -6.707 1 83.06 341 ARG B CA 1
ATOM 6189 C C . ARG B 1 341 ? -23.828 -28.5 -5.906 1 83.06 341 ARG B C 1
ATOM 6191 O O . ARG B 1 341 ? -24.047 -28.438 -4.695 1 83.06 341 ARG B O 1
ATOM 6198 N N . ALA B 1 342 ? -23.172 -27.594 -6.59 1 88.5 342 ALA B N 1
ATOM 6199 C CA . ALA B 1 342 ? -22.734 -26.375 -5.902 1 88.5 342 ALA B CA 1
ATOM 6200 C C . ALA B 1 342 ? -23.938 -25.578 -5.398 1 88.5 342 ALA B C 1
ATOM 6202 O O . ALA B 1 342 ? -25.031 -25.656 -5.953 1 88.5 342 ALA B O 1
ATOM 6203 N N . ALA B 1 343 ? -23.734 -24.797 -4.344 1 91.19 343 ALA B N 1
ATOM 6204 C CA . ALA B 1 343 ? -24.797 -24.016 -3.723 1 91.19 343 ALA B CA 1
ATOM 6205 C C . ALA B 1 343 ? -25.266 -22.891 -4.645 1 91.19 343 ALA B C 1
ATOM 6207 O O . ALA B 1 343 ? -26.391 -22.406 -4.508 1 91.19 343 ALA B O 1
ATOM 6208 N N . VAL B 1 344 ? -24.375 -22.438 -5.527 1 96.06 344 VAL B N 1
ATOM 6209 C CA . VAL B 1 344 ? -24.719 -21.422 -6.516 1 96.06 344 VAL B CA 1
ATOM 6210 C C . VAL B 1 344 ? -24.484 -21.969 -7.922 1 96.06 344 VAL B C 1
ATOM 6212 O O . VAL B 1 344 ? -23.531 -22.719 -8.148 1 96.06 344 VAL B O 1
ATOM 6215 N N . GLY B 1 345 ? -25.328 -21.531 -8.844 1 95.81 345 GLY B N 1
ATOM 6216 C CA . GLY B 1 345 ? -25.266 -22.125 -10.164 1 95.81 345 GLY B CA 1
ATOM 6217 C C . GLY B 1 345 ? -24.844 -21.141 -11.242 1 95.81 345 GLY B C 1
ATOM 6218 O O . GLY B 1 345 ? -24.703 -21.516 -12.406 1 95.81 345 GLY B O 1
ATOM 6219 N N . SER B 1 346 ? -24.703 -19.844 -10.828 1 97.44 346 SER B N 1
ATOM 6220 C CA . SER B 1 346 ? -24.328 -18.797 -11.766 1 97.44 346 SER B CA 1
ATOM 6221 C C . SER B 1 346 ? -23.641 -17.641 -11.062 1 97.44 346 SER B C 1
ATOM 6223 O O . SER B 1 346 ? -23.641 -17.562 -9.828 1 97.44 346 SER B O 1
ATOM 6225 N N . LEU B 1 347 ? -23.062 -16.766 -11.898 1 98.19 347 LEU B N 1
ATOM 6226 C CA . LEU B 1 347 ? -22.469 -15.547 -11.359 1 98.19 347 LEU B CA 1
ATOM 6227 C C . LEU B 1 347 ? -23.5 -14.695 -10.641 1 98.19 347 LEU B C 1
ATOM 6229 O O . LEU B 1 347 ? -23.219 -14.125 -9.586 1 98.19 347 LEU B O 1
ATOM 6233 N N . ASP B 1 348 ? -24.656 -14.62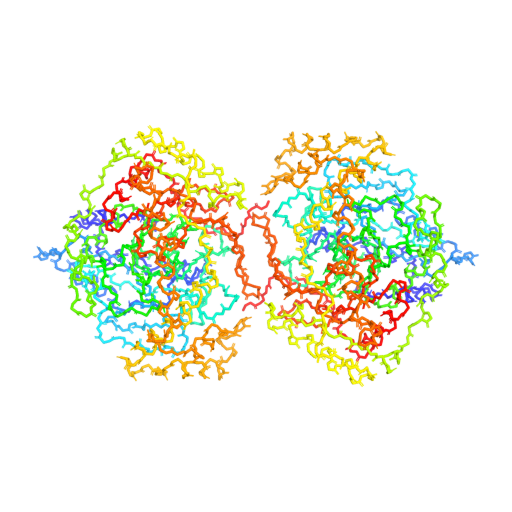5 -11.203 1 98.31 348 ASP B N 1
ATOM 6234 C CA . ASP B 1 348 ? -25.734 -13.859 -10.594 1 98.31 348 ASP B CA 1
ATOM 6235 C C . ASP B 1 348 ? -26.078 -14.398 -9.203 1 98.31 348 ASP B C 1
ATOM 6237 O O . ASP B 1 348 ? -26.266 -13.633 -8.258 1 98.31 348 ASP B O 1
ATOM 6241 N N . GLU B 1 349 ? -26.172 -15.695 -9.109 1 98.19 349 GLU B N 1
ATOM 6242 C CA . GLU B 1 349 ? -26.484 -16.328 -7.832 1 98.19 349 GLU B CA 1
ATOM 6243 C C . GLU B 1 349 ? -25.328 -16.172 -6.844 1 98.19 349 GLU B C 1
ATOM 6245 O O . GLU B 1 349 ? -25.562 -16.031 -5.637 1 98.19 349 GLU B O 1
ATOM 6250 N N . LEU B 1 350 ? -24.156 -16.203 -7.355 1 98.31 350 LEU B N 1
ATOM 6251 C CA . LEU B 1 350 ? -22.984 -15.969 -6.523 1 98.31 350 LEU B CA 1
ATOM 6252 C C . LEU B 1 350 ? -23.016 -14.57 -5.914 1 98.31 350 LEU B C 1
ATOM 6254 O O . LEU B 1 350 ? -22.781 -14.414 -4.715 1 98.31 350 LEU B O 1
ATOM 6258 N N . ILE B 1 351 ? -23.281 -13.531 -6.68 1 98.5 351 ILE B N 1
ATOM 6259 C CA . ILE B 1 351 ? -23.375 -12.141 -6.238 1 98.5 351 ILE B CA 1
ATOM 6260 C C . ILE B 1 351 ? -24.453 -12.016 -5.168 1 98.5 351 ILE B C 1
ATOM 6262 O O . ILE B 1 351 ? -24.25 -11.352 -4.148 1 98.5 351 ILE B O 1
ATOM 6266 N N . ALA B 1 352 ? -25.594 -12.695 -5.402 1 98.44 352 ALA B N 1
ATOM 6267 C CA . ALA B 1 352 ? -26.688 -12.672 -4.449 1 98.44 352 ALA B CA 1
ATOM 6268 C C . ALA B 1 352 ? -26.297 -13.344 -3.137 1 98.44 352 ALA B C 1
ATOM 6270 O O . ALA B 1 352 ? -26.656 -12.867 -2.057 1 98.44 352 ALA B O 1
ATOM 6271 N N . PHE B 1 353 ? -25.656 -14.484 -3.221 1 97.94 353 PHE B N 1
ATOM 6272 C CA . PHE B 1 353 ? -25.172 -15.18 -2.033 1 97.94 353 PHE B CA 1
ATOM 6273 C C . PHE B 1 353 ? -24.266 -14.266 -1.201 1 97.94 353 PHE B C 1
ATOM 6275 O O . PHE B 1 353 ? -24.438 -14.164 0.016 1 97.94 353 PHE B O 1
ATOM 6282 N N . ASN B 1 354 ? -23.312 -13.617 -1.894 1 98.06 354 ASN B N 1
ATOM 6283 C CA . ASN B 1 354 ? -22.375 -12.734 -1.204 1 98.06 354 ASN B CA 1
ATOM 6284 C C . ASN B 1 354 ? -23.109 -11.586 -0.505 1 98.06 354 ASN B C 1
ATOM 6286 O O . ASN B 1 354 ? -22.734 -11.203 0.608 1 98.06 354 ASN B O 1
ATOM 6290 N N . ARG B 1 355 ? -24.109 -11.016 -1.123 1 97.56 355 ARG B N 1
ATOM 6291 C CA . ARG B 1 355 ? -24.891 -9.953 -0.51 1 97.56 355 ARG B CA 1
ATOM 6292 C C . ARG B 1 355 ? -25.609 -10.453 0.745 1 97.56 355 ARG B C 1
ATOM 6294 O O . ARG B 1 355 ? -25.609 -9.766 1.77 1 97.56 355 ARG B O 1
ATOM 6301 N N . ALA B 1 356 ? -26.141 -11.633 0.664 1 97.88 356 ALA B N 1
ATOM 6302 C CA . ALA B 1 356 ? -26.906 -12.211 1.769 1 97.88 356 ALA B CA 1
ATOM 6303 C C . ALA B 1 356 ? -25.984 -12.586 2.93 1 97.88 356 ALA B C 1
ATOM 6305 O O . ALA B 1 356 ? -26.422 -12.648 4.082 1 97.88 356 ALA B O 1
ATOM 6306 N N . HIS B 1 357 ? -24.766 -12.836 2.629 1 97.81 357 HIS B N 1
ATOM 6307 C CA . HIS B 1 357 ? -23.828 -13.266 3.65 1 97.81 357 HIS B CA 1
ATOM 6308 C C . HIS B 1 357 ? -22.672 -12.273 3.791 1 97.81 357 HIS B C 1
ATOM 6310 O O . HIS B 1 357 ? -21.531 -12.664 4.035 1 97.81 357 HIS B O 1
ATOM 6316 N N . ALA B 1 358 ? -22.906 -11.055 3.596 1 96.31 358 ALA B N 1
ATOM 6317 C CA . ALA B 1 358 ? -21.906 -9.984 3.494 1 96.31 358 ALA B CA 1
ATOM 6318 C C . ALA B 1 358 ? -21 -9.953 4.727 1 96.31 358 ALA B C 1
ATOM 6320 O O . ALA B 1 358 ? -19.797 -9.711 4.621 1 96.31 358 ALA B O 1
ATOM 6321 N N . GLY B 1 359 ? -21.484 -10.188 5.914 1 94.12 359 GLY B N 1
ATOM 6322 C CA . GLY B 1 359 ? -20.703 -10.172 7.137 1 94.12 359 GLY B CA 1
ATOM 6323 C C . GLY B 1 359 ? -19.562 -11.18 7.137 1 94.12 359 GLY B C 1
ATOM 6324 O O . GLY B 1 359 ? -18.5 -10.93 7.715 1 94.12 359 GLY B O 1
ATOM 6325 N N . GLN B 1 360 ? -19.766 -12.25 6.43 1 95.12 360 GLN B N 1
ATOM 6326 C CA . GLN B 1 360 ? -18.766 -13.328 6.41 1 95.12 360 GLN B CA 1
ATOM 6327 C C . GLN B 1 360 ? -17.859 -13.211 5.191 1 95.12 360 GLN B C 1
ATOM 6329 O O . GLN B 1 360 ? -16.656 -13.477 5.281 1 95.12 360 GLN B O 1
ATOM 6334 N N . VAL B 1 361 ? -18.469 -12.805 4.07 1 96.44 361 VAL B N 1
ATOM 6335 C CA . VAL B 1 361 ? -17.734 -12.969 2.816 1 96.44 361 VAL B CA 1
ATOM 6336 C C . VAL B 1 361 ? -17.141 -11.625 2.393 1 96.44 361 VAL B C 1
ATOM 6338 O O . VAL B 1 361 ? -16.25 -11.578 1.55 1 96.44 361 VAL B O 1
ATOM 6341 N N . MET B 1 362 ? -17.609 -10.508 2.977 1 94.25 362 MET B N 1
ATOM 6342 C CA . MET B 1 362 ? -17.125 -9.18 2.584 1 94.25 362 MET B CA 1
ATOM 6343 C C . MET B 1 362 ? -16.844 -8.32 3.811 1 94.25 362 MET B C 1
ATOM 6345 O O . MET B 1 362 ? -17.297 -7.18 3.895 1 94.25 362 MET B O 1
ATOM 6349 N N . PRO B 1 363 ? -15.992 -8.805 4.699 1 90.62 363 PRO B N 1
ATOM 6350 C CA . PRO B 1 363 ? -15.719 -8.031 5.906 1 90.62 363 PRO B CA 1
ATOM 6351 C C . PRO B 1 363 ? -14.891 -6.773 5.625 1 90.62 363 PRO B C 1
ATOM 6353 O O . PRO B 1 363 ? -14.945 -5.809 6.391 1 90.62 363 PRO B O 1
ATOM 6356 N N . TYR B 1 364 ? -14.156 -6.727 4.469 1 88.56 364 TYR B N 1
ATOM 6357 C CA . TYR B 1 364 ? -13.211 -5.641 4.246 1 88.56 364 TYR B CA 1
ATOM 6358 C C . TYR B 1 364 ? -13.492 -4.934 2.926 1 88.56 364 TYR B C 1
ATOM 6360 O O . TYR B 1 364 ? -13.336 -3.713 2.824 1 88.56 364 TYR B O 1
ATOM 6368 N N . PHE B 1 365 ? -13.828 -5.742 1.948 1 91.12 365 PHE B N 1
ATOM 6369 C CA . PHE B 1 365 ? -14.062 -5.234 0.602 1 91.12 365 PHE B CA 1
ATOM 6370 C C . PHE B 1 365 ? -15.203 -5.984 -0.071 1 91.12 365 PHE B C 1
ATOM 6372 O O . PHE B 1 365 ? -15.609 -7.051 0.391 1 91.12 365 PHE B O 1
ATOM 6379 N N . GLY B 1 366 ? -15.711 -5.453 -1.113 1 93.81 366 GLY B N 1
ATOM 6380 C CA . GLY B 1 366 ? -16.922 -5.98 -1.726 1 93.81 366 GLY B CA 1
ATOM 6381 C C . GLY B 1 366 ? -16.641 -6.941 -2.865 1 93.81 366 GLY B C 1
ATOM 6382 O O . GLY B 1 366 ? -15.828 -7.863 -2.725 1 93.81 366 GLY B O 1
ATOM 6383 N N . GLN B 1 367 ? -17.453 -6.875 -3.84 1 97 367 GLN B N 1
ATOM 6384 C CA . GLN B 1 367 ? -17.391 -7.797 -4.969 1 97 367 GLN B CA 1
ATOM 6385 C C . GLN B 1 367 ? -17.578 -7.059 -6.293 1 97 367 GLN B C 1
ATOM 6387 O O . GLN B 1 367 ? -18.312 -7.52 -7.164 1 97 367 GLN B O 1
ATOM 6392 N N . GLU B 1 368 ? -16.938 -5.871 -6.469 1 96.19 368 GLU B N 1
ATOM 6393 C CA . GLU B 1 368 ? -17.141 -4.957 -7.586 1 96.19 368 GLU B CA 1
ATOM 6394 C C . GLU B 1 368 ? -16.828 -5.633 -8.914 1 96.19 368 GLU B C 1
ATOM 6396 O O . GLU B 1 368 ? -17.531 -5.43 -9.906 1 96.19 368 GLU B O 1
ATOM 6401 N N . PHE B 1 369 ? -15.773 -6.449 -9 1 97.19 369 PHE B N 1
ATOM 6402 C CA . PHE B 1 369 ? -15.398 -7.102 -10.25 1 97.19 369 PHE B CA 1
ATOM 6403 C C . PHE B 1 369 ? -16.469 -8.102 -10.68 1 97.19 369 PHE B C 1
ATOM 6405 O O . PHE B 1 369 ? -16.75 -8.234 -11.867 1 97.19 369 PHE B O 1
ATOM 6412 N N . LEU B 1 370 ? -17.062 -8.781 -9.68 1 98.31 370 LEU B N 1
ATOM 6413 C CA . LEU B 1 370 ? -18.125 -9.719 -9.992 1 98.31 370 LEU B CA 1
ATOM 6414 C C . LEU B 1 370 ? -19.344 -8.992 -10.578 1 98.31 370 LEU B C 1
ATOM 6416 O O . LEU B 1 370 ? -19.906 -9.43 -11.578 1 98.31 370 LEU B O 1
ATOM 6420 N N . GLU B 1 371 ? -19.672 -7.895 -9.938 1 98.38 371 GLU B N 1
ATOM 6421 C CA . GLU B 1 371 ? -20.828 -7.117 -10.391 1 98.38 371 GLU B CA 1
ATOM 6422 C C . GLU B 1 371 ? -20.578 -6.504 -11.766 1 98.38 371 GLU B C 1
ATOM 6424 O O . GLU B 1 371 ? -21.469 -6.492 -12.609 1 98.38 371 GLU B O 1
ATOM 6429 N N . GLN B 1 372 ? -19.406 -6 -11.992 1 98.12 372 GLN B N 1
ATOM 6430 C CA . GLN B 1 372 ? -19.031 -5.457 -13.297 1 98.12 372 GLN B CA 1
ATOM 6431 C C . GLN B 1 372 ? -19.094 -6.531 -14.375 1 98.12 372 GLN B C 1
ATOM 6433 O O . GLN B 1 372 ? -19.531 -6.262 -15.5 1 98.12 372 GLN B O 1
ATOM 6438 N N . SER B 1 373 ? -18.641 -7.695 -14.039 1 98.62 373 SER B N 1
ATOM 6439 C CA . SER B 1 373 ? -18.656 -8.805 -14.984 1 98.62 373 SER B CA 1
ATOM 6440 C C . SER B 1 373 ? -20.078 -9.211 -15.344 1 98.62 373 SER B C 1
ATOM 6442 O O . SER B 1 373 ? -20.375 -9.492 -16.516 1 98.62 373 SER B O 1
ATOM 6444 N N . GLN B 1 374 ? -20.938 -9.25 -14.336 1 98.5 374 GLN B N 1
ATOM 6445 C CA . GLN B 1 374 ? -22.328 -9.625 -14.555 1 98.5 374 GLN B CA 1
ATOM 6446 C C . GLN B 1 374 ? -23 -8.672 -15.539 1 98.5 374 GLN B C 1
ATOM 6448 O O . GLN B 1 374 ? -23.891 -9.078 -16.281 1 98.5 374 GLN B O 1
ATOM 6453 N N . ALA B 1 375 ? -22.562 -7.477 -15.602 1 98.31 375 ALA B N 1
ATOM 6454 C CA . ALA B 1 375 ? -23.172 -6.449 -16.438 1 98.31 375 ALA B CA 1
ATOM 6455 C C . ALA B 1 375 ? -22.703 -6.574 -17.891 1 98.31 375 ALA B C 1
ATOM 6457 O O . ALA B 1 375 ? -23.25 -5.926 -18.781 1 98.31 375 ALA B O 1
ATOM 6458 N N . LYS B 1 376 ? -21.766 -7.43 -18.219 1 98.38 376 LYS B N 1
ATOM 6459 C CA . LYS B 1 376 ? -21.188 -7.551 -19.562 1 98.38 376 LYS B CA 1
ATOM 6460 C C . LYS B 1 376 ? -21.984 -8.531 -20.422 1 98.38 376 LYS B C 1
ATOM 6462 O O . LYS B 1 376 ? -22.766 -9.336 -19.891 1 98.38 376 LYS B O 1
ATOM 6467 N N . GLY B 1 377 ? -21.844 -8.414 -21.734 1 97.38 377 GLY B N 1
ATOM 6468 C CA . GLY B 1 377 ? -22.406 -9.383 -22.672 1 97.38 377 GLY B CA 1
ATOM 6469 C C . GLY B 1 377 ? -21.609 -10.672 -22.734 1 97.38 377 GLY B C 1
ATOM 6470 O O . GLY B 1 377 ? -20.797 -10.945 -21.859 1 97.38 377 GLY B O 1
ATOM 6471 N N . ASP B 1 378 ? -21.922 -11.523 -23.734 1 97 378 ASP B N 1
ATOM 6472 C CA . ASP B 1 378 ? -21.219 -12.797 -23.875 1 97 378 ASP B CA 1
ATOM 6473 C C . ASP B 1 378 ? -19.953 -12.633 -24.703 1 97 378 ASP B C 1
ATOM 6475 O O . ASP B 1 378 ? -19.547 -11.516 -25.016 1 97 378 ASP B O 1
ATOM 6479 N N . LEU B 1 379 ? -19.266 -13.695 -25.016 1 97.88 379 LEU B N 1
ATOM 6480 C CA . LEU B 1 379 ? -17.953 -13.656 -25.641 1 97.88 379 LEU B CA 1
ATOM 6481 C C . LEU B 1 379 ? -18.062 -13.438 -27.141 1 97.88 379 LEU B C 1
ATOM 6483 O O . LEU B 1 379 ? -17.047 -13.43 -27.844 1 97.88 379 LEU B O 1
ATOM 6487 N N . THR B 1 380 ? -19.234 -13.25 -27.625 1 98 380 THR B N 1
ATOM 6488 C CA . THR B 1 380 ? -19.438 -12.875 -29.031 1 98 380 THR B CA 1
ATOM 6489 C C . THR B 1 380 ? -19.625 -11.367 -29.172 1 98 380 THR B C 1
ATOM 6491 O O . THR B 1 380 ? -19.719 -10.852 -30.281 1 98 380 THR B O 1
ATOM 6494 N N . ASP B 1 381 ? -19.688 -10.727 -28.047 1 98 381 ASP B N 1
ATOM 6495 C CA . ASP B 1 381 ? -19.781 -9.273 -28.047 1 98 381 ASP B CA 1
ATOM 6496 C C . ASP B 1 381 ? -18.641 -8.633 -28.844 1 98 381 ASP B C 1
ATOM 6498 O O . ASP B 1 381 ? -17.484 -8.953 -28.625 1 98 381 ASP B O 1
ATOM 6502 N N . PRO B 1 382 ? -19 -7.68 -29.734 1 98.12 382 PRO B N 1
ATOM 6503 C CA . PRO B 1 382 ? -17.969 -7.043 -30.562 1 98.12 382 PRO B CA 1
ATOM 6504 C C . PRO B 1 382 ? -16.891 -6.34 -29.734 1 98.12 382 PRO B C 1
ATOM 6506 O O . PRO B 1 382 ? -15.727 -6.309 -30.125 1 98.12 382 PRO B O 1
ATOM 6509 N N . GLN B 1 383 ? -17.297 -5.805 -28.688 1 98 383 GLN B N 1
ATOM 6510 C CA . GLN B 1 383 ? -16.344 -5.137 -27.828 1 98 383 GLN B CA 1
ATOM 6511 C C . GLN B 1 383 ? -15.336 -6.133 -27.25 1 98 383 GLN B C 1
ATOM 6513 O O . GLN B 1 383 ? -14.141 -5.848 -27.188 1 98 383 GLN B O 1
ATOM 6518 N N . TYR B 1 384 ? -15.867 -7.25 -26.812 1 97.81 384 TYR B N 1
ATOM 6519 C CA . TYR B 1 384 ? -14.977 -8.289 -26.312 1 97.81 384 TYR B CA 1
ATOM 6520 C C . TYR B 1 384 ? -13.969 -8.703 -27.375 1 97.81 384 TYR B C 1
ATOM 6522 O O . TYR B 1 384 ? -12.773 -8.812 -27.109 1 97.81 384 TYR B O 1
ATOM 6530 N N . LEU B 1 385 ? -14.445 -8.938 -28.547 1 98.31 385 LEU B N 1
ATOM 6531 C CA . LEU B 1 385 ? -13.594 -9.406 -29.641 1 98.31 385 LEU B CA 1
ATOM 6532 C C . LEU B 1 385 ? -12.531 -8.367 -29.984 1 98.31 385 LEU B C 1
ATOM 6534 O O . LEU B 1 385 ? -11.383 -8.719 -30.266 1 98.31 385 LEU B O 1
ATOM 6538 N N . ARG B 1 386 ? -12.875 -7.109 -29.953 1 98.38 386 ARG B N 1
ATOM 6539 C CA . ARG B 1 386 ? -11.938 -6.027 -30.234 1 98.38 386 ARG B CA 1
ATOM 6540 C C . ARG B 1 386 ? -10.844 -5.961 -29.172 1 98.38 386 ARG B C 1
ATOM 6542 O O . ARG B 1 386 ? -9.664 -5.828 -29.484 1 98.38 386 ARG B O 1
ATOM 6549 N N . VAL B 1 387 ? -11.242 -6.035 -27.938 1 98.44 387 VAL B N 1
ATOM 6550 C CA . VAL B 1 387 ? -10.32 -5.973 -26.812 1 98.44 387 VAL B CA 1
ATOM 6551 C C . VAL B 1 387 ? -9.336 -7.141 -26.875 1 98.44 387 VAL B C 1
ATOM 6553 O O . VAL B 1 387 ? -8.133 -6.957 -26.719 1 98.44 387 VAL B O 1
ATOM 6556 N N . ARG B 1 388 ? -9.867 -8.305 -27.125 1 98.06 388 ARG B N 1
ATOM 6557 C CA . ARG B 1 388 ? -9.039 -9.5 -27.219 1 98.06 388 ARG B CA 1
ATOM 6558 C C . ARG B 1 388 ? -8 -9.359 -28.328 1 98.06 388 ARG B C 1
ATOM 6560 O O . ARG B 1 388 ? -6.824 -9.688 -28.141 1 98.06 388 ARG B O 1
ATOM 6567 N N . ALA B 1 389 ? -8.391 -8.883 -29.469 1 98.06 389 ALA B N 1
ATOM 6568 C CA . ALA B 1 389 ? -7.5 -8.719 -30.609 1 98.06 389 ALA B CA 1
ATOM 6569 C C . ALA B 1 389 ? -6.43 -7.672 -30.328 1 98.06 389 ALA B C 1
ATOM 6571 O O . ALA B 1 389 ? -5.266 -7.848 -30.703 1 98.06 389 ALA B O 1
ATOM 6572 N N . GLU B 1 390 ? -6.832 -6.594 -29.734 1 98.19 390 GLU B N 1
ATOM 6573 C CA . GLU B 1 390 ? -5.902 -5.508 -29.438 1 98.19 390 GLU B CA 1
ATOM 6574 C C . GLU B 1 390 ? -4.848 -5.957 -28.422 1 98.19 390 GLU B C 1
ATOM 6576 O O . GLU B 1 390 ? -3.66 -5.668 -28.594 1 98.19 390 GLU B O 1
ATOM 6581 N N . LEU B 1 391 ? -5.266 -6.625 -27.422 1 98.31 391 LEU B N 1
ATOM 6582 C CA . LEU B 1 391 ? -4.348 -7.148 -26.422 1 98.31 391 LEU B CA 1
ATOM 6583 C C . LEU B 1 391 ? -3.352 -8.117 -27.047 1 98.31 391 LEU B C 1
ATOM 6585 O O . LEU B 1 391 ? -2.148 -8.031 -26.781 1 98.31 391 LEU B O 1
ATOM 6589 N N . ARG B 1 392 ? -3.863 -9.016 -27.828 1 96.38 392 ARG B N 1
ATOM 6590 C CA . ARG B 1 392 ? -2.996 -9.992 -28.469 1 96.38 392 ARG B CA 1
ATOM 6591 C C . ARG B 1 392 ? -1.951 -9.305 -29.344 1 96.38 392 ARG B C 1
ATOM 6593 O O . ARG B 1 392 ? -0.785 -9.703 -29.359 1 96.38 392 ARG B O 1
ATOM 6600 N N . ARG B 1 393 ? -2.348 -8.305 -30.062 1 97.69 393 ARG B N 1
ATOM 6601 C CA . ARG B 1 393 ? -1.432 -7.555 -30.906 1 97.69 393 ARG B CA 1
ATOM 6602 C C . ARG B 1 393 ? -0.364 -6.852 -30.078 1 97.69 393 ARG B C 1
ATOM 6604 O O . ARG B 1 393 ? 0.83 -6.969 -30.359 1 97.69 393 ARG B O 1
ATOM 6611 N N . LEU B 1 394 ? -0.771 -6.164 -29.031 1 97.81 394 LEU B N 1
ATOM 6612 C CA . LEU B 1 394 ? 0.124 -5.34 -28.219 1 97.81 394 LEU B CA 1
ATOM 6613 C C . LEU B 1 394 ? 1.142 -6.207 -27.484 1 97.81 394 LEU B C 1
ATOM 6615 O O . LEU B 1 394 ? 2.285 -5.793 -27.281 1 97.81 394 LEU B O 1
ATOM 6619 N N . ALA B 1 395 ? 0.748 -7.418 -27.094 1 97.69 395 ALA B N 1
ATOM 6620 C CA . ALA B 1 395 ? 1.629 -8.281 -26.312 1 97.69 395 ALA B CA 1
ATOM 6621 C C . ALA B 1 395 ? 2.445 -9.195 -27.219 1 97.69 395 ALA B C 1
ATOM 6623 O O . ALA B 1 395 ? 3.58 -9.555 -26.891 1 97.69 395 ALA B O 1
ATOM 6624 N N . GLY B 1 396 ? 1.894 -9.617 -28.328 1 96.75 396 GLY B N 1
ATOM 6625 C CA . GLY B 1 396 ? 2.527 -10.57 -29.219 1 96.75 396 GLY B CA 1
ATOM 6626 C C . GLY B 1 396 ? 3.27 -9.906 -30.359 1 96.75 396 GLY B C 1
ATOM 6627 O O . GLY B 1 396 ? 4.441 -9.547 -30.219 1 96.75 396 GLY B O 1
ATOM 6628 N N . ALA B 1 397 ? 2.529 -9.586 -31.406 1 96.88 397 ALA B N 1
ATOM 6629 C CA . ALA B 1 397 ? 3.104 -9.133 -32.688 1 96.88 397 ALA B CA 1
ATOM 6630 C C . ALA B 1 397 ? 3.852 -7.816 -32.5 1 96.88 397 ALA B C 1
ATOM 6632 O O . ALA B 1 397 ? 4.883 -7.586 -33.125 1 96.88 397 ALA B O 1
ATOM 6633 N N . ASP B 1 398 ? 3.293 -6.945 -31.625 1 97.81 398 ASP B N 1
ATOM 6634 C CA . ASP B 1 398 ? 3.902 -5.637 -31.406 1 97.81 398 ASP B CA 1
ATOM 6635 C C . ASP B 1 398 ? 4.668 -5.594 -30.094 1 97.81 398 ASP B C 1
ATOM 6637 O O . ASP B 1 398 ? 5.148 -4.535 -29.688 1 97.81 398 ASP B O 1
ATOM 6641 N N . GLY B 1 399 ? 4.742 -6.727 -29.469 1 97.81 399 GLY B N 1
ATOM 6642 C CA . GLY B 1 399 ? 5.402 -6.797 -28.172 1 97.81 399 GLY B CA 1
ATOM 6643 C C . GLY B 1 399 ? 6.539 -7.801 -28.141 1 97.81 399 GLY B C 1
ATOM 6644 O O . GLY B 1 399 ? 7.602 -7.57 -28.719 1 97.81 399 GLY B O 1
ATOM 6645 N N . ILE B 1 400 ? 6.285 -8.922 -27.594 1 98.62 400 ILE B N 1
ATOM 6646 C CA . ILE B 1 400 ? 7.297 -9.938 -27.344 1 98.62 400 ILE B CA 1
ATOM 6647 C C . ILE B 1 400 ? 7.887 -10.43 -28.656 1 98.62 400 ILE B C 1
ATOM 6649 O O . ILE B 1 400 ? 9.109 -10.492 -28.812 1 98.62 400 ILE B O 1
ATOM 6653 N N . ASP B 1 401 ? 7.035 -10.75 -29.594 1 98.5 401 ASP B N 1
ATOM 6654 C CA . ASP B 1 401 ? 7.512 -11.289 -30.859 1 98.5 401 ASP B CA 1
ATOM 6655 C C . ASP B 1 401 ? 8.352 -10.266 -31.609 1 98.5 401 ASP B C 1
ATOM 6657 O O . ASP B 1 401 ? 9.344 -10.609 -32.25 1 98.5 401 ASP B O 1
ATOM 6661 N N . LYS B 1 402 ? 7.902 -9.031 -31.594 1 98.25 402 LYS B N 1
ATOM 6662 C CA . LYS B 1 402 ? 8.672 -7.965 -32.219 1 98.25 402 LYS B CA 1
ATOM 6663 C C . LYS B 1 402 ? 10.055 -7.832 -31.578 1 98.25 402 LYS B C 1
ATOM 6665 O O . LYS B 1 402 ? 11.055 -7.727 -32.281 1 98.25 402 LYS B O 1
ATOM 6670 N N . ALA B 1 403 ? 10.133 -7.832 -30.297 1 98.38 403 ALA B N 1
ATOM 6671 C CA . ALA B 1 403 ? 11.406 -7.707 -29.594 1 98.38 403 ALA B CA 1
ATOM 6672 C C . ALA B 1 403 ? 12.328 -8.875 -29.922 1 98.38 403 ALA B C 1
ATOM 6674 O O . ALA B 1 403 ? 13.523 -8.688 -30.156 1 98.38 403 ALA B O 1
ATOM 6675 N N . LEU B 1 404 ? 11.789 -10.109 -29.891 1 98.69 404 LEU B N 1
ATOM 6676 C CA . LEU B 1 404 ? 12.578 -11.297 -30.188 1 98.69 404 LEU B CA 1
ATOM 6677 C C . LEU B 1 404 ? 13.156 -11.234 -31.594 1 98.69 404 LEU B C 1
ATOM 6679 O O . LEU B 1 404 ? 14.32 -11.555 -31.812 1 98.69 404 LEU B O 1
ATOM 6683 N N . ARG B 1 405 ? 12.344 -10.797 -32.531 1 98.31 405 ARG B N 1
ATOM 6684 C CA . ARG B 1 405 ? 12.758 -10.734 -33.906 1 98.31 405 ARG B CA 1
ATOM 6685 C C . ARG B 1 405 ? 13.758 -9.609 -34.156 1 98.31 405 ARG B C 1
ATOM 6687 O O . ARG B 1 405 ? 14.828 -9.82 -34.719 1 98.31 405 ARG B O 1
ATOM 6694 N N . GLU B 1 406 ? 13.43 -8.422 -33.656 1 98.19 406 GLU B N 1
ATOM 6695 C CA . GLU B 1 406 ? 14.219 -7.223 -33.938 1 98.19 406 GLU B CA 1
ATOM 6696 C C . GLU B 1 406 ? 15.609 -7.332 -33.312 1 98.19 406 GLU B C 1
ATOM 6698 O O . GLU B 1 406 ? 16.594 -6.836 -33.875 1 98.19 406 GLU B O 1
ATOM 6703 N N . HIS B 1 407 ? 15.703 -7.988 -32.25 1 98.44 407 HIS B N 1
ATOM 6704 C CA . HIS B 1 407 ? 16.984 -8.039 -31.547 1 98.44 407 HIS B CA 1
ATOM 6705 C C . HIS B 1 407 ? 17.578 -9.445 -31.594 1 98.44 407 HIS B C 1
ATOM 6707 O O . HIS B 1 407 ? 18.594 -9.711 -30.938 1 98.44 407 HIS B O 1
ATOM 6713 N N . ARG B 1 408 ? 16.922 -10.398 -32.312 1 98.44 408 ARG B N 1
ATOM 6714 C CA . ARG B 1 408 ? 17.375 -11.781 -32.438 1 98.44 408 ARG B CA 1
ATOM 6715 C C . ARG B 1 408 ? 17.594 -12.43 -31.078 1 98.44 408 ARG B C 1
ATOM 6717 O O . ARG B 1 408 ? 18.672 -12.953 -30.812 1 98.44 408 ARG B O 1
ATOM 6724 N N . LEU B 1 409 ? 16.562 -12.32 -30.266 1 98.88 409 LEU B N 1
ATOM 6725 C CA . LEU B 1 409 ? 16.656 -12.789 -28.875 1 98.88 409 LEU B CA 1
ATOM 6726 C C . LEU B 1 409 ? 16.172 -14.227 -28.75 1 98.88 409 LEU B C 1
ATOM 6728 O O . LEU B 1 409 ? 15.281 -14.648 -29.5 1 98.88 409 LEU B O 1
ATOM 6732 N N . ASP B 1 410 ? 16.734 -14.883 -27.75 1 98.81 410 ASP B N 1
ATOM 6733 C CA . ASP B 1 410 ? 16.234 -16.188 -27.344 1 98.81 410 ASP B CA 1
ATOM 6734 C C . ASP B 1 410 ? 15.18 -16.062 -26.25 1 98.81 410 ASP B C 1
ATOM 6736 O O . ASP B 1 410 ? 14.273 -16.891 -26.156 1 98.81 410 ASP B O 1
ATOM 6740 N N . ALA B 1 411 ? 15.359 -15.094 -25.391 1 98.88 411 ALA B N 1
ATOM 6741 C CA . ALA B 1 411 ? 14.438 -14.836 -24.297 1 98.88 411 ALA B CA 1
ATOM 6742 C C . ALA B 1 411 ? 14.57 -13.398 -23.781 1 98.88 411 ALA B C 1
ATOM 6744 O O . ALA B 1 411 ? 15.484 -12.672 -24.188 1 98.88 411 ALA B O 1
ATOM 6745 N N . ILE B 1 412 ? 13.633 -13.047 -23 1 98.88 412 ILE B N 1
ATOM 6746 C CA . ILE B 1 412 ? 13.602 -11.727 -22.375 1 98.88 412 ILE B CA 1
ATOM 6747 C C . ILE B 1 412 ? 13.617 -11.867 -20.859 1 98.88 412 ILE B C 1
ATOM 6749 O O . ILE B 1 412 ? 13 -12.789 -20.312 1 98.88 412 ILE B O 1
ATOM 6753 N N . VAL B 1 413 ? 14.367 -10.938 -20.188 1 98.75 413 VAL B N 1
ATOM 6754 C CA . VAL B 1 413 ? 14.492 -10.992 -18.734 1 98.75 413 VAL B CA 1
ATOM 6755 C C . VAL B 1 413 ? 14.016 -9.68 -18.125 1 98.75 413 VAL B C 1
ATOM 6757 O O . VAL B 1 413 ? 14.117 -8.617 -18.75 1 98.75 413 VAL B O 1
ATOM 6760 N N . ALA B 1 414 ? 13.477 -9.734 -16.938 1 98.5 414 ALA B N 1
ATOM 6761 C CA . ALA B 1 414 ? 12.969 -8.594 -16.188 1 98.5 414 ALA B CA 1
ATOM 6762 C C . ALA B 1 414 ? 12.742 -8.969 -14.727 1 98.5 414 ALA B C 1
ATOM 6764 O O . ALA B 1 414 ? 12.727 -10.148 -14.375 1 98.5 414 ALA B O 1
ATOM 6765 N N . PRO B 1 415 ? 12.672 -7.93 -13.805 1 98.56 415 PRO B N 1
ATOM 6766 C CA . PRO B 1 415 ? 12.148 -8.281 -12.484 1 98.56 415 PRO B CA 1
ATOM 6767 C C . PRO B 1 415 ? 10.734 -8.859 -12.547 1 98.56 415 PRO B C 1
ATOM 6769 O O . PRO B 1 415 ? 9.914 -8.414 -13.352 1 98.56 415 PRO B O 1
ATOM 6772 N N . THR B 1 416 ? 10.469 -9.828 -11.727 1 98.44 416 THR B N 1
ATOM 6773 C CA . THR B 1 416 ? 9.125 -10.398 -11.727 1 98.44 416 THR B CA 1
ATOM 6774 C C . THR B 1 416 ? 8.125 -9.43 -11.125 1 98.44 416 THR B C 1
ATOM 6776 O O . THR B 1 416 ? 7.004 -9.289 -11.625 1 98.44 416 THR B O 1
ATOM 6779 N N . GLU B 1 417 ? 8.586 -8.812 -10.047 1 97.38 417 GLU B N 1
ATOM 6780 C CA . GLU B 1 417 ? 7.777 -7.812 -9.352 1 97.38 417 GLU B CA 1
ATOM 6781 C C . GLU B 1 417 ? 8.477 -6.457 -9.328 1 97.38 417 GLU B C 1
ATOM 6783 O O . GLU B 1 417 ? 9.703 -6.387 -9.438 1 97.38 417 GLU B O 1
ATOM 6788 N N . GLY B 1 418 ? 7.672 -5.438 -9.18 1 96.12 418 GLY B N 1
ATOM 6789 C CA . GLY B 1 418 ? 8.234 -4.098 -9.102 1 96.12 418 GLY B CA 1
ATOM 6790 C C . GLY B 1 418 ? 8.898 -3.807 -7.766 1 96.12 418 GLY B C 1
ATOM 6791 O O . GLY B 1 418 ? 9.711 -2.889 -7.656 1 96.12 418 GLY B O 1
ATOM 6792 N N . SER B 1 419 ? 8.547 -4.562 -6.785 1 97.19 419 SER B N 1
ATOM 6793 C CA . SER B 1 419 ? 9.086 -4.422 -5.438 1 97.19 419 SER B CA 1
ATOM 6794 C C . SER B 1 419 ? 9.031 -5.746 -4.68 1 97.19 419 SER B C 1
ATOM 6796 O O . SER B 1 419 ? 8.398 -6.699 -5.133 1 97.19 419 SER B O 1
ATOM 6798 N N . PRO B 1 420 ? 9.789 -5.801 -3.555 1 97.12 420 PRO B N 1
ATOM 6799 C CA . PRO B 1 420 ? 9.5 -6.91 -2.639 1 97.12 420 PRO B CA 1
ATOM 6800 C C . PRO B 1 420 ? 8.07 -6.883 -2.115 1 97.12 420 PRO B C 1
ATOM 6802 O O . PRO B 1 420 ? 7.344 -5.906 -2.34 1 97.12 420 PRO B O 1
ATOM 6805 N N . ALA B 1 421 ? 7.699 -7.961 -1.449 1 98.19 421 ALA B N 1
ATOM 6806 C CA . ALA B 1 421 ? 6.336 -8.094 -0.942 1 98.19 421 ALA B CA 1
ATOM 6807 C C . ALA B 1 421 ? 5.984 -6.941 -0.001 1 98.19 421 ALA B C 1
ATOM 6809 O O . ALA B 1 421 ? 6.809 -6.539 0.827 1 98.19 421 ALA B O 1
ATOM 6810 N N . PHE B 1 422 ? 4.867 -6.406 -0.149 1 97.88 422 PHE B N 1
ATOM 6811 C CA . PHE B 1 422 ? 4.355 -5.316 0.675 1 97.88 422 PHE B CA 1
ATOM 6812 C C . PHE B 1 422 ? 3.572 -5.859 1.864 1 97.88 422 PHE B C 1
ATOM 6814 O O . PHE B 1 422 ? 3.26 -7.051 1.918 1 97.88 422 PHE B O 1
ATOM 6821 N N . ALA B 1 423 ? 3.244 -4.988 2.783 1 97.12 423 ALA B N 1
ATOM 6822 C CA . ALA B 1 423 ? 2.504 -5.367 3.984 1 97.12 423 ALA B CA 1
ATOM 6823 C C . ALA B 1 423 ? 1.077 -5.785 3.641 1 97.12 423 ALA B C 1
ATOM 6825 O O . ALA B 1 423 ? 0.443 -5.191 2.766 1 97.12 423 ALA B O 1
ATOM 6826 N N . ILE B 1 424 ? 0.552 -6.793 4.324 1 97.25 424 ILE B N 1
ATOM 6827 C CA . ILE B 1 424 ? -0.838 -7.211 4.188 1 97.25 424 ILE B CA 1
ATOM 6828 C C . ILE B 1 424 ? -1.761 -6.137 4.758 1 97.25 424 ILE B C 1
ATOM 6830 O O . ILE B 1 424 ? -1.582 -5.695 5.898 1 97.25 424 ILE B O 1
ATOM 6834 N N . ASP B 1 425 ? -2.697 -5.684 3.947 1 96.56 425 ASP B N 1
ATOM 6835 C CA . ASP B 1 425 ? -3.66 -4.672 4.371 1 96.56 425 ASP B CA 1
ATOM 6836 C C . ASP B 1 425 ? -5.047 -4.961 3.803 1 96.56 425 ASP B C 1
ATOM 6838 O O . ASP B 1 425 ? -5.398 -4.465 2.729 1 96.56 425 ASP B O 1
ATOM 6842 N N . PRO B 1 426 ? -5.836 -5.66 4.523 1 92.81 426 PRO B N 1
ATOM 6843 C CA . PRO B 1 426 ? -7.152 -6.012 3.986 1 92.81 426 PRO B CA 1
ATOM 6844 C C . PRO B 1 426 ? -8.07 -4.805 3.852 1 92.81 426 PRO B C 1
ATOM 6846 O O . PRO B 1 426 ? -9.062 -4.859 3.119 1 92.81 426 PRO B O 1
ATOM 6849 N N . VAL B 1 427 ? -7.742 -3.711 4.551 1 94.31 427 VAL B N 1
ATOM 6850 C CA . VAL B 1 427 ? -8.625 -2.549 4.559 1 94.31 427 VAL B CA 1
ATOM 6851 C C . VAL B 1 427 ? -8.391 -1.713 3.303 1 94.31 427 VAL B C 1
ATOM 6853 O O . VAL B 1 427 ? -9.344 -1.329 2.621 1 94.31 427 VAL B O 1
ATOM 6856 N N . VAL B 1 428 ? -7.164 -1.521 2.977 1 96.44 428 VAL B N 1
ATOM 6857 C CA . VAL B 1 428 ? -6.852 -0.624 1.868 1 96.44 428 VAL B CA 1
ATOM 6858 C C . VAL B 1 428 ? -6.57 -1.437 0.607 1 96.44 428 VAL B C 1
ATOM 6860 O O . VAL B 1 428 ? -6.82 -0.973 -0.507 1 96.44 428 VAL B O 1
ATOM 6863 N N . GLY B 1 429 ? -6.043 -2.666 0.784 1 96.25 429 GLY B N 1
ATOM 6864 C CA . GLY B 1 429 ? -5.734 -3.523 -0.35 1 96.25 429 GLY B CA 1
ATOM 6865 C C . GLY B 1 429 ? -4.254 -3.572 -0.678 1 96.25 429 GLY B C 1
ATOM 6866 O O . GLY B 1 429 ? -3.432 -3.031 0.063 1 96.25 429 GLY B O 1
ATOM 6867 N N . ASP B 1 430 ? -3.938 -4.215 -1.77 1 97.12 430 ASP B N 1
ATOM 6868 C CA . ASP B 1 430 ? -2.557 -4.484 -2.16 1 97.12 430 ASP B CA 1
ATOM 6869 C C . ASP B 1 430 ? -1.857 -3.207 -2.621 1 97.12 430 ASP B C 1
ATOM 6871 O O . ASP B 1 430 ? -2.459 -2.377 -3.305 1 97.12 430 ASP B O 1
ATOM 6875 N N . ASN B 1 431 ? -0.596 -3.066 -2.209 1 96.75 431 ASN B N 1
ATOM 6876 C CA . ASN B 1 431 ? 0.255 -1.964 -2.643 1 96.75 431 ASN B CA 1
ATOM 6877 C C . ASN B 1 431 ? 1.189 -2.389 -3.771 1 96.75 431 ASN B C 1
ATOM 6879 O O . ASN B 1 431 ? 2.412 -2.367 -3.613 1 96.75 431 ASN B O 1
ATOM 6883 N N . ILE B 1 432 ? 0.648 -2.623 -4.906 1 95.5 432 ILE B N 1
ATOM 6884 C CA . ILE B 1 432 ? 1.423 -3.109 -6.043 1 95.5 432 ILE B CA 1
ATOM 6885 C C . ILE B 1 432 ? 2.076 -1.932 -6.762 1 95.5 432 ILE B C 1
ATOM 6887 O O . ILE B 1 432 ? 1.386 -1.081 -7.328 1 95.5 432 ILE B O 1
ATOM 6891 N N . LEU B 1 433 ? 3.359 -1.846 -6.746 1 94.56 433 LEU B N 1
ATOM 6892 C CA . LEU B 1 433 ? 4.078 -0.814 -7.488 1 94.56 433 LEU B CA 1
ATOM 6893 C C . LEU B 1 433 ? 4.137 -1.154 -8.969 1 94.56 433 LEU B C 1
ATOM 6895 O O . LEU B 1 433 ? 4.027 -2.322 -9.352 1 94.56 433 LEU B O 1
ATOM 6899 N N . PRO B 1 434 ? 4.297 -0.097 -9.734 1 91.5 434 PRO B N 1
ATOM 6900 C CA . PRO B 1 434 ? 4.543 -0.41 -11.148 1 91.5 434 PRO B CA 1
ATOM 6901 C C . PRO B 1 434 ? 5.836 -1.191 -11.359 1 91.5 434 PRO B C 1
ATOM 6903 O O . PRO B 1 434 ? 6.605 -1.39 -10.414 1 91.5 434 PRO B O 1
ATOM 6906 N N . GLY B 1 435 ? 5.969 -1.652 -12.555 1 91.56 435 GLY B N 1
ATOM 6907 C CA . GLY B 1 435 ? 7.113 -2.49 -12.875 1 91.56 435 GLY B CA 1
ATOM 6908 C C . GLY B 1 435 ? 6.801 -3.975 -12.812 1 91.56 435 GLY B C 1
ATOM 6909 O O . GLY B 1 435 ? 5.633 -4.367 -12.805 1 91.56 435 GLY B O 1
ATOM 6910 N N . GLY B 1 436 ? 7.867 -4.789 -12.82 1 94 436 GLY B N 1
ATOM 6911 C CA . GLY B 1 436 ? 7.652 -6.227 -12.867 1 94 436 GLY B CA 1
ATOM 6912 C C . GLY B 1 436 ? 7.086 -6.699 -14.195 1 94 436 GLY B C 1
ATOM 6913 O O . GLY B 1 436 ? 6.645 -5.891 -15.016 1 94 436 GLY B O 1
ATOM 6914 N N . CYS B 1 437 ? 7.152 -8.008 -14.344 1 93.56 437 CYS B N 1
ATOM 6915 C CA . CYS B 1 437 ? 6.75 -8.508 -15.656 1 93.56 437 CYS B CA 1
ATOM 6916 C C . CYS B 1 437 ? 5.867 -9.742 -15.523 1 93.56 437 CYS B C 1
ATOM 6918 O O . CYS B 1 437 ? 6.316 -10.773 -15.016 1 93.56 437 CYS B O 1
ATOM 6920 N N . SER B 1 438 ? 4.59 -9.602 -15.664 1 94.69 438 SER B N 1
ATOM 6921 C CA . SER B 1 438 ? 3.703 -10.75 -15.773 1 94.69 438 SER B CA 1
ATOM 6922 C C . SER B 1 438 ? 2.723 -10.594 -16.938 1 94.69 438 SER B C 1
ATOM 6924 O O . SER B 1 438 ? 2.373 -11.57 -17.594 1 94.69 438 SER B O 1
ATOM 6926 N N . THR B 1 439 ? 2.447 -9.344 -17.25 1 97.69 439 THR B N 1
ATOM 6927 C CA . THR B 1 439 ? 1.297 -9.055 -18.109 1 97.69 439 THR B CA 1
ATOM 6928 C C . THR B 1 439 ? 1.601 -9.406 -19.562 1 97.69 439 THR B C 1
ATOM 6930 O O . THR B 1 439 ? 0.801 -10.062 -20.219 1 97.69 439 THR B O 1
ATOM 6933 N N . PRO B 1 440 ? 2.777 -9.062 -20.094 1 97.56 440 PRO B N 1
ATOM 6934 C CA . PRO B 1 440 ? 2.984 -9.328 -21.516 1 97.56 440 PRO B CA 1
ATOM 6935 C C . PRO B 1 440 ? 2.922 -10.812 -21.859 1 97.56 440 PRO B C 1
ATOM 6937 O O . PRO B 1 440 ? 2.162 -11.211 -22.734 1 97.56 440 PRO B O 1
ATOM 6940 N N . PRO B 1 441 ? 3.641 -11.625 -21.141 1 98.38 441 PRO B N 1
ATOM 6941 C CA . PRO B 1 441 ? 3.52 -13.047 -21.484 1 98.38 441 PRO B CA 1
ATOM 6942 C C . PRO B 1 441 ? 2.137 -13.609 -21.172 1 98.38 441 PRO B C 1
ATOM 6944 O O . PRO B 1 441 ? 1.655 -14.5 -21.875 1 98.38 441 PRO B O 1
ATOM 6947 N N . ALA B 1 442 ? 1.47 -13.148 -20.141 1 98.5 442 ALA B N 1
ATOM 6948 C CA . ALA B 1 442 ? 0.118 -13.594 -19.812 1 98.5 442 ALA B CA 1
ATOM 6949 C C . ALA B 1 442 ? -0.849 -13.289 -20.953 1 98.5 442 ALA B C 1
ATOM 6951 O O . ALA B 1 442 ? -1.594 -14.164 -21.406 1 98.5 442 ALA B O 1
ATOM 6952 N N . VAL B 1 443 ? -0.779 -12.047 -21.422 1 98.5 443 VAL B N 1
ATOM 6953 C CA . VAL B 1 443 ? -1.694 -11.578 -22.469 1 98.5 443 VAL B CA 1
ATOM 6954 C C . VAL B 1 443 ? -1.394 -12.289 -23.781 1 98.5 443 VAL B C 1
ATOM 6956 O O . VAL B 1 443 ? -2.311 -12.656 -24.516 1 98.5 443 VAL B O 1
ATOM 6959 N N . ALA B 1 444 ? -0.145 -12.555 -24.062 1 98.12 444 ALA B N 1
ATOM 6960 C CA . ALA B 1 444 ? 0.254 -13.211 -25.297 1 98.12 444 ALA B CA 1
ATOM 6961 C C . ALA B 1 444 ? -0.011 -14.719 -25.234 1 98.12 444 ALA B C 1
ATOM 6963 O O . ALA B 1 444 ? -0.006 -15.398 -26.266 1 98.12 444 ALA B O 1
ATOM 6964 N N . GLY B 1 445 ? -0.25 -15.234 -24.031 1 97.88 445 GLY B N 1
ATOM 6965 C CA . GLY B 1 445 ? -0.374 -16.672 -23.844 1 97.88 445 GLY B CA 1
ATOM 6966 C C . GLY B 1 445 ? 0.952 -17.406 -23.938 1 97.88 445 GLY B C 1
ATOM 6967 O O . GLY B 1 445 ? 1.004 -18.562 -24.375 1 97.88 445 GLY B O 1
ATOM 6968 N N . TYR B 1 446 ? 2.055 -16.719 -23.578 1 98.31 446 TYR B N 1
ATOM 6969 C CA . TYR B 1 446 ? 3.402 -17.234 -23.766 1 98.31 446 TYR B CA 1
ATOM 6970 C C . TYR B 1 446 ? 3.963 -17.797 -22.469 1 98.31 446 TYR B C 1
ATOM 6972 O O . TYR B 1 446 ? 3.395 -17.578 -21.406 1 98.31 446 TYR B O 1
ATOM 6980 N N . PRO B 1 447 ? 5.062 -18.641 -22.578 1 98.44 447 PRO B N 1
ATOM 6981 C CA . PRO B 1 447 ? 5.656 -19.203 -21.359 1 98.44 447 PRO B CA 1
ATOM 6982 C C . PRO B 1 447 ? 6.457 -18.172 -20.578 1 98.44 447 PRO B C 1
ATOM 6984 O O . PRO B 1 447 ? 7.074 -17.281 -21.156 1 98.44 447 PRO B O 1
ATOM 6987 N N . HIS B 1 448 ? 6.406 -18.281 -19.312 1 98.88 448 HIS B N 1
ATOM 6988 C CA . HIS B 1 448 ? 7.047 -17.391 -18.344 1 98.88 448 HIS B CA 1
ATOM 6989 C C . HIS B 1 448 ? 7.52 -18.172 -17.109 1 98.88 448 HIS B C 1
ATOM 6991 O O . HIS B 1 448 ? 6.727 -18.875 -16.469 1 98.88 448 HIS B O 1
ATOM 6997 N N . ILE B 1 449 ? 8.836 -18.141 -16.844 1 98.94 449 ILE B N 1
ATOM 6998 C CA . ILE B 1 449 ? 9.359 -18.812 -15.656 1 98.94 449 ILE B CA 1
ATOM 6999 C C . ILE B 1 449 ? 10 -17.797 -14.727 1 98.94 449 ILE B C 1
ATOM 7001 O O . ILE B 1 449 ? 10.594 -16.812 -15.18 1 98.94 449 ILE B O 1
ATOM 7005 N N . CYS B 1 450 ? 9.773 -17.969 -13.492 1 98.81 450 CYS B N 1
ATOM 7006 C CA . CYS B 1 450 ? 10.383 -17.156 -12.445 1 98.81 450 CYS B CA 1
ATOM 7007 C C . CYS B 1 450 ? 11.312 -18 -11.57 1 98.81 450 CYS B C 1
ATOM 7009 O O . CYS B 1 450 ? 10.984 -19.125 -11.211 1 98.81 450 CYS B O 1
ATOM 7011 N N . VAL B 1 451 ? 12.516 -17.422 -11.242 1 98.94 451 VAL B N 1
ATOM 7012 C CA . VAL B 1 451 ? 13.453 -18.062 -10.328 1 98.94 451 VAL B CA 1
ATOM 7013 C C . VAL B 1 451 ? 13.906 -17.062 -9.266 1 98.94 451 VAL B C 1
ATOM 7015 O O . VAL B 1 451 ? 13.906 -15.852 -9.5 1 98.94 451 VAL B O 1
ATOM 7018 N N . PRO B 1 452 ? 14.305 -17.578 -8.102 1 98.88 452 PRO B N 1
ATOM 7019 C CA . PRO B 1 452 ? 14.82 -16.672 -7.07 1 98.88 452 PRO B CA 1
ATOM 7020 C C . PRO B 1 452 ? 16.062 -15.898 -7.527 1 98.88 452 PRO B C 1
ATOM 7022 O O . PRO B 1 452 ? 16.953 -16.469 -8.156 1 98.88 452 PRO B O 1
ATOM 7025 N N . ALA B 1 453 ? 16.109 -14.586 -7.199 1 98.81 453 ALA B N 1
ATOM 7026 C CA . ALA B 1 453 ? 17.219 -13.758 -7.656 1 98.81 453 ALA B CA 1
ATOM 7027 C C . ALA B 1 453 ? 17.922 -13.078 -6.484 1 98.81 453 ALA B C 1
ATOM 7029 O O . ALA B 1 453 ? 19.031 -12.57 -6.625 1 98.81 453 ALA B O 1
ATOM 7030 N N . GLY B 1 454 ? 17.266 -13.07 -5.348 1 98.69 454 GLY B N 1
ATOM 7031 C CA . GLY B 1 454 ? 17.891 -12.469 -4.18 1 98.69 454 GLY B CA 1
ATOM 7032 C C . GLY B 1 454 ? 16.891 -12.055 -3.115 1 98.69 454 GLY B C 1
ATOM 7033 O O . GLY B 1 454 ? 15.711 -12.422 -3.186 1 98.69 454 GLY B O 1
ATOM 7034 N N . TYR B 1 455 ? 17.438 -11.391 -2.082 1 97.62 455 TYR B N 1
ATOM 7035 C CA . TYR B 1 455 ? 16.625 -10.961 -0.95 1 97.62 455 TYR B CA 1
ATOM 7036 C C . TYR B 1 455 ? 16.953 -9.523 -0.564 1 97.62 455 TYR B C 1
ATOM 7038 O O . TYR B 1 455 ? 18.109 -9.109 -0.578 1 97.62 455 TYR B O 1
ATOM 7046 N N . PHE B 1 456 ? 15.977 -8.742 -0.306 1 96.19 456 PHE B N 1
ATOM 7047 C CA . PHE B 1 456 ? 16.094 -7.43 0.315 1 96.19 456 PHE B CA 1
ATOM 7048 C C . PHE B 1 456 ? 15.281 -7.363 1.602 1 96.19 456 PHE B C 1
ATOM 7050 O O . PHE B 1 456 ? 14.07 -7.578 1.585 1 96.19 456 PHE B O 1
ATOM 7057 N N . CYS B 1 457 ? 15.914 -7.109 2.732 1 93.62 457 CYS B N 1
ATOM 7058 C CA . CYS B 1 457 ? 15.305 -7.113 4.055 1 93.62 457 CYS B CA 1
ATOM 7059 C C . CYS B 1 457 ? 14.617 -8.445 4.336 1 93.62 457 CYS B C 1
ATOM 7061 O O . CYS B 1 457 ? 13.523 -8.477 4.898 1 93.62 457 CYS B O 1
ATOM 7063 N N . GLY B 1 458 ? 15.227 -9.508 3.826 1 95.88 458 GLY B N 1
ATOM 7064 C CA . GLY B 1 458 ? 14.703 -10.844 4.074 1 95.88 458 GLY B CA 1
ATOM 7065 C C . GLY B 1 458 ? 13.578 -11.227 3.131 1 95.88 458 GLY B C 1
ATOM 7066 O O . GLY B 1 458 ? 13.102 -12.359 3.158 1 95.88 458 GLY B O 1
ATOM 7067 N N . LEU B 1 459 ? 13.195 -10.336 2.236 1 97.81 459 LEU B N 1
ATOM 7068 C CA . LEU B 1 459 ? 12.094 -10.602 1.314 1 97.81 459 LEU B CA 1
ATOM 7069 C C . LEU B 1 459 ? 12.617 -11.047 -0.047 1 97.81 459 LEU B C 1
ATOM 7071 O O . LEU B 1 459 ? 13.523 -10.414 -0.605 1 97.81 459 LEU B O 1
ATOM 7075 N N . PRO B 1 460 ? 12.055 -12.047 -0.609 1 98.56 460 PRO B N 1
ATOM 7076 C CA . PRO B 1 460 ? 12.547 -12.586 -1.878 1 98.56 460 PRO B CA 1
ATOM 7077 C C . PRO B 1 460 ? 12.242 -11.68 -3.064 1 98.56 460 PRO B C 1
ATOM 7079 O O . PRO B 1 460 ? 11.203 -11.008 -3.082 1 98.56 460 PRO B O 1
ATOM 7082 N N . VAL B 1 461 ? 13.094 -11.688 -4 1 98.69 461 VAL B N 1
ATOM 7083 C CA . VAL B 1 461 ? 12.945 -11.078 -5.316 1 98.69 461 VAL B CA 1
ATOM 7084 C C . VAL B 1 461 ? 13.227 -12.109 -6.406 1 98.69 461 VAL B C 1
ATOM 7086 O O . VAL B 1 461 ? 14.148 -12.914 -6.281 1 98.69 461 VAL B O 1
ATOM 7089 N N . GLY B 1 462 ? 12.367 -12.078 -7.398 1 98.75 462 GLY B N 1
ATOM 7090 C CA . GLY B 1 462 ? 12.523 -13.078 -8.453 1 98.75 462 GLY B CA 1
ATOM 7091 C C . GLY B 1 462 ? 12.93 -12.477 -9.781 1 98.75 462 GLY B C 1
ATOM 7092 O O . GLY B 1 462 ? 12.695 -11.289 -10.031 1 98.75 462 GLY B O 1
ATOM 7093 N N . LEU B 1 463 ? 13.516 -13.312 -10.602 1 98.88 463 LEU B N 1
ATOM 7094 C CA . LEU B 1 463 ? 13.875 -13.016 -11.977 1 98.88 463 LEU B CA 1
ATOM 7095 C C . LEU B 1 463 ? 12.938 -13.719 -12.953 1 98.88 463 LEU B C 1
ATOM 7097 O O . LEU B 1 463 ? 12.727 -14.93 -12.852 1 98.88 463 LEU B O 1
ATOM 7101 N N . SER B 1 464 ? 12.453 -12.953 -13.844 1 98.81 464 SER B N 1
ATOM 7102 C CA . SER B 1 464 ? 11.578 -13.484 -14.883 1 98.81 464 SER B CA 1
ATOM 7103 C C . SER B 1 464 ? 12.344 -13.742 -16.172 1 98.81 464 SER B C 1
ATOM 7105 O O . SER B 1 464 ? 13.188 -12.93 -16.578 1 98.81 464 SER B O 1
ATOM 7107 N N . LEU B 1 465 ? 12.062 -14.875 -16.766 1 98.94 465 LEU B N 1
ATOM 7108 C CA . LEU B 1 465 ? 12.43 -15.203 -18.141 1 98.94 465 LEU B CA 1
ATOM 7109 C C . LEU B 1 465 ? 11.195 -15.586 -18.953 1 98.94 465 LEU B C 1
ATOM 7111 O O . LEU B 1 465 ? 10.398 -16.422 -18.531 1 98.94 465 LEU B O 1
ATOM 7115 N N . PHE B 1 466 ? 11.016 -14.961 -20.031 1 98.81 466 PHE B N 1
ATOM 7116 C CA . PHE B 1 466 ? 9.891 -15.297 -20.891 1 98.81 466 PHE B CA 1
ATOM 7117 C C . PHE B 1 466 ? 10.289 -15.219 -22.359 1 98.81 466 PHE B C 1
ATOM 7119 O O . PHE B 1 466 ? 11.32 -14.625 -22.703 1 98.81 466 PHE B O 1
ATOM 7126 N N . ALA B 1 467 ? 9.578 -15.852 -23.234 1 98.5 467 ALA B N 1
ATOM 7127 C CA . ALA B 1 467 ? 9.859 -15.961 -24.656 1 98.5 467 ALA B CA 1
ATOM 7128 C C . ALA B 1 467 ? 8.586 -16.203 -25.469 1 98.5 467 ALA B C 1
ATOM 7130 O O . ALA B 1 467 ? 7.484 -15.945 -24.984 1 98.5 467 ALA B O 1
ATOM 7131 N N . GLY B 1 468 ? 8.789 -16.5 -26.766 1 97.88 468 GLY B N 1
ATOM 7132 C CA . GLY B 1 468 ? 7.648 -16.781 -27.625 1 97.88 468 GLY B CA 1
ATOM 7133 C C . GLY B 1 468 ? 6.953 -18.094 -27.297 1 97.88 468 GLY B C 1
ATOM 7134 O O . GLY B 1 468 ? 7.383 -18.812 -26.391 1 97.88 468 GLY B O 1
ATOM 7135 N N . ALA B 1 469 ? 5.898 -18.406 -28.031 1 97.25 469 ALA B N 1
ATOM 7136 C CA . ALA B 1 469 ? 5.059 -19.578 -27.781 1 97.25 469 ALA B CA 1
ATOM 7137 C C . ALA B 1 469 ? 5.871 -20.859 -27.859 1 97.25 469 ALA B C 1
ATOM 7139 O O . ALA B 1 469 ? 6.727 -21.016 -28.734 1 97.25 469 ALA B O 1
ATOM 7140 N N . PHE B 1 470 ? 5.664 -21.75 -26.828 1 97.38 470 PHE B N 1
ATOM 7141 C CA . PHE B 1 470 ? 6.145 -23.125 -26.766 1 97.38 470 PHE B CA 1
ATOM 7142 C C . PHE B 1 470 ? 7.664 -23.156 -26.656 1 97.38 470 PHE B C 1
ATOM 7144 O O . PHE B 1 470 ? 8.305 -24.109 -27.109 1 97.38 470 PHE B O 1
ATOM 7151 N N . GLN B 1 471 ? 8.18 -22.125 -26.062 1 97.62 471 GLN B N 1
ATOM 7152 C CA . GLN B 1 471 ? 9.617 -22.062 -25.844 1 97.62 471 GLN B CA 1
ATOM 7153 C C . GLN B 1 471 ? 9.969 -22.469 -24.406 1 97.62 471 GLN B C 1
ATOM 7155 O O . GLN B 1 471 ? 11 -22.047 -23.891 1 97.62 471 GLN B O 1
ATOM 7160 N N . GLU B 1 472 ? 9.125 -23.234 -23.797 1 98.19 472 GLU B N 1
ATOM 7161 C CA . GLU B 1 472 ? 9.391 -23.75 -22.453 1 98.19 472 GLU B CA 1
ATOM 7162 C C . GLU B 1 472 ? 10.758 -24.422 -22.375 1 98.19 472 GLU B C 1
ATOM 7164 O O . GLU B 1 472 ? 11.492 -24.25 -21.406 1 98.19 472 GLU B O 1
ATOM 7169 N N . PRO B 1 473 ? 11.188 -25.156 -23.422 1 98 473 PRO B N 1
ATOM 7170 C CA . PRO B 1 473 ? 12.492 -25.812 -23.359 1 98 473 PRO B CA 1
ATOM 7171 C C . PRO B 1 473 ? 13.641 -24.828 -23.125 1 98 473 PRO B C 1
ATOM 7173 O O . PRO B 1 473 ? 14.484 -25.047 -22.25 1 98 473 PRO B O 1
ATOM 7176 N N . LYS B 1 474 ? 13.641 -23.734 -23.828 1 98.12 474 LYS B N 1
ATOM 7177 C CA . LYS B 1 474 ? 14.695 -22.734 -23.672 1 98.12 474 LYS B CA 1
ATOM 7178 C C . LYS B 1 474 ? 14.656 -22.109 -22.281 1 98.12 474 LYS B C 1
ATOM 7180 O O . LYS B 1 474 ? 15.695 -21.969 -21.625 1 98.12 474 LYS B O 1
ATOM 7185 N N . LEU B 1 475 ? 13.492 -21.766 -21.859 1 98.88 475 LEU B N 1
ATOM 7186 C CA . LEU B 1 475 ? 13.344 -21.078 -20.578 1 98.88 475 LEU B CA 1
ATOM 7187 C C . LEU B 1 475 ? 13.781 -21.984 -19.438 1 98.88 475 LEU B C 1
ATOM 7189 O O . LEU B 1 475 ? 14.422 -21.531 -18.484 1 98.88 475 LEU B O 1
ATOM 7193 N N . ILE B 1 476 ? 13.398 -23.25 -19.516 1 98.88 476 ILE B N 1
ATOM 7194 C CA . ILE B 1 476 ? 13.789 -24.219 -18.516 1 98.88 476 ILE B CA 1
ATOM 7195 C C . ILE B 1 476 ? 15.305 -24.359 -18.469 1 98.88 476 ILE B C 1
ATOM 7197 O O . ILE B 1 476 ? 15.906 -24.375 -17.391 1 98.88 476 ILE B O 1
ATOM 7201 N N . GLY B 1 477 ? 15.938 -24.391 -19.625 1 98.88 477 GLY B N 1
ATOM 7202 C CA . GLY B 1 477 ? 17.391 -24.453 -19.688 1 98.88 477 GLY B CA 1
ATOM 7203 C C . GLY B 1 477 ? 18.062 -23.25 -19.062 1 98.88 477 GLY B C 1
ATOM 7204 O O . GLY B 1 477 ? 18.969 -23.391 -18.25 1 98.88 477 GLY B O 1
ATOM 7205 N N . TYR B 1 478 ? 17.625 -22.047 -19.422 1 98.94 478 TYR B N 1
ATOM 7206 C CA . TYR B 1 478 ? 18.219 -20.812 -18.922 1 98.94 478 TYR B CA 1
ATOM 7207 C C . TYR B 1 478 ? 18.016 -20.688 -17.422 1 98.94 478 TYR B C 1
ATOM 7209 O O . TYR B 1 478 ? 18.938 -20.328 -16.688 1 98.94 478 TYR B O 1
ATOM 7217 N N . ALA B 1 479 ? 16.812 -21 -16.984 1 98.94 479 ALA B N 1
ATOM 7218 C CA . ALA B 1 479 ? 16.5 -20.922 -15.562 1 98.94 479 ALA B CA 1
ATOM 7219 C C . ALA B 1 479 ? 17.344 -21.922 -14.766 1 98.94 479 ALA B C 1
ATOM 7221 O O . ALA B 1 479 ? 17.844 -21.594 -13.688 1 98.94 479 ALA B O 1
ATOM 7222 N N . TYR B 1 480 ? 17.5 -23.078 -15.32 1 98.94 480 TYR B N 1
ATOM 7223 C CA . TYR B 1 480 ? 18.281 -24.125 -14.656 1 98.94 480 TYR B CA 1
ATOM 7224 C C . TYR B 1 480 ? 19.75 -23.703 -14.531 1 98.94 480 TYR B C 1
ATOM 7226 O O . TYR B 1 480 ? 20.359 -23.859 -13.469 1 98.94 480 TYR B O 1
ATOM 7234 N N . ALA B 1 481 ? 20.281 -23.234 -15.586 1 98.94 481 ALA B N 1
ATOM 7235 C CA . ALA B 1 481 ? 21.672 -22.781 -15.578 1 98.94 481 ALA B CA 1
ATOM 7236 C C . ALA B 1 481 ? 21.891 -21.703 -14.523 1 98.94 481 ALA B C 1
ATOM 7238 O O . ALA B 1 481 ? 22.875 -21.75 -13.766 1 98.94 481 ALA B O 1
ATOM 7239 N N . PHE B 1 482 ? 21.031 -20.781 -14.453 1 98.88 482 PHE B N 1
ATOM 7240 C CA . PHE B 1 482 ? 21.109 -19.719 -13.461 1 98.88 482 PHE B CA 1
ATOM 7241 C C . PHE B 1 482 ? 21 -20.281 -12.047 1 98.88 482 PHE B C 1
ATOM 7243 O O . PHE B 1 482 ? 21.797 -19.922 -11.172 1 98.88 482 PHE B O 1
ATOM 7250 N N . GLU B 1 483 ? 20.016 -21.125 -11.828 1 98.88 483 GLU B N 1
ATOM 7251 C CA . GLU B 1 483 ? 19.766 -21.734 -10.531 1 98.88 483 GLU B CA 1
ATOM 7252 C C . GLU B 1 483 ? 21 -22.5 -10.047 1 98.88 483 GLU B C 1
ATOM 7254 O O . GLU B 1 483 ? 21.422 -22.359 -8.898 1 98.88 483 GLU B O 1
ATOM 7259 N N . GLN B 1 484 ? 21.578 -23.297 -10.93 1 98.69 484 GLN B N 1
ATOM 7260 C CA . GLN B 1 484 ? 22.719 -24.141 -10.555 1 98.69 484 GLN B CA 1
ATOM 7261 C C . GLN B 1 484 ? 23.938 -23.297 -10.227 1 98.69 484 GLN B C 1
ATOM 7263 O O . GLN B 1 484 ? 24.734 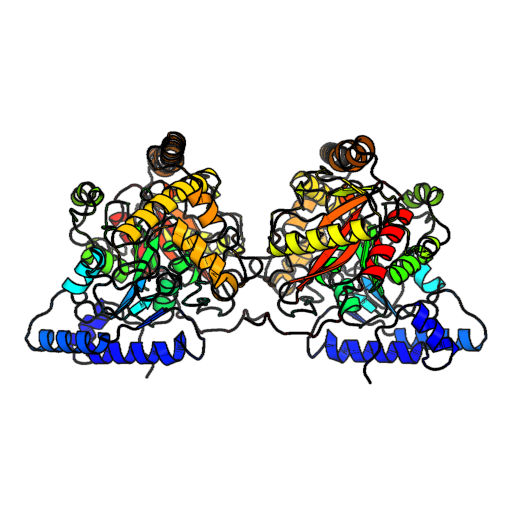-23.656 -9.344 1 98.69 484 GLN B O 1
ATOM 7268 N N . ALA B 1 485 ? 24.078 -22.234 -10.883 1 98.5 485 ALA B N 1
ATOM 7269 C CA . ALA B 1 485 ? 25.266 -21.406 -10.719 1 98.5 485 ALA B CA 1
ATOM 7270 C C . ALA B 1 485 ? 25.172 -20.547 -9.469 1 98.5 485 ALA B C 1
ATOM 7272 O O . ALA B 1 485 ? 26.188 -20.203 -8.852 1 98.5 485 ALA B O 1
ATOM 7273 N N . THR B 1 486 ? 23.984 -20.172 -9.039 1 98.25 486 THR B N 1
ATOM 7274 C CA . THR B 1 486 ? 23.859 -19.125 -8.031 1 98.25 486 THR B CA 1
ATOM 7275 C C . THR B 1 486 ? 23.375 -19.703 -6.707 1 98.25 486 THR B C 1
ATOM 7277 O O . THR B 1 486 ? 23.75 -19.234 -5.637 1 98.25 486 THR B O 1
ATOM 7280 N N . GLY B 1 487 ? 22.5 -20.703 -6.801 1 98.19 487 GLY B N 1
ATOM 7281 C CA . GLY B 1 487 ? 21.969 -21.281 -5.574 1 98.19 487 GLY B CA 1
ATOM 7282 C C . GLY B 1 487 ? 21.391 -20.25 -4.633 1 98.19 487 GLY B C 1
ATOM 7283 O O . GLY B 1 487 ? 21.625 -20.297 -3.424 1 98.19 487 GLY B O 1
ATOM 7284 N N . VAL B 1 488 ? 20.516 -19.391 -5.105 1 98.12 488 VAL B N 1
ATOM 7285 C CA . VAL B 1 488 ? 20.062 -18.188 -4.402 1 98.12 488 VAL B CA 1
ATOM 7286 C C . VAL B 1 488 ? 19.141 -18.594 -3.26 1 98.12 488 VAL B C 1
ATOM 7288 O O . VAL B 1 488 ? 19.172 -17.984 -2.186 1 98.12 488 VAL B O 1
ATOM 7291 N N . ARG B 1 489 ? 18.359 -19.641 -3.377 1 98.44 489 ARG B N 1
ATOM 7292 C CA . ARG B 1 489 ? 17.203 -19.891 -2.516 1 98.44 489 ARG B CA 1
ATOM 7293 C C . ARG B 1 489 ? 17.656 -20.25 -1.101 1 98.44 489 ARG B C 1
ATOM 7295 O O . ARG B 1 489 ? 18.609 -21.016 -0.916 1 98.44 489 ARG B O 1
ATOM 7302 N N . ARG B 1 490 ? 16.938 -19.703 -0.172 1 97.88 490 ARG B N 1
ATOM 7303 C CA . ARG B 1 490 ? 17.031 -20.047 1.242 1 97.88 490 ARG B CA 1
ATOM 7304 C C . ARG B 1 490 ? 15.656 -20.328 1.825 1 97.88 490 ARG B C 1
ATOM 7306 O O . ARG B 1 490 ? 14.672 -19.688 1.449 1 97.88 490 ARG B O 1
ATOM 7313 N N . PRO B 1 491 ? 15.547 -21.281 2.752 1 97.94 491 PRO B N 1
ATOM 7314 C CA . PRO B 1 491 ? 14.258 -21.531 3.391 1 97.94 491 PRO B CA 1
ATOM 7315 C C . PRO B 1 491 ? 13.781 -20.359 4.25 1 97.94 491 PRO B C 1
ATOM 7317 O O . PRO B 1 491 ? 14.602 -19.609 4.773 1 97.94 491 PRO B O 1
ATOM 7320 N N . PRO B 1 492 ? 12.508 -20.234 4.395 1 98.19 492 PRO B N 1
ATOM 7321 C CA . PRO B 1 492 ? 11.984 -19.156 5.242 1 98.19 492 PRO B CA 1
ATOM 7322 C C . PRO B 1 492 ? 12.203 -19.422 6.73 1 98.19 492 PRO B C 1
ATOM 7324 O O . PRO B 1 492 ? 12.383 -20.562 7.141 1 98.19 492 PRO B O 1
ATOM 7327 N N . ARG B 1 493 ? 12.164 -18.391 7.609 1 96.38 493 ARG B N 1
ATOM 7328 C CA . ARG B 1 493 ? 12.359 -18.484 9.055 1 96.38 493 ARG B CA 1
ATOM 7329 C C . ARG B 1 493 ? 11.109 -18.031 9.805 1 96.38 493 ARG B C 1
ATOM 7331 O O . ARG B 1 493 ? 11.102 -17.969 11.031 1 96.38 493 ARG B O 1
ATOM 7338 N N . PHE B 1 494 ? 10.07 -17.672 9.141 1 97.75 494 PHE B N 1
ATOM 7339 C CA . PHE B 1 494 ? 8.773 -17.328 9.711 1 97.75 494 PHE B CA 1
ATOM 7340 C C . PHE B 1 494 ? 8.898 -16.141 10.656 1 97.75 494 PHE B C 1
ATOM 7342 O O . PHE B 1 494 ? 8.352 -16.156 11.766 1 97.75 494 PHE B O 1
ATOM 7349 N N . VAL B 1 495 ? 9.664 -15.07 10.227 1 96.69 495 VAL B N 1
ATOM 7350 C CA . VAL B 1 495 ? 9.812 -13.906 11.094 1 96.69 495 VAL B CA 1
ATOM 7351 C C . VAL B 1 495 ? 8.516 -13.094 11.094 1 96.69 495 VAL B C 1
ATOM 7353 O O . VAL B 1 495 ? 7.883 -12.922 10.047 1 96.69 495 VAL B O 1
ATOM 7356 N N . PRO B 1 496 ? 8.086 -12.664 12.258 1 94.81 496 PRO B N 1
ATOM 7357 C CA . PRO B 1 496 ? 6.766 -12.039 12.359 1 94.81 496 PRO B CA 1
ATOM 7358 C C . PRO B 1 496 ? 6.664 -10.742 11.555 1 94.81 496 PRO B C 1
ATOM 7360 O O . PRO B 1 496 ? 5.617 -10.453 10.969 1 94.81 496 PRO B O 1
ATOM 7363 N N . THR B 1 497 ? 7.738 -9.922 11.602 1 93.44 497 THR B N 1
ATOM 7364 C CA . THR B 1 497 ? 7.797 -8.641 10.906 1 93.44 497 THR B CA 1
ATOM 7365 C C . THR B 1 497 ? 9.242 -8.273 10.57 1 93.44 497 THR B C 1
ATOM 7367 O O . THR B 1 497 ? 10.172 -8.953 10.992 1 93.44 497 THR B O 1
ATOM 7370 N N . LEU B 1 498 ? 9.398 -7.199 9.703 1 87.88 498 LEU B N 1
ATOM 7371 C CA . LEU B 1 498 ? 10.734 -6.77 9.32 1 87.88 498 LEU B CA 1
ATOM 7372 C C . LEU B 1 498 ? 11.516 -6.281 10.531 1 87.88 498 LEU B C 1
ATOM 7374 O O . LEU B 1 498 ? 10.945 -5.68 11.445 1 87.88 498 LEU B O 1
ATOM 7378 N N . SER B 1 499 ? 12.688 -6.688 10.672 1 66.62 499 SER B N 1
ATOM 7379 C CA . SER B 1 499 ? 13.523 -6.219 11.773 1 66.62 499 SER B CA 1
ATOM 7380 C C . SER B 1 499 ? 13.93 -4.762 11.578 1 66.62 499 SER B C 1
ATOM 7382 O O . SER B 1 499 ? 14.406 -4.387 10.5 1 66.62 499 SER B O 1
ATOM 7384 N N . THR B 1 500 ? 13.203 -3.777 12.055 1 53.69 500 THR B N 1
ATOM 7385 C CA . THR B 1 500 ? 13.664 -2.395 12.008 1 53.69 500 THR B CA 1
ATOM 7386 C C . THR B 1 500 ? 14.891 -2.203 12.898 1 53.69 500 THR B C 1
ATOM 7388 O O . THR B 1 500 ? 15.055 -2.908 13.891 1 53.69 500 THR B O 1
#

pLDDT: mean 96.93, std 4.26, range [51.62, 99.0]

Nearest PDB structures (foldseek):
  5ewq-assembly2_B  TM=9.312E-01  e=1.966E-48  Bacillus anthracis
  5ewq-assembly1_A  TM=9.339E-01  e=1.195E-47  Bacillus anthracis
  5ewq-assembly3_C  TM=9.211E-01  e=5.178E-47  Bacillus anthracis
  4wj3-assembly2_D  TM=8.518E-01  e=1.134E-35  Pseudomonas aeruginosa PAO1
  3h0l-assembly1_A  TM=8.137E-01  e=4.783E-32  Aquifex aeolicus

InterPro domains:
  IPR023631 Amidase signature domain [PF01425] (28-475)
  IPR036928 Amidase signature (AS) superfamily [G3DSA:3.90.1300.10] (1-497)
  IPR036928 Amidase signature (AS) superfamily [SSF75304] (2-492)

Sequence (1000 aa):
MELPEFTIAETQTAFERGEWTAAGLTDCYLRRIREIDQSGPMLRSIIEVNPDALAIAEALDAERSGGRIRGALHGVPVVIKDSIDTGDKMATTAGSLALEGNIATRDAFVVKQLRDAGAVILGKANMSEWGYMRSTRPCSGWSSRGGQVRNPYVLDRSPLGSSSGSAVAVAANLCVAALGAEVDGSIVRPASSNSIVGLKPTVGLLSRSGVIGVASPQDMVGPMARTVTDVATLLTVMTGVDDSDPTTRAGGAHTATDYRRFLDPAALQGARLGVARERFGAHEATDALIEGALGQLAALGAEIVDPIQASSLPFFGDLELELFRYGLKASLNGYLGAHPRAAVGSLDELIAFNRAHAGQVMPYFGQEFLEQSQAKGDLTDPQYLRVRAELRRLAGADGIDKALREHRLDAIVAPTEGSPAFAIDPVVGDNILPGGCSTPPAVAGYPHICVPAGYFCGLPVGLSLFAGAFQEPKLIGYAYAFEQATGVRRPPRFVPTLSTMELPEFTIAETQTAFERGEWTAAGLTDCYLRRIREIDQSGPMLRSIIEVNPDALAIAEALDAERSGGRIRGALHGVPVVIKDSIDTGDKMATTAGSLALEGNIATRDAFVVKQLRDAGAVILGKANMSEWGYMRSTRPCSGWSSRGGQVRNPYVLDRSPLGSSSGSAVAVAANLCVAALGAEVDGSIVRPASSNSIVGLKPTVGLLSRSGVIGVASPQDMVGPMARTVTDVATLLTVMTGVDDSDPTTRAGGAHTATDYRRFLDPAALQGARLGVARERFGAHEATDALIEGALGQLAALGAEIVDPIQASSLPFFGDLELELFRYGLKASLNGYLGAHPRAAVGSLDELIAFNRAHAGQVMPYFGQEFLEQSQAKGDLTDPQYLRVRAELRRLAGADGIDKALREHRLDAIVAPTEGSPAFAIDPVVGDNILPGGCSTPPAVAGYPHICVPAGYFCGLPVGLSLFAGAFQEPKLIGYAYAFEQATGVRRPPRFVPTLST

Solvent-accessible surface area (backbone atoms only — not comparable to full-atom values): 46893 Å² total; per-residue (Å²): 132,86,77,73,86,51,49,58,69,54,47,51,52,32,41,74,69,62,76,40,46,26,32,58,52,43,50,51,28,55,52,41,36,52,51,40,26,72,27,85,77,39,25,26,16,64,57,42,72,35,91,53,26,53,60,51,10,43,50,43,42,51,34,44,74,71,72,45,74,62,43,85,31,49,30,41,40,29,33,35,26,22,34,42,25,41,53,52,91,46,56,38,32,31,23,33,59,67,22,60,76,16,54,35,89,46,47,10,56,40,50,44,34,37,46,61,22,25,34,20,62,41,27,27,12,15,18,8,25,61,67,50,51,32,27,92,44,43,38,48,7,30,14,56,60,40,38,58,25,28,15,46,46,33,41,51,23,29,18,33,28,26,17,13,8,24,27,34,28,32,40,65,58,46,36,52,26,19,29,26,42,26,49,60,31,10,30,33,38,4,9,14,40,39,41,16,23,9,35,37,50,21,55,18,46,47,41,57,41,55,46,68,56,40,26,79,74,26,34,35,52,24,34,32,13,76,37,60,66,47,28,26,49,47,48,34,52,34,47,50,69,37,89,85,26,66,55,7,56,70,23,53,80,60,58,70,87,52,49,59,78,34,65,31,76,62,47,28,52,72,35,29,35,28,32,31,52,81,24,50,84,59,28,70,67,48,43,51,41,45,50,52,46,52,52,51,45,39,73,54,40,24,44,80,42,78,76,41,66,37,57,82,68,53,80,80,29,72,64,57,45,52,46,36,27,40,22,30,41,54,34,42,31,54,52,24,59,74,36,78,77,28,78,35,56,32,57,69,47,43,54,52,50,42,63,76,39,30,81,67,60,35,75,59,47,70,48,55,42,49,56,55,11,66,74,44,67,62,88,79,33,66,66,52,50,51,45,53,52,50,45,34,38,47,18,25,66,69,2,42,50,37,37,31,61,76,66,63,36,69,32,37,34,37,36,28,50,19,48,54,59,33,54,62,29,59,74,66,17,63,65,79,56,58,41,20,54,36,37,40,38,19,54,44,20,17,16,36,37,21,36,46,48,40,68,60,90,70,30,26,35,18,36,26,37,34,41,56,73,68,39,52,57,59,49,49,8,41,52,30,17,50,46,73,73,61,59,63,66,72,76,56,77,57,33,66,57,75,86,124,132,87,77,74,86,50,48,57,70,52,48,51,51,32,41,75,70,63,77,40,46,25,32,56,52,44,49,53,28,55,51,42,37,52,51,40,27,73,27,83,77,38,24,24,16,63,55,43,72,34,91,54,27,53,60,50,10,45,51,42,43,50,34,45,74,71,70,45,76,62,44,86,32,50,31,40,40,30,33,35,26,21,35,43,25,42,53,51,92,45,55,38,34,30,22,33,58,67,24,59,76,17,54,36,88,45,47,9,56,39,48,44,33,37,48,62,22,26,32,20,62,41,26,27,13,16,18,7,24,60,66,50,52,33,26,92,46,40,39,47,7,31,14,57,59,40,38,58,24,27,16,47,46,32,40,50,23,28,19,32,29,25,16,13,8,24,27,35,27,32,42,66,59,46,38,53,28,20,30,25,43,25,48,61,32,10,31,34,36,4,10,13,38,39,39,17,22,9,33,37,49,21,57,19,45,47,43,58,42,54,45,67,56,39,26,79,75,26,34,35,53,25,34,31,13,76,37,59,65,46,28,26,49,46,49,34,52,34,48,49,68,36,88,84,25,67,53,8,58,69,22,53,79,62,57,69,85,52,49,59,78,35,64,31,76,61,46,28,52,73,33,30,35,28,32,31,52,81,24,49,85,60,27,70,69,50,44,50,39,46,52,51,45,52,52,51,44,40,74,54,39,25,43,78,42,78,76,40,65,38,54,83,68,52,80,80,31,72,64,55,44,52,47,36,26,41,23,32,40,54,34,43,31,53,50,22,60,74,35,78,77,29,77,36,56,34,57,68,46,42,55,51,50,41,64,77,39,30,81,68,61,36,75,58,48,68,47,55,40,49,56,55,11,65,73,44,67,62,88,78,32,67,66,51,50,50,43,53,52,49,45,33,38,48,18,25,67,68,2,42,49,36,37,31,61,76,66,64,37,69,33,37,35,37,37,29,49,18,49,56,59,35,55,61,28,60,74,66,16,63,64,78,57,59,42,19,55,36,37,41,39,19,53,44,21,16,17,36,37,21,35,47,48,40,66,60,89,70,31,24,35,17,36,25,37,32,40,59,74,68,40,52,55,58,48,50,6,40,51,29,17,51,47,72,72,61,59,61,66,70,76,58,77,57,34,65,58,76,85,126